Protein AF-A0A3R9X6U1-F1 (afdb_monomer)

Radius of gyration: 34.28 Å; Cα contacts (8 Å, |Δi|>4): 1581; chains: 1; bounding box: 102×102×89 Å

Sequence (767 aa):
MVLPPGLAGRDPDRQLRQRAQFRAGHAPGPEQCQLRVGRRREIGDGRLRLQSRRLELCAGRGDLGHGADPPRPARICRLALFLAAARICAGRRGDQLHVPRARHRPALPQGREVRAVLAFLLLASAAGAPAATVGRAFYGTTLDGQRVDQVTLRNARGMTVRIIDYGAIVTDVVVPDSRGTKANVVLGFGNLADYQKHNPDYQFGAVIGRFAGRIAGGRFSIDGRPVQLARNDGPNSLHGGPGGIETRVWAMRTFAGKGGAGAELTVRSPAGDQAFPGAVDVRVRYTLTDDDQLRIDYRAASDAPTVVNLTNHSYFNLAGAGSGSVLGHRLQLGSPQLIETDEHGIPSGRLLAVAGTPFDFRAAHSLGSRIGVAHPQLVGRHGYNHGWWLGAGGTLRRAGTLTDPISGRAVDVSTSEPSITIYTAGYMAGKDIGAQGTPYRAFDGVALETQHVSDSPNQPRWPSTALRPGKPFETTTVYRFHAGPPAPARLAMTIDDLPLHGPIPANETPLSVGRRTIAALRTAGLTSVMGMINGHWTADQPVTLQVLKEWRAAGLPLGNHTWSHLNLNQLSPEQFAAEVARNEPLLARLEPAGDWHWLRYPFLSEGDDPAKRASARAVLKAHGYKIAAVTTGFDDWAYTAPYARCVAKNDQAGIAELTRLYLQSAEESIRFARTLSWAVEDREIPFVLLQHSGALDSYLLPRLVAIYRRNGVRFVSLPEAERDPFYARDVDPGLPGPANLESRAAARGIPLPYRASVMDRLAAICA

Foldseek 3Di:
DDDDDDDDDDDPDPDPDDDDDDDDDDDDDDDDDDDDDDDDDDDDDDDDDDDDDDDDDDDDDDDDDDDDDDDDDDDDDDDDDDDDDDDDDDDDDDDDDDDDDDDDDDDDDDDDDPDPVVVVVVPPDPPDQDFWDKDKDWFDADPVGHTKIKIWTAHSVGFIWIAILQLSFTQFTWDAFPLGRIFTFWWAAQGDVCCLPPCVVQVARGKFDQDAAKAAQCWFDDPNRIFHFDPPQVSIDHRHHPPPSSGDGWDKDWDGDPFGTWIKTWDWQQACRRRWGFIKIKIWIWGCGNQQKTKIKIKIATPFKTFGKIWTFIWGDQVHLQQFAQQLKKKAFCFQWWFDADPSRAGPRDTDGCPPALNPRNDIAGQQASQLPDDPRNPPPLGFFTKGFPPQFPDWAWGIKIANLQRQKMKTKIKSAGIWTKDQQQPQCQPDAISVRGGDHGRSTITTIRIWHHNQSVPVVTHGRIHGHPDMDIMMMMIRMDGDDHPFAEEAEEAEAPLDADDAAPVDDSQRLLVLLLVLCVVLVNLFHEYAYAQQCCVVPVVRLVSLLVCVVSNYHYEHCFHHLDALQRDALVVRLVRRVVCVVVNCVSCVPDDRLEYEGRVNDCYPDQVSSLSNLVSSLVVQHFYLDALFEQPQSLQQVLVSLCVVVVPPVLLVVSLVSNLVSLVSRVSLSQSLCCSHVVDHAHGYYYHYSGNVCSVCSNVSSVSSVSSSYDYDHSVVRCVPPQNVCRRRSNDRDDDHSVNSCVVSVRDRIDDDDCNVVSVPRSD

Secondary structure (DSSP, 8-state):
-----------S--SS-------------PPP----PPPP-----------PPP-----------------------------------------------------------SSSHHHHTSSS---PPPPPEEEEEEEEE-TTS-EEEEEEEE-TT--EEEEESBTT-EEEEEEE-TTS-EEE-B---SSHHHHHHHGGGT-TTPEE-SB-SEEGGGEEEETTEEEE----BTTBEETTSTT-GGGSB-EEEEEEETTEEEEEEEEEE-TTGGG-SS-EEEEEEEEE-TTSEEEEEEEEEESS-EE-B-EE-PEE-TT-TTS---TT-EEEES-SEEEEE-TTS-EEEEEEE-TTSTT-TTS-EESGGGTTS--TTTTTSSS-EEEEE--S-SS-EEEEEEE-TTT-EEEEEEESSSEEEEE--TT-EEEEE-TTSSEEETTS-EEEEEESPTTGGG-TTSPP-EEBTTB-EEEEEEEEEEE-PPPPEEEEEEEEEET--SPPPTT--HHHHHHHHHHHHHHHT----EEEEPTHHHHH-TTHHHHHHHHHHTT--EEE--SS---GGGS-HHHHHHHHHTTHHHHHHH-TTS---EEPPGGG---SSHHHHHHHHHHHHHTT-EEPP-SB---GGGGHHHHHHHHHTT-HHHHHHHHHHHHHHHHHHHHHHHHHHHHHHSSPPPEEEEEE--HHHHHHHHHHHHHHHHTTEEEE-HHHHTTSGGGHHHH-TTS-----HHHHHHHTTPPPPP----HHHHHHTT-

Organism: NCBI:txid2315330

Structure (mmCIF, N/CA/C/O backbone):
data_AF-A0A3R9X6U1-F1
#
_entry.id   AF-A0A3R9X6U1-F1
#
loop_
_atom_site.group_PDB
_atom_site.id
_atom_site.type_symbol
_atom_site.label_atom_id
_atom_site.label_alt_id
_atom_site.label_comp_id
_atom_site.label_asym_id
_atom_site.label_entity_id
_atom_site.label_seq_id
_atom_site.pdbx_PDB_ins_code
_atom_site.Cartn_x
_atom_site.Cartn_y
_atom_site.Cartn_z
_atom_site.occupancy
_atom_site.B_iso_or_equiv
_atom_site.auth_seq_id
_atom_site.auth_comp_id
_atom_site.auth_asym_id
_atom_site.auth_atom_id
_atom_site.pdbx_PDB_model_num
ATOM 1 N N . MET A 1 1 ? -35.103 15.789 -3.940 1.00 28.16 1 MET A N 1
ATOM 2 C CA . MET A 1 1 ? -35.371 17.158 -4.438 1.00 28.16 1 MET A CA 1
ATOM 3 C C . MET A 1 1 ? -35.194 17.125 -5.951 1.00 28.16 1 MET A C 1
ATOM 5 O O . MET A 1 1 ? -34.254 16.481 -6.393 1.00 28.16 1 MET A O 1
ATOM 9 N N . VAL A 1 2 ? -36.124 17.682 -6.731 1.00 24.67 2 VAL A N 1
ATOM 10 C CA . VAL A 1 2 ? -36.157 17.522 -8.201 1.00 24.67 2 VAL A CA 1
ATOM 11 C C . VAL A 1 2 ? -35.259 18.563 -8.880 1.00 24.67 2 VAL A C 1
ATOM 13 O O . VAL A 1 2 ? -35.284 19.724 -8.483 1.00 24.67 2 VAL A O 1
ATOM 16 N N . LEU A 1 3 ? -34.512 18.163 -9.915 1.00 25.22 3 LEU A N 1
ATOM 17 C CA . LEU A 1 3 ? -33.783 19.060 -10.821 1.00 25.22 3 LEU A CA 1
ATOM 18 C C . LEU A 1 3 ? -34.126 18.725 -12.289 1.00 25.22 3 LEU A C 1
ATOM 20 O O . LEU A 1 3 ? -34.160 17.540 -12.627 1.00 25.22 3 LEU A O 1
ATOM 24 N N . PRO A 1 4 ? -34.386 19.726 -13.154 1.00 26.61 4 PRO A N 1
ATOM 25 C CA . PRO A 1 4 ? -34.644 19.528 -14.582 1.00 26.61 4 PRO A CA 1
ATOM 26 C C . PRO A 1 4 ? -33.343 19.492 -15.423 1.00 26.61 4 PRO A C 1
ATOM 28 O O . PRO A 1 4 ? -32.281 19.869 -14.923 1.00 26.61 4 PRO A O 1
ATOM 31 N N . PRO A 1 5 ? -33.398 19.037 -16.692 1.00 34.34 5 PRO A N 1
ATOM 32 C CA . PRO A 1 5 ? -32.206 18.709 -17.476 1.00 34.34 5 PRO A CA 1
ATOM 33 C C . PRO A 1 5 ? -31.762 19.790 -18.480 1.00 34.34 5 PRO A C 1
ATOM 35 O O . PRO A 1 5 ? -32.578 20.535 -19.017 1.00 34.34 5 PRO A O 1
ATOM 38 N N . GLY A 1 6 ? -30.478 19.728 -18.854 1.00 25.22 6 GLY A N 1
ATOM 39 C CA . GLY A 1 6 ? -29.987 20.140 -20.176 1.00 25.22 6 GLY A CA 1
ATOM 40 C C . GLY A 1 6 ? -29.154 21.424 -20.244 1.00 25.22 6 GLY A C 1
ATOM 41 O O . GLY A 1 6 ? -29.658 22.515 -20.015 1.00 25.22 6 GLY A O 1
ATOM 42 N N . LEU A 1 7 ? -27.896 21.292 -20.683 1.00 26.72 7 LEU A N 1
ATOM 43 C CA . LEU A 1 7 ? -27.406 21.853 -21.956 1.00 26.72 7 LEU A CA 1
ATOM 44 C C . LEU A 1 7 ? -25.977 21.355 -22.248 1.00 26.72 7 LEU A C 1
ATOM 46 O O . LEU A 1 7 ? -25.203 21.082 -21.334 1.00 26.72 7 LEU A O 1
ATOM 50 N N . ALA A 1 8 ? -25.646 21.200 -23.531 1.00 26.39 8 ALA A N 1
ATOM 51 C CA . ALA A 1 8 ? -24.395 20.601 -23.999 1.00 26.39 8 ALA A CA 1
ATOM 52 C C . ALA A 1 8 ? -23.419 21.637 -24.591 1.00 26.39 8 ALA A C 1
ATOM 54 O O . ALA A 1 8 ? -23.842 22.664 -25.116 1.00 26.39 8 ALA A O 1
ATOM 55 N N . GLY A 1 9 ? -22.124 21.294 -24.601 1.00 26.66 9 GLY A N 1
ATOM 56 C CA . GLY A 1 9 ? -21.126 21.847 -25.530 1.00 26.66 9 GLY A CA 1
ATOM 57 C C . GLY A 1 9 ? -20.299 23.053 -25.054 1.00 26.66 9 GLY A C 1
ATOM 58 O O . GLY A 1 9 ? -20.815 24.165 -24.957 1.00 26.66 9 GLY A O 1
ATOM 59 N N . ARG A 1 10 ? -18.992 22.807 -24.841 1.00 28.64 10 ARG A N 1
ATOM 60 C CA . ARG A 1 10 ? -17.792 23.680 -24.984 1.00 28.64 10 ARG A CA 1
ATOM 61 C C . ARG A 1 10 ? -16.592 22.871 -24.456 1.00 28.64 10 ARG A C 1
ATOM 63 O O . ARG A 1 10 ? -16.581 22.496 -23.292 1.00 28.64 10 ARG A O 1
ATOM 70 N N . ASP A 1 11 ? -15.754 22.325 -25.331 1.00 29.14 11 ASP A N 1
ATOM 71 C CA . ASP A 1 11 ? -14.554 22.982 -25.888 1.00 29.14 11 ASP A CA 1
ATOM 72 C C . ASP A 1 11 ? -13.428 23.176 -24.835 1.00 29.14 11 ASP A C 1
ATOM 74 O O . ASP A 1 11 ? -13.491 24.120 -24.041 1.00 29.14 11 ASP A O 1
ATOM 78 N N . PRO A 1 12 ? -12.430 22.265 -24.773 1.00 28.27 12 PRO A N 1
ATOM 79 C CA . PRO A 1 12 ? -11.439 22.203 -23.701 1.00 28.27 12 PRO A CA 1
ATOM 80 C C . PRO A 1 12 ? -10.079 22.846 -24.051 1.00 28.27 12 PRO A C 1
ATOM 82 O O . PRO A 1 12 ? -9.047 22.267 -23.723 1.00 28.27 12 PRO A O 1
ATOM 85 N N . ASP A 1 13 ? -10.038 24.038 -24.662 1.00 33.78 13 ASP A N 1
ATOM 86 C CA . ASP A 1 13 ? -8.763 24.692 -25.038 1.00 33.78 13 ASP A CA 1
ATOM 87 C C . ASP A 1 13 ? -8.580 26.120 -24.470 1.00 33.78 13 ASP A C 1
ATOM 89 O O . ASP A 1 13 ? -8.180 27.073 -25.145 1.00 33.78 13 ASP A O 1
ATOM 93 N N . ARG A 1 14 ? -8.915 26.310 -23.180 1.00 29.28 14 ARG A N 1
ATOM 94 C CA . ARG A 1 14 ? -8.873 27.637 -22.524 1.00 29.28 14 ARG A CA 1
ATOM 95 C C . ARG A 1 14 ? -8.284 27.682 -21.106 1.00 29.28 14 ARG A C 1
ATOM 97 O O . ARG A 1 14 ? -8.791 28.410 -20.255 1.00 29.28 14 ARG A O 1
ATOM 104 N N . GLN A 1 15 ? -7.176 26.974 -20.859 1.00 29.88 15 GLN A N 1
ATOM 105 C CA . GLN A 1 15 ? -6.376 27.130 -19.623 1.00 29.88 15 GLN A CA 1
ATOM 106 C C . GLN A 1 15 ? -4.858 27.353 -19.816 1.00 29.88 15 GLN A C 1
ATOM 108 O O . GLN A 1 15 ? -4.119 27.359 -18.837 1.00 29.88 15 GLN A O 1
ATOM 113 N N . LEU A 1 16 ? -4.376 27.634 -21.036 1.00 28.72 16 LEU A N 1
ATOM 114 C CA . LEU A 1 16 ? -2.934 27.820 -21.312 1.00 28.72 16 LEU A CA 1
ATOM 115 C C . LEU A 1 16 ? -2.502 29.230 -21.768 1.00 28.72 16 LEU A C 1
ATOM 117 O O . LEU A 1 16 ? -1.380 29.415 -22.236 1.00 28.72 16 LEU A O 1
ATOM 121 N N . ARG A 1 17 ? -3.346 30.262 -21.602 1.00 32.38 17 ARG A N 1
ATOM 122 C CA . ARG A 1 17 ? -2.982 31.663 -21.917 1.00 32.38 17 ARG A CA 1
ATOM 123 C C . ARG A 1 17 ? -3.452 32.676 -20.869 1.00 32.38 17 ARG A C 1
ATOM 125 O O . ARG A 1 17 ? -4.337 33.479 -21.143 1.00 32.38 17 ARG A O 1
ATOM 132 N N . GLN A 1 18 ? -2.812 32.682 -19.697 1.00 28.94 18 GLN A N 1
ATOM 133 C CA . GLN A 1 18 ? -2.786 33.851 -18.800 1.00 28.94 18 GLN A CA 1
ATOM 134 C C . GLN A 1 18 ? -1.624 33.767 -17.787 1.00 28.94 18 GLN A C 1
ATOM 136 O O . GLN A 1 18 ? -1.815 33.394 -16.634 1.00 28.94 18 GLN A O 1
ATOM 141 N N . ARG A 1 19 ? -0.403 34.109 -18.230 1.00 28.09 19 ARG A N 1
ATOM 142 C CA . ARG A 1 19 ? 0.729 34.551 -17.379 1.00 28.09 19 ARG A CA 1
ATOM 143 C C . ARG A 1 19 ? 1.890 35.071 -18.236 1.00 28.09 19 ARG A C 1
ATOM 145 O O . ARG A 1 19 ? 2.914 34.421 -18.403 1.00 28.09 19 ARG A O 1
ATOM 152 N N . ALA A 1 20 ? 1.711 36.268 -18.788 1.00 26.08 20 ALA A N 1
ATOM 153 C CA . ALA A 1 20 ? 2.799 37.067 -19.339 1.00 26.08 20 ALA A CA 1
ATOM 154 C C . ALA A 1 20 ? 2.464 38.562 -19.222 1.00 26.08 20 ALA A C 1
ATOM 156 O O . ALA A 1 20 ? 1.326 38.952 -19.461 1.00 26.08 20 ALA A O 1
ATOM 157 N N . GLN A 1 21 ? 3.504 39.356 -18.945 1.00 24.62 21 GLN A N 1
ATOM 158 C CA . GLN A 1 21 ? 3.582 40.826 -18.962 1.00 24.62 21 GLN A CA 1
ATOM 159 C C . GLN A 1 21 ? 3.114 41.634 -17.731 1.00 24.62 21 GLN A C 1
ATOM 161 O O . GLN A 1 21 ? 2.060 41.407 -17.148 1.00 24.62 21 GLN A O 1
ATOM 166 N N . PHE A 1 22 ? 3.945 42.662 -17.483 1.00 24.41 22 PHE A N 1
ATOM 167 C CA . PHE A 1 22 ? 3.984 43.734 -16.471 1.00 24.41 22 PHE A CA 1
ATOM 168 C C . PHE A 1 22 ? 4.685 43.407 -15.136 1.00 24.41 22 PHE A C 1
ATOM 170 O O . PHE A 1 22 ? 4.316 42.457 -14.461 1.00 24.41 22 PHE A O 1
ATOM 177 N N . ARG A 1 23 ? 5.683 44.183 -14.669 1.00 27.09 23 ARG A N 1
ATOM 178 C CA . ARG A 1 23 ? 6.608 45.162 -15.312 1.00 27.09 23 ARG A CA 1
ATOM 179 C C . ARG A 1 23 ? 7.833 45.349 -14.377 1.00 27.09 23 ARG A C 1
ATOM 181 O O . ARG A 1 23 ? 7.811 44.864 -13.253 1.00 27.09 23 ARG A O 1
ATOM 188 N N . ALA A 1 24 ? 8.894 46.027 -14.823 1.00 27.44 24 ALA A N 1
ATOM 189 C CA . ALA A 1 24 ? 10.132 46.209 -14.043 1.00 27.44 24 ALA A CA 1
ATOM 190 C C . ALA A 1 24 ? 10.021 47.230 -12.885 1.00 27.44 24 ALA A C 1
ATOM 192 O O . ALA A 1 24 ? 9.242 48.178 -12.975 1.00 27.44 24 ALA A O 1
ATOM 193 N N . GLY A 1 25 ? 10.878 47.093 -11.859 1.00 24.45 25 GLY A N 1
ATOM 194 C CA . GLY A 1 25 ? 11.053 48.103 -10.806 1.00 24.45 25 GLY A CA 1
ATOM 195 C C . GLY A 1 25 ? 12.109 47.769 -9.737 1.00 24.45 25 GLY A C 1
ATOM 196 O O . GLY A 1 25 ? 11.814 47.012 -8.829 1.00 24.45 25 GLY A O 1
ATOM 197 N N . HIS A 1 26 ? 13.286 48.403 -9.854 1.00 27.64 26 HIS A N 1
ATOM 198 C CA . HIS A 1 26 ? 14.266 48.789 -8.812 1.00 27.64 26 HIS A CA 1
ATOM 199 C C . HIS A 1 26 ? 14.751 47.785 -7.736 1.00 27.64 26 HIS A C 1
ATOM 201 O O . HIS A 1 26 ? 13.988 47.210 -6.969 1.00 27.64 26 HIS A O 1
ATOM 207 N N . ALA A 1 27 ? 16.080 47.697 -7.598 1.00 30.44 27 ALA A N 1
ATOM 208 C CA . ALA A 1 27 ? 16.783 46.974 -6.535 1.00 30.44 27 ALA A CA 1
ATOM 209 C C . ALA A 1 27 ? 17.315 47.922 -5.438 1.00 30.44 27 ALA A C 1
ATOM 211 O O . ALA A 1 27 ? 17.668 49.061 -5.748 1.00 30.44 27 ALA A O 1
ATOM 212 N N . PRO A 1 28 ? 17.485 47.432 -4.197 1.00 31.84 28 PRO A N 1
ATOM 213 C CA . PRO A 1 28 ? 18.451 47.962 -3.237 1.00 31.84 28 PRO A CA 1
ATOM 214 C C . PRO A 1 28 ? 19.562 46.944 -2.894 1.00 31.84 28 PRO A C 1
ATOM 216 O O . PRO A 1 28 ? 19.386 45.733 -3.026 1.00 31.84 28 PRO A O 1
ATOM 219 N N . GLY A 1 29 ? 20.726 47.454 -2.476 1.00 27.16 29 GLY A N 1
ATOM 220 C CA . GLY A 1 29 ? 21.912 46.661 -2.113 1.00 27.16 29 GLY A CA 1
ATOM 221 C C . GLY A 1 29 ? 21.922 46.133 -0.665 1.00 27.16 29 GLY A C 1
ATOM 222 O O . GLY A 1 29 ? 20.955 46.329 0.070 1.00 27.16 29 GLY A O 1
ATOM 223 N N . PRO A 1 30 ? 23.007 45.453 -0.243 1.00 30.89 30 PRO A N 1
ATOM 224 C CA . PRO A 1 30 ? 23.069 44.755 1.041 1.00 30.89 30 PRO A CA 1
ATOM 225 C C . PRO A 1 30 ? 23.531 45.652 2.202 1.00 30.89 30 PRO A C 1
ATOM 227 O O . PRO A 1 30 ? 24.594 46.269 2.131 1.00 30.89 30 PRO A O 1
ATOM 230 N N . GLU A 1 31 ? 22.787 45.645 3.311 1.00 27.28 31 GLU A N 1
ATOM 231 C CA . GLU A 1 31 ? 23.240 46.210 4.589 1.00 27.28 31 GLU A CA 1
ATOM 232 C C . GLU A 1 31 ? 23.920 45.175 5.498 1.00 27.28 31 GLU A C 1
ATOM 234 O O . GLU A 1 31 ? 23.707 43.963 5.416 1.00 27.28 31 GLU A O 1
ATOM 239 N N . GLN A 1 32 ? 24.786 45.691 6.368 1.00 25.03 32 GLN A N 1
ATOM 240 C CA . GLN A 1 32 ? 25.655 44.937 7.268 1.00 25.03 32 GLN A CA 1
ATOM 241 C C . GLN A 1 32 ? 24.921 44.542 8.556 1.00 25.03 32 GLN A C 1
ATOM 243 O O . GLN A 1 32 ? 24.156 45.332 9.101 1.00 25.03 32 GLN A O 1
ATOM 248 N N . CYS A 1 33 ? 25.258 43.385 9.135 1.00 22.75 33 CYS A N 1
ATOM 249 C CA . CYS A 1 33 ? 24.837 43.037 10.494 1.00 22.75 33 CYS A CA 1
ATOM 250 C C . CYS A 1 33 ? 26.066 42.815 11.392 1.00 22.75 33 CYS A C 1
ATOM 252 O O . CYS A 1 33 ? 26.755 41.801 11.284 1.00 22.75 33 CYS A O 1
ATOM 254 N N . GLN A 1 34 ? 26.362 43.781 12.267 1.00 25.1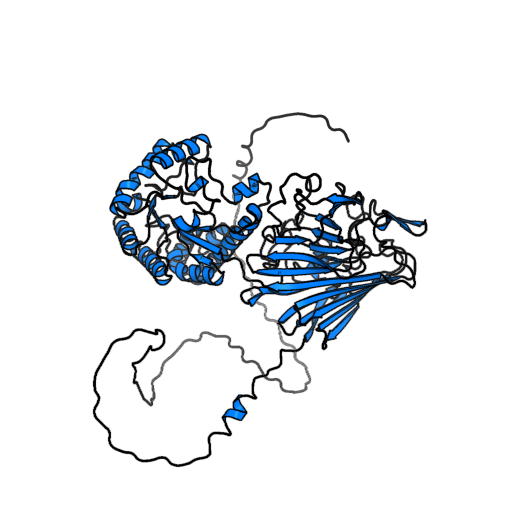9 34 GLN A N 1
ATOM 255 C CA . GLN A 1 34 ? 27.484 43.718 13.213 1.00 25.19 34 GLN A CA 1
ATOM 256 C C . GLN A 1 34 ? 27.099 42.996 14.515 1.00 25.19 34 GLN A C 1
ATOM 258 O O . GLN A 1 34 ? 26.000 43.179 15.039 1.00 25.19 34 GLN A O 1
ATOM 263 N N . LEU A 1 35 ? 28.033 42.228 15.091 1.00 22.08 35 LEU A N 1
ATOM 264 C CA . LEU A 1 35 ? 27.884 41.667 16.438 1.00 22.08 35 LEU A CA 1
ATOM 265 C C . LEU A 1 35 ? 28.046 42.746 17.522 1.00 22.08 35 LEU A C 1
ATOM 267 O O . LEU A 1 35 ? 28.988 43.535 17.489 1.00 22.08 35 LEU A O 1
ATOM 271 N N . ARG A 1 36 ? 27.204 42.692 18.563 1.00 24.05 36 ARG A N 1
ATOM 272 C CA . ARG A 1 36 ? 27.434 43.384 19.844 1.00 24.05 36 ARG A CA 1
ATOM 273 C C . ARG A 1 36 ? 27.851 42.395 20.931 1.00 24.05 36 ARG A C 1
ATOM 275 O O . ARG A 1 36 ? 27.166 41.408 21.180 1.00 24.05 36 ARG A O 1
ATOM 282 N N . VAL A 1 37 ? 28.949 42.708 21.615 1.00 24.61 37 VAL A N 1
ATOM 283 C CA . VAL A 1 37 ? 29.456 41.961 22.778 1.00 24.61 37 VAL A CA 1
ATOM 284 C C . VAL A 1 37 ? 28.761 42.443 24.059 1.00 24.61 37 VAL A C 1
ATOM 286 O O . VAL A 1 37 ? 28.769 43.637 24.357 1.00 24.61 37 VAL A O 1
ATOM 289 N N . GLY A 1 38 ? 28.189 41.514 24.832 1.00 25.36 38 GLY A N 1
ATOM 290 C CA . GLY A 1 38 ? 27.611 41.750 26.164 1.00 25.36 38 GLY A CA 1
ATOM 291 C C . GLY A 1 38 ? 28.555 41.321 27.297 1.00 25.36 38 GLY A C 1
ATOM 292 O O . GLY A 1 38 ? 29.308 40.362 27.150 1.00 25.36 38 GLY A O 1
ATOM 293 N N . ARG A 1 39 ? 28.553 42.053 28.422 1.00 27.45 39 ARG A N 1
ATOM 294 C CA . ARG A 1 39 ? 29.547 41.925 29.512 1.00 27.45 39 ARG A CA 1
ATOM 295 C C . ARG A 1 39 ? 29.230 40.837 30.555 1.00 27.45 39 ARG A C 1
ATOM 297 O O . ARG A 1 39 ? 28.089 40.422 30.722 1.00 27.45 39 ARG A O 1
ATOM 304 N N . ARG A 1 40 ? 30.276 40.463 31.309 1.00 26.83 40 ARG A N 1
ATOM 305 C CA . ARG A 1 40 ? 30.269 39.591 32.503 1.00 26.83 40 ARG A CA 1
ATOM 306 C C . ARG A 1 40 ? 29.304 40.050 33.613 1.00 26.83 40 ARG A C 1
ATOM 308 O O . ARG A 1 40 ? 29.141 41.250 33.830 1.00 26.83 40 ARG A O 1
ATOM 315 N N . ARG A 1 41 ? 28.873 39.090 34.441 1.00 27.27 41 ARG A N 1
ATOM 316 C CA . ARG A 1 41 ? 28.705 39.241 35.901 1.00 27.27 41 ARG A CA 1
ATOM 317 C C . ARG A 1 41 ? 29.265 38.004 36.615 1.00 27.27 41 ARG A C 1
ATOM 319 O O . ARG A 1 41 ? 29.250 36.916 36.049 1.00 27.27 41 ARG A O 1
ATOM 326 N N . GLU A 1 42 ? 29.782 38.209 37.822 1.00 28.62 42 GLU A N 1
ATOM 327 C CA . GLU A 1 42 ? 30.342 37.187 38.724 1.00 28.62 42 GLU A CA 1
ATOM 328 C C . GLU A 1 42 ? 29.411 36.947 39.932 1.00 28.62 42 GLU A C 1
ATOM 330 O O . GLU A 1 42 ? 28.370 37.596 40.042 1.00 28.62 42 GLU A O 1
ATOM 335 N N . ILE A 1 43 ? 29.860 36.079 40.855 1.00 30.52 43 ILE A N 1
ATOM 336 C CA . ILE A 1 43 ? 29.215 35.618 42.104 1.00 30.52 43 ILE A CA 1
ATOM 337 C C . ILE A 1 43 ? 28.146 34.524 41.856 1.00 30.52 43 ILE A C 1
ATOM 339 O O . ILE A 1 43 ? 27.240 34.708 41.054 1.00 30.52 43 ILE A O 1
ATOM 343 N N . GLY A 1 44 ? 28.184 33.363 42.520 1.00 27.27 44 GLY A N 1
ATOM 344 C CA . GLY A 1 44 ? 29.197 32.863 43.454 1.00 27.27 44 GLY A CA 1
ATOM 345 C C . GLY A 1 44 ? 28.788 31.556 44.150 1.00 27.27 44 GLY A C 1
ATOM 346 O O . GLY A 1 44 ? 27.647 31.120 44.044 1.00 27.27 44 GLY A O 1
ATOM 347 N N . ASP A 1 45 ? 29.747 31.013 44.899 1.00 29.23 45 ASP A N 1
ATOM 348 C CA . ASP A 1 45 ? 29.665 29.869 45.821 1.00 29.23 45 ASP A CA 1
ATOM 349 C C . ASP A 1 45 ? 29.536 28.447 45.230 1.00 29.23 45 ASP A C 1
ATOM 351 O O . ASP A 1 45 ? 29.030 28.225 44.130 1.00 29.23 45 ASP A O 1
ATOM 355 N N . GLY A 1 46 ? 30.120 27.468 45.930 1.00 26.62 46 GLY A N 1
ATOM 356 C CA . GLY A 1 46 ? 30.582 26.224 45.305 1.00 26.62 46 GLY A CA 1
ATOM 357 C C . GLY A 1 46 ? 30.178 24.918 45.986 1.00 26.62 46 GLY A C 1
ATOM 358 O O . GLY A 1 46 ? 29.837 24.867 47.163 1.00 26.62 46 GLY A O 1
ATOM 359 N N . ARG A 1 47 ? 30.315 23.819 45.228 1.00 27.47 47 ARG A N 1
ATOM 360 C CA . ARG A 1 47 ? 30.599 22.458 45.726 1.00 27.47 47 ARG A CA 1
ATOM 361 C C . ARG A 1 47 ? 31.112 21.577 44.583 1.00 27.47 47 ARG A C 1
ATOM 363 O O . ARG A 1 47 ? 30.414 21.333 43.605 1.00 27.47 47 ARG A O 1
ATOM 370 N N . LEU A 1 48 ? 32.342 21.086 44.721 1.00 24.80 48 LEU A N 1
ATOM 371 C CA . LEU A 1 48 ? 32.963 20.126 43.804 1.00 24.80 48 LEU A CA 1
ATOM 372 C C . LEU A 1 48 ? 32.313 18.740 43.920 1.00 24.80 48 LEU A C 1
ATOM 374 O O . LEU A 1 48 ? 32.218 18.203 45.023 1.00 24.80 48 LEU A O 1
ATOM 378 N N . ARG A 1 49 ? 32.014 18.099 42.781 1.00 25.19 49 ARG A N 1
ATOM 379 C CA . ARG A 1 49 ? 32.168 16.642 42.606 1.00 25.19 49 ARG A CA 1
ATOM 380 C C . ARG A 1 49 ? 32.315 16.269 41.129 1.00 25.19 49 ARG A C 1
ATOM 382 O O . ARG A 1 49 ? 31.749 16.916 40.256 1.00 25.19 49 ARG A O 1
ATOM 389 N N . LEU A 1 50 ? 33.137 15.251 40.872 1.00 24.59 50 LEU A N 1
ATOM 390 C CA . LEU A 1 50 ? 33.576 14.857 39.533 1.00 24.59 50 LEU A CA 1
ATOM 391 C C . LEU A 1 50 ? 32.444 14.263 38.685 1.00 24.59 50 LEU A C 1
ATOM 393 O O . LEU A 1 50 ? 31.728 13.383 39.158 1.00 24.59 50 LEU A O 1
ATOM 397 N N . GLN A 1 51 ? 32.414 14.615 37.397 1.00 26.30 51 GLN A N 1
ATOM 398 C CA . GLN A 1 51 ? 31.936 13.724 36.336 1.00 26.30 51 GLN A CA 1
ATOM 399 C C . GLN A 1 51 ? 32.853 13.791 35.108 1.00 26.30 51 GLN A C 1
ATOM 401 O O . GLN A 1 51 ? 33.450 14.821 34.793 1.00 26.30 51 GLN A O 1
ATOM 406 N N . SER A 1 52 ? 32.995 12.642 34.453 1.00 26.23 52 SER A N 1
ATOM 407 C CA . SER A 1 52 ? 33.881 12.382 33.323 1.00 26.23 52 SER A CA 1
ATOM 408 C C . SER A 1 52 ? 33.433 13.111 32.053 1.00 26.23 52 SER A C 1
ATOM 410 O O . SER A 1 52 ? 32.279 13.019 31.638 1.00 26.23 52 SER A O 1
ATOM 412 N N . ARG A 1 53 ? 34.365 13.802 31.383 1.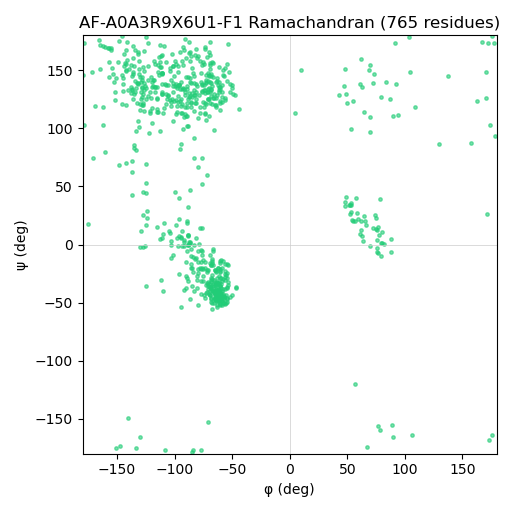00 25.50 53 ARG A N 1
ATOM 413 C CA . ARG A 1 53 ? 34.100 14.387 30.062 1.00 25.50 53 ARG A CA 1
ATOM 414 C C . ARG A 1 53 ? 34.172 13.322 28.968 1.00 25.50 53 ARG A C 1
ATOM 416 O O . ARG A 1 53 ? 35.180 12.634 28.829 1.00 25.50 53 ARG A O 1
ATOM 423 N N . ARG A 1 54 ? 33.120 13.266 28.145 1.00 25.48 54 ARG A N 1
ATOM 424 C CA . ARG A 1 54 ? 33.186 12.745 26.772 1.00 25.48 54 ARG A CA 1
ATOM 425 C C . ARG A 1 54 ? 34.275 13.484 25.990 1.00 25.48 54 ARG A C 1
ATOM 427 O O . ARG A 1 54 ? 34.378 14.705 26.087 1.00 25.48 54 ARG A O 1
ATOM 434 N N . LEU A 1 55 ? 35.005 12.746 25.160 1.00 23.52 55 LEU A N 1
ATOM 435 C CA . LEU A 1 55 ? 35.747 13.297 24.029 1.00 23.52 55 LEU A CA 1
ATOM 436 C C . LEU A 1 55 ? 34.826 13.295 22.806 1.00 23.52 55 LEU A C 1
ATOM 438 O O . LEU A 1 55 ? 34.496 12.234 22.282 1.00 23.52 55 LEU A O 1
ATOM 442 N N . GLU A 1 56 ? 34.425 14.482 22.360 1.00 26.77 56 GLU A N 1
ATOM 443 C CA . GLU A 1 56 ? 33.859 14.701 21.027 1.00 26.77 56 GLU A CA 1
ATOM 444 C C . GLU A 1 56 ? 34.941 15.363 20.162 1.00 26.77 56 GLU A C 1
ATOM 446 O O . GLU A 1 56 ? 35.534 16.374 20.540 1.00 26.77 56 GLU A O 1
ATOM 451 N N . LEU A 1 57 ? 35.253 14.735 19.026 1.00 24.41 57 LEU A N 1
ATOM 452 C CA . LEU A 1 57 ? 36.284 15.172 18.086 1.00 24.41 57 LEU A CA 1
ATOM 453 C C . LEU A 1 57 ? 35.680 16.141 17.063 1.00 24.41 57 LEU A C 1
ATOM 455 O O . LEU A 1 57 ? 35.065 15.713 16.089 1.00 24.41 57 LEU A O 1
ATOM 459 N N . CYS A 1 58 ? 35.916 17.439 17.250 1.00 24.11 58 CYS A N 1
ATOM 460 C CA . CYS A 1 58 ? 35.753 18.434 16.191 1.00 24.11 58 CYS A CA 1
ATOM 461 C C . CYS A 1 58 ? 37.101 18.666 15.500 1.00 24.11 58 CYS A C 1
ATOM 463 O O . CYS A 1 58 ? 38.063 19.101 16.133 1.00 24.11 58 CYS A O 1
ATOM 465 N N . ALA A 1 59 ? 37.175 18.384 14.199 1.00 26.77 59 ALA A N 1
ATOM 466 C CA . ALA A 1 59 ? 38.375 18.614 13.402 1.00 26.77 59 ALA A CA 1
ATOM 467 C C . ALA A 1 59 ? 38.517 20.103 13.039 1.00 26.77 59 ALA A C 1
ATOM 469 O O . ALA A 1 59 ? 37.722 20.639 12.266 1.00 26.77 59 ALA A O 1
ATOM 470 N N . GLY A 1 60 ? 39.546 20.761 13.574 1.00 24.47 60 GLY A N 1
ATOM 471 C CA . GLY A 1 60 ? 39.991 22.085 13.134 1.00 24.47 60 GLY A CA 1
ATOM 472 C C . GLY A 1 60 ? 41.147 21.969 12.140 1.00 24.47 60 GLY A C 1
ATOM 473 O O . GLY A 1 60 ? 42.058 21.170 12.347 1.00 24.47 60 GLY A O 1
ATOM 474 N N . ARG A 1 61 ? 41.126 22.769 11.067 1.00 29.16 61 ARG A N 1
ATOM 475 C CA . ARG A 1 61 ? 42.289 22.935 10.179 1.00 29.16 61 ARG A CA 1
ATOM 476 C C . ARG A 1 61 ? 43.343 23.809 10.865 1.00 29.16 61 ARG A C 1
ATOM 478 O O . ARG A 1 61 ? 43.001 24.854 11.410 1.00 29.16 61 ARG A O 1
ATOM 485 N N . GLY A 1 62 ? 44.606 23.415 10.752 1.00 26.36 62 GLY A N 1
ATOM 486 C CA . GLY A 1 62 ? 45.783 24.214 11.086 1.00 26.36 62 GLY A CA 1
ATOM 487 C C . GLY A 1 62 ? 46.939 23.743 10.210 1.00 26.36 62 GLY A C 1
ATOM 488 O O . GLY A 1 62 ? 47.128 22.538 10.061 1.00 26.36 62 GLY A O 1
ATOM 489 N N . ASP A 1 63 ? 47.629 24.683 9.574 1.00 28.58 63 ASP A N 1
ATOM 490 C CA . ASP A 1 63 ? 48.695 24.443 8.592 1.00 28.58 63 ASP A CA 1
ATOM 491 C C . ASP A 1 63 ? 50.069 24.817 9.190 1.00 28.58 63 ASP A C 1
ATOM 493 O O . ASP A 1 63 ? 50.109 25.472 10.234 1.00 28.58 63 ASP A O 1
ATOM 497 N N . LEU A 1 64 ? 51.166 24.481 8.492 1.00 30.80 64 LEU A N 1
ATOM 498 C CA . LEU A 1 64 ? 52.586 24.693 8.867 1.00 30.80 64 LEU A CA 1
ATOM 499 C C . LEU A 1 64 ? 53.101 23.773 10.012 1.00 30.80 64 LEU A C 1
ATOM 501 O O . LEU A 1 64 ? 52.421 23.570 11.009 1.00 30.80 64 LEU A O 1
ATOM 505 N N . GLY A 1 65 ? 54.319 23.208 9.995 1.00 25.94 65 GLY A N 1
ATOM 506 C CA . GLY A 1 65 ? 55.367 23.150 8.965 1.00 25.94 65 GLY A CA 1
ATOM 507 C C . GLY A 1 65 ? 56.693 22.565 9.517 1.00 25.94 65 GLY A C 1
ATOM 508 O O . GLY A 1 65 ? 57.010 22.787 10.677 1.00 25.94 65 GLY A O 1
ATOM 509 N N . HIS A 1 66 ? 57.469 21.873 8.663 1.00 30.28 66 HIS A N 1
ATOM 510 C CA . HIS A 1 66 ? 58.868 21.391 8.837 1.00 30.28 66 HIS A CA 1
ATOM 511 C C . HIS A 1 66 ? 59.244 20.351 9.935 1.00 30.28 66 HIS A C 1
ATOM 513 O O . HIS A 1 66 ? 58.966 20.536 11.112 1.00 30.28 66 HIS A O 1
ATOM 519 N N . GLY A 1 67 ? 60.068 19.350 9.550 1.00 26.17 67 GLY A N 1
ATOM 520 C CA . GLY A 1 67 ? 61.126 18.791 10.428 1.00 26.17 67 GLY A CA 1
ATOM 521 C C . GLY A 1 67 ? 61.236 17.260 10.634 1.00 26.17 67 GLY A C 1
ATOM 522 O O . GLY A 1 67 ? 60.767 16.779 11.649 1.00 26.17 67 GLY A O 1
ATOM 523 N N . ALA A 1 68 ? 61.953 16.564 9.732 1.00 28.36 68 ALA A N 1
ATOM 524 C CA . ALA A 1 68 ? 62.829 15.369 9.910 1.00 28.36 68 ALA A CA 1
ATOM 525 C C . ALA A 1 68 ? 62.429 14.072 10.703 1.00 28.36 68 ALA A C 1
ATOM 527 O O . ALA A 1 68 ? 61.691 14.079 11.678 1.00 28.36 68 ALA A O 1
ATOM 528 N N . ASP A 1 69 ? 63.027 12.947 10.257 1.00 31.25 69 ASP A N 1
ATOM 529 C CA . ASP A 1 69 ? 63.124 11.572 10.838 1.00 31.25 69 ASP A CA 1
ATOM 530 C C . ASP A 1 69 ? 63.671 11.500 12.299 1.00 31.25 69 ASP A C 1
ATOM 532 O O . ASP A 1 69 ? 64.196 12.524 12.746 1.00 31.25 69 ASP A O 1
ATOM 536 N N . PRO A 1 70 ? 63.684 10.345 13.049 1.00 42.16 70 PRO A N 1
ATOM 537 C CA . PRO A 1 70 ? 63.588 8.903 12.663 1.00 42.16 70 PRO A CA 1
ATOM 538 C C . PRO A 1 70 ? 62.705 8.054 13.661 1.00 42.16 70 PRO A C 1
ATOM 540 O O . PRO A 1 70 ? 61.844 8.655 14.303 1.00 42.16 70 PRO A O 1
ATOM 543 N N . PRO A 1 71 ? 62.889 6.725 13.951 1.00 39.75 71 PRO A N 1
ATOM 544 C CA . PRO A 1 71 ? 63.499 5.573 13.245 1.00 39.75 71 PRO A CA 1
ATOM 545 C C . PRO A 1 71 ? 62.559 4.330 13.070 1.00 39.75 71 PRO A C 1
ATOM 547 O O . PRO A 1 71 ? 61.439 4.278 13.571 1.00 39.75 71 PRO A O 1
ATOM 550 N N . ARG A 1 72 ? 63.049 3.259 12.410 1.00 31.72 72 ARG A N 1
ATOM 551 C CA . ARG A 1 72 ? 62.441 1.893 12.379 1.00 31.72 72 ARG A CA 1
ATOM 552 C C . ARG A 1 72 ? 62.975 1.009 13.532 1.00 31.72 72 ARG A C 1
ATOM 554 O O . ARG A 1 72 ? 64.065 1.298 14.022 1.00 31.72 72 ARG A O 1
ATOM 561 N N . PRO A 1 73 ? 62.289 -0.087 13.932 1.00 35.78 73 PRO A N 1
ATOM 562 C CA . PRO A 1 73 ? 62.438 -1.406 13.269 1.00 35.78 73 PRO A CA 1
ATOM 563 C C . PRO A 1 73 ? 61.103 -2.194 13.146 1.00 35.78 73 PRO A C 1
ATOM 565 O O . PRO A 1 73 ? 60.113 -1.822 13.754 1.00 35.78 73 PRO A O 1
ATOM 568 N N . ALA A 1 74 ? 60.955 -3.354 12.496 1.00 28.83 74 ALA A N 1
ATOM 569 C CA . ALA A 1 74 ? 61.553 -4.010 11.326 1.00 28.83 74 ALA A CA 1
ATOM 570 C C . ALA A 1 74 ? 61.048 -5.479 11.295 1.00 28.83 74 ALA A C 1
ATOM 572 O O . ALA A 1 74 ? 61.338 -6.219 12.227 1.00 28.83 74 ALA A O 1
ATOM 573 N N . ARG A 1 75 ? 60.460 -5.923 10.164 1.00 30.28 75 ARG A N 1
ATOM 574 C CA . ARG A 1 75 ? 60.317 -7.347 9.729 1.00 30.28 75 ARG A CA 1
ATOM 575 C C . ARG A 1 75 ? 59.319 -8.199 10.567 1.00 30.28 75 ARG A C 1
ATOM 577 O O . ARG A 1 75 ? 59.007 -7.861 11.693 1.00 30.28 75 ARG A O 1
ATOM 584 N N . ILE A 1 76 ? 58.701 -9.273 10.058 1.00 26.77 76 ILE A N 1
ATOM 585 C CA . ILE A 1 76 ? 59.065 -10.200 8.964 1.00 26.77 76 ILE A CA 1
ATOM 586 C C . ILE A 1 76 ? 57.943 -10.353 7.912 1.00 26.77 76 ILE A C 1
ATOM 588 O O . ILE A 1 76 ? 56.762 -10.176 8.189 1.00 26.77 76 ILE A O 1
ATOM 592 N N . CYS A 1 77 ? 58.342 -10.668 6.676 1.00 23.69 77 CYS A N 1
ATOM 593 C CA . CYS A 1 77 ? 57.478 -10.864 5.510 1.00 23.69 77 CYS A CA 1
ATOM 594 C C . CYS A 1 77 ? 57.141 -12.343 5.241 1.00 23.69 77 CYS A C 1
ATOM 596 O O . CYS A 1 77 ? 57.982 -13.205 5.456 1.00 23.69 77 CYS A O 1
ATOM 598 N N . ARG A 1 78 ? 55.981 -12.551 4.596 1.00 27.28 78 ARG A N 1
ATOM 599 C CA . ARG A 1 78 ? 55.671 -13.577 3.573 1.00 27.28 78 ARG A CA 1
ATOM 600 C C . ARG A 1 78 ? 56.041 -15.050 3.848 1.00 27.28 78 ARG A C 1
ATOM 602 O O . ARG A 1 78 ? 57.193 -15.439 3.711 1.00 27.28 78 ARG A O 1
ATOM 609 N N . LEU A 1 79 ? 55.014 -15.900 3.810 1.00 24.19 79 LEU A N 1
ATOM 610 C CA . LEU A 1 79 ? 54.897 -16.846 2.692 1.00 24.19 79 LEU A CA 1
ATOM 611 C C . LEU A 1 79 ? 53.421 -17.004 2.298 1.00 24.19 79 LEU A C 1
ATOM 613 O O . LEU A 1 79 ? 52.535 -16.835 3.131 1.00 24.19 79 LEU A O 1
ATOM 617 N N . ALA A 1 80 ? 53.163 -17.262 1.020 1.00 25.55 80 ALA A N 1
ATOM 618 C CA . ALA A 1 80 ? 51.825 -17.439 0.465 1.00 25.55 80 ALA A CA 1
ATOM 619 C C . ALA A 1 80 ? 51.701 -18.806 -0.227 1.00 25.55 80 ALA A C 1
ATOM 621 O O . ALA A 1 80 ? 52.712 -19.455 -0.489 1.00 25.55 80 ALA A O 1
ATOM 622 N N . LEU A 1 81 ? 50.463 -19.102 -0.645 1.00 23.91 81 LEU A N 1
ATOM 623 C CA . LEU A 1 81 ? 50.048 -20.042 -1.698 1.00 23.91 81 LEU A CA 1
ATOM 624 C C . LEU A 1 81 ? 49.715 -21.506 -1.327 1.00 23.91 81 LEU A C 1
ATOM 626 O O . LEU A 1 81 ? 50.444 -22.174 -0.608 1.00 23.91 81 LEU A O 1
ATOM 630 N N . PHE A 1 82 ? 48.622 -21.968 -1.963 1.00 23.30 82 PHE A N 1
ATOM 631 C CA . PHE A 1 82 ? 48.139 -23.351 -2.155 1.00 23.30 82 PHE A CA 1
ATOM 632 C C . PHE A 1 82 ? 47.720 -24.142 -0.891 1.00 23.30 82 PHE A C 1
ATOM 634 O O . PHE A 1 82 ? 48.533 -24.476 -0.046 1.00 23.30 82 PHE A O 1
ATOM 641 N N . LEU A 1 83 ? 46.447 -24.516 -0.694 1.00 23.28 83 LEU A N 1
ATOM 642 C CA . LEU A 1 83 ? 45.524 -25.162 -1.645 1.00 23.28 83 LEU A CA 1
ATOM 643 C C . LEU A 1 83 ? 44.041 -24.887 -1.325 1.00 23.28 83 LEU A C 1
ATOM 645 O O . LEU A 1 83 ? 43.652 -24.763 -0.167 1.00 23.28 83 LEU A O 1
ATOM 649 N N . ALA A 1 84 ? 43.205 -24.898 -2.365 1.00 25.42 84 ALA A N 1
ATOM 650 C CA . ALA A 1 84 ? 41.749 -24.943 -2.258 1.00 25.42 84 ALA A CA 1
ATOM 651 C C . ALA A 1 84 ? 41.200 -26.276 -2.804 1.00 25.42 84 ALA A C 1
ATOM 653 O O . ALA A 1 84 ? 41.856 -26.933 -3.607 1.00 25.42 84 ALA A O 1
ATOM 654 N N . ALA A 1 85 ? 39.958 -26.584 -2.416 1.00 25.44 85 ALA A N 1
ATOM 655 C CA . ALA A 1 85 ? 39.068 -27.619 -2.958 1.00 25.44 85 ALA A CA 1
ATOM 656 C C . ALA A 1 85 ? 39.417 -29.106 -2.718 1.00 25.44 85 ALA A C 1
ATOM 658 O O . ALA A 1 85 ? 40.245 -29.694 -3.402 1.00 25.44 85 ALA A O 1
ATOM 659 N N . ALA A 1 86 ? 38.607 -29.754 -1.868 1.00 25.50 86 ALA A N 1
ATOM 660 C CA . ALA A 1 86 ? 38.064 -31.093 -2.136 1.00 25.50 86 ALA A CA 1
ATOM 661 C C . ALA A 1 86 ? 36.850 -31.399 -1.233 1.00 25.50 86 ALA A C 1
ATOM 663 O O . ALA A 1 86 ? 37.029 -31.744 -0.067 1.00 25.50 86 ALA A O 1
ATOM 664 N N . ARG A 1 87 ? 35.623 -31.305 -1.780 1.00 25.62 87 ARG A N 1
ATOM 665 C CA . ARG A 1 87 ? 34.460 -32.177 -1.471 1.00 25.62 87 ARG A CA 1
ATOM 666 C C . ARG A 1 87 ? 33.209 -31.747 -2.252 1.00 25.62 87 ARG A C 1
ATOM 668 O O . ARG A 1 87 ? 32.445 -30.916 -1.786 1.00 25.62 87 ARG A O 1
ATOM 675 N N . ILE A 1 88 ? 33.013 -32.367 -3.415 1.00 26.38 88 ILE A N 1
ATOM 676 C CA . ILE A 1 88 ? 31.757 -32.944 -3.934 1.00 26.38 88 ILE A CA 1
ATOM 677 C C . ILE A 1 88 ? 32.160 -33.759 -5.170 1.00 26.38 88 ILE A C 1
ATOM 679 O O . ILE A 1 88 ? 32.747 -33.206 -6.092 1.00 26.38 88 ILE A O 1
ATOM 683 N N . CYS A 1 89 ? 31.896 -35.067 -5.127 1.00 25.06 89 CYS A N 1
ATOM 684 C CA . CYS A 1 89 ? 31.472 -35.944 -6.229 1.00 25.06 89 CYS A CA 1
ATOM 685 C C . CYS A 1 89 ? 31.709 -37.400 -5.819 1.00 25.06 89 CYS A C 1
ATOM 687 O O . CYS A 1 89 ? 32.822 -37.788 -5.469 1.00 25.06 89 CYS A O 1
ATOM 689 N N . ALA A 1 90 ? 30.650 -38.205 -5.860 1.00 30.22 90 ALA A N 1
ATOM 690 C CA . ALA A 1 90 ? 30.710 -39.636 -5.606 1.00 30.22 90 ALA A CA 1
ATOM 691 C C . ALA A 1 90 ? 30.510 -40.411 -6.915 1.00 30.22 90 ALA A C 1
ATOM 693 O O . ALA A 1 90 ? 29.600 -40.104 -7.680 1.00 30.22 90 ALA A O 1
ATOM 694 N N . GLY A 1 91 ? 31.307 -41.465 -7.102 1.00 27.20 91 GLY A N 1
ATOM 695 C CA . GLY A 1 91 ? 31.004 -42.579 -8.000 1.00 27.20 91 GLY A CA 1
ATOM 696 C C . GLY A 1 91 ? 31.467 -42.454 -9.456 1.00 27.20 91 GLY A C 1
ATOM 697 O O . GLY A 1 91 ? 30.814 -41.814 -10.272 1.00 27.20 91 GLY A O 1
ATOM 698 N N . ARG A 1 92 ? 32.457 -43.275 -9.831 1.00 29.86 92 ARG A N 1
ATOM 699 C CA . ARG A 1 92 ? 32.216 -44.545 -10.553 1.00 29.86 92 ARG A CA 1
ATOM 700 C C . ARG A 1 92 ? 33.472 -45.439 -10.524 1.00 29.86 92 ARG A C 1
ATOM 702 O O . ARG A 1 92 ? 34.487 -45.060 -9.955 1.00 29.86 92 ARG A O 1
ATOM 709 N N . ARG A 1 93 ? 33.310 -46.680 -10.996 1.00 34.19 93 ARG A N 1
ATOM 710 C CA . ARG A 1 93 ? 34.233 -47.829 -10.855 1.00 34.19 93 ARG A CA 1
ATOM 711 C C . ARG A 1 93 ? 35.389 -47.778 -11.867 1.00 34.19 93 ARG A C 1
ATOM 713 O O . ARG A 1 93 ? 35.206 -47.188 -12.926 1.00 34.19 93 ARG A O 1
ATOM 720 N N . GLY A 1 94 ? 36.479 -48.505 -11.597 1.00 28.80 94 GLY A N 1
ATOM 721 C CA . GLY A 1 94 ? 37.479 -48.864 -12.616 1.00 28.80 94 GLY A CA 1
ATOM 722 C C . GLY A 1 94 ? 38.869 -49.203 -12.065 1.00 28.80 94 GLY A C 1
ATOM 723 O O . GLY A 1 94 ? 39.698 -48.315 -11.964 1.00 28.80 94 GLY A O 1
ATOM 724 N N . ASP A 1 95 ? 39.063 -50.474 -11.703 1.00 30.98 95 ASP A N 1
ATOM 725 C CA . ASP A 1 95 ? 40.283 -51.301 -11.825 1.00 30.98 95 ASP A CA 1
ATOM 726 C C . ASP A 1 95 ? 41.707 -50.785 -11.492 1.00 30.98 95 ASP A C 1
ATOM 728 O O . ASP A 1 95 ? 42.203 -49.847 -12.094 1.00 30.98 95 ASP A O 1
ATOM 732 N N . GLN A 1 96 ? 42.395 -51.587 -10.651 1.00 29.97 96 GLN A N 1
ATOM 733 C CA . GLN A 1 96 ? 43.790 -52.086 -10.794 1.00 29.97 96 GLN A CA 1
ATOM 734 C C . GLN A 1 96 ? 44.959 -51.052 -10.864 1.00 29.97 96 GLN A C 1
ATOM 736 O O . GLN A 1 96 ? 44.893 -50.047 -11.547 1.00 29.97 96 GLN A O 1
ATOM 741 N N . LEU A 1 97 ? 46.130 -51.220 -10.224 1.00 29.00 97 LEU A N 1
ATOM 742 C CA . LEU A 1 97 ? 46.814 -52.408 -9.687 1.00 29.00 97 LEU A CA 1
ATOM 743 C C . LEU A 1 97 ? 47.954 -51.991 -8.705 1.00 29.00 97 LEU A C 1
ATOM 745 O O . LEU A 1 97 ? 48.578 -50.957 -8.895 1.00 29.00 97 LEU A O 1
ATOM 749 N N . HIS A 1 98 ? 48.260 -52.851 -7.721 1.00 28.73 98 HIS A N 1
ATOM 750 C CA . HIS A 1 98 ? 49.550 -53.031 -7.002 1.00 28.73 98 HIS A CA 1
ATOM 751 C C . HIS A 1 98 ? 50.289 -51.867 -6.276 1.00 28.73 98 HIS A C 1
ATOM 753 O O . HIS A 1 98 ? 50.801 -50.929 -6.875 1.00 28.73 98 HIS A O 1
ATOM 759 N N . VAL A 1 99 ? 50.538 -52.068 -4.967 1.00 30.25 99 VAL A N 1
ATOM 760 C CA . VAL A 1 99 ? 51.549 -51.361 -4.142 1.00 30.25 99 VAL A CA 1
ATOM 761 C C . VAL A 1 99 ? 52.318 -52.386 -3.283 1.00 30.25 99 VAL A C 1
ATOM 763 O O . VAL A 1 99 ? 51.668 -53.197 -2.617 1.00 30.25 99 VAL A O 1
ATOM 766 N N . PRO A 1 100 ? 53.668 -52.371 -3.228 1.00 36.34 100 PRO A N 1
ATOM 767 C CA . PRO A 1 100 ? 54.435 -53.284 -2.380 1.00 36.34 100 PRO A CA 1
ATOM 768 C C . PRO A 1 100 ? 54.748 -52.740 -0.965 1.00 36.34 100 PRO A C 1
ATOM 770 O O . PRO A 1 100 ? 55.289 -51.657 -0.774 1.00 36.34 100 PRO A O 1
ATOM 773 N N . ARG A 1 101 ? 54.422 -53.582 0.023 1.00 31.52 101 ARG A N 1
ATOM 774 C CA . ARG A 1 101 ? 54.909 -53.715 1.419 1.00 31.52 101 ARG A CA 1
ATOM 775 C C . ARG A 1 101 ? 55.931 -52.704 2.006 1.00 31.52 101 ARG A C 1
ATOM 777 O O . ARG A 1 101 ? 57.127 -52.804 1.768 1.00 31.52 101 ARG A O 1
ATOM 784 N N . ALA A 1 102 ? 55.438 -51.935 2.983 1.00 33.62 102 ALA A N 1
ATOM 785 C CA . ALA A 1 102 ? 55.783 -51.970 4.423 1.00 33.62 102 ALA A CA 1
ATOM 786 C C . ALA A 1 102 ? 57.251 -52.015 4.930 1.00 33.62 102 ALA A C 1
ATOM 788 O O . ALA A 1 102 ? 58.005 -52.925 4.598 1.00 33.62 102 ALA A O 1
ATOM 789 N N . ARG A 1 103 ? 57.536 -51.201 5.972 1.00 31.50 103 ARG A N 1
ATOM 790 C CA . ARG A 1 103 ? 58.283 -51.607 7.193 1.00 31.50 103 ARG A CA 1
ATOM 791 C C . ARG A 1 103 ? 57.989 -50.700 8.410 1.00 31.50 103 ARG A C 1
ATOM 793 O O . ARG A 1 103 ? 57.482 -49.597 8.278 1.00 31.50 103 ARG A O 1
ATOM 800 N N . HIS A 1 104 ? 58.226 -51.260 9.593 1.00 30.67 104 HIS A N 1
ATOM 801 C CA . HIS A 1 104 ? 57.672 -50.937 10.916 1.00 30.67 104 HIS A CA 1
ATOM 802 C C . HIS A 1 104 ? 58.029 -49.580 11.577 1.00 30.67 104 HIS A C 1
ATOM 804 O O . HIS A 1 104 ? 59.170 -49.142 11.527 1.00 30.67 104 HIS A O 1
ATOM 810 N N . ARG A 1 105 ? 57.023 -49.017 12.287 1.00 38.66 105 ARG A N 1
ATOM 811 C CA . ARG A 1 105 ? 56.969 -48.559 13.714 1.00 38.66 105 ARG A CA 1
ATOM 812 C C . ARG A 1 105 ? 58.289 -48.511 14.525 1.00 38.66 105 ARG A C 1
ATOM 814 O O . ARG A 1 105 ? 59.092 -49.423 14.361 1.00 38.66 105 ARG A O 1
ATOM 821 N N . PRO A 1 106 ? 58.448 -47.597 15.518 1.00 37.56 106 PRO A N 1
ATOM 822 C CA . PRO A 1 106 ? 57.432 -47.195 16.525 1.00 37.56 106 PRO A CA 1
ATOM 823 C C . PRO A 1 106 ? 57.269 -45.649 16.645 1.00 37.56 106 PRO A C 1
ATOM 825 O O . PRO A 1 106 ? 57.666 -44.959 15.718 1.00 37.56 106 PRO A O 1
ATOM 828 N N . ALA A 1 107 ? 56.640 -45.006 17.647 1.00 30.00 107 ALA A N 1
ATOM 829 C CA . ALA A 1 107 ? 56.015 -45.414 18.925 1.00 30.00 107 ALA A CA 1
ATOM 830 C C . ALA A 1 107 ? 54.799 -44.504 19.287 1.00 30.00 107 ALA A C 1
ATOM 832 O O . ALA A 1 107 ? 54.419 -43.650 18.491 1.00 30.00 107 ALA A O 1
ATOM 833 N N . LEU A 1 108 ? 54.209 -44.652 20.489 1.00 35.34 108 LEU A N 1
ATOM 834 C CA . LEU A 1 108 ? 53.237 -43.713 21.094 1.00 35.34 108 LEU A CA 1
ATOM 835 C C . LEU A 1 108 ? 53.420 -43.638 22.626 1.00 35.34 108 LEU A C 1
ATOM 837 O O . LEU A 1 108 ? 53.415 -44.695 23.260 1.00 35.34 108 LEU A O 1
ATOM 841 N N . PRO A 1 109 ? 53.485 -42.442 23.245 1.00 34.53 109 PRO A N 1
ATOM 842 C CA . PRO A 1 109 ? 53.268 -42.275 24.678 1.00 34.53 109 PRO A CA 1
ATOM 843 C C . PRO A 1 109 ? 51.769 -42.191 25.010 1.00 34.53 109 PRO A C 1
ATOM 845 O O . PRO A 1 109 ? 50.994 -41.507 24.342 1.00 34.53 109 PRO A O 1
ATOM 848 N N . GLN A 1 110 ? 51.380 -42.847 26.100 1.00 41.06 110 GLN A N 1
ATOM 849 C CA . GLN A 1 110 ? 50.207 -42.478 26.903 1.00 41.06 110 GLN A CA 1
ATOM 850 C C . GLN A 1 110 ? 50.512 -41.122 27.586 1.00 41.06 110 GLN A C 1
ATOM 852 O O . GLN A 1 110 ? 51.679 -40.804 27.781 1.00 41.06 110 GLN A O 1
ATOM 857 N N . GLY A 1 111 ? 49.579 -40.275 28.016 1.00 37.44 111 GLY A N 1
ATOM 858 C CA . GLY A 1 111 ? 48.117 -40.307 28.078 1.00 37.44 111 GLY A CA 1
ATOM 859 C C . GLY A 1 111 ? 47.661 -39.151 28.997 1.00 37.44 111 GLY A C 1
ATOM 860 O O . GLY A 1 111 ? 48.509 -38.528 29.619 1.00 37.44 111 GLY A O 1
ATOM 861 N N . ARG A 1 112 ? 46.346 -38.892 29.121 1.00 44.03 112 ARG A N 1
ATOM 862 C CA . ARG A 1 112 ? 45.735 -37.880 30.030 1.00 44.03 112 ARG A CA 1
ATOM 863 C C . ARG A 1 112 ? 46.285 -36.438 29.916 1.00 44.03 112 ARG A C 1
ATOM 865 O O . ARG A 1 112 ? 47.262 -36.138 30.569 1.00 44.03 112 ARG A O 1
ATOM 872 N N . GLU A 1 113 ? 45.573 -35.554 29.198 1.00 39.81 113 GLU A N 1
ATOM 873 C CA . GLU A 1 113 ? 45.422 -34.090 29.486 1.00 39.81 113 GLU A CA 1
ATOM 874 C C . GLU A 1 113 ? 44.419 -33.376 28.523 1.00 39.81 113 GLU A C 1
ATOM 876 O O . GLU A 1 113 ? 44.379 -32.157 28.435 1.00 39.81 113 GLU A O 1
ATOM 881 N N . VAL A 1 114 ? 43.534 -34.095 27.802 1.00 42.56 114 VAL A N 1
ATOM 882 C CA . VAL A 1 114 ? 42.587 -33.481 26.826 1.00 42.56 114 VAL A CA 1
ATOM 883 C C . VAL A 1 114 ? 41.124 -33.892 27.067 1.00 42.56 114 VAL A C 1
ATOM 885 O O . VAL A 1 114 ? 40.393 -34.264 26.151 1.00 42.56 114 VAL A O 1
ATOM 888 N N . ARG A 1 115 ? 40.671 -33.858 28.328 1.00 43.81 115 ARG A N 1
ATOM 889 C CA . ARG A 1 115 ? 39.240 -34.024 28.681 1.00 43.81 115 ARG A CA 1
ATOM 890 C C . ARG A 1 115 ? 38.640 -32.921 29.565 1.00 43.81 115 ARG A C 1
ATOM 892 O O . ARG A 1 115 ? 37.437 -32.945 29.785 1.00 43.81 115 ARG A O 1
ATOM 899 N N . ALA A 1 116 ? 39.425 -31.929 29.995 1.00 41.12 116 ALA A N 1
ATOM 900 C CA . ALA A 1 116 ? 38.916 -30.786 30.765 1.00 41.12 116 ALA A CA 1
ATOM 901 C C . ALA A 1 116 ? 38.435 -29.609 29.885 1.00 41.12 116 ALA A C 1
ATOM 903 O O . ALA A 1 116 ? 37.484 -28.919 30.241 1.00 41.12 116 ALA A O 1
ATOM 904 N N . VAL A 1 117 ? 39.042 -29.392 28.710 1.00 41.44 117 VAL A N 1
ATOM 905 C CA . VAL A 1 117 ? 38.807 -28.176 27.899 1.00 41.44 117 VAL A CA 1
ATOM 906 C C . VAL A 1 117 ? 37.520 -28.235 27.055 1.00 41.44 117 VAL A C 1
ATOM 908 O O . VAL A 1 117 ? 36.867 -27.211 26.871 1.00 41.44 117 VAL A O 1
ATOM 911 N N . LEU A 1 118 ? 37.079 -29.417 26.599 1.00 37.22 118 LEU A N 1
ATOM 912 C CA . LEU A 1 118 ? 35.819 -29.540 25.837 1.00 37.22 118 LEU A CA 1
ATOM 913 C C . LEU A 1 118 ? 34.542 -29.481 26.697 1.00 37.22 118 LEU A C 1
ATOM 915 O O . LEU A 1 118 ? 33.465 -29.272 26.146 1.00 37.22 118 LEU A O 1
ATOM 919 N N . ALA A 1 119 ? 34.636 -29.626 28.022 1.00 40.12 119 ALA A N 1
ATOM 920 C CA . ALA A 1 119 ? 33.480 -29.491 28.914 1.00 40.12 119 ALA A CA 1
ATOM 921 C C . ALA A 1 119 ? 33.138 -28.019 29.224 1.00 40.12 119 ALA A C 1
ATOM 923 O O . ALA A 1 119 ? 31.977 -27.691 29.455 1.00 40.12 119 ALA A O 1
ATOM 924 N N . PHE A 1 120 ? 34.127 -27.117 29.179 1.00 38.25 120 PHE A N 1
ATOM 925 C CA . PHE A 1 120 ? 33.934 -25.691 29.476 1.00 38.25 120 PHE A CA 1
ATOM 926 C C . PHE A 1 120 ? 33.463 -24.851 28.275 1.00 38.25 120 PHE A C 1
ATOM 928 O O . PHE A 1 120 ? 32.932 -23.760 28.463 1.00 38.25 120 PHE A O 1
ATOM 935 N N . LEU A 1 121 ? 33.591 -25.365 27.045 1.00 39.03 121 LEU A N 1
ATOM 936 C CA . LEU A 1 121 ? 33.153 -24.684 25.815 1.00 39.03 121 LEU A CA 1
ATOM 937 C C . LEU A 1 121 ? 31.716 -25.029 25.371 1.00 39.03 121 LEU A C 1
ATOM 939 O O . LEU A 1 121 ? 31.252 -24.511 24.360 1.00 39.03 121 LEU A O 1
ATOM 943 N N . LEU A 1 122 ? 30.989 -25.851 26.138 1.00 42.19 122 LEU A N 1
ATOM 944 C CA . LEU A 1 122 ? 29.569 -26.177 25.909 1.00 42.19 122 LEU A CA 1
ATOM 945 C C . LEU A 1 122 ? 28.614 -25.592 26.969 1.00 42.19 122 LEU A C 1
ATOM 947 O O . LEU A 1 122 ? 27.414 -25.845 26.920 1.00 42.19 122 LEU A O 1
ATOM 951 N N . LEU A 1 123 ? 29.123 -24.772 27.897 1.00 46.03 123 LEU A N 1
ATOM 952 C CA . LEU A 1 123 ? 28.337 -24.111 28.953 1.00 46.03 123 LEU A CA 1
ATOM 953 C C . LEU A 1 123 ? 28.245 -22.579 28.804 1.00 46.03 123 LEU A C 1
ATOM 955 O O . LEU A 1 123 ? 27.645 -21.914 29.644 1.00 46.03 123 LEU A O 1
ATOM 959 N N . ALA A 1 124 ? 28.781 -22.011 27.719 1.00 48.22 124 ALA A N 1
ATOM 960 C CA . ALA A 1 124 ? 28.828 -20.566 27.484 1.00 48.22 124 ALA A CA 1
ATOM 961 C C . ALA A 1 124 ? 28.188 -20.160 26.142 1.00 48.22 124 ALA A C 1
ATOM 963 O O . ALA A 1 124 ? 28.885 -19.765 25.212 1.00 48.22 124 ALA A O 1
ATOM 964 N N . SER A 1 125 ? 26.858 -20.284 26.038 1.00 46.56 125 SER A N 1
ATOM 965 C CA . SER A 1 125 ? 25.970 -19.445 25.184 1.00 46.56 125 SER A CA 1
ATOM 966 C C . SER A 1 125 ? 24.514 -19.940 25.104 1.00 46.56 125 SER A C 1
ATOM 968 O O . SER A 1 125 ? 23.773 -19.552 24.203 1.00 46.56 125 SER A O 1
ATOM 970 N N . ALA A 1 126 ? 24.024 -20.665 26.117 1.00 41.97 126 ALA A N 1
ATOM 971 C CA . ALA A 1 126 ? 22.594 -20.656 26.434 1.00 41.97 126 ALA A CA 1
ATOM 972 C C . ALA A 1 126 ? 22.202 -19.297 27.056 1.00 41.97 126 ALA A C 1
ATOM 974 O O . ALA A 1 126 ? 21.741 -19.217 28.193 1.00 41.97 126 ALA A O 1
ATOM 975 N N . ALA A 1 127 ? 22.417 -18.207 26.311 1.00 46.41 127 ALA A N 1
ATOM 976 C CA . ALA A 1 127 ? 21.783 -16.935 26.601 1.00 46.41 127 ALA A CA 1
ATOM 977 C C . ALA A 1 127 ? 20.284 -17.151 26.377 1.00 46.41 127 ALA A C 1
ATOM 979 O O . ALA A 1 127 ? 19.825 -17.198 25.234 1.00 46.41 127 ALA A O 1
ATOM 980 N N . GLY A 1 128 ? 19.547 -17.383 27.468 1.00 48.19 128 GLY A N 1
ATOM 981 C CA . GLY A 1 128 ? 18.106 -17.598 27.414 1.00 48.19 128 GLY A CA 1
ATOM 982 C C . GLY A 1 128 ? 17.444 -16.484 26.608 1.00 48.19 128 GLY A C 1
ATOM 983 O O . GLY A 1 128 ? 17.833 -15.320 26.741 1.00 48.19 128 GLY A O 1
ATOM 984 N N . ALA A 1 129 ? 16.484 -16.847 25.751 1.00 54.12 129 ALA A N 1
ATOM 985 C CA . ALA A 1 129 ? 15.780 -15.880 24.917 1.00 54.12 129 ALA A CA 1
ATOM 986 C C . ALA A 1 129 ? 15.301 -14.709 25.799 1.00 54.12 129 ALA A C 1
ATOM 988 O O . ALA A 1 129 ? 14.736 -14.963 26.868 1.00 54.12 129 ALA A O 1
ATOM 989 N N . PRO A 1 130 ? 15.579 -13.448 25.417 1.00 61.47 130 PRO A N 1
ATOM 990 C CA . PRO A 1 130 ? 15.375 -12.312 26.305 1.00 61.47 130 PRO A CA 1
ATOM 991 C C . PRO A 1 130 ? 13.907 -12.249 26.719 1.00 61.47 130 PRO A C 1
ATOM 993 O O . PRO A 1 130 ? 13.033 -12.190 25.859 1.00 61.47 130 PRO A O 1
ATOM 996 N N . ALA A 1 131 ? 13.643 -12.279 28.027 1.00 72.19 131 ALA A N 1
ATOM 997 C CA . ALA A 1 131 ? 12.283 -12.244 28.553 1.00 72.19 131 ALA A CA 1
ATOM 998 C C . ALA A 1 131 ? 11.521 -11.011 28.042 1.00 72.19 131 ALA A C 1
ATOM 1000 O O . ALA A 1 131 ? 12.127 -9.972 27.770 1.00 72.19 131 ALA A O 1
ATOM 1001 N N . ALA A 1 132 ? 10.194 -11.114 27.936 1.00 84.38 132 ALA A N 1
ATOM 1002 C CA . ALA A 1 132 ? 9.366 -10.002 27.490 1.00 84.38 132 ALA A CA 1
ATOM 1003 C C . ALA A 1 132 ? 9.587 -8.754 28.373 1.00 84.38 132 ALA A C 1
ATOM 1005 O O . ALA A 1 132 ? 9.479 -8.811 29.599 1.00 84.38 132 ALA A O 1
ATOM 1006 N N . THR A 1 133 ? 9.912 -7.622 27.746 1.00 89.69 133 THR A N 1
ATOM 1007 C CA . THR A 1 133 ? 10.301 -6.377 28.426 1.00 89.69 133 THR A CA 1
ATOM 1008 C C . THR A 1 133 ? 9.246 -5.293 28.262 1.00 89.69 133 THR A C 1
ATOM 1010 O O . THR A 1 133 ? 8.655 -5.164 27.186 1.00 89.69 133 THR A O 1
ATOM 1013 N N . VAL A 1 134 ? 9.106 -4.443 29.282 1.00 95.69 134 VAL A N 1
ATOM 1014 C CA . VAL A 1 134 ? 8.321 -3.206 29.214 1.00 95.69 134 VAL A CA 1
ATOM 1015 C C . VAL A 1 134 ? 9.214 -2.002 29.503 1.00 95.69 134 VAL A C 1
ATOM 1017 O O . VAL A 1 134 ? 9.862 -1.950 30.544 1.00 95.69 134 VAL A O 1
ATOM 1020 N N . GLY A 1 135 ? 9.217 -1.023 28.599 1.00 95.50 135 GLY A N 1
ATOM 1021 C CA . GLY A 1 135 ? 9.750 0.320 28.845 1.00 95.50 135 GLY A CA 1
ATOM 1022 C C . GLY A 1 135 ? 8.623 1.352 28.890 1.00 95.50 135 GLY A C 1
ATOM 1023 O O . GLY A 1 135 ? 7.643 1.208 28.164 1.00 95.50 135 GLY A O 1
ATOM 1024 N N . ARG A 1 136 ? 8.761 2.401 29.707 1.00 97.12 136 ARG A N 1
ATOM 1025 C CA . ARG A 1 136 ? 7.855 3.564 29.744 1.00 97.12 136 ARG A CA 1
ATOM 1026 C C . ARG A 1 136 ? 8.677 4.839 29.571 1.00 97.12 136 ARG A C 1
ATOM 1028 O O . ARG A 1 136 ? 9.738 4.960 30.179 1.00 97.12 136 ARG A O 1
ATOM 1035 N N . ALA A 1 137 ? 8.202 5.767 28.750 1.00 98.06 137 ALA A N 1
ATOM 1036 C CA . ALA A 1 137 ? 8.857 7.044 28.482 1.00 98.06 137 ALA A CA 1
ATOM 1037 C C . ALA A 1 137 ? 7.823 8.167 28.351 1.00 98.06 137 ALA A C 1
ATOM 1039 O O . ALA A 1 137 ? 6.681 7.913 27.979 1.00 98.06 137 ALA A O 1
ATOM 1040 N N . PHE A 1 138 ? 8.241 9.406 28.613 1.00 98.38 138 PHE A N 1
ATOM 1041 C CA . PHE A 1 138 ? 7.449 10.590 28.274 1.00 98.38 138 PHE A CA 1
ATOM 1042 C C . PHE A 1 138 ? 7.213 10.650 26.761 1.00 98.38 138 PHE A C 1
ATOM 1044 O O . PHE A 1 138 ? 8.157 10.444 25.996 1.00 98.38 138 PHE A O 1
ATOM 1051 N N . TYR A 1 139 ? 5.983 10.944 26.343 1.00 98.38 139 TYR A N 1
ATOM 1052 C CA . TYR A 1 139 ? 5.625 11.111 24.932 1.00 98.38 139 TYR A CA 1
ATOM 1053 C C . TYR A 1 139 ? 5.307 12.569 24.583 1.00 98.38 139 TYR A C 1
ATOM 1055 O O . TYR A 1 139 ? 5.720 13.064 23.537 1.00 98.38 139 TYR A O 1
ATOM 1063 N N . GLY A 1 140 ? 4.612 13.273 25.476 1.00 98.31 140 GLY A N 1
ATOM 1064 C CA . GLY A 1 140 ? 4.279 14.682 25.306 1.00 98.31 140 GLY A CA 1
ATOM 1065 C C . GLY A 1 140 ? 3.381 15.201 26.424 1.00 98.31 140 GLY A C 1
ATOM 1066 O O . GLY A 1 140 ? 2.995 14.461 27.329 1.00 98.31 140 GLY A O 1
ATOM 1067 N N . THR A 1 141 ? 3.036 16.480 26.343 1.00 98.44 141 THR A N 1
ATOM 1068 C CA . THR A 1 141 ? 2.019 17.108 27.194 1.00 98.44 141 THR A CA 1
ATOM 1069 C C . THR A 1 141 ? 0.865 17.537 26.301 1.00 98.44 141 THR A C 1
ATOM 1071 O O . THR A 1 141 ? 1.111 18.087 25.226 1.00 98.44 141 THR A O 1
ATOM 1074 N N . THR A 1 142 ? -0.372 17.274 26.714 1.00 97.88 142 THR A N 1
ATOM 1075 C CA . THR A 1 142 ? -1.552 17.697 25.961 1.00 97.88 142 THR A CA 1
ATOM 1076 C C . THR A 1 142 ? -1.730 19.216 25.994 1.00 97.88 142 THR A C 1
ATOM 1078 O O . THR A 1 142 ? -1.188 19.904 26.861 1.00 97.88 142 THR A O 1
ATOM 1081 N N . LEU A 1 143 ? -2.544 19.749 25.078 1.00 95.06 143 LEU A N 1
ATOM 1082 C CA . LEU A 1 143 ? -2.929 21.170 25.063 1.00 95.06 143 LEU A CA 1
ATOM 1083 C C . LEU A 1 143 ? -3.537 21.677 26.390 1.00 95.06 143 LEU A C 1
ATOM 1085 O O . LEU A 1 143 ? -3.380 22.850 26.712 1.00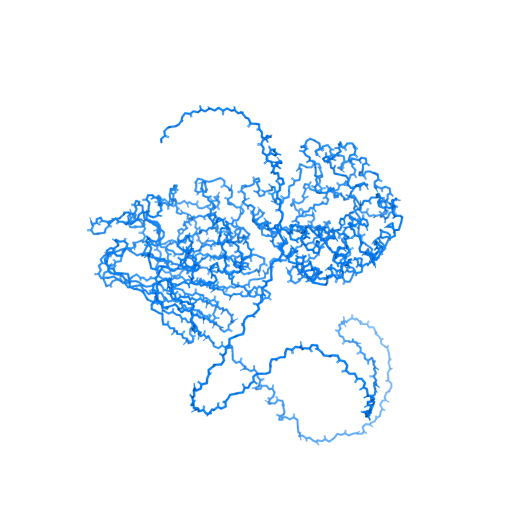 95.06 143 LEU A O 1
ATOM 1089 N N . ASP A 1 144 ? -4.195 20.811 27.167 1.00 94.19 144 ASP A N 1
ATOM 1090 C CA . ASP A 1 144 ? -4.751 21.111 28.496 1.00 94.19 144 ASP A CA 1
ATOM 1091 C C . ASP A 1 144 ? -3.802 20.759 29.665 1.00 94.19 144 ASP A C 1
ATOM 1093 O O . ASP A 1 144 ? -4.199 20.783 30.827 1.00 94.19 144 ASP A O 1
ATOM 1097 N N . GLY A 1 145 ? -2.528 20.468 29.378 1.00 97.56 145 GLY A N 1
ATOM 1098 C CA . GLY A 1 145 ? -1.473 20.305 30.383 1.00 97.56 145 GLY A CA 1
ATOM 1099 C C . GLY A 1 145 ? -1.318 18.896 30.968 1.00 97.56 145 GLY A C 1
ATOM 1100 O O . GLY A 1 145 ? -0.489 18.700 31.860 1.00 97.56 145 GLY A O 1
ATOM 1101 N N . GLN A 1 146 ? -2.064 17.901 30.481 1.00 98.19 146 GLN A N 1
ATOM 1102 C CA . GLN A 1 146 ? -1.960 16.519 30.954 1.00 98.19 146 GLN A CA 1
ATOM 1103 C C . GLN A 1 146 ? -0.702 15.846 30.393 1.00 98.19 146 GLN A C 1
ATOM 1105 O O . GLN A 1 146 ? -0.370 15.968 29.215 1.00 98.19 146 GLN A O 1
ATOM 1110 N N . ARG A 1 147 ? 0.013 15.099 31.236 1.00 98.25 147 ARG A N 1
ATOM 1111 C CA . ARG A 1 147 ? 1.169 14.301 30.812 1.00 98.25 147 ARG A CA 1
ATOM 1112 C C . ARG A 1 147 ? 0.700 13.062 30.045 1.00 98.25 147 ARG A C 1
ATOM 1114 O O . ARG A 1 147 ? -0.130 12.324 30.563 1.00 98.25 147 ARG A O 1
ATOM 1121 N N . VAL A 1 148 ? 1.322 12.792 28.899 1.00 98.81 148 VAL A N 1
ATOM 1122 C CA . VAL A 1 148 ? 1.167 11.552 28.124 1.00 98.81 148 VAL A CA 1
ATOM 1123 C C . VAL A 1 148 ? 2.463 10.746 28.176 1.00 98.81 148 VAL A C 1
ATOM 1125 O O . VAL A 1 148 ? 3.546 11.270 27.884 1.00 98.81 148 VAL A O 1
ATOM 1128 N N . ASP A 1 149 ? 2.360 9.463 28.510 1.00 98.62 149 ASP A N 1
ATOM 1129 C CA . ASP A 1 149 ? 3.459 8.502 28.433 1.00 98.62 149 ASP A CA 1
ATOM 1130 C C . ASP A 1 149 ? 3.225 7.465 27.326 1.00 98.62 149 ASP A C 1
ATOM 1132 O O . ASP A 1 149 ? 2.110 7.018 27.060 1.00 98.62 149 ASP A O 1
ATOM 1136 N N . GLN A 1 150 ? 4.324 7.013 26.725 1.00 98.75 150 GLN A N 1
ATOM 1137 C CA . GLN A 1 150 ? 4.366 5.865 25.829 1.00 98.75 150 GLN A CA 1
ATOM 1138 C C . GLN A 1 150 ? 4.906 4.646 26.576 1.00 98.75 150 GLN A C 1
ATOM 1140 O O . GLN A 1 150 ? 5.984 4.698 27.178 1.00 98.75 150 GLN A O 1
ATOM 1145 N N . VAL A 1 151 ? 4.210 3.518 26.468 1.00 98.56 151 VAL A N 1
ATOM 1146 C CA . VAL A 1 151 ? 4.734 2.196 26.809 1.00 98.56 151 VAL A CA 1
ATOM 1147 C C . VAL A 1 151 ? 5.261 1.498 25.553 1.00 98.56 151 VAL A C 1
ATOM 1149 O O . VAL A 1 151 ? 4.654 1.542 24.486 1.00 98.56 151 VAL A O 1
ATOM 1152 N N . THR A 1 152 ? 6.415 0.847 25.670 1.00 98.56 152 THR A N 1
ATOM 1153 C CA . THR A 1 152 ? 6.991 -0.038 24.651 1.00 98.56 152 THR A CA 1
ATOM 1154 C C . THR A 1 152 ? 7.021 -1.458 25.199 1.00 98.56 152 THR A C 1
ATOM 1156 O O . THR A 1 152 ? 7.754 -1.747 26.146 1.00 98.56 152 THR A O 1
ATOM 1159 N N . LEU A 1 153 ? 6.231 -2.337 24.591 1.00 98.06 153 LEU A N 1
ATOM 1160 C CA . LEU A 1 153 ? 6.193 -3.771 24.852 1.00 98.06 153 LEU A CA 1
ATOM 1161 C C . LEU A 1 153 ? 7.098 -4.469 23.835 1.00 98.06 153 LEU A C 1
ATOM 1163 O O . LEU A 1 153 ? 6.999 -4.188 22.641 1.00 98.06 153 LEU A O 1
ATOM 1167 N N . ARG A 1 154 ? 7.952 -5.396 24.271 1.00 95.69 154 ARG A N 1
ATOM 1168 C CA . ARG A 1 154 ? 8.767 -6.223 23.367 1.00 95.69 154 ARG A CA 1
ATOM 1169 C C . ARG A 1 154 ? 8.789 -7.662 23.859 1.00 95.69 154 ARG A C 1
ATOM 1171 O O . ARG A 1 154 ? 9.083 -7.888 25.029 1.00 95.69 154 ARG A O 1
ATOM 1178 N N . ASN A 1 155 ? 8.512 -8.617 22.978 1.00 93.56 155 ASN A N 1
ATOM 1179 C CA . ASN A 1 155 ? 8.531 -10.043 23.314 1.00 93.56 155 ASN A CA 1
ATOM 1180 C C . ASN A 1 155 ? 9.905 -10.695 23.064 1.00 93.56 155 ASN A C 1
ATOM 1182 O O . ASN A 1 155 ? 10.830 -10.052 22.549 1.00 93.56 155 ASN A O 1
ATOM 1186 N N . ALA A 1 156 ? 10.037 -11.982 23.395 1.00 88.56 156 ALA A N 1
ATOM 1187 C CA . ALA A 1 156 ? 11.280 -12.732 23.220 1.00 88.56 156 ALA A CA 1
ATOM 1188 C C . ALA A 1 156 ? 11.743 -12.833 21.755 1.00 88.56 156 ALA A C 1
ATOM 1190 O O . ALA A 1 156 ? 12.945 -12.795 21.481 1.00 88.56 156 ALA A O 1
ATOM 1191 N N . ARG A 1 157 ? 10.803 -12.874 20.800 1.00 89.19 157 ARG A N 1
ATOM 1192 C CA . ARG A 1 157 ? 11.083 -12.889 19.348 1.00 89.19 157 ARG A CA 1
ATOM 1193 C C . ARG A 1 157 ? 11.411 -11.498 18.784 1.00 89.19 157 ARG A C 1
ATOM 1195 O O . ARG A 1 157 ? 11.854 -11.348 17.644 1.00 89.19 157 ARG A O 1
ATOM 1202 N N . GLY A 1 158 ? 11.286 -10.460 19.610 1.00 90.56 158 GLY A N 1
ATOM 1203 C CA . GLY A 1 158 ? 11.618 -9.083 19.277 1.00 90.56 158 GLY A CA 1
ATOM 1204 C C . GLY A 1 158 ? 10.606 -8.401 18.358 1.00 90.56 158 GLY A C 1
ATOM 1205 O O . GLY A 1 158 ? 10.993 -7.442 17.683 1.00 90.56 158 GLY A O 1
ATOM 1206 N N . MET A 1 159 ? 9.359 -8.874 18.315 1.00 96.50 159 MET A N 1
ATOM 1207 C CA . MET A 1 159 ? 8.223 -8.030 17.945 1.00 96.50 159 MET A CA 1
ATOM 1208 C C . MET A 1 159 ? 8.089 -6.924 18.997 1.00 96.50 159 MET A C 1
ATOM 1210 O O . MET A 1 159 ? 8.286 -7.172 20.191 1.00 96.50 159 MET A O 1
ATOM 1214 N N . THR A 1 160 ? 7.763 -5.711 18.554 1.00 98.12 160 THR A N 1
ATOM 1215 C CA . THR A 1 160 ? 7.571 -4.553 19.437 1.00 98.12 160 THR A CA 1
ATOM 1216 C C . THR A 1 160 ? 6.196 -3.949 19.199 1.00 98.12 160 THR A C 1
ATOM 1218 O O . THR A 1 160 ? 5.821 -3.730 18.052 1.00 98.12 160 THR A O 1
ATOM 1221 N N . VAL A 1 161 ? 5.473 -3.623 20.268 1.00 98.75 161 VAL A N 1
ATOM 1222 C CA . VAL A 1 161 ? 4.235 -2.833 20.217 1.00 98.75 161 VAL A CA 1
ATOM 1223 C C . VAL A 1 161 ? 4.436 -1.574 21.050 1.00 98.75 161 VAL A C 1
ATOM 1225 O O . VAL A 1 161 ? 4.976 -1.652 22.156 1.00 98.75 161 VAL A O 1
ATOM 1228 N N . ARG A 1 162 ? 4.020 -0.416 20.535 1.00 98.81 162 ARG A N 1
ATOM 1229 C CA . ARG A 1 162 ? 4.004 0.840 21.295 1.00 98.81 162 ARG A CA 1
ATOM 1230 C C . ARG A 1 162 ? 2.587 1.356 21.437 1.00 98.81 162 ARG A C 1
ATOM 1232 O O . ARG A 1 162 ? 1.820 1.332 20.478 1.00 98.81 162 ARG A O 1
ATOM 1239 N N . ILE A 1 163 ? 2.261 1.784 22.650 1.00 98.88 163 ILE A N 1
ATOM 1240 C CA . ILE A 1 163 ? 0.957 2.327 23.027 1.00 98.88 163 ILE A CA 1
ATOM 1241 C C . ILE A 1 163 ? 1.204 3.627 23.793 1.00 98.88 163 ILE A C 1
ATOM 1243 O O . ILE A 1 163 ? 2.106 3.669 24.631 1.00 98.88 163 ILE A O 1
ATOM 1247 N N . ILE A 1 164 ? 0.417 4.666 23.534 1.00 98.88 164 ILE A N 1
ATOM 1248 C CA . ILE A 1 164 ? 0.368 5.875 24.367 1.00 98.88 164 ILE A CA 1
ATOM 1249 C C . ILE A 1 164 ? -0.896 5.866 25.224 1.00 98.88 164 ILE A C 1
ATOM 1251 O O . ILE A 1 164 ? -1.920 5.304 24.834 1.00 98.88 164 ILE A O 1
ATOM 1255 N N . ASP A 1 165 ? -0.831 6.471 26.408 1.00 98.75 165 ASP A N 1
ATOM 1256 C CA . ASP A 1 165 ? -1.994 6.556 27.295 1.00 98.75 165 ASP A CA 1
ATOM 1257 C C . ASP A 1 165 ? -3.044 7.588 26.846 1.00 98.75 165 ASP A C 1
ATOM 1259 O O . ASP A 1 165 ? -4.198 7.505 27.267 1.00 98.75 165 ASP A O 1
ATOM 1263 N N . TYR A 1 166 ? -2.716 8.471 25.900 1.00 98.81 166 TYR A N 1
ATOM 1264 C CA . TYR A 1 166 ? -3.703 9.248 25.145 1.00 98.81 166 TYR A CA 1
ATOM 1265 C C . TYR A 1 166 ? -4.511 8.346 24.191 1.00 98.81 166 TYR A C 1
ATOM 1267 O O . TYR A 1 166 ? -3.943 7.648 23.352 1.00 98.81 166 TYR A O 1
ATOM 1275 N N . GLY A 1 167 ? -5.837 8.318 24.341 1.00 98.44 167 GLY A N 1
ATOM 1276 C CA . GLY A 1 167 ? -6.771 7.507 23.546 1.00 98.44 167 GLY A CA 1
ATOM 1277 C C . GLY A 1 167 ? -6.569 5.989 23.635 1.00 98.44 167 GLY A C 1
ATOM 1278 O O . GLY A 1 167 ? -7.147 5.248 22.837 1.00 98.44 167 GLY A O 1
ATOM 1279 N N . ALA A 1 168 ? -5.704 5.534 24.550 1.00 98.69 168 ALA A N 1
ATOM 1280 C CA . ALA A 1 168 ? -5.131 4.191 24.564 1.00 98.69 168 ALA A CA 1
ATOM 1281 C C . ALA A 1 168 ? -4.584 3.748 23.183 1.00 98.69 168 ALA A C 1
ATOM 1283 O O . ALA A 1 168 ? -4.730 2.583 22.799 1.00 98.69 168 ALA A O 1
ATOM 1284 N N . ILE A 1 169 ? -3.993 4.689 22.432 1.00 98.88 169 ILE A N 1
ATOM 1285 C CA . ILE A 1 169 ? -3.614 4.541 21.018 1.00 98.88 169 ILE A CA 1
ATOM 1286 C C . ILE A 1 169 ? -2.424 3.597 20.836 1.00 98.88 169 ILE A C 1
ATOM 1288 O O . ILE A 1 169 ? -1.375 3.794 21.445 1.00 98.88 169 ILE A O 1
ATOM 1292 N N . VAL A 1 170 ? -2.543 2.636 19.916 1.00 98.94 170 VAL A N 1
ATOM 1293 C CA . VAL A 1 170 ? -1.419 1.849 19.381 1.00 98.94 170 VAL A CA 1
ATOM 1294 C C . VAL A 1 170 ? -0.679 2.679 18.323 1.00 98.94 170 VAL A C 1
ATOM 1296 O O . VAL A 1 170 ? -1.199 2.889 17.231 1.00 98.94 170 VAL A O 1
ATOM 1299 N N . THR A 1 171 ? 0.536 3.145 18.626 1.00 98.75 171 THR A N 1
ATOM 1300 C CA . THR A 1 171 ? 1.351 3.974 17.711 1.00 98.75 171 THR A CA 1
ATOM 1301 C C . THR A 1 171 ? 2.253 3.145 16.797 1.00 98.75 171 THR A C 1
ATOM 1303 O O . THR A 1 171 ? 2.590 3.568 15.691 1.00 98.75 171 THR A O 1
ATOM 1306 N N . ASP A 1 172 ? 2.671 1.957 17.246 1.00 98.69 172 ASP A N 1
ATOM 1307 C CA . ASP A 1 172 ? 3.514 1.062 16.459 1.00 98.69 172 ASP A CA 1
ATOM 1308 C C . ASP A 1 172 ? 3.200 -0.411 16.696 1.00 98.69 172 ASP A C 1
ATOM 1310 O O . ASP A 1 172 ? 3.036 -0.859 17.832 1.00 98.69 172 ASP A O 1
ATOM 1314 N N . VAL A 1 173 ? 3.297 -1.186 15.616 1.00 98.75 173 VAL A N 1
ATOM 1315 C CA . VAL A 1 173 ? 3.420 -2.644 15.637 1.00 98.75 173 VAL A CA 1
ATOM 1316 C C . VAL A 1 173 ? 4.583 -3.014 14.722 1.00 98.75 173 VAL A C 1
ATOM 1318 O O . VAL A 1 173 ? 4.459 -2.995 13.501 1.00 98.75 173 VAL A O 1
ATOM 1321 N N . VAL A 1 174 ? 5.748 -3.303 15.301 1.00 98.69 174 VAL A N 1
ATOM 1322 C CA . VAL A 1 174 ? 6.990 -3.563 14.563 1.00 98.69 174 VAL A CA 1
ATOM 1323 C C . VAL A 1 174 ? 7.234 -5.062 14.444 1.00 98.69 174 VAL A C 1
ATOM 1325 O O . VAL A 1 174 ? 7.549 -5.728 15.434 1.00 98.69 174 VAL A O 1
ATOM 1328 N N . VAL A 1 175 ? 7.145 -5.574 13.216 1.00 98.00 175 VAL A N 1
ATOM 1329 C CA . VAL A 1 175 ? 7.233 -7.008 12.893 1.00 98.00 175 VAL A CA 1
ATOM 1330 C C . VAL A 1 175 ? 8.228 -7.280 11.752 1.00 98.00 175 VAL A C 1
ATOM 1332 O O . VAL A 1 175 ? 8.356 -6.460 10.834 1.00 98.00 175 VAL A O 1
ATOM 1335 N N . PRO A 1 176 ? 8.977 -8.400 11.793 1.00 96.38 176 PRO A N 1
ATOM 1336 C CA . PRO A 1 176 ? 9.872 -8.796 10.707 1.00 96.38 176 PRO A CA 1
ATOM 1337 C C . PRO A 1 176 ? 9.083 -9.226 9.465 1.00 96.38 176 PRO A C 1
ATOM 1339 O O . PRO A 1 176 ? 7.962 -9.716 9.570 1.00 96.38 176 PRO A O 1
ATOM 1342 N N . ASP A 1 177 ? 9.667 -9.037 8.285 1.00 94.94 177 ASP A N 1
ATOM 1343 C CA . ASP A 1 177 ? 9.248 -9.735 7.072 1.00 94.94 177 ASP A CA 1
ATOM 1344 C C . ASP A 1 177 ? 9.912 -11.113 6.958 1.00 94.94 177 ASP A C 1
ATOM 1346 O O . ASP A 1 177 ? 10.708 -11.523 7.807 1.00 94.94 177 ASP A O 1
ATOM 1350 N N . SER A 1 178 ? 9.617 -11.810 5.865 1.00 91.50 178 SER A N 1
ATOM 1351 C CA . SER A 1 178 ? 10.195 -13.112 5.515 1.00 91.50 178 SER A CA 1
ATOM 1352 C C . SER A 1 178 ? 11.727 -13.145 5.395 1.00 91.50 178 SER A C 1
ATOM 1354 O O . SER A 1 178 ? 12.324 -14.220 5.379 1.00 91.50 178 SER A O 1
ATOM 1356 N N . ARG A 1 179 ? 12.378 -11.977 5.329 1.00 89.12 179 ARG A N 1
ATOM 1357 C CA . ARG A 1 179 ? 13.834 -11.786 5.245 1.00 89.12 179 ARG A CA 1
ATOM 1358 C C . ARG A 1 179 ? 14.405 -11.198 6.545 1.00 89.12 179 ARG A C 1
ATOM 1360 O O . ARG A 1 179 ? 15.564 -10.792 6.576 1.00 89.12 179 ARG A O 1
ATOM 1367 N N . GLY A 1 180 ? 13.600 -11.111 7.609 1.00 91.50 180 GLY A N 1
ATOM 1368 C CA . GLY A 1 180 ? 13.972 -10.532 8.903 1.00 91.50 180 GLY A CA 1
ATOM 1369 C C . GLY A 1 180 ? 13.948 -8.997 8.961 1.00 91.50 180 GLY A C 1
ATOM 1370 O O . GLY A 1 180 ? 14.236 -8.424 10.013 1.00 91.50 180 GLY A O 1
ATOM 1371 N N . THR A 1 181 ? 13.576 -8.311 7.875 1.00 92.44 181 THR A N 1
ATOM 1372 C CA . THR A 1 181 ? 13.519 -6.843 7.810 1.00 92.44 181 THR A CA 1
ATOM 1373 C C . THR A 1 181 ? 12.300 -6.337 8.575 1.00 92.44 181 THR A C 1
ATOM 1375 O O . THR A 1 181 ? 11.158 -6.643 8.228 1.00 92.44 181 THR A O 1
ATOM 1378 N N . LYS A 1 182 ? 12.515 -5.549 9.630 1.00 95.81 182 LYS A N 1
ATOM 1379 C CA . LYS A 1 182 ? 11.433 -5.038 10.484 1.00 95.81 182 LYS A CA 1
ATOM 1380 C C . LYS A 1 182 ? 10.836 -3.742 9.939 1.00 95.81 182 LYS A C 1
ATOM 1382 O O . LYS A 1 182 ? 11.574 -2.864 9.508 1.00 95.81 182 LYS A O 1
ATOM 1387 N N . ALA A 1 183 ? 9.515 -3.608 10.019 1.00 97.25 183 ALA A N 1
ATOM 1388 C CA . ALA A 1 183 ? 8.795 -2.362 9.752 1.00 97.25 183 ALA A CA 1
ATOM 1389 C C . ALA A 1 183 ? 7.660 -2.182 10.768 1.00 97.25 183 ALA A C 1
ATOM 1391 O O . ALA A 1 183 ? 7.113 -3.179 11.242 1.00 97.25 183 ALA A O 1
ATOM 1392 N N . ASN A 1 184 ? 7.300 -0.932 11.083 1.00 98.38 184 ASN A N 1
ATOM 1393 C CA . ASN A 1 184 ? 6.012 -0.636 11.714 1.00 98.38 184 ASN A CA 1
ATOM 1394 C C . ASN A 1 184 ? 4.906 -0.862 10.668 1.00 98.38 184 ASN A C 1
ATOM 1396 O O . ASN A 1 184 ? 4.988 -0.294 9.577 1.00 98.38 184 ASN A O 1
ATOM 1400 N N . VAL A 1 185 ? 3.917 -1.703 10.981 1.00 98.69 185 VAL A N 1
ATOM 1401 C CA . VAL A 1 185 ? 2.811 -2.072 10.082 1.00 98.69 185 VAL A CA 1
ATOM 1402 C C . VAL A 1 185 ? 1.471 -1.418 10.431 1.00 98.69 185 VAL A C 1
ATOM 1404 O O . VAL A 1 185 ? 0.461 -1.821 9.860 1.00 98.69 185 VAL A O 1
ATOM 1407 N N . VAL A 1 186 ? 1.435 -0.424 11.327 1.00 98.75 186 VAL A N 1
ATOM 1408 C CA . VAL A 1 186 ? 0.237 0.405 11.572 1.00 98.75 186 VAL A CA 1
ATOM 1409 C C . VAL A 1 186 ? 0.486 1.880 11.265 1.00 98.75 186 VAL A C 1
ATOM 1411 O O . VAL A 1 186 ? 1.572 2.399 11.530 1.00 98.75 186 VAL A O 1
ATOM 1414 N N . LEU A 1 187 ? -0.514 2.545 10.680 1.00 98.62 187 LEU A N 1
ATOM 1415 C CA . LEU A 1 187 ? -0.480 3.987 10.417 1.00 98.62 187 LEU A CA 1
ATOM 1416 C C . LEU A 1 187 ? -0.602 4.783 11.724 1.00 98.62 187 LEU A C 1
ATOM 1418 O O . LEU A 1 187 ? -1.302 4.361 12.644 1.00 98.62 187 LEU A O 1
ATOM 1422 N N . GLY A 1 188 ? 0.041 5.949 11.780 1.00 97.94 188 GLY A N 1
ATOM 1423 C CA . GLY A 1 188 ? -0.017 6.846 12.932 1.00 97.94 188 GLY A CA 1
ATOM 1424 C C . GLY A 1 188 ? 0.867 8.084 12.771 1.00 97.94 188 GLY A C 1
ATOM 1425 O O . GLY A 1 188 ? 1.634 8.204 11.814 1.00 97.94 188 GLY A O 1
ATOM 1426 N N . PHE A 1 189 ? 0.772 9.014 13.718 1.00 98.25 189 PHE A N 1
ATOM 1427 C CA . PHE A 1 189 ? 1.538 10.263 13.715 1.00 98.25 189 PHE A CA 1
ATOM 1428 C C . PHE A 1 189 ? 2.847 10.166 14.509 1.00 98.25 189 PHE A C 1
ATOM 1430 O O . PHE A 1 189 ? 3.017 9.306 15.374 1.00 98.25 189 PHE A O 1
ATOM 1437 N N . GLY A 1 190 ? 3.798 11.052 14.194 1.00 96.06 190 GLY A N 1
ATOM 1438 C CA . GLY A 1 190 ? 5.138 11.042 14.794 1.00 96.06 190 GLY A CA 1
ATOM 1439 C C . GLY A 1 190 ? 5.228 11.659 16.196 1.00 96.06 190 GLY A C 1
ATOM 1440 O O . GLY A 1 190 ? 6.236 11.466 16.872 1.00 96.06 190 GLY A O 1
ATOM 1441 N N . ASN A 1 191 ? 4.213 12.409 16.635 1.00 97.44 191 ASN A N 1
ATOM 1442 C CA . ASN A 1 191 ? 4.191 13.111 17.921 1.00 97.44 191 ASN A CA 1
ATOM 1443 C C . ASN A 1 191 ? 2.749 13.356 18.417 1.00 97.44 191 ASN A C 1
ATOM 1445 O O . ASN A 1 191 ? 1.787 13.237 17.658 1.00 97.44 191 ASN A O 1
ATOM 1449 N N . LEU A 1 192 ? 2.608 13.742 19.690 1.00 98.50 192 LEU A N 1
ATOM 1450 C CA . LEU A 1 192 ? 1.312 13.983 20.337 1.00 98.50 192 LEU A CA 1
ATOM 1451 C C . LEU A 1 192 ? 0.508 15.144 19.733 1.00 98.50 192 LEU A C 1
ATOM 1453 O O . LEU A 1 192 ? -0.715 15.050 19.669 1.00 98.50 192 LEU A O 1
ATOM 1457 N N . ALA A 1 193 ? 1.161 16.229 19.309 1.00 97.88 193 ALA A N 1
ATOM 1458 C CA . ALA A 1 193 ? 0.459 17.399 18.781 1.00 97.88 193 ALA A CA 1
ATOM 1459 C C . ALA A 1 193 ? -0.290 17.047 17.488 1.00 97.88 193 ALA A C 1
ATOM 1461 O O . ALA A 1 193 ? -1.451 17.426 17.326 1.00 97.88 193 ALA A O 1
ATOM 1462 N N . ASP A 1 194 ? 0.330 16.239 16.627 1.00 97.25 194 ASP A N 1
ATOM 1463 C CA . ASP A 1 194 ? -0.318 15.719 15.426 1.00 97.25 194 ASP A CA 1
ATOM 1464 C C . ASP A 1 194 ? -1.454 14.741 15.769 1.00 97.25 194 ASP A C 1
ATOM 1466 O O . ASP A 1 194 ? -2.528 14.836 15.176 1.00 97.25 194 ASP A O 1
ATOM 1470 N N . TYR A 1 195 ? -1.293 13.877 16.784 1.00 98.31 195 TYR A N 1
ATOM 1471 C CA . TYR A 1 195 ? -2.406 13.046 17.269 1.00 98.31 195 TYR A CA 1
ATOM 1472 C C . TYR A 1 195 ? -3.596 13.886 17.759 1.00 98.31 195 TYR A C 1
ATOM 1474 O O . TYR A 1 195 ? -4.730 13.589 17.400 1.00 98.31 195 TYR A O 1
ATOM 1482 N N . GLN A 1 196 ? -3.376 14.952 18.532 1.00 97.50 196 GLN A N 1
ATOM 1483 C CA . GLN A 1 196 ? -4.477 15.804 19.002 1.00 97.50 196 GLN A CA 1
ATOM 1484 C C . GLN A 1 196 ? -5.144 16.604 17.877 1.00 97.50 196 GLN A C 1
ATOM 1486 O O . GLN A 1 196 ? -6.354 16.811 17.907 1.00 97.50 196 GLN A O 1
ATOM 1491 N N . LYS A 1 197 ? -4.358 17.081 16.907 1.00 96.50 197 LYS A N 1
ATOM 1492 C CA . LYS A 1 197 ? -4.825 17.973 15.838 1.00 96.50 197 LYS A CA 1
ATOM 1493 C C . LYS A 1 197 ? -5.482 17.230 14.676 1.00 96.50 197 LYS A C 1
ATOM 1495 O O . LYS A 1 197 ? -6.457 17.726 14.123 1.00 96.50 197 LYS A O 1
ATOM 1500 N N . HIS A 1 198 ? -4.927 16.083 14.289 1.00 96.06 198 HIS A N 1
ATOM 1501 C CA . HIS A 1 198 ? -5.295 15.373 13.064 1.00 96.06 198 HIS A CA 1
ATOM 1502 C C . HIS A 1 198 ? -6.010 14.048 13.332 1.00 96.06 198 HIS A C 1
ATOM 1504 O O . HIS A 1 198 ? -6.865 13.653 12.545 1.00 96.06 198 HIS A O 1
ATOM 1510 N N . ASN A 1 199 ? -5.727 13.354 14.442 1.00 96.19 199 ASN A N 1
ATOM 1511 C CA . ASN A 1 199 ? -6.341 12.045 14.679 1.00 96.19 199 ASN A CA 1
ATOM 1512 C C . ASN A 1 199 ? -7.867 12.038 14.881 1.00 96.19 199 ASN A C 1
ATOM 1514 O O . ASN A 1 199 ? -8.440 10.986 14.615 1.00 96.19 199 ASN A O 1
ATOM 1518 N N . PRO A 1 200 ? -8.566 13.127 15.265 1.00 94.12 200 PRO A N 1
ATOM 1519 C CA . PRO A 1 200 ? -10.031 13.142 15.230 1.00 94.12 200 PRO A CA 1
ATOM 1520 C C . PRO A 1 200 ? -10.635 12.831 13.845 1.00 94.12 200 PRO A C 1
ATOM 1522 O O . PRO A 1 200 ? -11.719 12.256 13.789 1.00 94.12 200 PRO A O 1
ATOM 1525 N N . ASP A 1 201 ? -9.920 13.125 12.748 1.00 92.94 201 ASP A N 1
ATOM 1526 C CA . ASP A 1 201 ? -10.358 12.836 11.369 1.00 92.94 201 ASP A CA 1
ATOM 1527 C C . ASP A 1 201 ? -10.137 11.365 10.945 1.00 92.94 201 ASP A C 1
ATOM 1529 O O . ASP A 1 201 ? -10.754 10.902 9.985 1.00 92.94 201 ASP A O 1
ATOM 1533 N N . TYR A 1 202 ? -9.232 10.633 11.613 1.00 95.19 202 TYR A N 1
ATOM 1534 C CA . TYR A 1 202 ? -8.745 9.313 11.161 1.00 95.19 202 TYR A CA 1
ATOM 1535 C C . TYR A 1 202 ? -8.912 8.190 12.180 1.00 95.19 202 TYR A C 1
ATOM 1537 O O . TYR A 1 202 ? -9.144 7.047 11.797 1.00 95.19 202 TYR A O 1
ATOM 1545 N N . GLN A 1 203 ? -8.756 8.515 13.462 1.00 96.94 203 GLN A N 1
ATOM 1546 C CA . GLN A 1 203 ? -8.793 7.624 14.619 1.00 96.94 203 GLN A CA 1
ATOM 1547 C C . GLN A 1 203 ? -7.675 6.562 14.674 1.00 96.94 203 GLN A C 1
ATOM 1549 O O . GLN A 1 203 ? -7.822 5.547 15.352 1.00 96.94 203 GLN A O 1
ATOM 1554 N N . PHE A 1 204 ? -6.525 6.801 14.026 1.00 98.38 204 PHE A N 1
ATOM 1555 C CA . PHE A 1 204 ? -5.381 5.881 13.983 1.00 98.38 204 PHE A CA 1
ATOM 1556 C C . PHE A 1 204 ? -5.061 5.272 15.350 1.00 98.38 204 PHE A C 1
ATOM 1558 O O . PHE A 1 204 ? -4.692 5.978 16.291 1.00 98.38 204 PHE A O 1
ATOM 1565 N N . GLY A 1 205 ? -5.208 3.947 15.431 1.00 98.44 205 GLY A N 1
ATOM 1566 C CA . GLY A 1 205 ? -4.772 3.126 16.558 1.00 98.44 205 GLY A CA 1
ATOM 1567 C C . GLY A 1 205 ? -5.557 3.309 17.857 1.00 98.44 205 GLY A C 1
ATOM 1568 O O . GLY A 1 205 ? -5.234 2.625 18.828 1.00 98.44 205 GLY A O 1
ATOM 1569 N N . ALA A 1 206 ? -6.555 4.195 17.902 1.00 98.75 206 ALA A N 1
ATOM 1570 C CA . ALA A 1 206 ? -7.275 4.556 19.120 1.00 98.75 206 ALA A CA 1
ATOM 1571 C C . ALA A 1 206 ? -8.285 3.489 19.561 1.00 98.75 206 ALA A C 1
ATOM 1573 O O . ALA A 1 206 ? -8.806 2.731 18.740 1.00 98.75 206 ALA A O 1
ATOM 1574 N N . VAL A 1 207 ? -8.594 3.460 20.861 1.00 98.81 207 VAL A N 1
ATOM 1575 C CA . VAL A 1 207 ? -9.766 2.741 21.381 1.00 98.81 207 VAL A CA 1
ATOM 1576 C C . VAL A 1 207 ? -10.994 3.617 21.201 1.00 98.81 207 VAL A C 1
ATOM 1578 O O . VAL A 1 207 ? -11.050 4.718 21.744 1.00 98.81 207 VAL A O 1
ATOM 1581 N N . ILE A 1 208 ? -11.992 3.109 20.484 1.00 98.69 208 ILE A N 1
ATOM 1582 C CA . ILE A 1 208 ? -13.206 3.860 20.161 1.00 98.69 208 ILE A CA 1
ATOM 1583 C C . ILE A 1 208 ? -14.330 3.507 21.125 1.00 98.69 208 ILE A C 1
ATOM 1585 O O . ILE A 1 208 ? -14.565 2.331 21.407 1.00 98.69 208 ILE A O 1
ATOM 1589 N N . GLY A 1 209 ? -15.058 4.522 21.592 1.00 97.50 209 GLY A N 1
ATOM 1590 C CA . GLY A 1 209 ? -16.242 4.347 22.422 1.00 97.50 209 GLY A CA 1
ATOM 1591 C C . GLY A 1 209 ? -16.915 5.676 22.791 1.00 97.50 209 GLY A C 1
ATOM 1592 O O . GLY A 1 209 ? -16.401 6.748 22.523 1.00 97.50 209 GLY A O 1
ATOM 1593 N N . ARG A 1 210 ? -18.081 5.668 23.441 1.00 97.25 210 ARG A N 1
ATOM 1594 C CA . ARG A 1 210 ? -18.771 4.490 24.000 1.00 97.25 210 ARG A CA 1
ATOM 1595 C C . ARG A 1 210 ? -19.360 3.540 22.966 1.00 97.25 210 ARG A C 1
ATOM 1597 O O . ARG A 1 210 ? -19.588 2.384 23.304 1.00 97.25 210 ARG A O 1
ATOM 1604 N N . PHE A 1 211 ? -19.607 4.010 21.746 1.00 98.62 211 PHE A N 1
ATOM 1605 C CA . PHE A 1 211 ? -20.195 3.203 20.684 1.00 98.62 211 PHE A CA 1
ATOM 1606 C C . PHE A 1 211 ? -19.405 3.344 19.379 1.00 98.62 211 PHE A C 1
ATOM 1608 O O . PHE A 1 211 ? -19.483 4.369 18.704 1.00 98.62 211 PHE A O 1
ATOM 1615 N N . ALA A 1 212 ? -18.644 2.309 19.031 1.00 98.38 212 ALA A N 1
ATOM 1616 C CA . ALA A 1 212 ? -17.973 2.184 17.745 1.00 98.38 212 ALA A CA 1
ATOM 1617 C C . ALA A 1 212 ? -18.975 1.947 16.598 1.00 98.38 212 ALA A C 1
ATOM 1619 O O . ALA A 1 212 ? -20.016 1.308 16.783 1.00 98.38 212 ALA A O 1
ATOM 1620 N N . GLY A 1 213 ? -18.670 2.483 15.413 1.00 97.25 213 GLY A N 1
ATOM 1621 C CA . GLY A 1 213 ? -19.602 2.518 14.289 1.00 97.25 213 GLY A CA 1
ATOM 1622 C C . GLY A 1 213 ? -20.661 3.620 14.419 1.00 97.25 213 GLY A C 1
ATOM 1623 O O . GLY A 1 213 ? -20.462 4.612 15.123 1.00 97.25 213 GLY A O 1
ATOM 1624 N N . ARG A 1 214 ? -21.775 3.469 13.695 1.00 98.31 214 ARG A N 1
ATOM 1625 C CA . ARG A 1 214 ? -22.839 4.486 13.578 1.00 98.31 214 ARG A CA 1
ATOM 1626 C C . ARG A 1 214 ? -24.059 4.188 14.449 1.00 98.31 214 ARG A C 1
ATOM 1628 O O . ARG A 1 214 ? -24.360 3.025 14.697 1.00 98.31 214 ARG A O 1
ATOM 1635 N N . ILE A 1 215 ? -24.799 5.230 14.831 1.00 98.69 215 ILE A N 1
ATOM 1636 C CA . ILE A 1 215 ? -26.174 5.164 15.359 1.00 98.69 215 ILE A CA 1
ATOM 1637 C C . ILE A 1 215 ? -27.060 6.081 14.504 1.00 98.69 215 ILE A C 1
ATOM 1639 O O . ILE A 1 215 ? -26.764 7.275 14.348 1.00 98.69 215 ILE A O 1
ATOM 1643 N N . ALA A 1 216 ? -28.146 5.529 13.961 1.00 98.50 216 ALA A N 1
ATOM 1644 C CA . ALA A 1 216 ? -29.050 6.208 13.039 1.00 98.50 216 ALA A CA 1
ATOM 1645 C C . ALA A 1 216 ? -29.708 7.437 13.686 1.00 98.50 216 ALA A C 1
ATOM 1647 O O . ALA A 1 216 ? -30.183 7.389 14.823 1.00 98.50 216 ALA A O 1
ATOM 1648 N N . GLY A 1 217 ? -29.691 8.581 12.994 1.00 98.25 217 GLY A N 1
ATOM 1649 C CA . GLY A 1 217 ? -30.211 9.852 13.524 1.00 98.25 217 GLY A CA 1
ATOM 1650 C C . GLY A 1 217 ? -29.459 10.394 14.753 1.00 98.25 217 GLY A C 1
ATOM 1651 O O . GLY A 1 217 ? -29.890 11.375 15.365 1.00 98.25 217 GLY A O 1
ATOM 1652 N N . GLY A 1 218 ? -28.383 9.720 15.179 1.00 98.25 218 GLY A N 1
ATOM 1653 C CA . GLY A 1 218 ? -27.782 9.893 16.499 1.00 98.25 218 GLY A CA 1
ATOM 1654 C C . GLY A 1 218 ? -28.751 9.611 17.650 1.00 98.25 218 GLY A C 1
ATOM 1655 O O . GLY A 1 218 ? -28.605 10.207 18.711 1.00 98.25 218 GLY A O 1
ATOM 1656 N N . ARG A 1 219 ? -29.769 8.765 17.462 1.00 98.38 219 ARG A N 1
ATOM 1657 C CA . ARG A 1 219 ? -30.849 8.563 18.437 1.00 98.38 219 ARG A CA 1
ATOM 1658 C C . ARG A 1 219 ? -31.058 7.084 18.725 1.00 98.38 219 ARG A C 1
ATOM 1660 O O . ARG A 1 219 ? -31.048 6.274 17.809 1.00 98.38 219 ARG A O 1
ATOM 1667 N N . PHE A 1 220 ? -31.305 6.743 19.986 1.00 98.56 220 PHE A N 1
ATOM 1668 C CA . PHE A 1 220 ? -31.747 5.404 20.388 1.00 98.56 220 PHE A CA 1
ATOM 1669 C C . PHE A 1 220 ? -32.717 5.476 21.573 1.00 98.56 220 PHE A C 1
ATOM 1671 O O . PHE A 1 220 ? -33.040 6.564 22.057 1.00 98.56 220 PHE A O 1
ATOM 1678 N N . SER A 1 221 ? -33.208 4.326 22.036 1.00 97.94 221 SER A N 1
ATOM 1679 C CA . SER A 1 221 ? -33.992 4.222 23.270 1.00 97.94 221 SER A CA 1
ATOM 1680 C C . SER A 1 221 ? -33.426 3.139 24.180 1.00 97.94 221 SER A C 1
ATOM 1682 O O . SER A 1 221 ? -33.005 2.085 23.708 1.00 97.94 221 SER A O 1
ATOM 1684 N N . ILE A 1 222 ? -33.428 3.388 25.488 1.00 96.75 222 ILE A N 1
ATOM 1685 C CA . ILE A 1 222 ? -33.100 2.387 26.505 1.00 96.75 222 ILE A CA 1
ATOM 1686 C C . ILE A 1 222 ? -34.112 2.472 27.645 1.00 96.75 222 ILE A C 1
ATOM 1688 O O . ILE A 1 222 ? -34.420 3.554 28.139 1.00 96.75 222 ILE A O 1
ATOM 1692 N N . ASP A 1 223 ? -34.690 1.327 28.014 1.00 95.31 223 ASP A N 1
ATOM 1693 C CA . ASP A 1 223 ? -35.787 1.221 28.990 1.00 95.31 223 ASP A CA 1
ATOM 1694 C C . ASP A 1 223 ? -36.943 2.207 28.708 1.00 95.31 223 ASP A C 1
ATOM 1696 O O . ASP A 1 223 ? -37.486 2.854 29.602 1.00 95.31 223 ASP A O 1
ATOM 1700 N N . GLY A 1 224 ? -37.285 2.358 27.422 1.00 94.56 224 GLY A N 1
ATOM 1701 C CA . GLY A 1 224 ? -38.329 3.263 26.926 1.00 94.56 224 GLY A CA 1
ATOM 1702 C C . GLY A 1 224 ? -37.943 4.747 26.883 1.00 94.56 224 GLY A C 1
ATOM 1703 O O . GLY A 1 224 ? -38.699 5.550 26.338 1.00 94.56 224 GLY A O 1
ATOM 1704 N N . ARG A 1 225 ? -36.776 5.133 27.415 1.00 96.62 225 ARG A N 1
ATOM 1705 C CA . ARG A 1 225 ? -36.308 6.524 27.448 1.00 96.62 225 ARG A CA 1
ATOM 1706 C C . ARG A 1 225 ? -35.526 6.859 26.173 1.00 96.62 225 ARG A C 1
ATOM 1708 O O . ARG A 1 225 ? -34.545 6.170 25.887 1.00 96.62 225 ARG A O 1
ATOM 1715 N N . PRO A 1 226 ? -35.901 7.912 25.423 1.00 97.94 226 PRO A N 1
ATOM 1716 C CA . PRO A 1 226 ? -35.143 8.341 24.255 1.00 97.94 226 PRO A CA 1
ATOM 1717 C C . PRO A 1 226 ? -33.826 9.010 24.670 1.00 97.94 226 PRO A C 1
ATOM 1719 O O . PRO A 1 226 ? -33.796 9.815 25.600 1.00 97.94 226 PRO A O 1
ATOM 1722 N N . VAL A 1 227 ? -32.756 8.724 23.931 1.00 98.56 227 VAL A N 1
ATOM 1723 C CA . VAL A 1 227 ? -31.444 9.372 24.053 1.00 98.56 227 VAL A CA 1
ATOM 1724 C C . VAL A 1 227 ? -31.094 10.000 22.707 1.00 98.56 227 VAL A C 1
ATOM 1726 O O . VAL A 1 227 ? -31.204 9.338 21.674 1.00 98.56 227 VAL A O 1
ATOM 1729 N N . GLN A 1 228 ? -30.677 11.268 22.718 1.00 98.44 228 GLN A N 1
ATOM 1730 C CA . GLN A 1 228 ? -30.198 11.993 21.541 1.00 98.44 228 GLN A CA 1
ATOM 1731 C C . GLN A 1 228 ? -28.721 12.341 21.728 1.00 98.44 228 GLN A C 1
ATOM 1733 O O . GLN A 1 228 ? -28.362 13.098 22.625 1.00 98.44 228 GLN A O 1
ATOM 1738 N N . LEU A 1 229 ? -27.889 11.791 20.855 1.00 98.50 229 LEU A N 1
ATOM 1739 C CA . LEU A 1 229 ? -26.453 12.015 20.760 1.00 98.50 229 LEU A CA 1
ATOM 1740 C C . LEU A 1 229 ? -26.148 13.161 19.787 1.00 98.50 229 LEU A C 1
ATOM 1742 O O . LEU A 1 229 ? -26.998 13.578 18.987 1.00 98.50 229 LEU A O 1
ATOM 1746 N N . ALA A 1 230 ? -24.898 13.624 19.810 1.00 97.25 230 ALA A N 1
ATOM 1747 C CA . ALA A 1 230 ? -24.360 14.510 18.786 1.00 97.25 230 ALA A CA 1
ATOM 1748 C C . ALA A 1 230 ? -24.380 13.829 17.405 1.00 97.25 230 ALA A C 1
ATOM 1750 O O . ALA A 1 230 ? -23.980 12.671 17.262 1.00 97.25 230 ALA A O 1
ATOM 1751 N N . ARG A 1 231 ? -24.819 14.570 16.381 1.00 97.75 231 ARG A N 1
ATOM 1752 C CA . ARG A 1 231 ? -24.788 14.137 14.978 1.00 97.75 231 ARG A CA 1
ATOM 1753 C C . ARG A 1 231 ? -23.512 14.657 14.320 1.00 97.75 231 ARG A C 1
ATOM 1755 O O . ARG A 1 231 ? -23.491 15.770 13.805 1.00 97.75 231 ARG A O 1
ATOM 1762 N N . ASN A 1 232 ? -22.435 13.887 14.448 1.00 96.25 232 ASN A N 1
ATOM 1763 C CA . ASN A 1 232 ? -21.097 14.215 13.947 1.00 96.25 232 ASN A CA 1
ATOM 1764 C C . ASN A 1 232 ? -20.771 13.577 12.585 1.00 96.25 232 ASN A C 1
ATOM 1766 O O . ASN A 1 232 ? -19.698 13.837 12.053 1.00 96.25 232 ASN A O 1
ATOM 1770 N N . ASP A 1 233 ? -21.681 12.785 12.011 1.00 95.56 233 ASP A N 1
ATOM 1771 C CA . ASP A 1 233 ? -21.536 12.180 10.683 1.00 95.56 233 ASP A CA 1
ATOM 1772 C C . ASP A 1 233 ? -22.839 12.334 9.884 1.00 95.56 233 ASP A C 1
ATOM 1774 O O . ASP A 1 233 ? -23.723 11.473 9.886 1.00 95.56 233 ASP A O 1
ATOM 1778 N N . GLY A 1 234 ? -23.002 13.505 9.262 1.00 94.25 234 GLY A N 1
ATOM 1779 C CA . GLY A 1 234 ? -24.231 13.881 8.563 1.00 94.25 234 GLY A CA 1
ATOM 1780 C C . GLY A 1 234 ? -25.457 13.822 9.491 1.00 94.25 234 GLY A C 1
ATOM 1781 O O . GLY A 1 234 ? -25.490 14.531 10.499 1.00 94.25 234 GLY A O 1
ATOM 1782 N N . PRO A 1 235 ? -26.486 13.004 9.191 1.00 96.25 235 PRO A N 1
ATOM 1783 C CA . PRO A 1 235 ? -27.642 12.842 10.071 1.00 96.25 235 PRO A CA 1
ATOM 1784 C C . PRO A 1 235 ? -27.367 11.953 11.299 1.00 96.25 235 PRO A C 1
ATOM 1786 O O . PRO A 1 235 ? -28.222 11.879 12.180 1.00 96.25 235 PRO A O 1
ATOM 1789 N N . ASN A 1 236 ? -26.217 11.277 11.374 1.00 98.50 236 ASN A N 1
ATOM 1790 C CA . ASN A 1 236 ? -25.949 10.185 12.310 1.00 98.50 236 ASN A CA 1
ATOM 1791 C C . ASN A 1 236 ? -24.918 10.557 13.384 1.00 98.50 236 ASN A C 1
ATOM 1793 O O . ASN A 1 236 ? -24.155 11.514 13.242 1.00 98.50 236 ASN A O 1
ATOM 1797 N N . SER A 1 237 ? -24.882 9.764 14.458 1.00 98.44 237 SER A N 1
ATOM 1798 C CA . SER A 1 237 ? -23.760 9.765 15.404 1.00 98.44 237 SER A CA 1
ATOM 1799 C C . SER A 1 237 ? -22.767 8.674 15.012 1.00 98.44 237 SER A C 1
ATOM 1801 O O . SER A 1 237 ? -23.187 7.583 14.623 1.00 98.44 237 SER A O 1
ATOM 1803 N N . LEU A 1 238 ? -21.472 8.965 15.106 1.00 98.00 238 LEU A N 1
ATOM 1804 C CA . LEU A 1 238 ? -20.378 8.093 14.686 1.00 98.00 238 LEU A CA 1
ATOM 1805 C C . LEU A 1 238 ? -19.300 8.026 15.776 1.00 98.00 238 LEU A C 1
ATOM 1807 O O . LEU A 1 238 ? -18.893 9.061 16.309 1.00 98.00 238 LEU A O 1
ATOM 1811 N N . HIS A 1 239 ? -18.820 6.812 16.066 1.00 97.31 239 HIS A N 1
ATOM 1812 C CA . HIS A 1 239 ? -17.659 6.538 16.924 1.00 97.31 239 HIS A CA 1
ATOM 1813 C C . HIS A 1 239 ? -17.723 7.199 18.321 1.00 97.31 239 HIS A C 1
ATOM 1815 O O . HIS A 1 239 ? -16.709 7.609 18.868 1.00 97.31 239 HIS A O 1
ATOM 1821 N N . GLY A 1 240 ? -18.919 7.290 18.913 1.00 95.50 240 GLY A N 1
ATOM 1822 C CA . GLY A 1 240 ? -19.133 7.837 20.260 1.00 95.50 240 GLY A CA 1
ATOM 1823 C C . GLY A 1 240 ? -19.359 9.351 20.346 1.00 95.50 240 GLY A C 1
ATOM 1824 O O . GLY A 1 240 ? -19.731 9.820 21.418 1.00 95.50 240 GLY A O 1
ATOM 1825 N N . GLY A 1 241 ? -19.226 10.097 19.245 1.00 95.56 241 GLY A N 1
ATOM 1826 C CA . GLY A 1 241 ? -19.388 11.556 19.221 1.00 95.56 241 GLY A CA 1
ATOM 1827 C C . GLY A 1 241 ? -18.080 12.337 19.449 1.00 95.56 241 GLY A C 1
ATOM 1828 O O . GLY A 1 241 ? -17.034 11.747 19.702 1.00 95.56 241 GLY A O 1
ATOM 1829 N N . PRO A 1 242 ? -18.102 13.676 19.319 1.00 94.06 242 PRO A N 1
ATOM 1830 C CA . PRO A 1 242 ? -16.903 14.513 19.390 1.00 94.06 242 PRO A CA 1
ATOM 1831 C C . PRO A 1 242 ? -16.315 14.593 20.808 1.00 94.06 242 PRO A C 1
ATOM 1833 O O . PRO A 1 242 ? -16.985 15.037 21.737 1.00 94.06 242 PRO A O 1
ATOM 1836 N N . GLY A 1 243 ? -15.032 14.260 20.968 1.00 91.31 243 GLY A N 1
ATOM 1837 C CA . GLY A 1 243 ? -14.354 14.313 22.270 1.00 91.31 243 GLY A CA 1
ATOM 1838 C C . GLY A 1 243 ? -14.685 13.114 23.164 1.00 91.31 243 GLY A C 1
ATOM 1839 O O . GLY A 1 243 ? -14.905 13.274 24.373 1.00 91.31 243 GLY A O 1
ATOM 1840 N N . GLY A 1 244 ? -14.779 11.926 22.564 1.00 93.31 244 GLY A N 1
ATOM 1841 C CA . GLY A 1 244 ? -15.044 10.668 23.242 1.00 93.31 244 GLY A CA 1
ATOM 1842 C C . GLY A 1 244 ? -13.857 10.186 24.080 1.00 93.31 244 GLY A C 1
ATOM 1843 O O . GLY A 1 244 ? -13.059 10.966 24.611 1.00 93.31 244 GLY A O 1
ATOM 1844 N N . ILE A 1 245 ? -13.760 8.872 24.273 1.00 97.19 245 ILE A N 1
ATOM 1845 C CA . ILE A 1 245 ? -12.695 8.269 25.095 1.00 97.19 245 ILE A CA 1
ATOM 1846 C C . ILE A 1 245 ? -11.350 8.189 24.351 1.00 97.19 245 ILE A C 1
ATOM 1848 O O . ILE A 1 245 ? -10.293 8.134 24.982 1.00 97.19 245 ILE A O 1
ATOM 1852 N N . GLU A 1 246 ? -11.392 8.251 23.022 1.00 97.12 246 GLU A N 1
ATOM 1853 C CA . GLU A 1 246 ? -10.261 8.272 22.095 1.00 97.12 246 GLU A CA 1
ATOM 1854 C C . GLU A 1 246 ? -9.423 9.562 22.170 1.00 97.12 246 GLU A C 1
ATOM 1856 O O . GLU A 1 246 ? -8.267 9.556 21.755 1.00 97.12 246 GLU A O 1
ATOM 1861 N N . THR A 1 247 ? -9.955 10.649 22.748 1.00 96.31 247 THR A N 1
ATOM 1862 C CA . THR A 1 247 ? -9.253 11.944 22.869 1.00 96.31 247 THR A CA 1
ATOM 1863 C C . THR A 1 247 ? -8.819 12.300 24.299 1.00 96.31 247 THR A C 1
ATOM 1865 O O . THR A 1 247 ? -8.595 13.476 24.593 1.00 96.31 247 THR A O 1
ATOM 1868 N N . ARG A 1 248 ? -8.740 11.327 25.218 1.00 97.38 248 ARG A N 1
ATOM 1869 C CA . ARG A 1 248 ? -8.439 11.540 26.655 1.00 97.38 248 ARG A CA 1
ATOM 1870 C C . ARG A 1 248 ? -7.153 10.848 27.074 1.00 97.38 248 ARG A C 1
ATOM 1872 O O . ARG A 1 248 ? -6.773 9.866 26.451 1.00 97.38 248 ARG A O 1
ATOM 1879 N N . VAL A 1 249 ? -6.519 11.291 28.160 1.00 98.56 249 VAL A N 1
ATOM 1880 C CA . VAL A 1 249 ? -5.447 10.517 28.810 1.00 98.56 249 VAL A CA 1
ATOM 1881 C C . VAL A 1 249 ? -6.064 9.464 29.734 1.00 98.56 249 VAL A C 1
ATOM 1883 O O . VAL A 1 249 ? -6.929 9.763 30.558 1.00 98.56 249 VAL A O 1
ATOM 1886 N N . TRP A 1 250 ? -5.632 8.215 29.583 1.00 98.75 250 TRP A N 1
ATOM 1887 C CA . TRP A 1 250 ? -6.078 7.066 30.368 1.00 98.75 250 TRP A CA 1
ATOM 1888 C C . TRP A 1 250 ? -5.087 6.788 31.506 1.00 98.75 250 TRP A C 1
ATOM 1890 O O . TRP A 1 250 ? -3.879 6.958 31.365 1.00 98.75 250 TRP A O 1
ATOM 1900 N N . ALA A 1 251 ? -5.561 6.276 32.640 1.00 98.69 251 ALA A N 1
ATOM 1901 C CA . ALA A 1 251 ? -4.660 5.807 33.688 1.00 98.69 251 ALA A CA 1
ATOM 1902 C C . ALA A 1 251 ? -4.016 4.474 33.261 1.00 98.69 251 ALA A C 1
ATOM 1904 O O . ALA A 1 251 ? -4.711 3.465 33.148 1.00 98.69 251 ALA A O 1
ATOM 1905 N N . MET A 1 252 ? -2.698 4.466 33.030 1.00 98.50 252 MET A N 1
ATOM 1906 C CA . MET A 1 252 ? -1.953 3.304 32.520 1.00 98.50 252 MET A CA 1
ATOM 1907 C C . MET A 1 252 ? -1.092 2.612 33.588 1.00 98.50 252 MET A C 1
ATOM 1909 O O . MET A 1 252 ? -0.217 3.232 34.202 1.00 98.50 252 MET A O 1
ATOM 1913 N N . ARG A 1 253 ? -1.269 1.292 33.727 1.00 97.81 253 ARG A N 1
ATOM 1914 C CA . ARG A 1 253 ? -0.443 0.368 34.525 1.00 97.81 253 ARG A CA 1
ATOM 1915 C C . ARG A 1 253 ? 0.200 -0.682 33.618 1.00 97.81 253 ARG A C 1
ATOM 1917 O O . ARG A 1 253 ? -0.435 -1.177 32.697 1.00 97.81 253 ARG A O 1
ATOM 1924 N N . THR A 1 254 ? 1.445 -1.059 33.885 1.00 97.00 254 THR A N 1
ATOM 1925 C CA . THR A 1 254 ? 2.205 -2.018 33.062 1.00 97.00 254 THR A CA 1
ATOM 1926 C C . THR A 1 254 ? 2.465 -3.330 33.793 1.00 97.00 254 THR A C 1
ATOM 1928 O O . THR A 1 254 ? 2.589 -3.336 35.016 1.00 97.00 254 THR A O 1
ATOM 1931 N N . PHE A 1 255 ? 2.613 -4.430 33.053 1.00 93.62 255 PHE A N 1
ATOM 1932 C CA . PHE A 1 255 ? 2.950 -5.747 33.601 1.00 93.62 255 PHE A CA 1
ATOM 1933 C C . PHE A 1 255 ? 3.872 -6.543 32.665 1.00 93.62 255 PHE A C 1
ATOM 1935 O O . PHE A 1 255 ? 3.850 -6.367 31.449 1.00 93.62 255 PHE A O 1
ATOM 1942 N N . ALA A 1 256 ? 4.665 -7.450 33.235 1.00 89.25 256 ALA A N 1
ATOM 1943 C CA . ALA A 1 256 ? 5.494 -8.407 32.503 1.00 89.25 256 ALA A CA 1
ATOM 1944 C C . ALA A 1 256 ? 5.566 -9.732 33.277 1.00 89.25 256 ALA A C 1
ATOM 1946 O O . ALA A 1 256 ? 5.557 -9.732 34.508 1.00 89.25 256 ALA A O 1
ATOM 1947 N N . GLY A 1 257 ? 5.636 -10.862 32.573 1.00 79.06 257 GLY A N 1
ATOM 1948 C CA . GLY A 1 257 ? 5.765 -12.181 33.192 1.00 79.06 257 GLY A CA 1
ATOM 1949 C C . GLY A 1 257 ? 5.728 -13.322 32.177 1.00 79.06 257 GLY A C 1
ATOM 1950 O O . GLY A 1 257 ? 5.857 -13.104 30.977 1.00 79.06 257 GLY A O 1
ATOM 1951 N N . LYS A 1 258 ? 5.501 -14.556 32.651 1.00 72.75 258 LYS A N 1
ATOM 1952 C CA . LYS A 1 258 ? 5.496 -15.776 31.810 1.00 72.75 258 LYS A CA 1
ATOM 1953 C C . LYS A 1 258 ? 4.436 -15.796 30.691 1.00 72.75 258 LYS A C 1
ATOM 1955 O O . LYS A 1 258 ? 4.510 -16.651 29.820 1.00 72.75 258 LYS A O 1
ATOM 1960 N N . GLY A 1 259 ? 3.445 -14.902 30.733 1.00 71.44 259 GLY A N 1
ATOM 1961 C CA . GLY A 1 259 ? 2.422 -14.737 29.690 1.00 71.44 259 GLY A CA 1
ATOM 1962 C C . GLY A 1 259 ? 2.718 -13.623 28.676 1.00 71.44 259 GLY A C 1
ATOM 1963 O O . GLY A 1 259 ? 1.840 -13.295 27.881 1.00 71.44 259 GLY A O 1
ATOM 1964 N N . GLY A 1 260 ? 3.907 -13.013 28.727 1.00 86.56 260 GLY A N 1
ATOM 1965 C CA . GLY A 1 260 ? 4.302 -11.874 27.899 1.00 86.56 260 GLY A CA 1
ATOM 1966 C C . GLY A 1 260 ? 4.351 -10.542 28.658 1.00 86.56 260 GLY A C 1
ATOM 1967 O O . GLY A 1 260 ? 4.376 -10.493 29.892 1.00 86.56 260 GLY A O 1
ATOM 1968 N N . ALA A 1 261 ? 4.372 -9.451 27.895 1.00 94.06 261 ALA A N 1
ATOM 1969 C CA . ALA A 1 261 ? 4.433 -8.072 28.378 1.00 94.06 261 ALA A CA 1
ATOM 1970 C C . ALA A 1 261 ? 3.145 -7.321 28.015 1.00 94.06 261 ALA A C 1
ATOM 1972 O O . ALA A 1 261 ? 2.546 -7.587 26.975 1.00 94.06 261 ALA A O 1
ATOM 1973 N N . GLY A 1 262 ? 2.709 -6.366 28.833 1.00 96.81 262 GLY A N 1
ATOM 1974 C CA . GLY A 1 262 ? 1.467 -5.655 28.554 1.00 96.81 262 GLY A CA 1
ATOM 1975 C C . GLY A 1 262 ? 1.228 -4.379 29.346 1.00 96.81 262 GLY A C 1
ATOM 1976 O O . GLY A 1 262 ? 2.000 -3.987 30.226 1.00 96.81 262 GLY A O 1
ATOM 1977 N N . ALA A 1 263 ? 0.119 -3.735 28.996 1.00 98.19 263 ALA A N 1
ATOM 1978 C CA . ALA A 1 263 ? -0.386 -2.533 29.633 1.00 98.19 263 ALA A CA 1
ATOM 1979 C C . ALA A 1 263 ? -1.903 -2.633 29.813 1.00 98.19 263 ALA A C 1
ATOM 1981 O O . ALA A 1 263 ? -2.628 -3.048 28.911 1.00 98.19 263 ALA A O 1
ATOM 1982 N N . GLU A 1 264 ? -2.371 -2.251 30.992 1.00 98.69 264 GLU A N 1
ATOM 1983 C CA . GLU A 1 264 ? -3.774 -2.049 31.318 1.00 98.69 264 GLU A CA 1
ATOM 1984 C C . GLU A 1 264 ? -4.027 -0.547 31.429 1.00 98.69 264 GLU A C 1
ATOM 1986 O O . GLU A 1 264 ? -3.348 0.150 32.185 1.00 98.69 264 GLU A O 1
ATOM 1991 N N . LEU A 1 265 ? -4.995 -0.058 30.662 1.00 98.81 265 LEU A N 1
ATOM 1992 C CA . LEU A 1 265 ? -5.396 1.336 30.612 1.00 98.81 265 LEU A CA 1
ATOM 1993 C C . LEU A 1 265 ? -6.853 1.447 31.051 1.00 98.81 265 LEU A C 1
ATOM 1995 O O . LEU A 1 265 ? -7.694 0.648 30.637 1.00 98.81 265 LEU A O 1
ATOM 1999 N N . THR A 1 266 ? -7.161 2.442 31.880 1.00 98.88 266 THR A N 1
ATOM 2000 C CA . THR A 1 266 ? -8.529 2.697 32.352 1.00 98.88 266 THR A CA 1
ATOM 2001 C C . THR A 1 266 ? -8.927 4.160 32.215 1.00 98.88 266 THR A C 1
ATOM 2003 O O . THR A 1 266 ? -8.146 5.041 32.578 1.00 98.88 266 THR A O 1
ATOM 2006 N N . VAL A 1 267 ? -10.163 4.413 31.785 1.00 98.75 267 VAL A N 1
ATOM 2007 C CA . VAL A 1 267 ? -10.781 5.746 31.765 1.00 98.75 267 VAL A CA 1
ATOM 2008 C C . VAL A 1 267 ? -12.212 5.667 32.290 1.00 98.75 267 VAL A C 1
ATOM 2010 O O . VAL A 1 267 ? -12.911 4.676 32.072 1.00 98.75 267 VAL A O 1
ATOM 2013 N N . ARG A 1 268 ? -12.659 6.727 32.968 1.00 98.38 268 ARG A N 1
ATOM 2014 C CA . ARG A 1 268 ? -14.063 6.915 33.335 1.00 98.38 268 ARG A CA 1
ATOM 2015 C C . ARG A 1 268 ? -14.705 7.893 32.361 1.00 98.38 268 ARG A C 1
ATOM 2017 O O . ARG A 1 268 ? -14.260 9.030 32.227 1.00 98.38 268 ARG A O 1
ATOM 2024 N N . SER A 1 269 ? -15.772 7.456 31.709 1.00 98.44 269 SER A N 1
ATOM 2025 C CA . SER A 1 269 ? -16.691 8.318 30.973 1.00 98.44 269 SER A CA 1
ATOM 2026 C C . SER A 1 269 ? -17.844 8.676 31.926 1.00 98.44 269 SER A C 1
ATOM 2028 O O . SER A 1 269 ? -18.556 7.765 32.345 1.00 98.44 269 SER A O 1
ATOM 2030 N N . PRO A 1 270 ? -18.018 9.938 32.364 1.00 98.19 270 PRO A N 1
ATOM 2031 C CA . PRO A 1 270 ? -19.034 10.304 33.360 1.00 98.19 270 PRO A CA 1
ATOM 2032 C C . PRO A 1 270 ? -20.470 10.210 32.815 1.00 98.19 270 PRO A C 1
ATOM 2034 O O . PRO A 1 270 ? -20.687 10.108 31.612 1.00 98.19 270 PRO A O 1
ATOM 2037 N N . ALA A 1 271 ? -21.478 10.239 33.689 1.00 98.25 271 ALA A N 1
ATOM 2038 C CA . ALA A 1 271 ? -22.876 10.249 33.252 1.00 98.25 271 ALA A CA 1
ATOM 2039 C C . ALA A 1 271 ? -23.193 11.491 32.399 1.00 98.25 271 ALA A C 1
ATOM 2041 O O . ALA A 1 271 ? -22.830 12.603 32.775 1.00 98.25 271 ALA A O 1
ATOM 2042 N N . GLY A 1 272 ? -23.863 11.299 31.257 1.00 97.25 272 GLY A N 1
ATOM 2043 C CA . GLY A 1 272 ? -24.170 12.373 30.307 1.00 97.25 272 GLY A CA 1
ATOM 2044 C C . GLY A 1 272 ? -23.029 12.727 29.346 1.00 97.25 272 GLY A C 1
ATOM 2045 O O . GLY A 1 272 ? -23.204 13.599 28.499 1.00 97.25 272 GLY A O 1
ATOM 2046 N N . ASP A 1 273 ? -21.883 12.049 29.429 1.00 97.56 273 ASP A N 1
ATOM 2047 C CA . ASP A 1 273 ? -20.780 12.189 28.475 1.00 97.56 273 ASP A CA 1
ATOM 2048 C C . ASP A 1 273 ? -21.238 11.809 27.057 1.00 97.56 273 ASP A C 1
ATOM 2050 O O . ASP A 1 273 ? -21.776 10.720 26.847 1.00 97.56 273 ASP A O 1
ATOM 2054 N N . GLN A 1 274 ? -21.106 12.742 26.109 1.00 97.00 274 GLN A N 1
ATOM 2055 C CA . GLN A 1 274 ? -21.733 12.686 24.776 1.00 97.00 274 GLN A CA 1
ATOM 2056 C C . GLN A 1 274 ? -23.236 12.336 24.802 1.00 97.00 274 GLN A C 1
ATOM 2058 O O . GLN A 1 274 ? -23.753 11.693 23.895 1.00 97.00 274 GLN A O 1
ATOM 2063 N N . ALA A 1 275 ? -23.943 12.770 25.852 1.00 97.75 275 ALA A N 1
ATOM 2064 C CA . ALA A 1 275 ? -25.341 12.462 26.166 1.00 97.75 275 ALA A CA 1
ATOM 2065 C C . ALA A 1 275 ? -25.666 10.977 26.446 1.00 97.75 275 ALA A C 1
ATOM 2067 O O . ALA A 1 275 ? -26.833 10.640 26.661 1.00 97.75 275 ALA A O 1
ATOM 2068 N N . PHE A 1 276 ? -24.674 10.082 26.533 1.00 98.31 276 PHE A N 1
ATOM 2069 C CA . PHE A 1 276 ? -24.929 8.699 26.940 1.00 98.31 276 PHE A CA 1
ATOM 2070 C C . PHE A 1 276 ? -25.293 8.620 28.441 1.00 98.31 276 PHE A C 1
ATOM 2072 O O . PHE A 1 276 ? -24.598 9.198 29.286 1.00 98.31 276 PHE A O 1
ATOM 2079 N N . PRO A 1 277 ? -26.351 7.876 28.819 1.00 98.19 277 PRO A N 1
ATOM 2080 C CA . PRO A 1 277 ? -26.741 7.704 30.218 1.00 98.19 277 PRO A CA 1
ATOM 2081 C C . PRO A 1 277 ? -25.716 6.865 30.995 1.00 98.19 277 PRO A C 1
ATOM 2083 O O . PRO A 1 277 ? -24.987 6.069 30.402 1.00 98.19 277 PRO A O 1
ATOM 2086 N N . GLY A 1 278 ? -25.675 7.039 32.320 1.00 98.00 278 GLY A N 1
ATOM 2087 C CA . GLY A 1 278 ? -24.757 6.337 33.231 1.00 98.00 278 GLY A CA 1
ATOM 2088 C C . GLY A 1 278 ? -23.291 6.742 33.075 1.00 98.00 278 GLY A C 1
ATOM 2089 O O . GLY A 1 278 ? -22.845 7.117 31.988 1.00 98.00 278 GLY A O 1
ATOM 2090 N N . ALA A 1 279 ? -22.512 6.668 34.149 1.00 98.56 279 ALA A N 1
ATOM 2091 C CA . ALA A 1 279 ? -21.063 6.647 34.020 1.00 98.56 279 ALA A CA 1
ATOM 2092 C C . ALA A 1 279 ? -20.616 5.250 33.569 1.00 98.56 279 ALA A C 1
ATOM 2094 O O . ALA A 1 279 ? -21.241 4.246 33.913 1.00 98.56 279 ALA A O 1
ATOM 2095 N N . VAL A 1 280 ? -19.537 5.179 32.796 1.00 98.75 280 VAL A N 1
ATOM 2096 C CA . VAL A 1 280 ? -18.933 3.930 32.329 1.00 98.75 280 VAL A CA 1
ATOM 2097 C C . VAL A 1 280 ? -17.452 3.939 32.678 1.00 98.75 280 VAL A C 1
ATOM 2099 O O . VAL A 1 280 ? -16.707 4.805 32.218 1.00 98.75 280 VAL A O 1
ATOM 2102 N N . ASP A 1 281 ? -17.024 2.958 33.466 1.00 98.69 281 ASP A N 1
ATOM 2103 C CA . ASP A 1 281 ? -15.611 2.672 33.693 1.00 98.69 281 ASP A CA 1
ATOM 2104 C C . ASP A 1 281 ? -15.144 1.686 32.619 1.00 98.69 281 ASP A C 1
ATOM 2106 O O . ASP A 1 281 ? -15.562 0.523 32.604 1.00 98.69 281 ASP A O 1
ATOM 2110 N N . VAL A 1 282 ? -14.293 2.159 31.707 1.00 98.81 282 VAL A N 1
ATOM 2111 C CA . VAL A 1 282 ? -13.713 1.359 30.623 1.00 98.81 282 VAL A CA 1
ATOM 2112 C C . VAL A 1 282 ? -12.302 0.933 31.009 1.00 98.81 282 VAL A C 1
ATOM 2114 O O . VAL A 1 282 ? -11.506 1.723 31.518 1.00 98.81 282 VAL A O 1
ATOM 2117 N N . ARG A 1 283 ? -11.983 -0.331 30.740 1.00 98.81 283 ARG A N 1
ATOM 2118 C CA . ARG A 1 283 ? -10.670 -0.951 30.896 1.00 98.81 283 ARG A CA 1
ATOM 2119 C C . ARG A 1 283 ? -10.287 -1.617 29.582 1.00 98.81 283 ARG A C 1
ATOM 2121 O O . ARG A 1 283 ? -11.049 -2.426 29.061 1.00 98.81 283 ARG A O 1
ATOM 2128 N N . VAL A 1 284 ? -9.089 -1.323 29.093 1.00 98.81 284 VAL A N 1
ATOM 2129 C CA . VAL A 1 284 ? -8.480 -2.011 27.952 1.00 98.81 284 VAL A CA 1
ATOM 2130 C C . VAL A 1 284 ? -7.145 -2.582 28.386 1.00 98.81 284 VAL A C 1
ATOM 2132 O O . VAL A 1 284 ? -6.307 -1.875 28.944 1.00 98.81 284 VAL A O 1
ATOM 2135 N N . ARG A 1 285 ? -6.941 -3.873 28.142 1.00 98.69 285 ARG A N 1
ATOM 2136 C CA . ARG A 1 285 ? -5.685 -4.561 28.425 1.00 98.69 285 ARG A CA 1
ATOM 2137 C C . ARG A 1 285 ? -5.053 -5.037 27.126 1.00 98.69 285 ARG A C 1
ATOM 2139 O O . ARG A 1 285 ? -5.545 -5.961 26.485 1.00 98.69 285 ARG A O 1
ATOM 2146 N N . TYR A 1 286 ? -3.908 -4.452 26.802 1.00 98.75 286 TYR A N 1
ATOM 2147 C CA . TYR A 1 286 ? -3.015 -4.922 25.754 1.00 98.75 286 TYR A CA 1
ATOM 2148 C C . TYR A 1 286 ? -2.041 -5.951 26.331 1.00 98.75 286 TYR A C 1
ATOM 2150 O O . TYR A 1 286 ? -1.346 -5.675 27.309 1.00 98.75 286 TYR A O 1
ATOM 2158 N N . THR A 1 287 ? -1.965 -7.130 25.718 1.00 98.38 287 THR A N 1
ATOM 2159 C CA . THR A 1 287 ? -0.982 -8.172 26.046 1.00 98.38 287 THR A CA 1
ATOM 2160 C C . THR A 1 287 ? -0.241 -8.574 24.774 1.00 98.38 287 THR A C 1
ATOM 2162 O O . THR A 1 287 ? -0.844 -9.125 23.856 1.00 98.38 287 THR A O 1
ATOM 2165 N N . LEU A 1 288 ? 1.065 -8.310 24.727 1.00 98.31 288 LEU A N 1
ATOM 2166 C CA . LEU A 1 288 ? 1.979 -8.822 23.712 1.00 98.31 288 LEU A CA 1
ATOM 2167 C C . LEU A 1 288 ? 2.580 -10.140 24.214 1.00 98.31 288 LEU A C 1
ATOM 2169 O O . LEU A 1 288 ? 3.386 -10.150 25.149 1.00 98.31 288 LEU A O 1
ATOM 2173 N N . THR A 1 289 ? 2.184 -11.250 23.598 1.00 96.31 289 THR A N 1
ATOM 2174 C CA . THR A 1 289 ? 2.685 -12.585 23.952 1.00 96.31 289 THR A CA 1
ATOM 2175 C C . THR A 1 289 ? 4.030 -12.876 23.283 1.00 96.31 289 THR A C 1
ATOM 2177 O O . THR A 1 289 ? 4.390 -12.267 22.271 1.00 96.31 289 THR A O 1
ATOM 2180 N N . ASP A 1 290 ? 4.751 -13.882 23.783 1.00 92.12 290 ASP A N 1
ATOM 2181 C CA . ASP A 1 290 ? 5.923 -14.439 23.089 1.00 92.12 290 ASP A CA 1
ATOM 2182 C C . ASP A 1 290 ? 5.575 -15.155 21.773 1.00 92.12 290 ASP A C 1
ATOM 2184 O O . ASP A 1 290 ? 6.477 -15.508 21.017 1.00 92.12 290 ASP A O 1
ATOM 2188 N N . ASP A 1 291 ? 4.281 -15.295 21.461 1.00 93.56 291 ASP A N 1
ATOM 2189 C CA . ASP A 1 291 ? 3.756 -15.893 20.234 1.00 93.56 291 ASP A CA 1
ATOM 2190 C C . ASP A 1 291 ? 3.393 -14.897 19.119 1.00 93.56 291 ASP A C 1
ATOM 2192 O O . ASP A 1 291 ? 2.641 -15.239 18.205 1.00 93.56 291 ASP A O 1
ATOM 2196 N N . ASP A 1 292 ? 3.974 -13.693 19.161 1.00 96.44 292 ASP A N 1
ATOM 2197 C CA . ASP A 1 292 ? 3.713 -12.574 18.235 1.00 96.44 292 ASP A CA 1
ATOM 2198 C C . ASP A 1 292 ? 2.217 -12.229 18.124 1.00 96.44 292 ASP A C 1
ATOM 2200 O O . ASP A 1 292 ? 1.707 -11.840 17.071 1.00 96.44 292 ASP A O 1
ATOM 2204 N N . GLN A 1 293 ? 1.494 -12.388 19.237 1.00 98.12 293 GLN A N 1
ATOM 2205 C CA . GLN A 1 293 ? 0.091 -12.009 19.349 1.00 98.12 293 GLN A CA 1
ATOM 2206 C C . GLN A 1 293 ? -0.019 -10.699 20.122 1.00 98.12 293 GLN A C 1
ATOM 2208 O O . GLN A 1 293 ? 0.393 -10.628 21.281 1.00 98.12 293 GLN A O 1
ATOM 2213 N N . LEU A 1 294 ? -0.627 -9.689 19.502 1.00 98.69 294 LEU A N 1
ATOM 2214 C CA . LEU A 1 294 ? -1.193 -8.547 20.208 1.00 98.69 294 LEU A CA 1
ATOM 2215 C C . LEU A 1 294 ? -2.646 -8.886 20.555 1.00 98.69 294 LEU A C 1
ATOM 2217 O O . LEU A 1 294 ? -3.529 -8.849 19.697 1.00 98.69 294 LEU A O 1
ATOM 2221 N N . ARG A 1 295 ? -2.881 -9.244 21.817 1.00 98.62 295 ARG A N 1
ATOM 2222 C CA . ARG A 1 295 ? -4.217 -9.437 22.385 1.00 98.62 295 ARG A CA 1
ATOM 2223 C C . ARG A 1 295 ? -4.706 -8.132 23.004 1.00 98.62 295 ARG A C 1
ATOM 2225 O O . ARG A 1 295 ? -3.966 -7.496 23.753 1.00 98.62 295 ARG A O 1
ATOM 2232 N N . ILE A 1 296 ? -5.952 -7.779 22.717 1.00 98.81 296 ILE A N 1
ATOM 2233 C CA . ILE A 1 296 ? -6.683 -6.650 23.285 1.00 98.81 296 ILE A CA 1
ATOM 2234 C C . ILE A 1 296 ? -7.914 -7.216 23.991 1.00 98.81 296 ILE A C 1
ATOM 2236 O O . ILE A 1 296 ? -8.760 -7.842 23.352 1.00 98.81 296 ILE A O 1
ATOM 2240 N N . ASP A 1 297 ? -7.995 -7.019 25.302 1.00 98.81 297 ASP A N 1
ATOM 2241 C CA . ASP A 1 297 ? -9.160 -7.361 26.116 1.00 98.81 297 ASP A CA 1
ATOM 2242 C C . ASP A 1 297 ? -9.876 -6.075 26.536 1.00 98.81 297 ASP A C 1
ATOM 2244 O O . ASP A 1 297 ? -9.279 -5.217 27.193 1.00 98.81 297 ASP A O 1
ATOM 2248 N N . TYR A 1 298 ? -11.147 -5.950 26.166 1.00 98.81 298 TYR A N 1
ATOM 2249 C CA . TYR A 1 298 ? -12.016 -4.832 26.514 1.00 98.81 298 TYR A CA 1
ATOM 2250 C C . TYR A 1 298 ? -12.936 -5.238 27.658 1.00 98.81 298 TYR A C 1
ATOM 2252 O O . TYR A 1 298 ? -13.536 -6.313 27.634 1.00 98.81 298 TYR A O 1
ATOM 2260 N N . ARG A 1 299 ? -13.096 -4.354 28.641 1.00 98.69 299 ARG A N 1
ATOM 2261 C CA . ARG A 1 299 ? -14.084 -4.505 29.706 1.00 98.69 299 ARG A CA 1
ATOM 2262 C C . ARG A 1 299 ? -14.720 -3.166 30.043 1.00 98.69 299 ARG A C 1
ATOM 2264 O O . ARG A 1 299 ? -14.006 -2.192 30.258 1.00 98.69 299 ARG A O 1
ATOM 2271 N N . ALA A 1 300 ? -16.043 -3.122 30.156 1.00 98.62 300 ALA A N 1
ATOM 2272 C CA . ALA A 1 300 ? -16.762 -1.930 30.598 1.00 98.62 300 ALA A CA 1
ATOM 2273 C C . ALA A 1 300 ? -17.840 -2.272 31.632 1.00 98.62 300 ALA A C 1
ATOM 2275 O O . ALA A 1 300 ? -18.528 -3.286 31.521 1.00 98.62 300 ALA A O 1
ATOM 2276 N N . ALA A 1 301 ? -17.996 -1.416 32.640 1.00 98.56 301 ALA A N 1
ATOM 2277 C CA . ALA A 1 301 ? -19.055 -1.505 33.643 1.00 98.56 301 ALA A CA 1
ATOM 2278 C C . ALA A 1 301 ? -19.738 -0.140 33.793 1.00 98.56 301 ALA A C 1
ATOM 2280 O O . ALA A 1 301 ? -19.076 0.886 33.651 1.00 98.56 301 ALA A O 1
ATOM 2281 N N . SER A 1 302 ? -21.044 -0.126 34.073 1.00 98.38 302 SER A N 1
ATOM 2282 C CA . SER A 1 302 ? -21.818 1.111 34.234 1.00 98.38 302 SER A CA 1
ATOM 2283 C C . SER A 1 302 ? -22.661 1.112 35.505 1.00 98.38 302 SER A C 1
ATOM 2285 O O . SER A 1 302 ? -23.084 0.054 35.975 1.00 98.38 302 SER A O 1
ATOM 2287 N N . ASP A 1 303 ? -22.906 2.307 36.042 1.00 98.06 303 ASP A N 1
ATOM 2288 C CA . ASP A 1 303 ? -23.788 2.553 37.189 1.00 98.06 303 ASP A CA 1
ATOM 2289 C C . ASP A 1 303 ? -25.273 2.721 36.805 1.00 98.06 303 ASP A C 1
ATOM 2291 O O . ASP A 1 303 ? -26.139 2.655 37.677 1.00 98.06 303 ASP A O 1
ATOM 2295 N N . ALA A 1 304 ? -25.593 2.830 35.509 1.00 98.12 304 ALA A N 1
ATOM 2296 C CA . ALA A 1 304 ? -26.963 2.869 34.995 1.00 98.12 304 ALA A CA 1
ATOM 2297 C C . ALA A 1 304 ? -27.098 2.100 33.660 1.00 98.12 304 ALA A C 1
ATOM 2299 O O . ALA A 1 304 ? -26.092 1.739 33.048 1.00 98.12 304 ALA A O 1
ATOM 2300 N N . PRO A 1 305 ? -28.325 1.818 33.180 1.00 98.44 305 PRO A N 1
ATOM 2301 C CA . PRO A 1 305 ? -28.535 1.288 31.835 1.00 98.44 305 PRO A CA 1
ATOM 2302 C C . PRO A 1 305 ? -27.972 2.233 30.764 1.00 98.44 305 PRO A C 1
ATOM 2304 O O . PRO A 1 305 ? -28.313 3.416 30.728 1.00 98.44 305 PRO A O 1
ATOM 2307 N N . THR A 1 306 ? -27.125 1.707 29.881 1.00 98.69 306 THR A N 1
ATOM 2308 C CA . THR A 1 306 ? -26.505 2.453 28.774 1.00 98.69 306 THR A CA 1
ATOM 2309 C C . THR A 1 306 ? -26.213 1.535 27.584 1.00 98.69 306 THR A C 1
ATOM 2311 O O . THR A 1 306 ? -26.580 0.361 27.611 1.00 98.69 306 THR A O 1
ATOM 2314 N N . VAL A 1 307 ? -25.565 2.036 26.529 1.00 98.56 307 VAL A N 1
ATOM 2315 C CA . VAL A 1 307 ? -25.085 1.206 25.408 1.00 98.56 307 VAL A CA 1
ATOM 2316 C C . VAL A 1 307 ? -23.571 1.312 25.259 1.00 98.56 307 VAL A C 1
ATOM 2318 O O . VAL A 1 307 ? -23.008 2.396 25.409 1.00 98.56 307 VAL A O 1
ATOM 2321 N N . VAL A 1 308 ? -22.916 0.183 24.978 1.00 98.62 308 VAL A N 1
ATOM 2322 C CA . VAL A 1 308 ? -21.468 0.091 24.762 1.00 98.62 308 VAL A CA 1
ATOM 2323 C C . VAL A 1 308 ? -21.159 -0.812 23.566 1.00 98.62 308 VAL A C 1
ATOM 2325 O O . VAL A 1 308 ? -21.706 -1.905 23.442 1.00 98.62 308 VAL A O 1
ATOM 2328 N N . ASN A 1 309 ? -20.261 -0.341 22.704 1.00 98.62 309 ASN A N 1
ATOM 2329 C CA . ASN A 1 309 ? -19.599 -1.092 21.641 1.00 98.62 309 ASN A CA 1
ATOM 2330 C C . ASN A 1 309 ? -18.175 -0.531 21.512 1.00 98.62 309 ASN A C 1
ATOM 2332 O O . ASN A 1 309 ? -18.031 0.670 21.279 1.00 98.62 309 ASN A O 1
ATOM 2336 N N . LEU A 1 310 ? -17.143 -1.355 21.699 1.00 98.81 310 LEU A N 1
ATOM 2337 C CA . LEU A 1 310 ? -15.742 -0.917 21.726 1.00 98.81 310 LEU A CA 1
ATOM 2338 C C . LEU A 1 310 ? -14.939 -1.616 20.627 1.00 98.81 310 LEU A C 1
ATOM 2340 O O . LEU A 1 310 ? -15.159 -2.787 20.345 1.00 98.81 310 LEU A O 1
ATOM 2344 N N . THR A 1 311 ? -13.980 -0.905 20.038 1.00 98.81 311 THR A N 1
ATOM 2345 C CA . THR A 1 311 ? -13.018 -1.468 19.077 1.00 98.81 311 THR A CA 1
ATOM 2346 C C . THR A 1 311 ? -11.676 -0.742 19.176 1.00 98.81 311 THR A C 1
ATOM 2348 O O . THR A 1 311 ? -11.552 0.253 19.895 1.00 98.81 311 THR A O 1
ATOM 2351 N N . ASN A 1 312 ? -10.675 -1.218 18.436 1.00 98.81 312 ASN A N 1
ATOM 2352 C CA . ASN A 1 312 ? -9.428 -0.504 18.193 1.00 98.81 312 ASN A CA 1
ATOM 2353 C C . ASN A 1 312 ? -9.312 -0.184 16.698 1.00 98.81 312 ASN A C 1
ATOM 2355 O O . ASN A 1 312 ? -9.375 -1.089 15.866 1.00 98.81 312 ASN A O 1
ATOM 2359 N N . HIS A 1 313 ? -9.096 1.087 16.370 1.00 98.62 313 HIS A N 1
ATOM 2360 C CA . HIS A 1 313 ? -9.122 1.597 15.000 1.00 98.62 313 HIS A CA 1
ATOM 2361 C C . HIS A 1 313 ? -7.709 1.680 14.370 1.00 98.62 313 HIS A C 1
ATOM 2363 O O . HIS A 1 313 ? -7.351 2.623 13.661 1.00 98.62 313 HIS A O 1
ATOM 2369 N N . SER A 1 314 ? -6.858 0.677 14.623 1.00 98.69 314 SER A N 1
ATOM 2370 C CA . SER A 1 314 ? -5.570 0.520 13.924 1.00 98.69 314 SER A CA 1
ATOM 2371 C C . SER A 1 314 ? -5.771 0.281 12.425 1.00 98.69 314 SER A C 1
ATOM 2373 O O . SER A 1 314 ? -6.486 -0.638 12.025 1.00 98.69 314 SER A O 1
ATOM 2375 N N . TYR A 1 315 ? -5.077 1.061 11.594 1.00 98.75 315 TYR A N 1
ATOM 2376 C CA . TYR A 1 315 ? -5.009 0.847 10.147 1.00 98.75 315 TYR A CA 1
ATOM 2377 C C . TYR A 1 315 ? -3.724 0.105 9.819 1.00 98.75 315 TYR A C 1
ATOM 2379 O O . TYR A 1 315 ? -2.632 0.616 10.065 1.00 98.75 315 TYR A O 1
ATOM 2387 N N . PHE A 1 316 ? -3.846 -1.080 9.238 1.00 98.88 316 PHE A N 1
ATOM 2388 C CA . PHE A 1 316 ? -2.718 -1.928 8.897 1.00 98.88 316 PHE A CA 1
ATOM 2389 C C . PHE A 1 316 ? -2.182 -1.625 7.499 1.00 98.88 316 PHE A C 1
ATOM 2391 O O . PHE A 1 316 ? -2.933 -1.541 6.529 1.00 98.88 316 PHE A O 1
ATOM 2398 N N . ASN A 1 317 ? -0.859 -1.567 7.388 1.00 98.69 317 ASN A N 1
ATOM 2399 C CA . ASN A 1 317 ? -0.134 -1.707 6.137 1.00 98.69 317 ASN A CA 1
ATOM 2400 C C . ASN A 1 317 ? 1.039 -2.669 6.353 1.00 98.69 317 ASN A C 1
ATOM 2402 O O . ASN A 1 317 ? 2.106 -2.291 6.832 1.00 98.69 317 ASN A O 1
ATOM 2406 N N . LEU A 1 318 ? 0.830 -3.934 5.985 1.00 98.62 318 LEU A N 1
ATOM 2407 C CA . LEU A 1 318 ? 1.785 -5.021 6.206 1.00 98.62 318 LEU A CA 1
ATOM 2408 C C . LEU A 1 318 ? 3.096 -4.899 5.412 1.00 98.62 318 LEU A C 1
ATOM 2410 O O . LEU A 1 318 ? 4.084 -5.500 5.827 1.00 98.62 318 LEU A O 1
ATOM 2414 N N . ALA A 1 319 ? 3.167 -4.089 4.350 1.00 95.94 319 ALA A N 1
ATOM 2415 C CA . ALA A 1 319 ? 4.444 -3.742 3.717 1.00 95.94 319 ALA A CA 1
ATOM 2416 C C . ALA A 1 319 ? 5.272 -2.791 4.613 1.00 95.94 319 ALA A C 1
ATOM 2418 O O . ALA A 1 319 ? 6.502 -2.890 4.684 1.00 95.94 319 ALA A O 1
ATOM 2419 N N . GLY A 1 320 ? 4.574 -1.937 5.366 1.00 96.75 320 GLY A N 1
ATOM 2420 C CA . GLY A 1 320 ? 5.072 -0.957 6.330 1.00 96.75 320 GLY A CA 1
ATOM 2421 C C . GLY A 1 320 ? 4.301 0.357 6.177 1.00 96.75 320 GLY A C 1
ATOM 2422 O O . GLY A 1 320 ? 3.973 0.730 5.057 1.00 96.75 320 GLY A O 1
ATOM 2423 N N . ALA A 1 321 ? 4.046 1.083 7.262 1.00 93.69 321 ALA A N 1
ATOM 2424 C CA . ALA A 1 321 ? 3.110 2.215 7.305 1.00 93.69 321 ALA A CA 1
ATOM 2425 C C . ALA A 1 321 ? 3.353 3.362 6.294 1.00 93.69 321 ALA A C 1
ATOM 2427 O O . ALA A 1 321 ? 2.408 4.032 5.902 1.00 93.69 321 ALA A O 1
ATOM 2428 N N . GLY A 1 322 ? 4.588 3.568 5.824 1.00 89.44 322 GLY A N 1
ATOM 2429 C CA . GLY A 1 322 ? 4.920 4.543 4.770 1.00 89.44 322 GLY A CA 1
ATOM 2430 C C . GLY A 1 322 ? 5.074 3.948 3.361 1.00 89.44 322 GLY A C 1
ATOM 2431 O O . GLY A 1 322 ? 5.719 4.559 2.516 1.00 89.44 322 GLY A O 1
ATOM 2432 N N . SER A 1 323 ? 4.580 2.731 3.103 1.00 92.06 323 SER A N 1
ATOM 2433 C CA . SER A 1 323 ? 4.874 1.972 1.867 1.00 92.06 323 SER A CA 1
ATOM 2434 C C . SER A 1 323 ? 3.957 2.273 0.677 1.00 92.06 323 SER A C 1
ATOM 2436 O O . SER A 1 323 ? 4.116 1.635 -0.365 1.00 92.06 323 SER A O 1
ATOM 2438 N N . GLY A 1 324 ? 3.004 3.194 0.828 1.00 92.69 324 GLY A N 1
ATOM 2439 C CA . GLY A 1 324 ? 1.937 3.423 -0.144 1.00 92.69 324 GLY A CA 1
ATOM 2440 C C . GLY A 1 324 ? 0.840 2.354 -0.079 1.00 92.69 324 GLY A C 1
ATOM 2441 O O . GLY A 1 324 ? 0.656 1.691 0.941 1.00 92.69 324 GLY A O 1
ATOM 2442 N N . SER A 1 325 ? 0.121 2.179 -1.185 1.00 95.25 325 SER A N 1
ATOM 2443 C CA . SER A 1 325 ? -1.178 1.501 -1.202 1.00 95.25 325 SER A CA 1
ATOM 2444 C C . SER A 1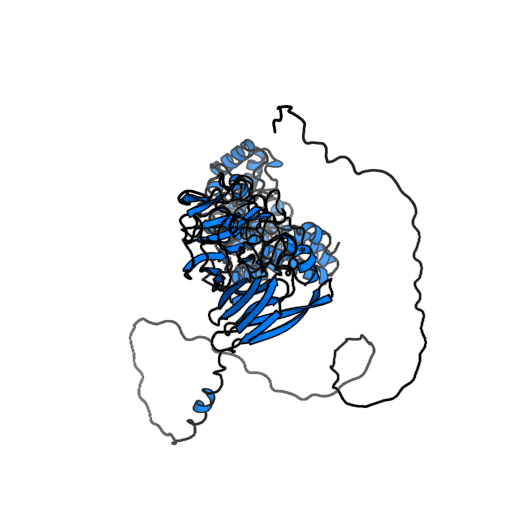 325 ? -1.194 0.027 -0.752 1.00 95.25 325 SER A C 1
ATOM 2446 O O . SER A 1 325 ? -0.356 -0.778 -1.162 1.00 95.25 325 SER A O 1
ATOM 2448 N N . VAL A 1 326 ? -2.239 -0.347 -0.002 1.00 97.56 326 VAL A N 1
ATOM 2449 C CA . VAL A 1 326 ? -2.593 -1.723 0.393 1.00 97.56 326 VAL A CA 1
ATOM 2450 C C . VAL A 1 326 ? -3.497 -2.449 -0.610 1.00 97.56 326 VAL A C 1
ATOM 2452 O O . VAL A 1 326 ? -3.944 -3.555 -0.324 1.00 97.56 326 VAL A O 1
ATOM 2455 N N . LEU A 1 327 ? -3.780 -1.890 -1.796 1.00 97.12 327 LEU A N 1
ATOM 2456 C CA . LEU A 1 327 ? -4.632 -2.562 -2.797 1.00 97.12 327 LEU A CA 1
ATOM 2457 C C . LEU A 1 327 ? -4.062 -3.919 -3.267 1.00 97.12 327 LEU A C 1
ATOM 2459 O O . LEU A 1 327 ? -4.822 -4.781 -3.706 1.00 97.12 327 LEU A O 1
ATOM 2463 N N . GLY A 1 328 ? -2.748 -4.133 -3.135 1.00 96.69 328 GLY A N 1
ATOM 2464 C CA . GLY A 1 328 ? -2.095 -5.424 -3.379 1.00 96.69 328 GLY A CA 1
ATOM 2465 C C . GLY A 1 328 ? -2.181 -6.427 -2.216 1.00 96.69 328 GLY A C 1
ATOM 2466 O O . GLY A 1 328 ? -1.876 -7.604 -2.413 1.00 96.69 328 GLY A O 1
ATOM 2467 N N . HIS A 1 329 ? -2.603 -6.007 -1.017 1.00 98.38 329 HIS A N 1
ATOM 2468 C CA . HIS A 1 329 ? -2.747 -6.903 0.136 1.00 98.38 329 HIS A CA 1
ATOM 2469 C C . HIS A 1 329 ? -3.938 -7.829 -0.076 1.00 98.38 329 HIS A C 1
ATOM 2471 O O . HIS A 1 329 ? -4.991 -7.418 -0.565 1.00 98.38 329 HIS A O 1
ATOM 2477 N N . ARG A 1 330 ? -3.774 -9.088 0.324 1.00 98.31 330 ARG A N 1
ATOM 2478 C CA . ARG A 1 330 ? -4.780 -10.139 0.191 1.00 98.31 330 ARG A CA 1
ATOM 2479 C C . ARG A 1 330 ? -5.554 -10.290 1.487 1.00 98.31 330 ARG A C 1
ATOM 2481 O O . ARG A 1 330 ? -4.952 -10.464 2.544 1.00 98.31 330 ARG A O 1
ATOM 2488 N N . LEU A 1 331 ? -6.875 -10.252 1.388 1.00 98.81 331 LEU A N 1
ATOM 2489 C CA . LEU A 1 331 ? -7.802 -10.453 2.492 1.00 98.81 331 LEU A CA 1
ATOM 2490 C C . LEU A 1 331 ? -8.475 -11.822 2.355 1.00 98.81 331 LEU A C 1
ATOM 2492 O O . LEU A 1 331 ? -8.905 -12.200 1.266 1.00 98.81 331 LEU A O 1
ATOM 2496 N N . GLN A 1 332 ? -8.597 -12.541 3.467 1.00 98.75 332 GLN A N 1
ATOM 2497 C CA . GLN A 1 332 ? -9.480 -13.693 3.611 1.00 98.75 332 GLN A CA 1
ATOM 2498 C C . GLN A 1 332 ? -10.345 -13.515 4.862 1.00 98.75 332 GLN A C 1
ATOM 2500 O O . GLN A 1 332 ? -9.826 -13.176 5.922 1.00 98.75 332 GLN A O 1
ATOM 2505 N N . LEU A 1 333 ? -11.646 -13.781 4.765 1.00 98.56 333 LEU A N 1
ATOM 2506 C CA . LEU A 1 333 ? -12.615 -13.703 5.857 1.00 98.56 333 LEU A CA 1
ATOM 2507 C C . LEU A 1 333 ? -13.389 -15.018 5.982 1.00 98.56 333 LEU A C 1
ATOM 2509 O O . LEU A 1 333 ? -13.831 -15.595 4.993 1.00 98.56 333 LEU A O 1
ATOM 2513 N N . GLY A 1 334 ? -13.619 -15.463 7.216 1.00 93.88 334 GLY A N 1
ATOM 2514 C CA . GLY A 1 334 ? -14.393 -16.670 7.528 1.00 93.88 334 GLY A CA 1
ATOM 2515 C C . GLY A 1 334 ? -15.914 -16.509 7.403 1.00 93.88 334 GLY A C 1
ATOM 2516 O O . GLY A 1 334 ? -16.648 -17.344 7.923 1.00 93.88 334 GLY A O 1
ATOM 2517 N N . SER A 1 335 ? -16.399 -15.436 6.769 1.00 96.00 335 SER A N 1
ATOM 2518 C CA . SER A 1 335 ? -17.822 -15.090 6.709 1.00 96.00 335 SER A CA 1
ATOM 2519 C C . SER A 1 335 ? -18.412 -15.254 5.303 1.00 96.00 335 SER A C 1
ATOM 2521 O O . SER A 1 335 ? -17.862 -14.711 4.342 1.00 96.00 335 SER A O 1
ATOM 2523 N N . PRO A 1 336 ? -19.570 -15.927 5.165 1.00 97.75 336 PRO A N 1
ATOM 2524 C CA . PRO A 1 336 ? -20.349 -15.944 3.933 1.00 97.75 336 PRO A CA 1
ATOM 2525 C C . PRO A 1 336 ? -21.354 -14.779 3.818 1.00 97.75 336 PRO A C 1
ATOM 2527 O O . PRO A 1 336 ? -22.119 -14.755 2.852 1.00 97.75 336 PRO A O 1
ATOM 2530 N N . GLN A 1 337 ? -21.403 -13.852 4.786 1.00 98.31 337 GLN A N 1
ATOM 2531 C CA . GLN A 1 337 ? -22.475 -12.859 4.914 1.00 98.31 337 GLN A CA 1
ATOM 2532 C C . GLN A 1 337 ? -21.964 -11.429 5.152 1.00 98.31 337 GLN A C 1
ATOM 2534 O O . GLN A 1 337 ? -21.309 -11.139 6.153 1.00 98.31 337 GLN A O 1
ATOM 2539 N N . LEU A 1 338 ? -22.344 -10.520 4.253 1.00 98.50 338 LEU A N 1
ATOM 2540 C CA . LEU A 1 338 ? -22.160 -9.075 4.390 1.00 98.50 338 LEU A CA 1
ATOM 2541 C C . LEU A 1 338 ? -23.355 -8.462 5.130 1.00 98.50 338 LEU A C 1
ATOM 2543 O O . LEU A 1 338 ? -24.496 -8.869 4.910 1.00 98.50 338 LEU A O 1
ATOM 2547 N N . ILE A 1 339 ? -23.109 -7.453 5.960 1.00 98.38 339 ILE A N 1
ATOM 2548 C CA . ILE A 1 339 ? -24.152 -6.616 6.557 1.00 98.38 339 ILE A CA 1
ATOM 2549 C C . ILE A 1 339 ? -24.522 -5.533 5.537 1.00 98.38 339 ILE A C 1
ATOM 2551 O O . ILE A 1 339 ? -23.687 -4.697 5.198 1.00 98.38 339 ILE A O 1
ATOM 2555 N N . GLU A 1 340 ? -25.759 -5.555 5.033 1.00 97.94 340 GLU A N 1
ATOM 2556 C CA . GLU A 1 340 ? -26.248 -4.530 4.103 1.00 97.94 340 GLU A CA 1
ATOM 2557 C C . GLU A 1 340 ? -26.389 -3.180 4.811 1.00 97.94 340 GLU A C 1
ATOM 2559 O O . GLU A 1 340 ? -26.983 -3.098 5.889 1.00 97.94 340 GLU A O 1
ATOM 2564 N N . THR A 1 341 ? -25.892 -2.126 4.167 1.00 96.81 341 THR A N 1
ATOM 2565 C CA . THR A 1 341 ? -25.975 -0.731 4.619 1.00 96.81 341 THR A CA 1
ATOM 2566 C C . THR A 1 341 ? -26.647 0.172 3.585 1.00 96.81 341 THR A C 1
ATOM 2568 O O . THR A 1 341 ? -26.614 -0.119 2.389 1.00 96.81 341 THR A O 1
ATOM 2571 N N . ASP A 1 342 ? -27.249 1.267 4.040 1.00 94.12 342 ASP A N 1
ATOM 2572 C CA . ASP A 1 342 ? -27.743 2.356 3.190 1.00 94.12 342 ASP A CA 1
ATOM 2573 C C . ASP A 1 342 ? -26.600 3.269 2.688 1.00 94.12 342 ASP A C 1
ATOM 2575 O O . ASP A 1 342 ? -25.420 3.030 2.963 1.00 94.12 342 ASP A O 1
ATOM 2579 N N . GLU A 1 343 ? -26.927 4.338 1.959 1.00 91.12 343 GLU A N 1
ATOM 2580 C CA . GLU A 1 343 ? -25.971 5.351 1.490 1.00 91.12 343 GLU A CA 1
ATOM 2581 C C . GLU A 1 343 ? -25.232 6.089 2.623 1.00 91.12 343 GLU A C 1
ATOM 2583 O O . GLU A 1 343 ? -24.138 6.613 2.413 1.00 91.12 343 GLU A O 1
ATOM 2588 N N . HIS A 1 344 ? -25.784 6.091 3.839 1.00 91.88 344 HIS A N 1
ATOM 2589 C CA . HIS A 1 344 ? -25.193 6.700 5.029 1.00 91.88 344 HIS A CA 1
ATOM 2590 C C . HIS A 1 344 ? -24.371 5.710 5.873 1.00 91.88 344 HIS A C 1
ATOM 2592 O O . HIS A 1 344 ? -23.785 6.100 6.883 1.00 91.88 344 HIS A O 1
ATOM 2598 N N . GLY A 1 345 ? -24.288 4.435 5.473 1.00 93.12 345 GLY A N 1
ATOM 2599 C CA . GLY A 1 345 ? -23.574 3.404 6.231 1.00 93.12 345 GLY A CA 1
ATOM 2600 C C . GLY A 1 345 ? -24.329 2.889 7.461 1.00 93.12 345 GLY A C 1
ATOM 2601 O O . GLY A 1 345 ? -23.713 2.245 8.311 1.00 93.12 345 GLY A O 1
ATOM 2602 N N . ILE A 1 346 ? -25.633 3.155 7.576 1.00 97.38 346 ILE A N 1
ATOM 2603 C CA . ILE A 1 346 ? -26.502 2.528 8.575 1.00 97.38 346 ILE A CA 1
ATOM 2604 C C . ILE A 1 346 ? -26.911 1.146 8.063 1.00 97.38 346 ILE A C 1
ATOM 2606 O O . ILE A 1 346 ? -27.355 1.028 6.920 1.00 97.38 346 ILE A O 1
ATOM 2610 N N . PRO A 1 347 ? -26.797 0.077 8.870 1.00 97.25 347 PRO A N 1
ATOM 2611 C CA . PRO A 1 347 ? -27.286 -1.227 8.458 1.00 97.25 347 PRO A CA 1
ATOM 2612 C C . PRO A 1 347 ? -28.797 -1.225 8.189 1.00 97.25 347 PRO A C 1
ATOM 2614 O O . PRO A 1 347 ? -29.582 -0.997 9.104 1.00 97.25 347 PRO A O 1
ATOM 2617 N N . SER A 1 348 ? -29.230 -1.622 6.986 1.00 96.62 348 SER A N 1
ATOM 2618 C CA . SER A 1 348 ? -30.616 -2.100 6.777 1.00 96.62 348 SER A CA 1
ATOM 2619 C C . SER A 1 348 ? -30.881 -3.372 7.601 1.00 96.62 348 SER A C 1
ATOM 2621 O O . SER A 1 348 ? -32.022 -3.777 7.849 1.00 96.62 348 SER A O 1
ATOM 2623 N N . GLY A 1 349 ? -29.770 -4.023 7.968 1.00 95.06 349 GLY A N 1
ATOM 2624 C CA . GLY A 1 349 ? -29.588 -5.250 8.718 1.00 95.06 349 GLY A CA 1
ATOM 2625 C C . GLY A 1 349 ? -30.174 -6.500 8.075 1.00 95.06 349 GLY A C 1
ATOM 2626 O O . GLY A 1 349 ? -30.382 -7.516 8.741 1.00 95.06 349 GLY A O 1
ATOM 2627 N N . ARG A 1 350 ? -30.410 -6.445 6.765 1.00 97.25 350 ARG A N 1
ATOM 2628 C CA . ARG A 1 350 ? -30.399 -7.648 5.936 1.00 97.25 350 ARG A CA 1
ATOM 2629 C C . ARG A 1 350 ? -28.957 -8.163 5.859 1.00 97.25 350 ARG A C 1
ATOM 2631 O O . ARG A 1 350 ? -28.005 -7.383 5.841 1.00 97.25 350 ARG A O 1
ATOM 2638 N N . LEU A 1 351 ? -28.805 -9.483 5.822 1.00 98.19 351 LEU A N 1
ATOM 2639 C CA . LEU A 1 351 ? -27.530 -10.134 5.528 1.00 98.19 351 LEU A CA 1
ATOM 2640 C C . LEU A 1 351 ? -27.529 -10.555 4.060 1.00 98.19 351 LEU A C 1
ATOM 2642 O O . LEU A 1 351 ? -28.426 -11.281 3.630 1.00 98.19 351 LEU A O 1
ATOM 2646 N N . LEU A 1 352 ? -26.533 -10.107 3.300 1.00 98.44 352 LEU A N 1
ATOM 2647 C CA . LEU A 1 352 ? -26.354 -10.477 1.896 1.00 98.44 352 LEU A CA 1
ATOM 2648 C C . LEU A 1 352 ? -25.360 -11.628 1.796 1.00 98.44 352 LEU A C 1
ATOM 2650 O O . LEU A 1 352 ? -24.320 -11.612 2.454 1.00 98.44 352 LEU A O 1
ATOM 2654 N N . ALA A 1 353 ? -25.652 -12.616 0.953 1.00 98.44 353 ALA A N 1
ATOM 2655 C CA . ALA A 1 353 ? -24.674 -13.642 0.616 1.00 98.44 353 ALA A CA 1
ATOM 2656 C C . ALA A 1 353 ? -23.512 -13.001 -0.156 1.00 98.44 353 ALA A C 1
ATOM 2658 O O . ALA A 1 353 ? -23.734 -12.296 -1.137 1.00 98.44 353 ALA A O 1
ATOM 2659 N N . VAL A 1 354 ? -22.271 -13.264 0.262 1.00 98.44 354 VAL A N 1
ATOM 2660 C CA . VAL A 1 354 ? -21.093 -12.716 -0.435 1.00 98.44 354 VAL A CA 1
ATOM 2661 C C . VAL A 1 354 ? -20.791 -13.442 -1.748 1.00 98.44 354 VAL A C 1
ATOM 2663 O O . VAL A 1 354 ? -20.109 -12.883 -2.600 1.00 98.44 354 VAL A O 1
ATOM 2666 N N . ALA A 1 355 ? -21.281 -14.672 -1.922 1.00 98.12 355 ALA A N 1
ATOM 2667 C CA . ALA A 1 355 ? -20.947 -15.543 -3.047 1.00 98.12 355 ALA A CA 1
ATOM 2668 C C . ALA A 1 355 ? -21.244 -14.891 -4.410 1.00 98.12 355 ALA A C 1
ATOM 2670 O O . ALA A 1 355 ? -22.372 -14.487 -4.674 1.00 98.12 355 ALA A O 1
ATOM 2671 N N . GLY A 1 356 ? -20.229 -14.806 -5.276 1.00 96.00 356 GLY A N 1
ATOM 2672 C CA . GLY A 1 356 ? -20.351 -14.178 -6.601 1.00 96.00 356 GLY A CA 1
ATOM 2673 C C . GLY A 1 356 ? -20.384 -12.641 -6.594 1.00 96.00 356 GLY A C 1
ATOM 2674 O O . GLY A 1 356 ? -20.534 -12.035 -7.650 1.00 96.00 356 GLY A O 1
ATOM 2675 N N . THR A 1 357 ? -20.217 -12.002 -5.433 1.00 97.69 357 THR A N 1
ATOM 2676 C CA . THR A 1 357 ? -20.142 -10.538 -5.280 1.00 97.69 357 THR A CA 1
ATOM 2677 C C . THR A 1 357 ? -18.682 -10.092 -5.082 1.00 97.69 357 THR A C 1
ATOM 2679 O O . THR A 1 357 ? -17.839 -10.914 -4.701 1.00 97.69 357 THR A O 1
ATOM 2682 N N . PRO A 1 358 ? -18.343 -8.795 -5.239 1.00 97.00 358 PRO A N 1
ATOM 2683 C CA . PRO A 1 358 ? -17.005 -8.302 -4.897 1.00 97.00 358 PRO A CA 1
ATOM 2684 C C . PRO A 1 358 ? -16.611 -8.496 -3.419 1.00 97.00 358 PRO A C 1
ATOM 2686 O O . PRO A 1 358 ? -15.431 -8.408 -3.095 1.00 97.00 358 PRO A O 1
ATOM 2689 N N . PHE A 1 359 ? -17.559 -8.824 -2.534 1.00 98.25 359 PHE A N 1
ATOM 2690 C CA . PHE A 1 359 ? -17.339 -9.048 -1.101 1.00 98.25 359 PHE A CA 1
ATOM 2691 C C . PHE A 1 359 ? -16.933 -10.490 -0.741 1.00 98.25 359 PHE A C 1
ATOM 2693 O O . PHE A 1 359 ? -16.778 -10.803 0.445 1.00 98.25 359 PHE A O 1
ATOM 2700 N N . ASP A 1 360 ? -16.775 -11.384 -1.728 1.00 98.12 360 ASP A N 1
ATOM 2701 C CA . ASP A 1 360 ? -16.436 -12.796 -1.502 1.00 98.12 360 ASP A CA 1
ATOM 2702 C C . ASP A 1 360 ? -14.960 -13.028 -1.136 1.00 98.12 360 ASP A C 1
ATOM 2704 O O . ASP A 1 360 ? -14.168 -13.534 -1.934 1.00 98.12 360 ASP A O 1
ATOM 2708 N N . PHE A 1 361 ? -14.593 -12.687 0.097 1.00 98.50 361 PHE A N 1
ATOM 2709 C CA . PHE A 1 361 ? -13.273 -12.971 0.666 1.00 98.50 361 PHE A CA 1
ATOM 2710 C C . PHE A 1 361 ? -13.194 -14.337 1.372 1.00 98.50 361 PHE A C 1
ATOM 2712 O O . PHE A 1 361 ? -12.295 -14.558 2.178 1.00 98.50 361 PHE A O 1
ATOM 2719 N N . ARG A 1 362 ? -14.100 -15.290 1.094 1.00 98.06 362 ARG A N 1
ATOM 2720 C CA . ARG A 1 362 ? -14.001 -16.653 1.667 1.00 98.06 362 ARG A CA 1
ATOM 2721 C C . ARG A 1 362 ? -12.717 -17.361 1.216 1.00 98.06 362 ARG A C 1
ATOM 2723 O O . ARG A 1 362 ? -12.101 -18.100 1.986 1.00 98.06 362 ARG A O 1
ATOM 2730 N N . ALA A 1 363 ? -12.290 -17.085 -0.015 1.00 97.81 363 ALA A N 1
ATOM 2731 C CA . ALA A 1 363 ? -10.938 -17.329 -0.506 1.00 97.81 363 ALA A CA 1
ATOM 2732 C C . ALA A 1 363 ? -10.112 -16.029 -0.461 1.00 97.81 363 ALA A C 1
ATOM 2734 O O . ALA A 1 363 ? -10.664 -14.930 -0.494 1.00 97.81 363 ALA A O 1
ATOM 2735 N N . ALA A 1 364 ? -8.786 -16.156 -0.376 1.00 97.50 364 ALA A N 1
ATOM 2736 C CA . ALA A 1 364 ? -7.889 -15.009 -0.262 1.00 97.50 364 ALA A CA 1
ATOM 2737 C C . ALA A 1 364 ? -7.752 -14.250 -1.596 1.00 97.50 364 ALA A C 1
ATOM 2739 O O . ALA A 1 364 ? -7.121 -14.761 -2.525 1.00 97.50 364 ALA A O 1
ATOM 2740 N N . HIS A 1 365 ? -8.256 -13.018 -1.657 1.00 98.00 365 HIS A N 1
ATOM 2741 C CA . HIS A 1 365 ? -8.203 -12.141 -2.836 1.00 98.00 365 HIS A CA 1
ATOM 2742 C C . HIS A 1 365 ? -7.594 -10.783 -2.483 1.00 98.00 365 HIS A C 1
ATOM 2744 O O . HIS A 1 365 ? -7.733 -10.322 -1.347 1.00 98.00 365 HIS A O 1
ATOM 2750 N N . SER A 1 366 ? -6.911 -10.137 -3.428 1.00 97.75 366 SER A N 1
ATOM 2751 C CA . SER A 1 366 ? -6.396 -8.781 -3.239 1.00 97.75 366 SER A CA 1
ATOM 2752 C C . SER A 1 366 ? -7.534 -7.780 -3.044 1.00 97.75 366 SER A C 1
ATOM 2754 O O . SER A 1 366 ? -8.586 -7.884 -3.684 1.00 97.75 366 SER A O 1
ATOM 2756 N N . LEU A 1 367 ? -7.319 -6.787 -2.179 1.00 97.50 367 LEU A N 1
ATOM 2757 C CA . LEU A 1 367 ? -8.291 -5.721 -1.935 1.00 97.50 367 LEU A CA 1
ATOM 2758 C C . LEU A 1 367 ? -8.630 -4.968 -3.237 1.00 97.50 367 LEU A C 1
ATOM 2760 O O . LEU A 1 367 ? -9.794 -4.654 -3.475 1.00 97.50 367 LEU A O 1
ATOM 2764 N N . GLY A 1 368 ? -7.642 -4.734 -4.106 1.00 95.81 368 GLY A N 1
ATOM 2765 C CA . GLY A 1 368 ? -7.813 -4.023 -5.373 1.00 95.81 368 GLY A CA 1
ATOM 2766 C C . GLY A 1 368 ? -8.615 -4.772 -6.437 1.00 95.81 368 GLY A C 1
ATOM 2767 O O . GLY A 1 368 ? -9.420 -4.137 -7.117 1.00 95.81 368 GLY A O 1
ATOM 2768 N N . SER A 1 369 ? -8.477 -6.101 -6.545 1.00 94.88 369 SER A N 1
ATOM 2769 C CA . SER A 1 369 ? -8.978 -6.883 -7.701 1.00 94.88 369 SER A CA 1
ATOM 2770 C C . SER A 1 369 ? -10.481 -6.774 -7.960 1.00 94.88 369 SER A C 1
ATOM 2772 O O . SER A 1 369 ? -10.953 -7.066 -9.059 1.00 94.88 369 SER A O 1
ATOM 2774 N N . ARG A 1 370 ? -11.241 -6.363 -6.941 1.00 93.25 370 ARG A N 1
ATOM 2775 C CA . ARG A 1 370 ? -12.706 -6.291 -6.946 1.00 93.25 370 ARG A CA 1
ATOM 2776 C C . ARG A 1 370 ? -13.260 -4.920 -6.563 1.00 93.25 370 ARG A C 1
ATOM 2778 O O . ARG A 1 370 ? -14.472 -4.734 -6.590 1.00 93.25 370 ARG A O 1
ATOM 2785 N N . ILE A 1 371 ? -12.398 -3.955 -6.236 1.00 91.94 371 ILE A N 1
ATOM 2786 C CA . ILE A 1 371 ? -12.812 -2.678 -5.633 1.00 91.94 371 ILE A CA 1
ATOM 2787 C C . ILE A 1 371 ? -13.602 -1.778 -6.596 1.00 91.94 371 ILE A C 1
ATOM 2789 O O . ILE A 1 371 ? -14.453 -1.014 -6.153 1.00 91.94 371 ILE A O 1
ATOM 2793 N N . GLY A 1 372 ? -13.341 -1.895 -7.903 1.00 90.38 372 GLY A N 1
ATOM 2794 C CA . GLY A 1 372 ? -14.048 -1.177 -8.969 1.00 90.38 372 GLY A CA 1
ATOM 2795 C C . GLY A 1 372 ? -15.213 -1.953 -9.600 1.00 90.38 372 GLY A C 1
ATOM 2796 O O . GLY A 1 372 ? -15.802 -1.487 -10.574 1.00 90.38 372 GLY A O 1
ATOM 2797 N N . VAL A 1 373 ? -15.565 -3.137 -9.080 1.00 92.19 373 VAL A N 1
ATOM 2798 C CA . VAL A 1 373 ? -16.706 -3.916 -9.588 1.00 92.19 373 VAL A CA 1
ATOM 2799 C C . VAL A 1 373 ? -18.011 -3.217 -9.209 1.00 92.19 373 VAL A C 1
ATOM 2801 O O . VAL A 1 373 ? -18.279 -2.967 -8.035 1.00 92.19 373 VAL A O 1
ATOM 2804 N N . ALA A 1 374 ? -18.857 -2.944 -10.204 1.00 91.38 374 ALA A N 1
ATOM 2805 C CA . ALA A 1 374 ? -20.154 -2.318 -9.987 1.00 91.38 374 ALA A CA 1
ATOM 2806 C C . ALA A 1 374 ? -21.046 -3.179 -9.072 1.00 91.38 374 ALA A C 1
ATOM 2808 O O . ALA A 1 374 ? -21.443 -4.290 -9.422 1.00 91.38 374 ALA A O 1
ATOM 2809 N N . HIS A 1 375 ? -21.379 -2.649 -7.895 1.00 94.94 375 HIS A N 1
ATOM 2810 C CA . HIS A 1 375 ? -22.291 -3.269 -6.937 1.00 94.94 375 HIS A CA 1
ATOM 2811 C C . HIS A 1 375 ? -22.965 -2.176 -6.090 1.00 94.94 375 HIS A C 1
ATOM 2813 O O . HIS A 1 375 ? -22.258 -1.259 -5.671 1.00 94.94 375 HIS A O 1
ATOM 2819 N N . PRO A 1 376 ? -24.272 -2.254 -5.760 1.00 94.25 376 PRO A N 1
ATOM 2820 C CA . PRO A 1 376 ? -24.975 -1.191 -5.026 1.00 94.25 376 PRO A CA 1
ATOM 2821 C C . PRO A 1 376 ? -24.311 -0.774 -3.706 1.00 94.25 376 PRO A C 1
ATOM 2823 O O . PRO A 1 376 ? -24.311 0.398 -3.363 1.00 94.25 376 PRO A O 1
ATOM 2826 N N . GLN A 1 377 ? -23.692 -1.720 -2.993 1.00 95.31 377 GLN A N 1
ATOM 2827 C CA . GLN A 1 377 ? -22.937 -1.436 -1.762 1.00 95.31 377 GLN A CA 1
ATOM 2828 C C . GLN A 1 377 ? -21.572 -0.748 -1.996 1.00 95.31 377 GLN A C 1
ATOM 2830 O O . GLN A 1 377 ? -21.053 -0.143 -1.072 1.00 95.31 377 GLN A O 1
ATOM 2835 N N . LEU A 1 378 ? -20.972 -0.812 -3.194 1.00 91.81 378 LEU A N 1
ATOM 2836 C CA . LEU A 1 378 ? -19.704 -0.120 -3.506 1.00 91.81 378 LEU A CA 1
ATOM 2837 C C . LEU A 1 378 ? -19.903 1.241 -4.191 1.00 91.81 378 LEU A C 1
ATOM 2839 O O . LEU A 1 378 ? -19.031 2.103 -4.093 1.00 91.81 378 LEU A O 1
ATOM 2843 N N . VAL A 1 379 ? -21.027 1.458 -4.882 1.00 77.88 379 VAL A N 1
ATOM 2844 C CA . VAL A 1 379 ? -21.307 2.726 -5.579 1.00 77.88 379 VAL A CA 1
ATOM 2845 C C . VAL A 1 379 ? -21.288 3.898 -4.590 1.00 77.88 379 VAL A C 1
ATOM 2847 O O . VAL A 1 379 ? -21.893 3.841 -3.525 1.00 77.88 379 VAL A O 1
ATOM 2850 N N . GLY A 1 380 ? -20.568 4.968 -4.940 1.00 66.31 380 GLY A N 1
ATOM 2851 C CA . GLY A 1 380 ? -20.416 6.159 -4.094 1.00 66.31 380 GLY A CA 1
ATOM 2852 C C . GLY A 1 380 ? -19.460 6.000 -2.903 1.00 66.31 380 GLY A C 1
ATOM 2853 O O . GLY A 1 380 ? -19.197 6.983 -2.213 1.00 66.31 380 GLY A O 1
ATOM 2854 N N . ARG A 1 381 ? -18.894 4.807 -2.670 1.00 64.38 381 ARG A N 1
ATOM 2855 C CA . ARG A 1 381 ? -17.887 4.567 -1.627 1.00 64.38 381 ARG A CA 1
ATOM 2856 C C . ARG A 1 381 ? -16.489 4.501 -2.231 1.00 64.38 381 ARG A C 1
ATOM 2858 O O . ARG A 1 381 ? -16.271 3.870 -3.262 1.00 64.38 381 ARG A O 1
ATOM 2865 N N . HIS A 1 382 ? -15.505 5.092 -1.557 1.00 84.69 382 HIS A N 1
ATOM 2866 C CA . HIS A 1 382 ? -14.095 4.948 -1.933 1.00 84.69 382 HIS A CA 1
ATOM 2867 C C . HIS A 1 382 ? -13.542 3.597 -1.434 1.00 84.69 382 HIS A C 1
ATOM 2869 O O . HIS A 1 382 ? -12.705 3.530 -0.535 1.00 84.69 382 HIS A O 1
ATOM 2875 N N . GLY A 1 383 ? -14.050 2.498 -1.997 1.00 93.00 383 GLY A N 1
ATOM 2876 C CA . GLY A 1 383 ? -13.687 1.128 -1.628 1.00 93.00 383 GLY A CA 1
ATOM 2877 C C . GLY A 1 383 ? -14.524 0.526 -0.499 1.00 93.00 383 GLY A C 1
ATOM 2878 O O . GLY A 1 383 ? -15.677 0.904 -0.281 1.00 93.00 383 GLY A O 1
ATOM 2879 N N . TYR A 1 384 ? -13.961 -0.454 0.214 1.00 97.12 384 TYR A N 1
ATOM 2880 C CA . TYR A 1 384 ? -14.687 -1.136 1.285 1.00 97.12 384 TYR A CA 1
ATOM 2881 C C . TYR A 1 384 ? -14.758 -0.253 2.532 1.00 97.12 384 TYR A C 1
ATOM 2883 O O . TYR A 1 384 ? -13.746 0.284 2.976 1.00 97.12 384 TYR A O 1
ATOM 2891 N N . ASN A 1 385 ? -15.961 -0.143 3.094 1.00 96.00 385 ASN A N 1
ATOM 2892 C CA . ASN A 1 385 ? -16.257 0.375 4.426 1.00 96.00 385 ASN A CA 1
ATOM 2893 C C . ASN A 1 385 ? -17.495 -0.382 4.947 1.00 96.00 385 ASN A C 1
ATOM 2895 O O . ASN A 1 385 ? -18.601 0.156 4.954 1.00 96.00 385 ASN A O 1
ATOM 2899 N N . HIS A 1 386 ? -17.333 -1.683 5.219 1.00 97.50 386 HIS A N 1
ATOM 2900 C CA . HIS A 1 386 ? -18.451 -2.618 5.420 1.00 97.50 386 HIS A CA 1
ATOM 2901 C C . HIS A 1 386 ? -18.167 -3.647 6.510 1.00 97.50 386 HIS A C 1
ATOM 2903 O O . HIS A 1 386 ? -17.021 -4.052 6.696 1.00 97.50 386 HIS A O 1
ATOM 2909 N N . GLY A 1 387 ? -19.224 -4.104 7.186 1.00 97.75 387 GLY A N 1
ATOM 2910 C CA . GLY A 1 387 ? -19.169 -5.186 8.167 1.00 97.75 387 GLY A CA 1
ATOM 2911 C C . GLY A 1 387 ? -19.482 -6.555 7.561 1.00 97.75 387 GLY A C 1
ATOM 2912 O O . GLY A 1 387 ? -20.485 -6.718 6.867 1.00 97.75 387 GLY A O 1
ATOM 2913 N N . TRP A 1 388 ? -18.669 -7.560 7.882 1.00 98.62 388 TRP A N 1
ATOM 2914 C CA . TRP A 1 388 ? -18.987 -8.973 7.672 1.00 98.62 388 TRP A CA 1
ATOM 2915 C C . TRP A 1 388 ? -19.517 -9.576 8.970 1.00 98.62 388 TRP A C 1
ATOM 2917 O O . TRP A 1 388 ? -18.956 -9.370 10.050 1.00 98.62 388 TRP A O 1
ATOM 2927 N N . TRP A 1 389 ? -20.596 -10.344 8.862 1.00 98.25 389 TRP A N 1
ATOM 2928 C CA . TRP A 1 389 ? -21.232 -11.007 9.993 1.00 98.25 389 TRP A CA 1
ATOM 2929 C C . TRP A 1 389 ? -20.491 -12.297 10.349 1.00 98.25 389 TRP A C 1
ATOM 2931 O O . TRP A 1 389 ? -20.301 -13.166 9.499 1.00 98.25 389 TRP A O 1
ATOM 2941 N N . LEU A 1 390 ? -20.077 -12.440 11.607 1.00 97.25 390 LEU A N 1
ATOM 2942 C CA . LEU A 1 390 ? -19.332 -13.604 12.097 1.00 97.25 390 LEU A CA 1
ATOM 2943 C C . LEU A 1 390 ? -20.223 -14.587 12.882 1.00 97.25 390 LEU A C 1
ATOM 2945 O O . LEU A 1 390 ? -19.772 -15.676 13.229 1.00 97.25 390 LEU A O 1
ATOM 2949 N N . GLY A 1 391 ? -21.475 -14.229 13.189 1.00 93.19 391 GLY A N 1
ATOM 2950 C CA . GLY A 1 391 ? -22.378 -14.972 14.083 1.00 93.19 391 GLY A CA 1
ATOM 2951 C C . GLY A 1 391 ? -22.492 -14.318 15.465 1.00 93.19 391 GLY A C 1
ATOM 2952 O O . GLY A 1 391 ? -21.786 -13.357 15.739 1.00 93.19 391 GLY A O 1
ATOM 2953 N N . ALA A 1 392 ? -23.306 -14.874 16.367 1.00 85.06 392 ALA A N 1
ATOM 2954 C CA . ALA A 1 392 ? -23.779 -14.214 17.600 1.00 85.06 392 ALA A CA 1
ATOM 2955 C C . ALA A 1 392 ? -22.726 -13.620 18.573 1.00 85.06 392 ALA A C 1
ATOM 2957 O O . ALA A 1 392 ? -23.090 -12.778 19.389 1.00 85.06 392 ALA A O 1
ATOM 2958 N N . GLY A 1 393 ? -21.449 -14.007 18.489 1.00 87.75 393 GLY A N 1
ATOM 2959 C CA . GLY A 1 393 ? -20.371 -13.481 19.338 1.00 87.75 393 GLY A CA 1
ATOM 2960 C C . GLY A 1 393 ? -20.189 -14.273 20.636 1.00 87.75 393 GLY A C 1
ATOM 2961 O O . GLY A 1 393 ? -20.657 -15.403 20.757 1.00 87.75 393 GLY A O 1
ATOM 2962 N N . GLY A 1 394 ? -19.450 -13.707 21.591 1.00 88.12 394 GLY A N 1
ATOM 2963 C CA . GLY A 1 394 ? -19.234 -14.266 22.934 1.00 88.12 394 GLY A CA 1
ATOM 2964 C C . GLY A 1 394 ? -18.193 -15.391 23.038 1.00 88.12 394 GLY A C 1
ATOM 2965 O O . GLY A 1 394 ? -17.802 -15.754 24.141 1.00 88.12 394 GLY A O 1
ATOM 2966 N N . THR A 1 395 ? -17.694 -15.938 21.925 1.00 92.12 395 THR A N 1
ATOM 2967 C CA . THR A 1 395 ? -16.606 -16.938 21.910 1.00 92.12 395 THR A CA 1
ATOM 2968 C C . THR A 1 395 ? -15.511 -16.519 20.937 1.00 92.12 395 THR A C 1
ATOM 2970 O O . THR A 1 395 ? -15.799 -16.169 19.794 1.00 92.12 395 THR A O 1
ATOM 2973 N N . LEU A 1 396 ? -14.253 -16.564 21.389 1.00 97.12 396 LEU A N 1
ATOM 2974 C CA . LEU A 1 396 ? -13.083 -16.208 20.585 1.00 97.12 396 LEU A CA 1
ATOM 2975 C C . LEU A 1 396 ? -12.917 -17.179 19.403 1.00 97.12 396 LEU A C 1
ATOM 2977 O O . LEU A 1 396 ? -12.723 -18.377 19.595 1.00 97.12 396 LEU A O 1
ATOM 2981 N N . ARG A 1 397 ? -12.960 -16.648 18.179 1.00 97.25 397 ARG A N 1
ATOM 2982 C CA . ARG A 1 397 ? -12.886 -17.399 16.912 1.00 97.25 397 ARG A CA 1
ATOM 2983 C C . ARG A 1 397 ? -12.084 -16.627 15.866 1.00 97.25 397 ARG A C 1
ATOM 2985 O O . ARG A 1 397 ? -12.022 -15.402 15.928 1.00 97.25 397 ARG A O 1
ATOM 2992 N N . ARG A 1 398 ? -11.511 -17.317 14.876 1.00 97.56 398 ARG A N 1
ATOM 2993 C CA . ARG A 1 398 ? -10.840 -16.669 13.735 1.00 97.56 398 ARG A CA 1
ATOM 2994 C C . ARG A 1 398 ? -11.869 -15.918 12.883 1.00 97.56 398 ARG A C 1
ATOM 2996 O O . ARG A 1 398 ? -12.844 -16.516 12.440 1.00 97.56 398 ARG A O 1
ATOM 3003 N N . ALA A 1 399 ? -11.632 -14.632 12.647 1.00 98.19 399 ALA A N 1
ATOM 3004 C CA . ALA A 1 399 ? -12.429 -13.793 11.754 1.00 98.19 399 ALA A CA 1
ATOM 3005 C C . ALA A 1 399 ? -11.861 -13.792 10.327 1.00 98.19 399 ALA A C 1
ATOM 3007 O O . ALA A 1 399 ? -12.618 -13.843 9.359 1.00 98.19 399 ALA A O 1
ATOM 3008 N N . GLY A 1 400 ? -10.531 -13.777 10.192 1.00 98.31 400 GLY A N 1
ATOM 3009 C CA . GLY A 1 400 ? -9.868 -13.711 8.894 1.00 98.31 400 GLY A CA 1
ATOM 3010 C C . GLY A 1 400 ? -8.354 -13.544 8.981 1.00 98.31 400 GLY A C 1
ATOM 3011 O O . GLY A 1 400 ? -7.765 -13.688 10.054 1.00 98.31 400 GLY A O 1
ATOM 3012 N N . THR A 1 401 ? -7.750 -13.228 7.839 1.00 98.81 401 THR A N 1
ATOM 3013 C CA . THR A 1 401 ? -6.317 -12.972 7.665 1.00 98.81 401 THR A CA 1
ATOM 3014 C C . THR A 1 401 ? -6.113 -11.881 6.621 1.00 98.81 401 THR A C 1
ATOM 3016 O O . THR A 1 401 ? -6.755 -11.903 5.570 1.00 98.81 401 THR A O 1
ATOM 3019 N N . LEU A 1 402 ? -5.191 -10.959 6.888 1.00 98.88 402 LEU A N 1
ATOM 3020 C CA . LEU A 1 402 ? -4.652 -10.021 5.902 1.00 98.88 402 LEU A CA 1
ATOM 3021 C C . LEU A 1 402 ? -3.185 -10.386 5.634 1.00 98.88 402 LEU A C 1
ATOM 3023 O O . LEU A 1 402 ? -2.449 -10.654 6.584 1.00 98.88 402 LEU A O 1
ATOM 3027 N N . THR A 1 403 ? -2.753 -10.357 4.373 1.00 98.44 403 THR A N 1
ATOM 3028 C CA . THR A 1 403 ? -1.387 -10.719 3.955 1.00 98.44 403 THR A CA 1
ATOM 3029 C C . THR A 1 403 ? -0.843 -9.735 2.922 1.00 98.44 403 THR A C 1
ATOM 3031 O O . THR A 1 403 ? -1.505 -9.468 1.923 1.00 98.44 403 THR A O 1
ATOM 3034 N N . ASP A 1 404 ? 0.388 -9.257 3.104 1.00 97.69 404 ASP A N 1
ATOM 3035 C CA . ASP A 1 404 ? 1.172 -8.638 2.029 1.00 97.69 404 ASP A CA 1
ATOM 3036 C C . ASP A 1 404 ? 2.024 -9.721 1.329 1.00 97.69 404 ASP A C 1
ATOM 3038 O O . ASP A 1 404 ? 2.954 -10.255 1.945 1.00 97.69 404 ASP A O 1
ATOM 3042 N N . PRO A 1 405 ? 1.751 -10.059 0.053 1.00 95.00 405 PRO A N 1
ATOM 3043 C CA . PRO A 1 405 ? 2.502 -11.084 -0.674 1.00 95.00 405 PRO A CA 1
ATOM 3044 C C . PRO A 1 405 ? 3.955 -10.685 -0.997 1.00 95.00 405 PRO A C 1
ATOM 3046 O O . PRO A 1 405 ? 4.767 -11.566 -1.293 1.00 95.00 405 PRO A O 1
ATOM 3049 N N . ILE A 1 406 ? 4.300 -9.391 -0.936 1.00 93.44 406 ILE A N 1
ATOM 3050 C CA . ILE A 1 406 ? 5.629 -8.865 -1.284 1.00 93.44 406 ILE A CA 1
ATOM 3051 C C . ILE A 1 406 ? 6.612 -9.076 -0.128 1.00 93.44 406 ILE A C 1
ATOM 3053 O O . ILE A 1 406 ? 7.689 -9.638 -0.328 1.00 93.44 406 ILE A O 1
ATOM 3057 N N . SER A 1 407 ? 6.257 -8.649 1.089 1.00 94.81 407 SER A N 1
ATOM 3058 C CA . SER A 1 407 ? 7.069 -8.904 2.289 1.00 94.81 407 SER A CA 1
ATOM 3059 C C . SER A 1 407 ? 6.876 -10.322 2.846 1.00 94.81 407 SER A C 1
ATOM 3061 O O . SER A 1 407 ? 7.763 -10.856 3.520 1.00 94.81 407 SER A O 1
ATOM 3063 N N . GLY A 1 408 ? 5.727 -10.943 2.567 1.00 95.25 408 GLY A N 1
ATOM 3064 C CA . GLY A 1 408 ? 5.290 -12.199 3.174 1.00 95.25 408 GLY A CA 1
ATOM 3065 C C . GLY A 1 408 ? 4.680 -12.025 4.570 1.00 95.25 408 GLY A C 1
ATOM 3066 O O . GLY A 1 408 ? 4.314 -13.026 5.185 1.00 95.25 408 GLY A O 1
ATOM 3067 N N . ARG A 1 409 ? 4.569 -10.792 5.093 1.00 98.12 409 ARG A N 1
ATOM 3068 C CA . ARG A 1 409 ? 3.930 -10.524 6.392 1.00 98.12 409 ARG A CA 1
ATOM 3069 C C . ARG A 1 409 ? 2.428 -10.777 6.322 1.00 98.12 409 ARG A C 1
ATOM 3071 O O . ARG A 1 409 ? 1.764 -10.358 5.375 1.00 98.12 409 ARG A O 1
ATOM 3078 N N . ALA A 1 410 ? 1.893 -11.379 7.373 1.00 98.56 410 ALA A N 1
ATOM 3079 C CA . ALA A 1 410 ? 0.472 -11.618 7.556 1.00 98.56 410 ALA A CA 1
ATOM 3080 C C . ALA A 1 410 ? 0.041 -11.324 8.998 1.00 98.56 410 ALA A C 1
ATOM 3082 O O . ALA A 1 410 ? 0.841 -11.410 9.936 1.00 98.56 410 ALA A O 1
ATOM 3083 N N . VAL A 1 411 ? -1.239 -10.995 9.165 1.00 98.81 411 VAL A N 1
ATOM 3084 C CA . VAL A 1 411 ? -1.912 -10.904 10.462 1.00 98.81 411 VAL A CA 1
ATOM 3085 C C . VAL A 1 411 ? -3.193 -11.731 10.429 1.00 98.81 411 VAL A C 1
ATOM 3087 O O . VAL A 1 411 ? -4.087 -11.478 9.622 1.00 98.81 411 VAL A O 1
ATOM 3090 N N . ASP A 1 412 ? -3.283 -12.724 11.312 1.00 98.81 412 ASP A N 1
ATOM 3091 C CA . ASP A 1 412 ? -4.531 -13.433 11.590 1.00 98.81 412 ASP A CA 1
ATOM 3092 C C . ASP A 1 412 ? -5.321 -12.656 12.641 1.00 98.81 412 ASP A C 1
ATOM 3094 O O . ASP A 1 412 ? -4.789 -12.318 13.702 1.00 98.81 412 ASP A O 1
ATOM 3098 N N . VAL A 1 413 ? -6.603 -12.420 12.369 1.00 98.81 413 VAL A N 1
ATOM 3099 C CA . VAL A 1 413 ? -7.529 -11.773 13.302 1.00 98.81 413 VAL A CA 1
ATOM 3100 C C . VAL A 1 413 ? -8.414 -12.839 13.932 1.00 98.81 413 VAL A C 1
ATOM 3102 O O . VAL A 1 413 ? -9.091 -13.594 13.230 1.00 98.81 413 VAL A O 1
ATOM 3105 N N . SER A 1 414 ? -8.445 -12.889 15.261 1.00 98.81 414 SER A N 1
ATOM 3106 C CA . SER A 1 414 ? -9.445 -13.642 16.025 1.00 98.81 414 SER A CA 1
ATOM 3107 C C . SER A 1 414 ? -10.186 -12.715 16.978 1.00 98.81 414 SER A C 1
ATOM 3109 O O . SER A 1 414 ? -9.573 -11.826 17.556 1.00 98.81 414 SER A O 1
ATOM 3111 N N . THR A 1 415 ? -11.490 -12.908 17.162 1.00 98.75 415 THR A N 1
ATOM 3112 C CA . THR A 1 415 ? -12.309 -12.057 18.037 1.00 98.75 415 THR A CA 1
ATOM 3113 C C . THR A 1 415 ? -13.473 -12.810 18.674 1.00 98.75 415 THR A C 1
ATOM 3115 O O . THR A 1 415 ? -13.899 -13.841 18.154 1.00 98.75 415 THR A O 1
ATOM 3118 N N . SER A 1 416 ? -13.977 -12.310 19.803 1.00 98.56 416 SER A N 1
ATOM 3119 C CA . SER A 1 416 ? -15.276 -12.696 20.369 1.00 98.56 416 SER A CA 1
ATOM 3120 C C . SER A 1 416 ? -16.439 -11.838 19.851 1.00 98.56 416 SER A C 1
ATOM 3122 O O . SER A 1 416 ? -17.590 -12.116 20.181 1.00 98.56 416 SER A O 1
ATOM 3124 N N . GLU A 1 417 ? -16.159 -10.795 19.069 1.00 98.50 417 GLU A N 1
ATOM 3125 C CA . GLU A 1 417 ? -17.160 -9.880 18.513 1.00 98.50 417 GLU A CA 1
ATOM 3126 C C . GLU A 1 417 ? -18.044 -10.556 17.443 1.00 98.50 417 GLU A C 1
ATOM 3128 O O . GLU A 1 417 ? -17.634 -11.538 16.798 1.00 98.50 417 GLU A O 1
ATOM 3133 N N . PRO A 1 418 ? -19.279 -10.065 17.228 1.00 98.12 418 PRO A N 1
ATOM 3134 C CA . PRO A 1 418 ? -20.204 -10.652 16.270 1.00 98.12 418 PRO A CA 1
ATOM 3135 C C . PRO A 1 418 ? -19.970 -10.199 14.821 1.00 98.12 418 PRO A C 1
ATOM 3137 O O . PRO A 1 418 ? -20.499 -10.822 13.899 1.00 98.12 418 PRO A O 1
ATOM 3140 N N . SER A 1 419 ? -19.159 -9.161 14.589 1.00 98.50 419 SER A N 1
ATOM 3141 C CA . SER A 1 419 ? -18.805 -8.693 13.245 1.00 98.50 419 SER A CA 1
ATOM 3142 C C . SER A 1 419 ? -17.361 -8.190 13.141 1.00 98.50 419 SER A C 1
ATOM 3144 O O . SER A 1 419 ? -16.703 -7.926 14.150 1.00 98.50 419 SER A O 1
ATOM 3146 N N . ILE A 1 420 ? -16.872 -8.071 11.906 1.00 98.62 420 ILE A N 1
ATOM 3147 C CA . ILE A 1 420 ? -15.630 -7.364 11.572 1.00 98.62 420 ILE A CA 1
ATOM 3148 C C . ILE A 1 420 ? -15.895 -6.370 10.440 1.00 98.62 420 ILE A C 1
ATOM 3150 O O . ILE A 1 420 ? -16.395 -6.752 9.381 1.00 98.62 420 ILE A O 1
ATOM 3154 N N . THR A 1 421 ? -15.565 -5.102 10.663 1.00 98.38 421 THR A N 1
ATOM 3155 C CA . THR A 1 421 ? -15.600 -4.047 9.652 1.00 98.38 421 THR A CA 1
ATOM 3156 C C . THR A 1 421 ? -14.249 -3.948 8.957 1.00 98.38 421 THR A C 1
ATOM 3158 O O . THR A 1 421 ? -13.205 -3.902 9.605 1.00 98.38 421 THR A O 1
ATOM 3161 N N . ILE A 1 422 ? -14.277 -3.921 7.625 1.00 98.50 422 ILE A N 1
ATOM 3162 C CA . ILE A 1 422 ? -13.104 -3.670 6.789 1.00 98.50 422 ILE A CA 1
ATOM 3163 C C . ILE A 1 422 ? -13.262 -2.289 6.167 1.00 98.50 422 ILE A C 1
ATOM 3165 O O . ILE A 1 422 ? -14.193 -2.068 5.381 1.00 98.50 422 ILE A O 1
ATOM 3169 N N . TYR A 1 423 ? -12.340 -1.383 6.495 1.00 98.06 423 TYR A N 1
ATOM 3170 C CA . TYR A 1 423 ? -12.278 -0.048 5.906 1.00 98.06 423 TYR A CA 1
ATOM 3171 C C . TYR A 1 423 ? -10.929 0.193 5.223 1.00 98.06 423 TYR A C 1
ATOM 3173 O O . TYR A 1 423 ? -9.896 0.281 5.881 1.00 98.06 423 TYR A O 1
ATOM 3181 N N . THR A 1 424 ? -10.922 0.328 3.893 1.00 97.06 424 THR A N 1
ATOM 3182 C CA . THR A 1 424 ? -9.698 0.495 3.082 1.00 97.06 424 THR A CA 1
ATOM 3183 C C . THR A 1 424 ? -9.248 1.950 2.914 1.00 97.06 424 THR A C 1
ATOM 3185 O O . THR A 1 424 ? -8.717 2.307 1.867 1.00 97.06 424 THR A O 1
ATOM 3188 N N . ALA A 1 425 ? -9.479 2.809 3.912 1.00 95.50 425 ALA A N 1
ATOM 3189 C CA . ALA A 1 425 ? -8.910 4.162 3.990 1.00 95.50 425 ALA A CA 1
ATOM 3190 C C . ALA A 1 425 ? -9.157 5.101 2.782 1.00 95.50 425 ALA A C 1
ATOM 3192 O O . ALA A 1 425 ? -8.426 6.073 2.596 1.00 95.50 425 ALA A O 1
ATOM 3193 N N . GLY A 1 426 ? -10.159 4.847 1.934 1.00 93.00 426 GLY A N 1
ATOM 3194 C CA . GLY A 1 426 ? -10.297 5.547 0.648 1.00 93.00 426 GLY A CA 1
ATOM 3195 C C . GLY A 1 426 ? -10.629 7.042 0.724 1.00 93.00 426 GLY A C 1
ATOM 3196 O O . GLY A 1 426 ? -10.492 7.734 -0.278 1.00 93.00 426 GLY A O 1
ATOM 3197 N N . TYR A 1 427 ? -11.023 7.557 1.894 1.00 91.00 427 TYR A N 1
ATOM 3198 C CA . TYR A 1 427 ? -11.286 8.987 2.118 1.00 91.00 427 TYR A CA 1
ATOM 3199 C C . TYR A 1 427 ? -10.028 9.775 2.549 1.00 91.00 427 TYR A C 1
ATOM 3201 O O . TYR A 1 427 ? -10.100 10.985 2.762 1.00 91.00 427 TYR A O 1
ATOM 3209 N N . MET A 1 428 ? -8.859 9.131 2.686 1.00 92.69 428 MET A N 1
ATOM 3210 C CA . MET A 1 428 ? -7.618 9.817 3.070 1.00 92.69 428 MET A CA 1
ATOM 3211 C C . MET A 1 428 ? -7.098 10.722 1.940 1.00 92.69 428 MET A C 1
ATOM 3213 O O . MET A 1 428 ? -6.600 10.262 0.917 1.00 92.69 428 MET A O 1
ATOM 3217 N N . ALA A 1 429 ? -7.173 12.038 2.141 1.00 90.00 429 ALA A N 1
ATOM 3218 C CA . ALA A 1 429 ? -6.875 13.025 1.101 1.00 90.00 429 ALA A CA 1
ATOM 3219 C C . ALA A 1 429 ? -5.376 13.262 0.801 1.00 90.00 429 ALA A C 1
ATOM 3221 O O . ALA A 1 429 ? -5.062 14.044 -0.092 1.00 90.00 429 ALA A O 1
ATOM 3222 N N . GLY A 1 430 ? -4.433 12.662 1.541 1.00 92.12 430 GLY A N 1
ATOM 3223 C CA . GLY A 1 430 ? -3.002 12.970 1.383 1.00 92.12 430 GLY A CA 1
ATOM 3224 C C . GLY A 1 430 ? -2.553 14.300 1.999 1.00 92.12 430 GLY A C 1
ATOM 3225 O O . GLY A 1 430 ? -1.450 14.746 1.696 1.00 92.12 430 GLY A O 1
ATOM 3226 N N . LYS A 1 431 ? -3.394 14.938 2.829 1.00 93.31 431 LYS A N 1
ATOM 3227 C CA . LYS A 1 431 ? -3.122 16.254 3.440 1.00 93.31 431 LYS A CA 1
ATOM 3228 C C . LYS A 1 431 ? -2.135 16.204 4.618 1.00 93.31 431 LYS A C 1
ATOM 3230 O O . LYS A 1 431 ? -1.384 17.155 4.808 1.00 93.31 431 LYS A O 1
ATOM 3235 N N . ASP A 1 432 ? -2.117 15.097 5.364 1.00 94.44 432 ASP A N 1
ATOM 3236 C CA . ASP A 1 432 ? -1.387 14.970 6.631 1.00 94.44 432 ASP A CA 1
ATOM 3237 C C . ASP A 1 432 ? -0.234 13.963 6.534 1.00 94.44 432 ASP A C 1
ATOM 3239 O O . ASP A 1 432 ? -0.315 12.959 5.818 1.00 94.44 432 ASP A O 1
ATOM 3243 N N . ILE A 1 433 ? 0.853 14.249 7.256 1.00 95.56 433 ILE A N 1
ATOM 3244 C CA . ILE A 1 433 ? 2.112 13.497 7.213 1.00 95.56 433 ILE A CA 1
ATOM 3245 C C . ILE A 1 433 ? 2.149 12.454 8.333 1.00 95.56 433 ILE A C 1
ATOM 3247 O O . ILE A 1 433 ? 2.048 12.786 9.511 1.00 95.56 433 ILE A O 1
ATOM 3251 N N . GLY A 1 434 ? 2.338 11.188 7.963 1.00 95.25 434 GLY A N 1
ATOM 3252 C CA . GLY A 1 434 ? 2.513 10.091 8.910 1.00 95.25 434 GLY A CA 1
ATOM 3253 C C . GLY A 1 434 ? 3.879 10.079 9.597 1.00 95.25 434 GLY A C 1
ATOM 3254 O O . GLY A 1 434 ? 4.826 10.739 9.164 1.00 95.25 434 GLY A O 1
ATOM 3255 N N . ALA A 1 435 ? 4.028 9.237 10.622 1.00 95.12 435 ALA A N 1
ATOM 3256 C CA . ALA A 1 435 ? 5.268 9.077 11.394 1.00 95.12 435 ALA A CA 1
ATOM 3257 C C . ALA A 1 435 ? 6.511 8.705 10.551 1.00 95.12 435 ALA A C 1
ATOM 3259 O O . ALA A 1 435 ? 7.640 8.843 11.014 1.00 95.12 435 ALA A O 1
ATOM 3260 N N . GLN A 1 436 ? 6.318 8.230 9.317 1.00 92.00 436 GLN A N 1
ATOM 3261 C CA . GLN A 1 436 ? 7.376 7.859 8.372 1.00 92.00 436 GLN A CA 1
ATOM 3262 C C . GLN A 1 436 ? 7.800 9.015 7.440 1.00 92.00 436 GLN A C 1
ATOM 3264 O O . GLN A 1 436 ? 8.611 8.801 6.543 1.00 92.00 436 GLN A O 1
ATOM 3269 N N . GLY A 1 437 ? 7.259 10.227 7.621 1.00 91.94 437 GLY A N 1
ATOM 3270 C CA . GLY A 1 437 ? 7.542 11.390 6.768 1.00 91.94 437 GLY A CA 1
ATOM 3271 C C . GLY A 1 437 ? 6.809 11.379 5.420 1.00 91.94 437 GLY A C 1
ATOM 3272 O O . GLY A 1 437 ? 7.073 12.218 4.562 1.00 91.94 437 GLY A O 1
ATOM 3273 N N . THR A 1 438 ? 5.883 10.440 5.221 1.00 89.19 438 THR A N 1
ATOM 3274 C CA . THR A 1 438 ? 5.081 10.279 4.001 1.00 89.19 438 THR A CA 1
ATOM 3275 C C . THR A 1 438 ? 3.641 10.750 4.231 1.00 89.19 438 THR A C 1
ATOM 3277 O O . THR A 1 438 ? 3.067 10.384 5.258 1.00 89.19 438 THR A O 1
ATOM 3280 N N . PRO A 1 439 ? 3.010 11.486 3.295 1.00 92.62 439 PRO A N 1
ATOM 3281 C CA . PRO A 1 439 ? 1.581 11.782 3.387 1.00 92.62 439 PRO A CA 1
ATOM 3282 C C . PRO A 1 439 ? 0.737 10.505 3.302 1.00 92.62 439 PRO A C 1
ATOM 3284 O O . PRO A 1 439 ? 1.048 9.658 2.462 1.00 92.62 439 PRO A O 1
ATOM 3287 N N . TYR A 1 440 ? -0.326 10.385 4.102 1.00 92.50 440 TYR A N 1
ATOM 3288 C CA . TYR A 1 440 ? -1.262 9.251 4.032 1.00 92.50 440 TYR A CA 1
ATOM 3289 C C . TYR A 1 440 ? -2.431 9.537 3.081 1.00 92.50 440 TYR A C 1
ATOM 3291 O O . TYR A 1 440 ? -3.214 10.471 3.280 1.00 92.50 440 TYR A O 1
ATOM 3299 N N . ARG A 1 441 ? -2.536 8.727 2.027 1.00 93.62 441 ARG A N 1
ATOM 3300 C CA . ARG A 1 441 ? -3.490 8.852 0.917 1.00 93.62 441 ARG A CA 1
ATOM 3301 C C . ARG A 1 441 ? -4.505 7.715 0.918 1.00 93.62 441 ARG A C 1
ATOM 3303 O O . ARG A 1 441 ? -4.386 6.741 1.662 1.00 93.62 441 ARG A O 1
ATOM 3310 N N . ALA A 1 442 ? -5.502 7.846 0.048 1.00 94.06 442 ALA A N 1
ATOM 3311 C CA . ALA A 1 442 ? -6.508 6.8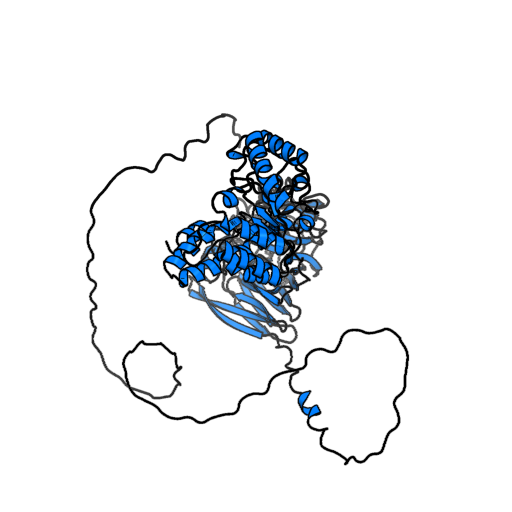32 -0.198 1.00 94.06 442 ALA A CA 1
ATOM 3312 C C . ALA A 1 442 ? -5.846 5.463 -0.401 1.00 94.06 442 ALA A C 1
ATOM 3314 O O . ALA A 1 442 ? -4.936 5.314 -1.218 1.00 94.06 442 ALA A O 1
ATOM 3315 N N . PHE A 1 443 ? -6.325 4.470 0.347 1.00 95.81 443 PHE A N 1
ATOM 3316 C CA . PHE A 1 443 ? -5.819 3.097 0.329 1.00 95.81 443 PHE A CA 1
ATOM 3317 C C . PHE A 1 443 ? -4.386 2.892 0.854 1.00 95.81 443 PHE A C 1
ATOM 3319 O O . PHE A 1 443 ? -3.847 1.820 0.613 1.00 95.81 443 PHE A O 1
ATOM 3326 N N . ASP A 1 444 ? -3.763 3.819 1.595 1.00 96.38 444 ASP A N 1
ATOM 3327 C CA . ASP A 1 444 ? -2.442 3.580 2.229 1.00 96.38 444 ASP A CA 1
ATOM 3328 C C . ASP A 1 444 ? -2.509 2.686 3.493 1.00 96.38 444 ASP A C 1
ATOM 3330 O O . ASP A 1 444 ? -1.476 2.279 4.031 1.00 96.38 444 ASP A O 1
ATOM 3334 N N . GLY A 1 445 ? -3.711 2.319 3.952 1.00 97.62 445 GLY A N 1
ATOM 3335 C CA . GLY A 1 445 ? -3.932 1.379 5.055 1.00 97.62 445 GLY A CA 1
ATOM 3336 C C . GLY A 1 445 ? -5.316 0.726 5.015 1.00 97.62 445 GLY A C 1
ATOM 3337 O O . GLY A 1 445 ? -6.193 1.141 4.257 1.00 97.62 445 GLY A O 1
ATOM 3338 N N . VAL A 1 446 ? -5.525 -0.298 5.845 1.00 98.62 446 VAL A N 1
ATOM 3339 C CA . VAL A 1 446 ? -6.832 -0.951 6.031 1.00 98.62 446 VAL A CA 1
ATOM 3340 C C . VAL A 1 446 ? -7.116 -1.214 7.510 1.00 98.62 446 VAL A C 1
ATOM 3342 O O . VAL A 1 446 ? -6.313 -1.845 8.194 1.00 98.62 446 VAL A O 1
ATOM 3345 N N . ALA A 1 447 ? -8.251 -0.730 8.013 1.00 98.69 447 ALA A N 1
ATOM 3346 C CA . ALA A 1 447 ? -8.723 -1.041 9.360 1.00 98.69 447 ALA A CA 1
ATOM 3347 C C . ALA A 1 447 ? -9.468 -2.389 9.379 1.00 98.69 447 ALA A C 1
ATOM 3349 O O . ALA A 1 447 ? -10.136 -2.751 8.406 1.00 98.69 447 ALA A O 1
ATOM 3350 N N . LEU A 1 448 ? -9.313 -3.130 10.480 1.00 98.62 448 LEU A N 1
ATOM 3351 C CA . LEU A 1 448 ? -9.849 -4.482 10.701 1.00 98.62 448 LEU A CA 1
ATOM 3352 C C . LEU A 1 448 ? -10.685 -4.508 11.996 1.00 98.62 448 LEU A C 1
ATOM 3354 O O . LEU A 1 448 ? -10.416 -5.279 12.916 1.00 98.62 448 LEU A O 1
ATOM 3358 N N . GLU A 1 449 ? -11.653 -3.599 12.101 1.00 98.69 449 GLU A N 1
ATOM 3359 C CA . GLU A 1 449 ? -12.377 -3.298 13.339 1.00 98.69 449 GLU A CA 1
ATOM 3360 C C . GLU A 1 449 ? -13.346 -4.422 13.722 1.00 98.69 449 GLU A C 1
ATOM 3362 O O . GLU A 1 449 ? -14.415 -4.597 13.142 1.00 98.69 449 GLU A O 1
ATOM 3367 N N . THR A 1 450 ? -12.998 -5.183 14.747 1.00 98.75 450 THR A N 1
ATOM 3368 C CA . THR A 1 450 ? -13.869 -6.198 15.348 1.00 98.75 450 THR A CA 1
ATOM 3369 C C . THR A 1 450 ? -14.832 -5.537 16.328 1.00 98.75 450 THR A C 1
ATOM 3371 O O . THR A 1 450 ? -14.364 -4.900 17.269 1.00 98.75 450 THR A O 1
ATOM 3374 N N . GLN A 1 451 ? -16.144 -5.674 16.129 1.00 98.50 451 GLN A N 1
ATOM 3375 C CA . GLN A 1 451 ? -17.145 -4.936 16.912 1.00 98.50 451 GLN A CA 1
ATOM 3376 C C . GLN A 1 451 ? -18.551 -5.550 16.830 1.00 98.50 451 GLN A C 1
ATOM 3378 O O . GLN A 1 451 ? -18.831 -6.410 15.982 1.00 98.50 451 GLN A O 1
ATOM 3383 N N . HIS A 1 452 ? -19.473 -5.051 17.659 1.00 98.25 452 HIS A N 1
ATOM 3384 C CA . HIS A 1 452 ? -20.905 -5.216 17.419 1.00 98.25 452 HIS A CA 1
ATOM 3385 C C . HIS A 1 452 ? -21.345 -4.448 16.167 1.00 98.25 452 HIS A C 1
ATOM 3387 O O . HIS A 1 452 ? -20.707 -3.483 15.741 1.00 98.25 452 HIS A O 1
ATOM 3393 N N . VAL A 1 453 ? -22.455 -4.884 15.568 1.00 97.94 453 VAL A N 1
ATOM 3394 C CA . VAL A 1 453 ? -23.001 -4.261 14.358 1.00 97.94 453 VAL A CA 1
ATOM 3395 C C . VAL A 1 453 ? -23.399 -2.811 14.660 1.00 97.94 453 VAL A C 1
ATOM 3397 O O . VAL A 1 453 ? -24.000 -2.531 15.701 1.00 97.94 453 VAL A O 1
ATOM 3400 N N . SER A 1 454 ? -23.086 -1.885 13.748 1.00 97.88 454 SER A N 1
ATOM 3401 C CA . SER A 1 454 ? -23.556 -0.495 13.851 1.00 97.88 454 SER A CA 1
ATOM 3402 C C . SER A 1 454 ? -25.077 -0.447 14.023 1.00 97.88 454 SER A C 1
ATOM 3404 O O . SER A 1 454 ? -25.796 -1.306 13.522 1.00 97.88 454 SER A O 1
ATOM 3406 N N . ASP A 1 455 ? -25.565 0.554 14.746 1.00 98.44 455 ASP A N 1
ATOM 3407 C CA . ASP A 1 455 ? -26.988 0.789 14.995 1.00 98.44 455 ASP A CA 1
ATOM 3408 C C . ASP A 1 455 ? -27.729 -0.342 15.754 1.00 98.44 455 ASP A C 1
ATOM 3410 O O . ASP A 1 455 ? -28.949 -0.303 15.901 1.00 98.44 455 ASP A O 1
ATOM 3414 N N . SER A 1 456 ? -27.008 -1.308 16.350 1.00 97.94 456 SER A N 1
ATOM 3415 C CA . SER A 1 456 ? -27.586 -2.347 17.231 1.00 97.94 456 SER A CA 1
ATOM 3416 C C . SER A 1 456 ? -28.575 -1.834 18.303 1.00 97.94 456 SER A C 1
ATOM 3418 O O . SER A 1 456 ? -29.582 -2.513 18.510 1.00 97.94 456 SER A O 1
ATOM 3420 N N . PRO A 1 457 ? -28.404 -0.649 18.940 1.00 98.19 457 PRO A N 1
ATOM 3421 C CA . PRO A 1 457 ? -29.397 -0.082 19.865 1.00 98.19 457 PRO A CA 1
ATOM 3422 C C . PRO A 1 457 ? -30.804 0.115 19.280 1.00 98.19 457 PRO A C 1
ATOM 3424 O O . PRO A 1 457 ? -31.775 0.116 20.032 1.00 98.19 457 PRO A O 1
ATOM 3427 N N . ASN A 1 458 ? -30.922 0.269 17.959 1.00 98.19 458 ASN A N 1
ATOM 3428 C CA . ASN A 1 458 ? -32.188 0.433 17.240 1.00 98.19 458 ASN A CA 1
ATOM 3429 C C . ASN A 1 458 ? -32.637 -0.853 16.518 1.00 98.19 458 ASN A C 1
ATOM 3431 O O . ASN A 1 458 ? -33.686 -0.870 15.875 1.00 98.19 458 ASN A O 1
ATOM 3435 N N . GLN A 1 459 ? -31.856 -1.936 16.601 1.00 96.75 459 GLN A N 1
ATOM 3436 C CA . GLN A 1 459 ? -32.011 -3.123 15.757 1.00 96.75 459 GLN A CA 1
ATOM 3437 C C . GLN A 1 459 ? -31.961 -4.424 16.582 1.00 96.75 459 GLN A C 1
ATOM 3439 O O . GLN A 1 459 ? -30.943 -5.117 16.590 1.00 96.75 459 GLN A O 1
ATOM 3444 N N . PRO A 1 460 ? -33.076 -4.825 17.228 1.00 93.94 460 PRO A N 1
ATOM 3445 C CA . PRO A 1 460 ? -33.107 -5.898 18.235 1.00 93.94 460 PRO A CA 1
ATOM 3446 C C . PRO A 1 460 ? -32.810 -7.319 17.714 1.00 93.94 460 PRO A C 1
ATOM 3448 O O . PRO A 1 460 ? -32.739 -8.254 18.504 1.00 93.94 460 PRO A O 1
ATOM 3451 N N . ARG A 1 461 ? -32.633 -7.500 16.398 1.00 93.50 461 ARG A N 1
ATOM 3452 C CA . ARG A 1 461 ? -32.129 -8.748 15.788 1.00 93.50 461 ARG A CA 1
ATOM 3453 C C . ARG A 1 461 ? -30.637 -8.986 16.041 1.00 93.50 461 ARG A C 1
ATOM 3455 O O . ARG A 1 461 ? -30.171 -10.112 15.886 1.00 93.50 461 ARG A O 1
ATOM 3462 N N . TRP A 1 462 ? -29.880 -7.929 16.337 1.00 96.12 462 TRP A N 1
ATOM 3463 C CA . TRP A 1 462 ? -28.446 -8.016 16.580 1.00 96.12 462 TRP A CA 1
ATOM 3464 C C . TRP A 1 462 ? -28.154 -8.336 18.050 1.00 96.12 462 TRP A C 1
ATOM 3466 O O . TRP A 1 462 ? -28.989 -8.065 18.916 1.00 96.12 462 TRP A O 1
ATOM 3476 N N . PRO A 1 463 ? -26.969 -8.894 18.361 1.00 96.38 463 PRO A N 1
ATOM 3477 C CA . PRO A 1 463 ? -26.507 -9.027 19.736 1.00 96.38 463 PRO A CA 1
ATOM 3478 C C . PRO A 1 463 ? -26.594 -7.684 20.470 1.00 96.38 463 PRO A C 1
ATOM 3480 O O . PRO A 1 463 ? -26.181 -6.645 19.956 1.00 96.38 463 PRO A O 1
ATOM 3483 N N . SER A 1 464 ? -27.182 -7.708 21.664 1.00 96.06 464 SER A N 1
ATOM 3484 C CA . SER A 1 464 ? -27.494 -6.499 22.423 1.00 96.06 464 SER A CA 1
ATOM 3485 C C . SER A 1 464 ? -26.230 -5.784 22.901 1.00 96.06 464 SER A C 1
ATOM 3487 O O . SER A 1 464 ? -25.508 -6.302 23.749 1.00 96.06 464 SER A O 1
ATOM 3489 N N . THR A 1 465 ? -26.063 -4.529 22.489 1.00 97.62 465 THR A N 1
ATOM 3490 C CA . THR A 1 465 ? -25.045 -3.601 23.012 1.00 97.62 465 THR A CA 1
ATOM 3491 C C . THR A 1 465 ? -25.451 -2.920 24.327 1.00 97.62 465 THR A C 1
ATOM 3493 O O . THR A 1 465 ? -24.763 -2.011 24.786 1.00 97.62 465 THR A O 1
ATOM 3496 N N . ALA A 1 466 ? -26.590 -3.282 24.931 1.00 97.75 466 ALA A N 1
ATOM 3497 C CA . ALA A 1 466 ? -27.043 -2.693 26.191 1.00 97.75 466 ALA A CA 1
ATOM 3498 C C . ALA A 1 466 ? -26.198 -3.177 27.385 1.00 97.75 466 ALA A C 1
ATOM 3500 O O . ALA A 1 466 ? -26.162 -4.368 27.697 1.00 97.75 466 ALA A O 1
ATOM 3501 N N . LEU A 1 467 ? -25.577 -2.231 28.089 1.00 98.31 467 LEU A N 1
ATOM 3502 C CA . LEU A 1 467 ? -24.814 -2.439 29.317 1.00 98.31 467 LEU A CA 1
ATOM 3503 C C . LEU A 1 467 ? -25.686 -2.081 30.531 1.00 98.31 467 LEU A C 1
ATOM 3505 O O . LEU A 1 467 ? -26.410 -1.085 30.509 1.00 98.31 467 LEU A O 1
ATOM 3509 N N . ARG A 1 468 ? -25.635 -2.891 31.596 1.00 97.75 468 ARG A N 1
ATOM 3510 C CA . ARG A 1 468 ? -26.442 -2.700 32.815 1.00 97.75 468 ARG A CA 1
ATOM 3511 C C . ARG A 1 468 ? -25.604 -2.891 34.086 1.00 97.75 468 ARG A C 1
ATOM 3513 O O . ARG A 1 468 ? -24.643 -3.664 34.056 1.00 97.75 468 ARG A O 1
ATOM 3520 N N . PRO A 1 469 ? -25.987 -2.268 35.216 1.00 97.88 469 PRO A N 1
ATOM 3521 C CA . PRO A 1 469 ? -25.324 -2.478 36.501 1.00 97.88 469 PRO A CA 1
ATOM 3522 C C . PRO A 1 469 ? -25.200 -3.962 36.865 1.00 97.88 469 PRO A C 1
ATOM 3524 O O . PRO A 1 469 ? -26.120 -4.752 36.647 1.00 97.88 469 PRO A O 1
ATOM 3527 N N . GLY A 1 470 ? -24.036 -4.347 37.390 1.00 96.31 470 GLY A N 1
ATOM 3528 C CA . GLY A 1 470 ? -23.725 -5.729 37.778 1.00 96.31 470 GLY A CA 1
ATOM 3529 C C . GLY A 1 470 ? -23.425 -6.704 36.628 1.00 96.31 470 GLY A C 1
ATOM 3530 O O . GLY A 1 470 ? -23.005 -7.824 36.905 1.00 96.31 470 GLY A O 1
ATOM 3531 N N . LYS A 1 471 ? -23.585 -6.310 35.355 1.00 95.38 471 LYS A N 1
ATOM 3532 C CA . LYS A 1 471 ? -23.285 -7.150 34.181 1.00 95.38 471 LYS A CA 1
ATOM 3533 C C . LYS A 1 471 ? -22.255 -6.452 33.284 1.00 95.38 471 LYS A C 1
ATOM 3535 O O . LYS A 1 471 ? -22.658 -5.595 32.504 1.00 95.38 471 LYS A O 1
ATOM 3540 N N . PRO A 1 472 ? -20.947 -6.746 33.402 1.00 95.25 472 PRO A N 1
ATOM 3541 C CA . PRO A 1 472 ? -19.931 -6.087 32.586 1.00 95.25 472 PRO A CA 1
ATOM 3542 C C . PRO A 1 472 ? -20.038 -6.491 31.107 1.00 95.25 472 PRO A C 1
ATOM 3544 O O . PRO A 1 472 ? -20.363 -7.632 30.787 1.00 95.25 472 PRO A O 1
ATOM 3547 N N . PHE A 1 473 ? -19.714 -5.556 30.215 1.00 97.31 473 PHE A N 1
ATOM 3548 C CA . PHE A 1 473 ? -19.351 -5.849 28.828 1.00 97.31 473 PHE A CA 1
ATOM 3549 C C . PHE A 1 473 ? -17.919 -6.387 28.821 1.00 97.31 473 PHE A C 1
ATOM 3551 O O . PHE A 1 473 ? -17.051 -5.765 29.435 1.00 97.31 473 PHE A O 1
ATOM 3558 N N . GLU A 1 474 ? -17.672 -7.506 28.140 1.00 97.88 474 GLU A N 1
ATOM 3559 C CA . GLU A 1 474 ? -16.351 -8.134 28.019 1.00 97.88 474 GLU A CA 1
ATOM 3560 C C . GLU A 1 474 ? -16.173 -8.716 26.610 1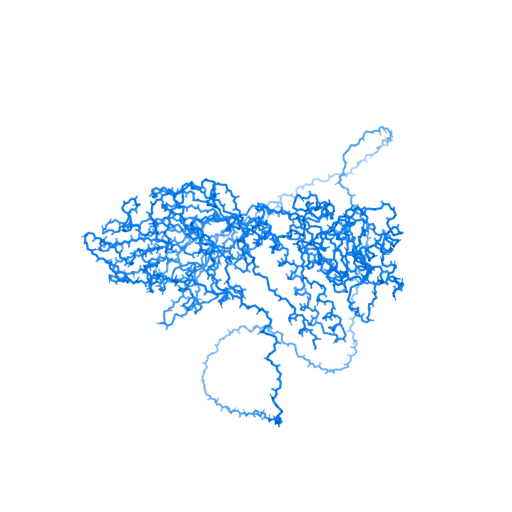.00 97.88 474 GLU A C 1
ATOM 3562 O O . GLU A 1 474 ? -16.941 -9.589 26.200 1.00 97.88 474 GLU A O 1
ATOM 3567 N N . THR A 1 475 ? -15.167 -8.244 25.866 1.00 98.38 475 THR A N 1
ATOM 3568 C CA . THR A 1 475 ? -14.813 -8.778 24.538 1.00 98.38 475 THR A CA 1
ATOM 3569 C C . THR A 1 475 ? -13.299 -8.816 24.325 1.00 98.38 475 THR A C 1
ATOM 3571 O O . THR A 1 475 ? -12.528 -8.135 25.002 1.00 98.38 475 THR A O 1
ATOM 3574 N N . THR A 1 476 ? -12.849 -9.653 23.392 1.00 98.81 476 THR A N 1
ATOM 3575 C CA . THR A 1 476 ? -11.432 -9.888 23.093 1.00 98.81 476 THR A CA 1
ATOM 3576 C C . THR A 1 476 ? -11.198 -9.838 21.593 1.00 98.81 476 THR A C 1
ATOM 3578 O O . THR A 1 476 ? -11.920 -10.496 20.843 1.00 98.81 476 THR A O 1
ATOM 3581 N N . THR A 1 477 ? -10.096 -9.210 21.180 1.00 98.88 477 THR A N 1
ATOM 3582 C CA . THR A 1 477 ? -9.518 -9.365 19.837 1.00 98.88 477 THR A CA 1
ATOM 3583 C C . THR A 1 477 ? -8.035 -9.708 19.910 1.00 98.88 477 THR A C 1
ATOM 3585 O O . THR A 1 477 ? -7.313 -9.261 20.797 1.00 98.88 477 THR A O 1
ATOM 3588 N N . VAL A 1 478 ? -7.571 -10.552 18.992 1.00 98.94 478 VAL A N 1
ATOM 3589 C CA . VAL A 1 478 ? -6.191 -11.031 18.899 1.00 98.94 478 VAL A CA 1
ATOM 3590 C C . VAL A 1 478 ? -5.701 -10.856 17.470 1.00 98.94 478 VAL A C 1
ATOM 3592 O O . VAL A 1 478 ? -6.259 -11.448 16.546 1.00 98.94 478 VAL A O 1
ATOM 3595 N N . TYR A 1 479 ? -4.625 -10.090 17.318 1.00 98.94 479 TYR A N 1
ATOM 3596 C CA . TYR A 1 479 ? -3.857 -9.952 16.087 1.00 98.94 479 TYR A CA 1
ATOM 3597 C C . TYR A 1 479 ? -2.592 -10.806 16.197 1.00 98.94 479 TYR A C 1
ATOM 3599 O O . TYR A 1 479 ? -1.674 -10.452 16.940 1.00 98.94 479 TYR A O 1
ATOM 3607 N N . ARG A 1 480 ? -2.539 -11.945 15.497 1.00 98.75 480 ARG A N 1
ATOM 3608 C CA . ARG A 1 480 ? -1.360 -12.826 15.458 1.00 98.75 480 ARG A CA 1
ATOM 3609 C C . ARG A 1 480 ? -0.550 -12.553 14.198 1.00 98.75 480 ARG A C 1
ATOM 3611 O O . ARG A 1 480 ? -1.001 -12.856 13.095 1.00 98.75 480 ARG A O 1
ATOM 3618 N N . PHE A 1 481 ? 0.658 -12.036 14.370 1.00 98.69 481 PHE A N 1
ATOM 3619 C CA . PHE A 1 481 ? 1.555 -11.727 13.264 1.00 98.69 481 PHE A CA 1
ATOM 3620 C C . PHE A 1 481 ? 2.445 -12.918 12.924 1.00 98.69 481 PHE A C 1
ATOM 3622 O O . PHE A 1 481 ? 2.873 -13.675 13.795 1.00 98.69 481 PHE A O 1
ATOM 3629 N N . HIS A 1 482 ? 2.728 -13.079 11.638 1.00 97.50 482 HIS A N 1
ATOM 3630 C CA . HIS A 1 482 ? 3.693 -14.048 11.135 1.00 97.50 482 HIS A CA 1
ATOM 3631 C C . HIS A 1 482 ? 4.240 -13.596 9.775 1.00 97.50 482 HIS A C 1
ATOM 3633 O O . HIS A 1 482 ? 3.726 -12.657 9.166 1.00 97.50 482 HIS A O 1
ATOM 3639 N N . ALA A 1 483 ? 5.289 -14.262 9.295 1.00 95.06 483 ALA A N 1
ATOM 3640 C CA . ALA A 1 483 ? 5.793 -14.085 7.940 1.00 95.06 483 ALA A CA 1
ATOM 3641 C C . ALA A 1 483 ? 5.897 -15.447 7.243 1.00 95.06 483 ALA A C 1
ATOM 3643 O O . ALA A 1 483 ? 6.570 -16.351 7.738 1.00 95.06 483 ALA A O 1
ATOM 3644 N N . GLY A 1 484 ? 5.210 -15.594 6.110 1.00 87.19 484 GLY A N 1
ATOM 3645 C CA . GLY A 1 484 ? 5.384 -16.716 5.186 1.00 87.19 484 GLY A CA 1
ATOM 3646 C C . GLY A 1 484 ? 6.501 -16.441 4.171 1.00 87.19 484 GLY A C 1
ATOM 3647 O O . GLY A 1 484 ? 7.033 -15.331 4.137 1.00 87.19 484 GLY A O 1
ATOM 3648 N N . PRO A 1 485 ? 6.870 -17.413 3.317 1.00 80.62 485 PRO A N 1
ATOM 3649 C CA . PRO A 1 485 ? 7.765 -17.146 2.192 1.00 80.62 485 PRO A CA 1
ATOM 3650 C C . PRO A 1 485 ? 7.155 -16.067 1.272 1.00 80.62 485 PRO A C 1
ATOM 3652 O O . PRO A 1 485 ? 5.953 -16.123 0.996 1.00 80.62 485 PRO A O 1
ATOM 3655 N N . PRO A 1 486 ? 7.942 -15.088 0.790 1.00 78.00 486 PRO A N 1
ATOM 3656 C CA . PRO A 1 486 ? 7.431 -14.033 -0.075 1.00 78.00 486 PRO A CA 1
ATOM 3657 C C . PRO A 1 486 ? 7.210 -14.584 -1.487 1.00 78.00 486 PRO A C 1
ATOM 3659 O O . PRO A 1 486 ? 7.868 -15.546 -1.897 1.00 78.00 486 PRO A O 1
ATOM 3662 N N . ALA A 1 487 ? 6.344 -13.944 -2.273 1.00 73.56 487 ALA A N 1
ATOM 3663 C CA . ALA A 1 487 ? 6.283 -14.235 -3.702 1.00 73.56 487 ALA A CA 1
ATOM 3664 C C . ALA A 1 487 ? 7.627 -13.842 -4.365 1.00 73.56 487 ALA A C 1
ATOM 3666 O O . ALA A 1 487 ? 8.070 -12.699 -4.195 1.00 73.56 487 ALA A O 1
ATOM 3667 N N . PRO A 1 488 ? 8.312 -14.743 -5.097 1.00 80.25 488 PRO A N 1
ATOM 3668 C CA . PRO A 1 488 ? 9.528 -14.391 -5.822 1.00 80.25 488 PRO A CA 1
ATOM 3669 C C . PRO A 1 488 ? 9.171 -13.653 -7.117 1.00 80.25 488 PRO A C 1
ATOM 3671 O O . PRO A 1 488 ? 8.537 -14.219 -8.010 1.00 80.25 488 PRO A O 1
ATOM 3674 N N . ALA A 1 489 ? 9.621 -12.406 -7.242 1.00 91.25 489 ALA A N 1
ATOM 3675 C CA . ALA A 1 489 ? 9.390 -11.607 -8.440 1.00 91.25 489 ALA A CA 1
ATOM 3676 C C . ALA A 1 489 ? 10.238 -12.130 -9.606 1.00 91.25 489 ALA A C 1
ATOM 3678 O O . ALA A 1 489 ? 11.449 -12.312 -9.460 1.00 91.25 489 ALA A O 1
ATOM 3679 N N . ARG A 1 490 ? 9.626 -12.338 -10.776 1.00 96.81 490 ARG A N 1
ATOM 3680 C CA . ARG A 1 490 ? 10.347 -12.611 -12.031 1.00 96.81 490 ARG A CA 1
ATOM 3681 C C . ARG A 1 490 ? 10.547 -11.294 -12.776 1.00 96.81 490 ARG A C 1
ATOM 3683 O O . ARG A 1 490 ? 9.567 -10.600 -13.016 1.00 96.81 490 ARG A O 1
ATOM 3690 N N . LEU A 1 491 ? 11.785 -10.953 -13.129 1.00 97.56 491 LEU A N 1
ATOM 3691 C CA . LEU A 1 491 ? 12.123 -9.685 -13.789 1.00 97.56 491 LEU A CA 1
ATOM 3692 C C . LEU A 1 491 ? 12.987 -9.917 -15.034 1.00 97.56 491 LEU A C 1
ATOM 3694 O O . LEU A 1 491 ? 14.128 -10.362 -14.916 1.00 97.56 491 LEU A O 1
ATOM 3698 N N . ALA A 1 492 ? 12.468 -9.589 -16.212 1.00 98.19 492 ALA A N 1
ATOM 3699 C CA . ALA A 1 492 ? 13.295 -9.353 -17.387 1.00 98.19 492 ALA A CA 1
ATOM 3700 C C . ALA A 1 492 ? 13.844 -7.924 -17.329 1.00 98.19 492 ALA A C 1
ATOM 3702 O O . ALA A 1 492 ? 13.126 -6.998 -16.963 1.00 98.19 492 ALA A O 1
ATOM 3703 N N . MET A 1 493 ? 15.114 -7.746 -17.680 1.00 98.12 493 MET A N 1
ATOM 3704 C CA . MET A 1 493 ? 15.741 -6.434 -17.843 1.00 98.12 493 MET A CA 1
ATOM 3705 C C . MET A 1 493 ? 16.028 -6.236 -19.333 1.00 98.12 493 MET A C 1
ATOM 3707 O O . MET A 1 493 ? 16.626 -7.116 -19.957 1.00 98.12 493 MET A O 1
ATOM 3711 N N . THR A 1 494 ? 15.609 -5.101 -19.888 1.00 98.25 494 THR A N 1
ATOM 3712 C CA . THR A 1 494 ? 16.048 -4.607 -21.202 1.00 98.25 494 THR A CA 1
ATOM 3713 C C . THR A 1 494 ? 16.879 -3.348 -21.010 1.00 98.25 494 THR A C 1
ATOM 3715 O O . THR A 1 494 ? 16.768 -2.680 -19.982 1.00 98.25 494 THR A O 1
ATOM 3718 N N . ILE A 1 495 ? 17.725 -3.039 -21.988 1.00 97.88 495 ILE A N 1
ATOM 3719 C CA . ILE A 1 495 ? 18.425 -1.761 -22.076 1.00 97.88 495 ILE A CA 1
ATOM 3720 C C . ILE A 1 495 ? 18.042 -1.114 -23.398 1.00 97.88 495 ILE A C 1
ATOM 3722 O O . ILE A 1 495 ? 18.361 -1.632 -24.465 1.00 97.88 495 ILE A O 1
ATOM 3726 N N . ASP A 1 496 ? 17.352 0.005 -23.304 1.00 97.12 496 ASP A N 1
ATOM 3727 C CA . ASP A 1 496 ? 16.892 0.813 -24.415 1.00 97.12 496 ASP A CA 1
ATOM 3728 C C . ASP A 1 496 ? 17.943 1.905 -24.728 1.00 97.12 496 ASP A C 1
ATOM 3730 O O . ASP A 1 496 ? 18.935 2.070 -24.003 1.00 97.12 496 ASP A O 1
ATOM 3734 N N . ASP A 1 497 ? 17.773 2.604 -25.852 1.00 94.56 497 ASP A N 1
ATOM 3735 C CA . ASP A 1 497 ? 18.736 3.568 -26.412 1.00 94.56 497 ASP A CA 1
ATOM 3736 C C . ASP A 1 497 ? 20.175 3.031 -26.584 1.00 94.56 497 ASP A C 1
ATOM 3738 O O . ASP A 1 497 ? 21.170 3.747 -26.438 1.00 94.56 497 ASP A O 1
ATOM 3742 N N . LEU A 1 498 ? 20.333 1.744 -26.905 1.00 94.75 498 LEU A N 1
ATOM 3743 C CA . LEU A 1 498 ? 21.645 1.180 -27.226 1.00 94.75 498 LEU A CA 1
ATOM 3744 C C . LEU A 1 498 ? 22.044 1.619 -28.657 1.00 94.75 498 LEU A C 1
ATOM 3746 O O . LEU A 1 498 ? 21.210 1.573 -29.562 1.00 94.75 498 LEU A O 1
ATOM 3750 N N . PRO A 1 499 ? 23.298 2.020 -28.951 1.00 92.62 499 PRO A N 1
ATOM 3751 C CA . PRO A 1 499 ? 24.514 1.985 -28.128 1.00 92.62 499 PRO A CA 1
ATOM 3752 C C . PRO A 1 499 ? 24.790 3.201 -27.227 1.00 92.62 499 PRO A C 1
ATOM 3754 O O . PRO A 1 499 ? 25.831 3.199 -26.565 1.00 92.62 499 PRO A O 1
ATOM 3757 N N . LEU A 1 500 ? 23.951 4.241 -27.222 1.00 86.38 500 LEU A N 1
ATOM 3758 C CA . LEU A 1 500 ? 24.229 5.490 -26.511 1.00 86.38 500 LEU A CA 1
ATOM 3759 C C . LEU A 1 500 ? 22.953 6.218 -26.062 1.00 86.38 500 LEU A C 1
ATOM 3761 O O . LEU A 1 500 ? 22.156 6.644 -26.893 1.00 86.38 500 LEU A O 1
ATOM 3765 N N . HIS A 1 501 ? 22.860 6.488 -24.757 1.00 90.00 501 HIS A N 1
ATOM 3766 C CA . HIS A 1 501 ? 21.845 7.357 -24.172 1.00 90.00 501 HIS A CA 1
ATOM 3767 C C . HIS A 1 501 ? 22.460 8.595 -23.495 1.00 90.00 501 HIS A C 1
ATOM 3769 O O . HIS A 1 501 ? 23.343 8.474 -22.641 1.00 90.00 501 HIS A O 1
ATOM 3775 N N . GLY A 1 502 ? 21.922 9.776 -23.816 1.00 87.94 502 GLY A N 1
ATOM 3776 C CA . GLY A 1 502 ? 22.165 11.026 -23.090 1.00 87.94 502 GLY A CA 1
ATOM 3777 C C . GLY A 1 502 ? 23.597 11.597 -23.164 1.00 87.94 502 GLY A C 1
ATOM 3778 O O . GLY A 1 502 ? 24.449 11.113 -23.912 1.00 87.94 502 GLY A O 1
ATOM 3779 N N . PRO A 1 503 ? 23.877 12.682 -22.413 1.00 90.62 503 PRO A N 1
ATOM 3780 C CA . PRO A 1 503 ? 25.197 13.309 -22.381 1.00 90.62 503 PRO A CA 1
ATOM 3781 C C . PRO A 1 503 ? 26.215 12.468 -21.597 1.00 90.62 503 PRO A C 1
ATOM 3783 O O . PRO A 1 503 ? 25.975 12.063 -20.460 1.00 90.62 503 PRO A O 1
ATOM 3786 N N . ILE A 1 504 ? 27.397 12.275 -22.180 1.00 89.44 504 ILE A N 1
ATOM 3787 C CA . ILE A 1 504 ? 28.515 11.568 -21.544 1.00 89.44 504 ILE A CA 1
ATOM 3788 C C . ILE A 1 504 ? 29.417 12.584 -20.816 1.00 89.44 504 ILE A C 1
ATOM 3790 O O . ILE A 1 504 ? 29.747 13.618 -21.403 1.00 89.44 504 ILE A O 1
ATOM 3794 N N . PRO A 1 505 ? 29.854 12.321 -19.568 1.00 91.44 505 PRO A N 1
ATOM 3795 C CA . PRO A 1 505 ? 30.877 13.129 -18.903 1.00 91.44 505 PRO A CA 1
ATOM 3796 C C . PRO A 1 505 ? 32.183 13.203 -19.711 1.00 91.44 505 PRO A C 1
ATOM 3798 O O . PRO A 1 505 ? 32.592 12.220 -20.320 1.00 91.44 505 PRO A O 1
ATOM 3801 N N . ALA A 1 506 ? 32.884 14.340 -19.677 1.00 86.19 506 ALA A N 1
ATOM 3802 C CA . ALA A 1 506 ? 34.062 14.593 -20.525 1.00 86.19 506 ALA A CA 1
ATOM 3803 C C . ALA A 1 506 ? 35.248 13.617 -20.324 1.00 86.19 506 ALA A C 1
ATOM 3805 O O . ALA A 1 506 ? 36.147 13.554 -21.158 1.00 86.19 506 ALA A O 1
ATOM 3806 N N . ASN A 1 507 ? 35.261 12.862 -19.223 1.00 85.94 507 ASN A N 1
ATOM 3807 C CA . ASN A 1 507 ? 36.243 11.822 -18.906 1.00 85.94 507 ASN A CA 1
ATOM 3808 C C . ASN A 1 507 ? 35.803 10.401 -19.325 1.00 85.94 507 ASN A C 1
ATOM 3810 O O . ASN A 1 507 ? 36.474 9.429 -18.976 1.00 85.94 507 ASN A O 1
ATOM 3814 N N . GLU A 1 508 ? 34.679 10.262 -20.031 1.00 91.75 508 GLU A N 1
ATOM 3815 C CA . GLU A 1 508 ? 34.112 8.992 -20.486 1.00 91.75 508 GLU A CA 1
ATOM 3816 C C . GLU A 1 508 ? 33.841 8.984 -22.003 1.00 91.75 508 GLU A C 1
ATOM 3818 O O . GLU A 1 508 ? 33.861 10.006 -22.680 1.00 91.75 508 GLU A O 1
ATOM 3823 N N . THR A 1 509 ? 33.594 7.796 -22.558 1.00 92.69 509 THR A N 1
ATOM 3824 C CA . THR A 1 509 ? 33.287 7.564 -23.981 1.00 92.69 509 THR A CA 1
ATOM 3825 C C . THR A 1 509 ? 32.116 6.582 -24.115 1.00 92.69 509 THR A C 1
ATOM 3827 O O . THR A 1 509 ? 31.900 5.788 -23.193 1.00 92.69 509 THR A O 1
ATOM 3830 N N . PRO A 1 510 ? 31.407 6.521 -25.264 1.00 92.12 510 PRO A N 1
ATOM 3831 C CA . PRO A 1 510 ? 30.367 5.507 -25.478 1.00 92.12 510 PRO A CA 1
ATOM 3832 C C . PRO A 1 510 ? 30.901 4.083 -25.263 1.00 92.12 510 PRO A C 1
ATOM 3834 O O . PRO A 1 510 ? 30.245 3.232 -24.665 1.00 92.12 510 PRO A O 1
ATOM 3837 N N . LEU A 1 511 ? 32.151 3.840 -25.678 1.00 94.12 511 LEU A N 1
ATOM 3838 C CA . LEU A 1 511 ? 32.813 2.547 -25.540 1.00 94.12 511 LEU A CA 1
ATOM 3839 C C . LEU A 1 511 ? 33.149 2.194 -24.082 1.00 94.12 511 LEU A C 1
ATOM 3841 O O . LEU A 1 511 ? 33.023 1.031 -23.705 1.00 94.12 511 LEU A O 1
ATOM 3845 N N . SER A 1 512 ? 33.542 3.160 -23.241 1.00 94.88 512 SER A N 1
ATOM 3846 C CA . SER A 1 512 ? 33.779 2.894 -21.813 1.00 94.88 512 SER A CA 1
ATOM 3847 C C . SER A 1 512 ? 32.479 2.634 -21.052 1.00 94.88 512 SER A C 1
ATOM 3849 O O . SER A 1 512 ? 32.454 1.735 -20.212 1.00 94.88 512 SER A O 1
ATOM 3851 N N . VAL A 1 513 ? 31.401 3.357 -21.379 1.00 94.94 513 VAL A N 1
ATOM 3852 C CA . VAL A 1 513 ? 30.058 3.128 -20.815 1.00 94.94 513 VAL A CA 1
ATOM 3853 C C . VAL A 1 513 ? 29.552 1.737 -21.208 1.00 94.94 513 VAL A C 1
ATOM 3855 O O . VAL A 1 513 ? 29.281 0.917 -20.331 1.00 94.94 513 VAL A O 1
ATOM 3858 N N . GLY A 1 514 ? 29.540 1.412 -22.506 1.00 95.44 514 GLY A N 1
ATOM 3859 C CA . GLY A 1 514 ? 29.108 0.104 -23.007 1.00 95.44 514 GLY A CA 1
ATOM 3860 C C . GLY A 1 514 ? 29.899 -1.065 -22.406 1.00 95.44 514 GLY A C 1
ATOM 3861 O O . GLY A 1 514 ? 29.309 -2.031 -21.920 1.00 95.44 514 GLY A O 1
ATOM 3862 N N . ARG A 1 515 ? 31.235 -0.955 -22.335 1.00 96.44 515 ARG A N 1
ATOM 3863 C CA . ARG A 1 515 ? 32.091 -1.961 -21.676 1.00 96.44 515 ARG A CA 1
ATOM 3864 C C . ARG A 1 515 ? 31.778 -2.127 -20.193 1.00 96.44 515 ARG A C 1
ATOM 3866 O O . ARG A 1 515 ? 31.782 -3.258 -19.707 1.00 96.44 515 ARG A O 1
ATOM 3873 N N . ARG A 1 516 ? 31.494 -1.035 -19.473 1.00 96.50 516 ARG A N 1
ATOM 3874 C CA . ARG A 1 516 ? 31.106 -1.076 -18.055 1.00 96.50 516 ARG A CA 1
ATOM 3875 C C . ARG A 1 516 ? 29.768 -1.799 -17.876 1.00 96.50 516 ARG A C 1
ATOM 3877 O O . ARG A 1 516 ? 29.695 -2.707 -17.048 1.00 96.50 516 ARG A O 1
ATOM 3884 N N . THR A 1 517 ? 28.767 -1.487 -18.701 1.00 96.69 517 THR A N 1
ATOM 3885 C CA . THR A 1 517 ? 27.459 -2.167 -18.720 1.00 96.69 517 THR A CA 1
ATOM 3886 C C . THR A 1 517 ? 27.608 -3.667 -18.993 1.00 96.69 517 THR A C 1
ATOM 3888 O O . THR A 1 517 ? 27.158 -4.485 -18.191 1.00 96.69 517 THR A O 1
ATOM 3891 N N . ILE A 1 518 ? 28.316 -4.052 -20.060 1.00 97.62 518 ILE A N 1
ATOM 3892 C CA . ILE A 1 518 ? 28.561 -5.461 -20.419 1.00 97.62 518 ILE A CA 1
ATOM 3893 C C . ILE A 1 518 ? 29.298 -6.200 -19.290 1.00 97.62 518 ILE A C 1
ATOM 3895 O O . ILE A 1 518 ? 28.924 -7.316 -18.918 1.00 97.62 518 ILE A O 1
ATOM 3899 N N . ALA A 1 519 ? 30.325 -5.582 -18.697 1.00 97.62 519 ALA A N 1
ATOM 3900 C CA . ALA A 1 519 ? 31.069 -6.170 -17.586 1.00 97.62 519 ALA A CA 1
ATOM 3901 C C . ALA A 1 519 ? 30.196 -6.352 -16.332 1.00 97.62 519 ALA A C 1
ATOM 3903 O O . ALA A 1 519 ? 30.292 -7.394 -15.679 1.00 97.62 519 ALA A O 1
ATOM 3904 N N . ALA A 1 520 ? 29.327 -5.388 -16.016 1.00 97.06 520 ALA A N 1
ATOM 3905 C CA . ALA A 1 520 ? 28.376 -5.473 -14.912 1.00 97.06 520 ALA A CA 1
ATOM 3906 C C . ALA A 1 520 ? 27.351 -6.600 -15.127 1.00 97.06 520 ALA A C 1
ATOM 3908 O O . ALA A 1 520 ? 27.191 -7.446 -14.244 1.00 97.06 520 ALA A O 1
ATOM 3909 N N . LEU A 1 521 ? 26.731 -6.677 -16.311 1.00 97.69 521 LEU A N 1
ATOM 3910 C CA . LEU A 1 521 ? 25.791 -7.743 -16.684 1.00 97.69 521 LEU A CA 1
ATOM 3911 C C . LEU A 1 521 ? 26.441 -9.130 -16.605 1.00 97.69 521 LEU A C 1
ATOM 3913 O O . LEU A 1 521 ? 25.907 -10.033 -15.957 1.00 97.69 521 LEU A O 1
ATOM 3917 N N . ARG A 1 522 ? 27.641 -9.291 -17.177 1.00 96.62 522 ARG A N 1
ATOM 3918 C CA . ARG A 1 522 ? 28.395 -10.553 -17.133 1.00 96.62 522 ARG A CA 1
ATOM 3919 C C . ARG A 1 522 ? 28.772 -10.951 -15.706 1.00 96.62 522 ARG A C 1
ATOM 3921 O O . ARG A 1 522 ? 28.600 -12.107 -15.338 1.00 96.62 522 ARG A O 1
ATOM 3928 N N . THR A 1 523 ? 29.240 -10.005 -14.888 1.00 96.50 523 THR A N 1
ATOM 3929 C CA . THR A 1 523 ? 29.582 -10.246 -13.469 1.00 96.50 523 THR A CA 1
ATOM 3930 C C . THR A 1 523 ? 28.347 -10.623 -12.653 1.00 96.50 523 THR A C 1
ATOM 3932 O O . THR A 1 523 ? 28.416 -11.455 -11.752 1.00 96.50 523 THR A O 1
ATOM 3935 N N . ALA A 1 524 ? 27.192 -10.055 -12.996 1.00 96.12 524 ALA A N 1
ATOM 3936 C CA . ALA A 1 524 ? 25.918 -10.435 -12.419 1.00 96.12 524 ALA A CA 1
ATOM 3937 C C . ALA A 1 524 ? 25.390 -11.795 -12.919 1.00 96.12 524 ALA A C 1
ATOM 3939 O O . ALA A 1 524 ? 24.479 -12.330 -12.285 1.00 96.12 524 ALA A O 1
ATOM 3940 N N . GLY A 1 525 ? 25.915 -12.360 -14.011 1.00 96.44 525 GLY A N 1
ATOM 3941 C CA . GLY A 1 525 ? 25.366 -13.559 -14.657 1.00 96.44 525 GLY A CA 1
ATOM 3942 C C . GLY A 1 525 ? 24.072 -13.298 -15.441 1.00 96.44 525 GLY A C 1
ATOM 3943 O O . GLY A 1 525 ? 23.251 -14.198 -15.586 1.00 96.44 525 GLY A O 1
ATOM 3944 N N . LEU A 1 526 ? 23.858 -12.064 -15.906 1.00 96.75 526 LEU A N 1
ATOM 3945 C CA . LEU A 1 526 ? 22.693 -11.651 -16.692 1.00 96.75 526 LEU A CA 1
ATOM 3946 C C . LEU A 1 526 ? 23.028 -11.707 -18.189 1.00 96.75 526 LEU A C 1
ATOM 3948 O O . LEU A 1 526 ? 23.389 -10.705 -18.792 1.00 96.75 526 LEU A O 1
ATOM 3952 N N . THR A 1 527 ? 22.938 -12.899 -18.780 1.00 91.50 527 THR A N 1
ATOM 3953 C CA . THR A 1 527 ? 23.342 -13.170 -20.177 1.00 91.50 527 THR A CA 1
ATOM 3954 C C . THR A 1 527 ? 22.222 -13.018 -21.211 1.00 91.50 527 THR A C 1
ATOM 3956 O O . THR A 1 527 ? 22.464 -13.201 -22.396 1.00 91.50 527 THR A O 1
ATOM 3959 N N . SER A 1 528 ? 20.996 -12.694 -20.790 1.00 93.38 528 SER A N 1
ATOM 3960 C CA . SER A 1 528 ? 19.808 -12.599 -21.659 1.00 93.38 528 SER A CA 1
ATOM 3961 C C . SER A 1 528 ? 19.108 -11.234 -21.599 1.00 93.38 528 SER A C 1
ATOM 3963 O O . SER A 1 528 ? 17.921 -11.126 -21.903 1.00 93.38 528 SER A O 1
ATOM 3965 N N . VAL A 1 529 ? 19.846 -10.192 -21.203 1.00 97.75 529 VAL A N 1
ATOM 3966 C CA . VAL A 1 529 ? 19.374 -8.800 -21.236 1.00 97.75 529 VAL A CA 1
ATOM 3967 C C . VAL A 1 529 ? 19.362 -8.319 -22.680 1.00 97.75 529 VAL A C 1
ATOM 3969 O O . VAL A 1 529 ? 20.391 -8.364 -23.352 1.00 97.75 529 VAL A O 1
ATOM 3972 N N . MET A 1 530 ? 18.194 -7.891 -23.152 1.00 97.62 530 MET A N 1
ATOM 3973 C CA . MET A 1 530 ? 18.003 -7.442 -24.530 1.00 97.62 530 MET A CA 1
ATOM 3974 C C . MET A 1 530 ? 18.345 -5.960 -24.667 1.00 97.62 530 MET A C 1
ATOM 3976 O O . MET A 1 530 ? 17.845 -5.143 -23.898 1.00 97.62 530 MET A O 1
ATOM 3980 N N . GLY A 1 531 ? 19.202 -5.636 -25.634 1.00 97.75 531 GLY A N 1
ATOM 3981 C CA . GLY A 1 531 ? 19.549 -4.269 -26.006 1.00 97.75 531 GLY A CA 1
ATOM 3982 C C . GLY A 1 531 ? 18.688 -3.780 -27.169 1.00 97.75 531 GLY A C 1
ATOM 3983 O O . GLY A 1 531 ? 18.830 -4.301 -28.273 1.00 97.75 531 GLY A O 1
ATOM 3984 N N . MET A 1 532 ? 17.815 -2.800 -26.951 1.00 97.81 532 MET A N 1
ATOM 3985 C CA . MET A 1 532 ? 16.971 -2.218 -27.999 1.00 97.81 532 MET A CA 1
ATOM 3986 C C . MET A 1 532 ? 17.765 -1.114 -28.706 1.00 97.81 532 MET A C 1
ATOM 3988 O O . MET A 1 532 ? 18.191 -0.162 -28.051 1.00 97.81 532 MET A O 1
ATOM 3992 N N . ILE A 1 533 ? 18.022 -1.259 -30.015 1.00 96.88 533 ILE A N 1
ATOM 3993 C CA . ILE A 1 533 ? 18.994 -0.405 -30.721 1.00 96.88 533 ILE A CA 1
ATOM 3994 C C . ILE A 1 533 ? 18.365 0.690 -31.577 1.00 96.88 533 ILE A C 1
ATOM 3996 O O . ILE A 1 533 ? 17.419 0.418 -32.321 1.00 96.88 533 ILE A O 1
ATOM 4000 N N . ASN A 1 534 ? 18.987 1.873 -31.591 1.00 95.50 534 ASN A N 1
ATOM 4001 C CA . ASN A 1 534 ? 18.759 2.889 -32.622 1.00 95.50 534 ASN A CA 1
ATOM 4002 C C . ASN A 1 534 ? 19.930 2.906 -33.611 1.00 95.50 534 ASN A C 1
ATOM 4004 O O . ASN A 1 534 ? 21.083 3.153 -33.245 1.00 95.50 534 ASN A O 1
ATOM 4008 N N . GLY A 1 535 ? 19.640 2.627 -34.882 1.00 94.12 535 GLY A N 1
ATOM 4009 C CA . GLY A 1 535 ? 20.668 2.453 -35.908 1.00 94.12 535 GLY A CA 1
ATOM 4010 C C . GLY A 1 535 ? 21.435 3.730 -36.262 1.00 94.12 535 GLY A C 1
ATOM 4011 O O . GLY A 1 535 ? 22.626 3.638 -36.587 1.00 94.12 535 GLY A O 1
ATOM 4012 N N . HIS A 1 536 ? 20.803 4.908 -36.141 1.00 94.12 536 HIS A N 1
ATOM 4013 C CA . HIS A 1 536 ? 21.399 6.191 -36.538 1.00 94.12 536 HIS A CA 1
ATOM 4014 C C . HIS A 1 536 ? 22.736 6.471 -35.835 1.00 94.12 536 HIS A C 1
ATOM 4016 O O . HIS A 1 536 ? 23.692 6.881 -36.492 1.00 94.12 536 HIS A O 1
ATOM 4022 N N . TRP A 1 537 ? 22.871 6.115 -34.549 1.00 91.88 537 TRP A N 1
ATOM 4023 C CA . TRP A 1 537 ? 24.114 6.280 -33.788 1.00 91.88 537 TRP A CA 1
ATOM 4024 C C . TRP A 1 537 ? 25.331 5.638 -34.457 1.00 91.88 537 TRP A C 1
ATOM 4026 O O . TRP A 1 537 ? 26.441 6.155 -34.337 1.00 91.88 537 TRP A O 1
ATOM 4036 N N . THR A 1 538 ? 25.145 4.529 -35.179 1.00 90.38 538 THR A N 1
ATOM 4037 C CA . THR A 1 538 ? 26.249 3.838 -35.863 1.00 90.38 538 THR A CA 1
ATOM 4038 C C . THR A 1 538 ? 26.702 4.534 -37.147 1.00 90.38 538 THR A C 1
ATOM 4040 O O . THR A 1 538 ? 27.834 4.313 -37.578 1.00 90.38 538 THR A O 1
ATOM 4043 N N . ALA A 1 539 ? 25.850 5.381 -37.733 1.00 89.12 539 ALA A N 1
ATOM 4044 C CA . ALA A 1 539 ? 26.188 6.258 -38.849 1.00 89.12 539 ALA A CA 1
ATOM 4045 C C . ALA A 1 539 ? 26.787 7.583 -38.347 1.00 89.12 539 ALA A C 1
ATOM 4047 O O . ALA A 1 539 ? 27.844 7.993 -38.823 1.00 89.12 539 ALA A O 1
ATOM 4048 N N . ASP A 1 540 ? 26.158 8.201 -37.343 1.00 88.31 540 ASP A N 1
ATOM 4049 C CA . ASP A 1 540 ? 26.549 9.511 -36.805 1.00 88.31 540 ASP A CA 1
ATOM 4050 C C . ASP A 1 540 ? 27.844 9.444 -35.978 1.00 88.31 540 ASP A C 1
ATOM 4052 O O . ASP A 1 540 ? 28.655 10.370 -35.975 1.00 88.31 540 ASP A O 1
ATOM 4056 N N . GLN A 1 541 ? 28.054 8.334 -35.264 1.00 86.69 541 GLN A N 1
ATOM 4057 C CA . GLN A 1 541 ? 29.223 8.083 -34.425 1.00 86.69 541 GLN A CA 1
ATOM 4058 C C . GLN A 1 541 ? 29.748 6.654 -34.655 1.00 86.69 541 GLN A C 1
ATOM 4060 O O . GLN A 1 541 ? 29.440 5.751 -33.872 1.00 86.69 541 GLN A O 1
ATOM 4065 N N . PRO A 1 542 ? 30.600 6.411 -35.671 1.00 87.00 542 PRO A N 1
ATOM 4066 C CA . PRO A 1 542 ? 31.060 5.063 -36.037 1.00 87.00 542 PRO A CA 1
ATOM 4067 C C . PRO A 1 542 ? 31.708 4.245 -34.905 1.00 87.00 542 PRO A C 1
ATOM 4069 O O . PRO A 1 542 ? 31.675 3.014 -34.930 1.00 87.00 542 PRO A O 1
ATOM 4072 N N . VAL A 1 543 ? 32.255 4.903 -33.873 1.00 87.31 543 VAL A N 1
ATOM 4073 C CA . VAL A 1 543 ? 32.777 4.249 -32.656 1.00 87.31 543 VAL A CA 1
ATOM 4074 C C . VAL A 1 543 ? 31.704 3.455 -31.897 1.00 87.31 543 VAL A C 1
ATOM 4076 O O . VAL A 1 543 ? 32.010 2.442 -31.269 1.00 87.31 543 VAL A O 1
ATOM 4079 N N . THR A 1 544 ? 30.435 3.858 -31.979 1.00 91.19 544 THR A N 1
ATOM 4080 C CA . THR A 1 544 ? 29.329 3.214 -31.259 1.00 91.19 544 THR A CA 1
ATOM 4081 C C . THR A 1 544 ? 28.966 1.840 -31.833 1.00 91.19 544 THR A C 1
ATOM 4083 O O . THR A 1 544 ? 28.517 0.964 -31.094 1.00 91.19 544 THR A O 1
ATOM 4086 N N . LEU A 1 545 ? 29.279 1.572 -33.108 1.00 95.38 545 LEU A N 1
ATOM 4087 C CA . LEU A 1 545 ? 29.158 0.232 -33.696 1.00 95.38 545 LEU A CA 1
ATOM 4088 C C . LEU A 1 545 ? 30.025 -0.801 -32.951 1.00 95.38 545 LEU A C 1
ATOM 4090 O O . LEU A 1 545 ? 29.670 -1.979 -32.894 1.00 95.38 545 LEU A O 1
ATOM 4094 N N . GLN A 1 546 ? 31.143 -0.377 -32.350 1.00 96.12 546 GLN A N 1
ATOM 4095 C CA . GLN A 1 546 ? 31.982 -1.260 -31.538 1.00 96.12 546 GLN A CA 1
ATOM 4096 C C . GLN A 1 546 ? 31.285 -1.684 -30.234 1.00 96.12 546 GLN A C 1
ATOM 4098 O O . GLN A 1 546 ? 31.466 -2.822 -29.808 1.00 96.12 546 GLN A O 1
ATOM 4103 N N . VAL A 1 547 ? 30.434 -0.832 -29.647 1.00 96.12 547 VAL A N 1
ATOM 4104 C CA . VAL A 1 547 ? 29.615 -1.191 -28.474 1.00 96.12 547 VAL A CA 1
ATOM 4105 C C . VAL A 1 547 ? 28.658 -2.329 -28.826 1.00 96.12 547 VAL A C 1
ATOM 4107 O O . VAL A 1 547 ? 28.615 -3.326 -28.112 1.00 96.12 547 VAL A O 1
ATOM 4110 N N . LEU A 1 548 ? 27.960 -2.235 -29.964 1.00 96.94 548 LEU A N 1
ATOM 4111 C CA . LEU A 1 548 ? 27.042 -3.287 -30.419 1.00 96.94 548 LEU A CA 1
ATOM 4112 C C . LEU A 1 548 ? 27.768 -4.605 -30.738 1.00 96.94 548 LEU A C 1
ATOM 4114 O O . LEU A 1 548 ? 27.276 -5.682 -30.405 1.00 96.94 548 LEU A O 1
ATOM 4118 N N . LYS A 1 549 ? 28.966 -4.536 -31.335 1.00 96.75 549 LYS A N 1
ATOM 4119 C CA . LYS A 1 549 ? 29.814 -5.719 -31.565 1.00 96.75 549 LYS A CA 1
ATOM 4120 C C . LYS A 1 549 ? 30.244 -6.384 -30.255 1.00 96.75 549 LYS A C 1
ATOM 4122 O O . LYS A 1 549 ? 30.178 -7.605 -30.151 1.00 96.75 549 LYS A O 1
ATOM 4127 N N . GLU A 1 550 ? 30.661 -5.608 -29.255 1.00 97.06 550 GLU A N 1
ATOM 4128 C CA . GLU A 1 550 ? 31.069 -6.143 -27.948 1.00 97.06 550 GLU A CA 1
ATOM 4129 C C . GLU A 1 550 ? 29.878 -6.679 -27.137 1.00 97.06 550 GLU A C 1
ATOM 4131 O O . GLU A 1 550 ? 30.011 -7.707 -26.474 1.00 97.06 550 GLU A O 1
ATOM 4136 N N . TRP A 1 551 ? 28.699 -6.060 -27.257 1.00 96.88 551 TRP A N 1
ATOM 4137 C CA . TRP A 1 551 ? 27.438 -6.552 -26.689 1.00 96.88 551 TRP A CA 1
ATOM 4138 C C . TRP A 1 551 ? 27.088 -7.947 -27.228 1.00 96.88 551 TRP A C 1
ATOM 4140 O O . TRP A 1 551 ? 26.864 -8.886 -26.461 1.00 96.88 551 TRP A O 1
ATOM 4150 N N . ARG A 1 552 ? 27.154 -8.119 -28.555 1.00 96.12 552 ARG A N 1
ATOM 4151 C CA . ARG A 1 552 ? 26.956 -9.415 -29.220 1.00 96.12 552 ARG A CA 1
ATOM 4152 C C . ARG A 1 552 ? 28.039 -10.437 -28.891 1.00 96.12 552 ARG A C 1
ATOM 4154 O O . ARG A 1 552 ? 27.714 -11.595 -28.648 1.00 96.12 552 ARG A O 1
ATOM 4161 N N . ALA A 1 553 ? 29.303 -10.024 -28.807 1.00 95.94 553 ALA A N 1
ATOM 4162 C CA . ALA A 1 553 ? 30.401 -10.898 -28.384 1.00 95.94 553 ALA A CA 1
ATOM 4163 C C . ALA A 1 553 ? 30.258 -11.383 -26.925 1.00 95.94 553 ALA A C 1
ATOM 4165 O O . ALA A 1 553 ? 30.789 -12.434 -26.573 1.00 95.94 553 ALA A O 1
ATOM 4166 N N . ALA A 1 554 ? 29.514 -10.655 -26.084 1.00 95.81 554 ALA A N 1
ATOM 4167 C CA . ALA A 1 554 ? 29.135 -11.083 -24.737 1.00 95.81 554 ALA A CA 1
ATOM 4168 C C . ALA A 1 554 ? 27.893 -12.002 -24.692 1.00 95.81 554 ALA A C 1
ATOM 4170 O O . ALA A 1 554 ? 27.502 -12.432 -23.606 1.00 95.81 554 ALA A O 1
ATOM 4171 N N . GLY A 1 555 ? 27.286 -12.316 -25.844 1.00 94.62 555 GLY A N 1
ATOM 4172 C CA . GLY A 1 555 ? 26.111 -13.185 -25.968 1.00 94.62 555 GLY A CA 1
ATOM 4173 C C . GLY A 1 555 ? 24.768 -12.512 -25.660 1.00 94.62 555 GLY A C 1
ATOM 4174 O O . GLY A 1 555 ? 23.769 -13.212 -25.526 1.00 94.62 555 GLY A O 1
ATOM 4175 N N . LEU A 1 556 ? 24.732 -11.181 -25.533 1.00 96.44 556 LEU A N 1
ATOM 4176 C CA . LEU A 1 556 ? 23.531 -10.437 -25.150 1.00 96.44 556 LEU A CA 1
ATOM 4177 C C . LEU A 1 556 ? 22.619 -10.172 -26.374 1.00 96.44 556 LEU A C 1
ATOM 4179 O O . LEU A 1 556 ? 23.115 -9.664 -27.388 1.00 96.44 556 LEU A O 1
ATOM 4183 N N . PRO A 1 557 ? 21.308 -10.495 -26.321 1.00 96.81 557 PRO A N 1
ATOM 4184 C CA . PRO A 1 557 ? 20.371 -10.282 -27.432 1.00 96.81 557 PRO A CA 1
ATOM 4185 C C . PRO A 1 557 ? 20.213 -8.807 -27.822 1.00 96.81 557 PRO A C 1
ATOM 4187 O O . PRO A 1 557 ? 20.377 -7.912 -26.987 1.00 96.81 557 PRO A O 1
ATOM 4190 N N . LEU A 1 558 ? 19.870 -8.560 -29.088 1.00 97.50 558 LEU A N 1
ATOM 4191 C CA . LEU A 1 558 ? 19.452 -7.254 -29.599 1.00 97.50 558 LEU A CA 1
ATOM 4192 C C . LEU A 1 558 ? 17.977 -7.261 -30.020 1.00 97.50 558 LEU A C 1
ATOM 4194 O O . LEU A 1 558 ? 17.435 -8.287 -30.425 1.00 97.50 558 LEU A O 1
ATOM 4198 N N . GLY A 1 559 ? 17.352 -6.089 -29.951 1.00 97.44 559 GLY A N 1
ATOM 4199 C CA . GLY A 1 559 ? 16.024 -5.804 -30.489 1.00 97.44 559 GLY A CA 1
ATOM 4200 C C . GLY A 1 559 ? 16.001 -4.461 -31.222 1.00 97.44 559 GLY A C 1
ATOM 4201 O O . GLY A 1 559 ? 16.958 -3.686 -31.176 1.00 97.44 559 GLY A O 1
ATOM 4202 N N . ASN A 1 560 ? 14.905 -4.176 -31.916 1.00 97.69 560 ASN A N 1
ATOM 4203 C CA . ASN A 1 560 ? 14.714 -2.962 -32.702 1.00 97.69 560 ASN A CA 1
ATOM 4204 C C . ASN A 1 560 ? 14.109 -1.832 -31.840 1.00 97.69 560 ASN A C 1
ATOM 4206 O O . ASN A 1 560 ? 13.125 -2.054 -31.131 1.00 97.69 560 ASN A O 1
ATOM 4210 N N . HIS A 1 561 ? 14.660 -0.618 -31.925 1.00 97.19 561 HIS A N 1
ATOM 4211 C CA . HIS A 1 561 ? 14.102 0.598 -31.313 1.00 97.19 561 HIS A CA 1
ATOM 4212 C C . HIS A 1 561 ? 13.856 1.728 -32.336 1.00 97.19 561 HIS A C 1
ATOM 4214 O O . HIS A 1 561 ? 13.911 2.908 -32.002 1.00 97.19 561 HIS A O 1
ATOM 4220 N N . THR A 1 562 ? 13.585 1.349 -33.592 1.00 96.44 562 THR A N 1
ATOM 4221 C CA . THR A 1 562 ? 13.562 2.204 -34.797 1.00 96.44 562 THR A CA 1
ATOM 4222 C C . THR A 1 562 ? 14.914 2.848 -35.127 1.00 96.44 562 THR A C 1
ATOM 4224 O O . THR A 1 562 ? 15.819 2.922 -34.296 1.00 96.44 562 THR A O 1
ATOM 4227 N N . TRP A 1 563 ? 15.106 3.271 -36.380 1.00 96.88 563 TRP A N 1
ATOM 4228 C CA . TRP A 1 563 ? 16.387 3.818 -36.830 1.00 96.88 563 TRP A CA 1
ATOM 4229 C C . TRP A 1 563 ? 16.749 5.143 -36.141 1.00 96.88 563 TRP A C 1
ATOM 4231 O O . TRP A 1 563 ? 17.859 5.243 -35.619 1.00 96.88 563 TRP A O 1
ATOM 4241 N N . SER A 1 564 ? 15.837 6.125 -36.123 1.00 95.38 564 SER A N 1
ATOM 4242 C CA . SER A 1 564 ? 16.064 7.506 -35.642 1.00 95.38 564 SER A CA 1
ATOM 4243 C C . SER A 1 564 ? 15.460 7.809 -34.261 1.00 95.38 564 SER A C 1
ATOM 4245 O O . SER A 1 564 ? 15.371 8.977 -33.890 1.00 95.38 564 SER A O 1
ATOM 4247 N N . HIS A 1 565 ? 14.971 6.798 -33.532 1.00 95.06 565 HIS A N 1
ATOM 4248 C CA . HIS A 1 565 ? 14.243 6.958 -32.260 1.00 95.06 565 HIS A CA 1
ATOM 4249 C C . HIS A 1 565 ? 12.944 7.808 -32.360 1.00 95.06 565 HIS A C 1
ATOM 4251 O O . HIS A 1 565 ? 12.434 8.330 -31.370 1.00 95.06 565 HIS A O 1
ATOM 4257 N N . LEU A 1 566 ? 12.357 7.940 -33.556 1.00 95.25 566 LEU A N 1
ATOM 4258 C CA . LEU A 1 566 ? 11.069 8.623 -33.747 1.00 95.25 566 LEU A CA 1
ATOM 4259 C C . LEU A 1 566 ? 9.897 7.703 -33.381 1.00 95.25 566 LEU A C 1
ATOM 4261 O O . LEU A 1 566 ? 9.880 6.528 -33.758 1.00 95.25 566 LEU A O 1
ATOM 4265 N N . ASN A 1 567 ? 8.903 8.240 -32.666 1.00 94.44 567 ASN A N 1
ATOM 4266 C CA . ASN A 1 567 ? 7.721 7.483 -32.243 1.00 94.44 567 ASN A CA 1
ATOM 4267 C C . ASN A 1 567 ? 6.527 7.630 -33.197 1.00 94.44 567 ASN A C 1
ATOM 4269 O O . ASN A 1 567 ? 6.475 8.539 -34.026 1.00 94.44 567 ASN A O 1
ATOM 4273 N N . LEU A 1 568 ? 5.531 6.749 -33.051 1.00 94.00 568 LEU A N 1
ATOM 4274 C CA . LEU A 1 568 ? 4.389 6.701 -33.964 1.00 94.00 568 LEU A CA 1
ATOM 4275 C C . LEU A 1 568 ? 3.525 7.974 -33.927 1.00 94.00 568 LEU A C 1
ATOM 4277 O O . LEU A 1 568 ? 2.911 8.294 -34.935 1.00 94.00 568 LEU A O 1
ATOM 4281 N N . ASN A 1 569 ? 3.507 8.772 -32.854 1.00 94.75 569 ASN A N 1
ATOM 4282 C CA . ASN A 1 569 ? 2.747 10.036 -32.861 1.00 94.75 569 ASN A CA 1
ATOM 4283 C C . ASN A 1 569 ? 3.338 11.029 -33.875 1.00 94.75 569 ASN A C 1
ATOM 4285 O O . ASN A 1 569 ? 2.599 11.796 -34.483 1.00 94.75 569 ASN A O 1
ATOM 4289 N N . GLN A 1 570 ? 4.653 10.969 -34.102 1.00 94.88 570 GLN A N 1
ATOM 4290 C CA . GLN A 1 570 ? 5.395 11.864 -34.996 1.00 94.88 570 GLN A CA 1
ATOM 4291 C C . GLN A 1 570 ? 5.357 11.435 -36.474 1.00 94.88 570 GLN A C 1
ATOM 4293 O O . GLN A 1 570 ? 5.801 12.201 -37.327 1.00 94.88 570 GLN A O 1
ATOM 4298 N N . LEU A 1 571 ? 4.875 10.225 -36.778 1.00 95.00 571 LEU A N 1
ATOM 4299 C CA . LEU A 1 571 ? 4.999 9.570 -38.084 1.00 95.00 571 LEU A CA 1
ATOM 4300 C C . LEU A 1 571 ? 3.653 9.023 -38.587 1.00 95.00 571 LEU A C 1
ATOM 4302 O O . LEU A 1 571 ? 2.749 8.735 -37.803 1.00 95.00 571 LEU A O 1
ATOM 4306 N N . SER A 1 572 ? 3.523 8.814 -39.898 1.00 93.56 572 SER A N 1
ATOM 4307 C CA . SER A 1 572 ? 2.490 7.920 -40.441 1.00 93.56 572 SER A CA 1
ATOM 4308 C C . SER A 1 572 ? 2.829 6.444 -40.143 1.00 93.56 572 SER A C 1
ATOM 4310 O O . SER A 1 572 ? 3.995 6.131 -39.875 1.00 93.56 572 SER A O 1
ATOM 4312 N N . PRO A 1 573 ? 1.863 5.505 -40.208 1.00 91.81 573 PRO A N 1
ATOM 4313 C CA . PRO A 1 573 ? 2.146 4.072 -40.069 1.00 91.81 573 PRO A CA 1
ATOM 4314 C C . PRO A 1 573 ? 3.207 3.562 -41.057 1.00 91.81 573 PRO A C 1
ATOM 4316 O O . PRO A 1 573 ? 4.049 2.748 -40.689 1.00 91.81 573 PRO A O 1
ATOM 4319 N N . GLU A 1 574 ? 3.212 4.078 -42.287 1.00 93.38 574 GLU A N 1
ATOM 4320 C CA . GLU A 1 574 ? 4.156 3.717 -43.352 1.00 93.38 574 GLU A CA 1
ATOM 4321 C C . GLU A 1 574 ? 5.559 4.272 -43.070 1.00 93.38 574 GLU A C 1
ATOM 4323 O O . GLU A 1 574 ? 6.556 3.574 -43.247 1.00 93.38 574 GLU A O 1
ATOM 4328 N N . GLN A 1 575 ? 5.648 5.512 -42.580 1.00 96.19 575 GLN A N 1
ATOM 4329 C CA . GLN A 1 575 ? 6.916 6.114 -42.157 1.00 96.19 575 GLN A CA 1
ATOM 4330 C C . GLN A 1 575 ? 7.503 5.391 -40.937 1.00 96.19 575 GLN A C 1
ATOM 4332 O O . GLN A 1 575 ? 8.706 5.145 -40.885 1.00 96.19 575 GLN A O 1
ATOM 4337 N N . PHE A 1 576 ? 6.659 5.007 -39.975 1.00 95.94 576 PHE A N 1
ATOM 4338 C CA . PHE A 1 576 ? 7.074 4.211 -38.822 1.00 95.94 576 PHE A CA 1
ATOM 4339 C C . PHE A 1 576 ? 7.561 2.818 -39.243 1.00 95.94 576 PHE A C 1
ATOM 4341 O O . PHE A 1 576 ? 8.622 2.382 -38.801 1.00 95.94 576 PHE A O 1
ATOM 4348 N N . ALA A 1 577 ? 6.846 2.150 -40.154 1.00 94.38 577 ALA A N 1
ATOM 4349 C CA . ALA A 1 577 ? 7.283 0.887 -40.744 1.00 94.38 577 ALA A CA 1
ATOM 4350 C C . ALA A 1 577 ? 8.642 1.012 -41.453 1.00 94.38 577 ALA A C 1
ATOM 4352 O O . ALA A 1 577 ? 9.510 0.161 -41.266 1.00 94.38 577 ALA A O 1
ATOM 4353 N N . ALA A 1 578 ? 8.866 2.093 -42.207 1.00 96.44 578 ALA A N 1
ATOM 4354 C CA . ALA A 1 578 ? 10.154 2.364 -42.842 1.00 96.44 578 ALA A CA 1
ATOM 4355 C C . ALA A 1 578 ? 11.282 2.576 -41.814 1.00 96.44 578 ALA A C 1
ATOM 4357 O O . ALA A 1 578 ? 12.380 2.054 -41.997 1.00 96.44 578 ALA A O 1
ATOM 4358 N N . GLU A 1 579 ? 11.021 3.280 -40.709 1.00 96.50 579 GLU A N 1
ATOM 4359 C CA . GLU A 1 579 ? 11.989 3.478 -39.620 1.00 96.50 579 GLU A CA 1
ATOM 4360 C C . GLU A 1 579 ? 12.304 2.191 -38.837 1.00 96.50 579 GLU A C 1
ATOM 4362 O O . GLU A 1 579 ? 13.434 2.023 -38.373 1.00 96.50 579 GLU A O 1
ATOM 4367 N N . VAL A 1 580 ? 11.350 1.260 -38.722 1.00 96.44 580 VAL A N 1
ATOM 4368 C CA . VAL A 1 580 ? 11.588 -0.103 -38.211 1.00 96.44 580 VAL A CA 1
ATOM 4369 C C . VAL A 1 580 ? 12.462 -0.885 -39.196 1.00 96.44 580 VAL A C 1
ATOM 4371 O O . VAL A 1 580 ? 13.551 -1.328 -38.818 1.00 96.44 580 VAL A O 1
ATOM 4374 N N . ALA A 1 581 ? 12.039 -0.979 -40.462 1.00 96.31 581 ALA A N 1
ATOM 4375 C CA . ALA A 1 581 ? 12.705 -1.755 -41.510 1.00 96.31 581 ALA A CA 1
ATOM 4376 C C . ALA A 1 581 ? 14.144 -1.287 -41.788 1.00 96.31 581 ALA A C 1
ATOM 4378 O O . ALA A 1 581 ? 15.048 -2.090 -42.012 1.00 96.31 581 ALA A O 1
ATOM 4379 N N . ARG A 1 582 ? 14.404 0.022 -41.702 1.00 96.88 582 ARG A N 1
ATOM 4380 C CA . ARG A 1 582 ? 15.736 0.617 -41.901 1.00 96.88 582 ARG A CA 1
ATOM 4381 C C . ARG A 1 582 ? 16.787 0.120 -40.899 1.00 96.88 582 ARG A C 1
ATOM 4383 O O . ARG A 1 582 ? 17.979 0.157 -41.199 1.00 96.88 582 ARG A O 1
ATOM 4390 N N . ASN A 1 583 ? 16.365 -0.363 -39.730 1.00 95.31 583 ASN A N 1
ATOM 4391 C CA . ASN A 1 583 ? 17.248 -0.914 -38.700 1.00 95.31 583 ASN A CA 1
ATOM 4392 C C . ASN A 1 583 ? 17.569 -2.411 -38.923 1.00 95.31 583 ASN A C 1
ATOM 4394 O O . ASN A 1 583 ? 18.577 -2.917 -38.424 1.00 95.31 583 ASN A O 1
ATOM 4398 N N . GLU A 1 584 ? 16.749 -3.126 -39.702 1.00 95.44 584 GLU A N 1
ATOM 4399 C CA . GLU A 1 584 ? 16.855 -4.578 -39.917 1.00 95.44 584 GLU A CA 1
ATOM 4400 C C . GLU A 1 584 ? 18.201 -5.021 -40.528 1.00 95.44 584 GLU A C 1
ATOM 4402 O O . GLU A 1 584 ? 18.780 -5.976 -40.009 1.00 95.44 584 GLU A O 1
ATOM 4407 N N . PRO A 1 585 ? 18.802 -4.337 -41.530 1.00 96.06 585 PRO A N 1
ATOM 4408 C CA . PRO A 1 585 ? 20.109 -4.736 -42.068 1.00 96.06 585 PRO A CA 1
ATOM 4409 C C . PRO A 1 585 ? 21.250 -4.654 -41.042 1.00 96.06 585 PRO A C 1
ATOM 4411 O O . PRO A 1 585 ? 22.224 -5.406 -41.126 1.00 96.06 585 PRO A O 1
ATOM 4414 N N . LEU A 1 586 ? 21.149 -3.746 -40.063 1.00 95.75 586 LEU A N 1
ATOM 4415 C CA . LEU A 1 586 ? 22.115 -3.643 -38.969 1.00 95.75 586 LEU A CA 1
ATOM 4416 C C . LEU A 1 586 ? 21.931 -4.796 -37.974 1.00 95.75 586 LEU A C 1
ATOM 4418 O O . LEU A 1 586 ? 22.921 -5.439 -37.615 1.00 95.75 586 LEU A O 1
ATOM 4422 N N . LEU A 1 587 ? 20.685 -5.083 -37.584 1.00 96.31 587 LEU A N 1
ATOM 4423 C CA . LEU A 1 587 ? 20.327 -6.198 -36.702 1.00 96.31 587 LEU A CA 1
ATOM 4424 C C . LEU A 1 587 ? 20.721 -7.547 -37.313 1.00 96.31 587 LEU A C 1
ATOM 4426 O O . LEU A 1 587 ? 21.486 -8.287 -36.699 1.00 96.31 587 LEU A O 1
ATOM 4430 N N . ALA A 1 588 ? 20.321 -7.823 -38.555 1.00 95.62 588 ALA A N 1
ATOM 4431 C CA . ALA A 1 588 ? 20.647 -9.057 -39.270 1.00 95.62 588 ALA A CA 1
ATOM 4432 C C . ALA A 1 588 ? 22.163 -9.284 -39.423 1.00 95.62 588 ALA A C 1
ATOM 4434 O O . ALA A 1 588 ? 22.622 -10.423 -39.398 1.00 95.62 588 ALA A O 1
ATOM 4435 N N . ARG A 1 589 ? 22.968 -8.217 -39.529 1.00 95.44 589 ARG A N 1
ATOM 4436 C CA . ARG A 1 589 ? 24.439 -8.309 -39.571 1.00 95.44 589 ARG A CA 1
ATOM 4437 C C . ARG A 1 589 ? 25.070 -8.592 -38.200 1.00 95.44 589 ARG A C 1
ATOM 4439 O O . ARG A 1 589 ? 26.137 -9.199 -38.141 1.00 95.44 589 ARG A O 1
ATOM 4446 N N . LEU A 1 590 ? 24.460 -8.118 -37.113 1.00 94.81 590 LEU A N 1
ATOM 4447 C CA . LEU A 1 590 ? 24.957 -8.269 -35.736 1.00 94.81 590 LEU A CA 1
ATOM 4448 C C . LEU A 1 590 ? 24.437 -9.545 -35.046 1.00 94.81 590 LEU A C 1
ATOM 4450 O O . LEU A 1 590 ? 25.096 -10.094 -34.159 1.00 94.81 590 LEU A O 1
ATOM 4454 N N . GLU A 1 591 ? 23.273 -10.036 -35.462 1.00 90.62 591 GLU A N 1
ATOM 4455 C CA . GLU A 1 591 ? 22.598 -11.215 -34.920 1.00 90.62 591 GLU A CA 1
ATOM 4456 C C . GLU A 1 591 ? 22.009 -12.106 -36.047 1.00 90.62 591 GLU A C 1
ATOM 4458 O O . GLU A 1 591 ? 20.801 -12.326 -36.089 1.00 90.62 591 GLU A O 1
ATOM 4463 N N . PRO A 1 592 ? 22.833 -12.681 -36.959 1.00 87.94 592 PRO A N 1
ATOM 4464 C CA . PRO A 1 592 ? 22.329 -13.381 -38.155 1.00 87.94 592 PRO A CA 1
ATOM 4465 C C . PRO A 1 592 ? 21.468 -14.625 -37.888 1.00 87.94 592 PRO A C 1
ATOM 4467 O O . PRO A 1 592 ? 20.740 -15.068 -38.769 1.00 87.94 592 PRO A O 1
ATOM 4470 N N . ALA A 1 593 ? 21.583 -15.211 -36.694 1.00 82.62 593 ALA A N 1
ATOM 4471 C CA . ALA A 1 593 ? 20.908 -16.447 -36.293 1.00 82.62 593 ALA A CA 1
ATOM 4472 C C . ALA A 1 593 ? 20.069 -16.287 -35.008 1.00 82.62 593 ALA A C 1
ATOM 4474 O O . ALA A 1 593 ? 19.761 -17.281 -34.352 1.00 82.62 593 ALA A O 1
ATOM 4475 N N . GLY A 1 594 ? 19.755 -15.050 -34.602 1.00 79.94 594 GLY A N 1
ATOM 4476 C CA . GLY A 1 594 ? 18.981 -14.772 -33.389 1.00 79.94 594 GLY A CA 1
ATOM 4477 C C . GLY A 1 594 ? 17.596 -14.190 -33.662 1.00 79.94 594 GLY A C 1
ATOM 4478 O O . GLY A 1 594 ? 17.304 -13.673 -34.737 1.00 79.94 594 GLY A O 1
ATOM 4479 N N . ASP A 1 595 ? 16.739 -14.271 -32.647 1.00 89.19 595 ASP A N 1
ATOM 4480 C CA . ASP A 1 595 ? 15.378 -13.732 -32.646 1.00 89.19 595 ASP A CA 1
ATOM 4481 C C . ASP A 1 595 ? 15.410 -12.236 -32.293 1.00 89.19 595 ASP A C 1
ATOM 4483 O O . ASP A 1 595 ? 15.094 -11.862 -31.169 1.00 89.19 595 ASP A O 1
ATOM 4487 N N . TRP A 1 596 ? 15.843 -11.385 -33.231 1.00 94.44 596 TRP A N 1
ATOM 4488 C CA . TRP A 1 596 ? 15.920 -9.923 -33.049 1.00 94.44 596 TRP A CA 1
ATOM 4489 C C . TRP A 1 596 ? 14.624 -9.174 -33.409 1.00 94.44 596 TRP A C 1
ATOM 4491 O O . TRP A 1 596 ? 14.556 -7.950 -33.272 1.00 94.44 596 TRP A O 1
ATOM 4501 N N . HIS A 1 597 ? 13.576 -9.892 -33.832 1.00 96.44 597 HIS A N 1
ATOM 4502 C CA . HIS A 1 597 ? 12.247 -9.352 -34.159 1.00 96.44 597 HIS A CA 1
ATOM 4503 C C . HIS A 1 597 ? 11.441 -9.013 -32.888 1.00 96.44 597 HIS A C 1
ATOM 4505 O O . HIS A 1 597 ? 10.298 -9.426 -32.698 1.00 96.44 597 HIS A O 1
ATOM 4511 N N . TRP A 1 598 ? 12.057 -8.241 -31.998 1.00 97.88 598 TRP A N 1
ATOM 4512 C CA . TRP A 1 598 ? 11.438 -7.618 -30.835 1.00 97.88 598 TRP A CA 1
ATOM 4513 C C . TRP A 1 598 ? 11.501 -6.112 -31.037 1.00 97.88 598 TRP A C 1
ATOM 4515 O O . TRP A 1 598 ? 12.581 -5.575 -31.275 1.00 97.88 598 TRP A O 1
ATOM 4525 N N . LEU A 1 599 ? 10.362 -5.432 -30.966 1.00 97.69 599 LEU A N 1
ATOM 4526 C CA . LEU A 1 599 ? 10.283 -3.983 -31.093 1.00 97.69 599 LEU A CA 1
ATOM 4527 C C . LEU A 1 599 ? 9.990 -3.350 -29.738 1.00 97.69 599 LEU A C 1
ATOM 4529 O O . LEU A 1 599 ? 8.999 -3.683 -29.092 1.00 97.69 599 LEU A O 1
ATOM 4533 N N . ARG A 1 600 ? 10.789 -2.354 -29.364 1.00 97.12 600 ARG A N 1
ATOM 4534 C CA . ARG A 1 600 ? 10.404 -1.356 -28.369 1.00 97.12 600 ARG A CA 1
ATOM 4535 C C . ARG A 1 600 ? 9.903 -0.121 -29.110 1.00 97.12 600 ARG A C 1
ATOM 4537 O O . ARG A 1 600 ? 10.658 0.468 -29.881 1.00 97.12 600 ARG A O 1
ATOM 4544 N N . TYR A 1 601 ? 8.669 0.306 -28.850 1.00 95.94 601 TYR A N 1
ATOM 4545 C CA . TYR A 1 601 ? 8.186 1.604 -29.327 1.00 95.94 601 TYR A CA 1
ATOM 4546 C C . TYR A 1 601 ? 8.972 2.747 -28.655 1.00 95.94 601 TYR A C 1
ATOM 4548 O O . TYR A 1 601 ? 9.005 2.793 -27.421 1.00 95.94 601 TYR A O 1
ATOM 4556 N N . PRO A 1 602 ? 9.577 3.678 -29.419 1.00 95.94 602 PRO A N 1
ATOM 4557 C CA . PRO A 1 602 ? 10.183 4.895 -28.881 1.00 95.94 602 PRO A CA 1
ATOM 4558 C C . PRO A 1 602 ? 9.235 5.653 -27.951 1.00 95.94 602 PRO A C 1
ATOM 4560 O O . PRO A 1 602 ? 8.045 5.802 -28.246 1.00 95.94 602 PRO A O 1
ATOM 4563 N N . PHE A 1 603 ? 9.757 6.093 -26.804 1.00 93.81 603 PHE A N 1
ATOM 4564 C CA . PHE A 1 603 ? 8.990 6.733 -25.722 1.00 93.81 603 PHE A CA 1
ATOM 4565 C C . PHE A 1 603 ? 7.775 5.921 -25.214 1.00 93.81 603 PHE A C 1
ATOM 4567 O O . PHE A 1 603 ? 6.848 6.491 -24.642 1.00 93.81 603 PHE A O 1
ATOM 4574 N N . LEU A 1 604 ? 7.747 4.599 -25.446 1.00 93.50 604 LEU A N 1
ATOM 4575 C CA . LEU A 1 604 ? 6.601 3.705 -25.192 1.00 93.50 604 LEU A CA 1
ATOM 4576 C C . LEU A 1 604 ? 5.306 4.119 -25.914 1.00 93.50 604 LEU A C 1
ATOM 4578 O O . LEU A 1 604 ? 4.209 3.715 -25.527 1.00 93.50 604 LEU A O 1
ATOM 4582 N N . SER A 1 605 ? 5.424 4.923 -26.972 1.00 92.69 605 SER A N 1
ATOM 4583 C CA . SER A 1 605 ? 4.279 5.506 -27.661 1.00 92.69 605 SER A CA 1
ATOM 4584 C C . SER A 1 605 ? 3.825 4.632 -28.833 1.00 92.69 605 SER A C 1
ATOM 4586 O O . SER A 1 605 ? 4.382 4.683 -29.932 1.00 92.69 605 SER A O 1
ATOM 4588 N N . GLU A 1 606 ? 2.775 3.842 -28.593 1.00 91.25 606 GLU A N 1
ATOM 4589 C CA . GLU A 1 606 ? 2.097 3.016 -29.607 1.00 91.25 606 GLU A CA 1
ATOM 4590 C C . GLU A 1 606 ? 1.140 3.797 -30.528 1.00 91.25 606 GLU A C 1
ATOM 4592 O O . GLU A 1 606 ? 0.333 3.184 -31.224 1.00 91.25 606 GLU A O 1
ATOM 4597 N N . GLY A 1 607 ? 1.191 5.129 -30.552 1.00 90.00 607 GLY A N 1
ATOM 4598 C CA . GLY A 1 607 ? 0.281 5.953 -31.347 1.00 90.00 607 GLY A CA 1
ATOM 4599 C C . GLY A 1 607 ? -0.806 6.648 -30.525 1.00 90.00 607 GLY A C 1
ATOM 4600 O O . GLY A 1 607 ? -1.308 6.138 -29.522 1.00 90.00 607 GLY A O 1
ATOM 4601 N N . ASP A 1 608 ? -1.174 7.824 -31.016 1.00 89.81 608 ASP A N 1
ATOM 4602 C CA . ASP A 1 608 ? -2.189 8.754 -30.526 1.00 89.81 608 ASP A CA 1
ATOM 4603 C C . ASP A 1 608 ? -3.608 8.410 -31.007 1.00 89.81 608 ASP A C 1
ATOM 4605 O O . ASP A 1 608 ? -4.587 8.736 -30.336 1.00 89.81 608 ASP A O 1
ATOM 4609 N N . ASP A 1 609 ? -3.718 7.695 -32.129 1.00 88.31 609 ASP A N 1
ATOM 4610 C CA . ASP A 1 609 ? -4.978 7.239 -32.718 1.00 88.31 609 ASP A CA 1
ATOM 4611 C C . ASP A 1 609 ? -5.086 5.691 -32.751 1.00 88.31 609 ASP A C 1
ATOM 4613 O O . ASP A 1 609 ? -4.130 5.008 -33.143 1.00 88.31 609 ASP A O 1
ATOM 4617 N N . PRO A 1 610 ? -6.243 5.094 -32.382 1.00 90.19 610 PRO A N 1
ATOM 4618 C CA . PRO A 1 610 ? -6.435 3.645 -32.412 1.00 90.19 610 PRO A CA 1
ATOM 4619 C C . PRO A 1 610 ? -6.273 2.980 -33.786 1.00 90.19 610 PRO A C 1
ATOM 4621 O O . PRO A 1 610 ? -5.799 1.842 -33.827 1.00 90.19 610 PRO A O 1
ATOM 4624 N N . ALA A 1 611 ? -6.653 3.636 -34.889 1.00 91.44 611 ALA A N 1
ATOM 4625 C CA . ALA A 1 611 ? -6.540 3.065 -36.233 1.00 91.44 611 ALA A CA 1
ATOM 4626 C C . ALA A 1 611 ? -5.089 3.120 -36.734 1.00 91.44 611 ALA A C 1
ATOM 4628 O O . ALA A 1 611 ? -4.567 2.119 -37.216 1.00 91.44 611 ALA A O 1
ATOM 4629 N N . LYS A 1 612 ? -4.394 4.237 -36.510 1.00 92.06 612 LYS A N 1
ATOM 4630 C CA . LYS A 1 612 ? -2.954 4.421 -36.743 1.00 92.06 612 LYS A CA 1
ATOM 4631 C C . LYS A 1 612 ? -2.121 3.363 -36.013 1.00 92.06 612 LYS A C 1
ATOM 4633 O O . LYS A 1 612 ? -1.265 2.717 -36.621 1.00 92.06 612 LYS A O 1
ATOM 4638 N N . ARG A 1 613 ? -2.433 3.120 -34.734 1.00 92.56 613 ARG A N 1
ATOM 4639 C CA . ARG A 1 613 ? -1.851 2.036 -33.927 1.00 92.56 613 ARG A CA 1
ATOM 4640 C C . ARG A 1 613 ? -2.135 0.656 -34.516 1.00 92.56 613 ARG A C 1
ATOM 4642 O O . ARG A 1 613 ? -1.218 -0.155 -34.623 1.00 92.56 613 ARG A O 1
ATOM 4649 N N . ALA A 1 614 ? -3.382 0.378 -34.904 1.00 92.94 614 ALA A N 1
ATOM 4650 C CA . ALA A 1 614 ? -3.754 -0.897 -35.516 1.00 92.94 614 ALA A CA 1
ATOM 4651 C C . ALA A 1 614 ? -2.998 -1.144 -36.835 1.00 92.94 614 ALA A C 1
ATOM 4653 O O . ALA A 1 614 ? -2.471 -2.238 -37.030 1.00 92.94 614 ALA A O 1
ATOM 4654 N N . SER A 1 615 ? -2.864 -0.123 -37.687 1.00 93.25 615 SER A N 1
ATOM 4655 C CA . SER A 1 615 ? -2.095 -0.186 -38.936 1.00 93.25 615 SER A CA 1
ATOM 4656 C C . SER A 1 615 ? -0.616 -0.484 -38.687 1.00 93.25 615 SER A C 1
ATOM 4658 O O . SER A 1 615 ? -0.074 -1.413 -39.281 1.00 93.25 615 SER A O 1
ATOM 4660 N N . ALA A 1 616 ? 0.031 0.232 -37.759 1.00 93.88 616 ALA A N 1
ATOM 4661 C CA . ALA A 1 616 ? 1.425 -0.036 -37.405 1.00 93.88 616 ALA A CA 1
ATOM 4662 C C . ALA A 1 616 ? 1.606 -1.470 -36.876 1.00 93.88 616 ALA A C 1
ATOM 4664 O O . ALA A 1 616 ? 2.475 -2.203 -37.344 1.00 93.88 616 ALA A O 1
ATOM 4665 N N . ARG A 1 617 ? 0.742 -1.914 -35.954 1.00 94.62 617 ARG A N 1
ATOM 4666 C CA . ARG A 1 617 ? 0.791 -3.268 -35.379 1.00 94.62 617 ARG A CA 1
ATOM 4667 C C . ARG A 1 617 ? 0.522 -4.373 -36.411 1.00 94.62 617 ARG A C 1
ATOM 4669 O O . ARG A 1 617 ? 1.121 -5.443 -36.313 1.00 94.62 617 ARG A O 1
ATOM 4676 N N . ALA A 1 618 ? -0.305 -4.119 -37.426 1.00 93.88 618 ALA A N 1
ATOM 4677 C CA . ALA A 1 618 ? -0.506 -5.041 -38.543 1.00 93.88 618 ALA A CA 1
ATOM 4678 C C . ALA A 1 618 ? 0.777 -5.233 -39.374 1.00 93.88 618 ALA A C 1
ATOM 4680 O O . ALA A 1 618 ? 1.114 -6.369 -39.710 1.00 93.88 618 ALA A O 1
ATOM 4681 N N . VAL A 1 619 ? 1.532 -4.157 -39.638 1.00 92.38 619 VAL A N 1
ATOM 4682 C CA . VAL A 1 619 ? 2.841 -4.252 -40.311 1.00 92.38 619 VAL A CA 1
ATOM 4683 C C . VAL A 1 619 ? 3.850 -5.012 -39.449 1.00 92.38 619 VAL A C 1
ATOM 4685 O O . VAL A 1 619 ? 4.514 -5.918 -39.947 1.00 92.38 619 VAL A O 1
ATOM 4688 N N . LEU A 1 620 ? 3.913 -4.726 -38.144 1.00 94.88 620 LEU A N 1
ATOM 4689 C CA . LEU A 1 620 ? 4.781 -5.461 -37.216 1.00 94.88 620 LEU A CA 1
ATOM 4690 C C . LEU A 1 620 ? 4.488 -6.965 -37.224 1.00 94.88 620 LEU A C 1
ATOM 4692 O O . LEU A 1 620 ? 5.416 -7.764 -37.339 1.00 94.88 620 LEU A O 1
ATOM 4696 N N . LYS A 1 621 ? 3.208 -7.357 -37.196 1.00 95.25 621 LYS A N 1
ATOM 4697 C CA . LYS A 1 621 ? 2.801 -8.763 -37.328 1.00 95.25 621 LYS A CA 1
ATOM 4698 C C . LYS A 1 621 ? 3.240 -9.375 -38.661 1.00 95.25 621 LYS A C 1
ATOM 4700 O O . LYS A 1 621 ? 3.740 -10.497 -38.665 1.00 95.25 621 LYS A O 1
ATOM 4705 N N . ALA A 1 622 ? 3.078 -8.657 -39.774 1.00 94.38 622 ALA A N 1
ATOM 4706 C CA . ALA A 1 622 ? 3.500 -9.130 -41.095 1.00 94.38 622 ALA A CA 1
ATOM 4707 C C . ALA A 1 622 ? 5.026 -9.332 -41.196 1.00 94.38 622 ALA A C 1
ATOM 4709 O O . ALA A 1 622 ? 5.474 -10.252 -41.874 1.00 94.38 622 ALA A O 1
ATOM 4710 N N . HIS A 1 623 ? 5.806 -8.526 -40.472 1.00 92.62 623 HIS A N 1
ATOM 4711 C CA . HIS A 1 623 ? 7.265 -8.636 -40.351 1.00 92.62 623 HIS A CA 1
ATOM 4712 C C . HIS A 1 623 ? 7.717 -9.570 -39.203 1.00 92.62 623 HIS A C 1
ATOM 4714 O O . HIS A 1 623 ? 8.900 -9.632 -38.884 1.00 92.62 623 HIS A O 1
ATOM 4720 N N . GLY A 1 624 ? 6.803 -10.305 -38.556 1.00 94.19 624 GLY A N 1
ATOM 4721 C CA . GLY A 1 624 ? 7.139 -11.274 -37.503 1.00 94.19 624 GLY A CA 1
ATOM 4722 C C . GLY A 1 624 ? 7.589 -10.670 -36.164 1.00 94.19 624 GLY A C 1
ATOM 4723 O O . GLY A 1 624 ? 8.120 -11.397 -35.322 1.00 94.19 624 GLY A O 1
ATOM 4724 N N . TYR A 1 625 ? 7.378 -9.369 -35.948 1.00 96.94 625 TYR A N 1
ATOM 4725 C CA . TYR A 1 625 ? 7.731 -8.699 -34.699 1.00 96.94 625 TYR A CA 1
ATOM 4726 C C . TYR A 1 625 ? 6.834 -9.106 -33.529 1.00 96.94 625 TYR A C 1
ATOM 4728 O O . TYR A 1 625 ? 5.622 -9.268 -33.666 1.00 96.94 625 TYR A O 1
ATOM 4736 N N . LYS A 1 626 ? 7.448 -9.160 -32.348 1.00 96.75 626 LYS A N 1
ATOM 4737 C CA . LYS A 1 626 ? 6.798 -9.083 -31.033 1.00 96.75 626 LYS A CA 1
ATOM 4738 C C . LYS A 1 626 ? 7.053 -7.692 -30.464 1.00 96.75 626 LYS A C 1
ATOM 4740 O O . LYS A 1 626 ? 8.082 -7.082 -30.765 1.00 96.75 626 LYS A O 1
ATOM 4745 N N . ILE A 1 627 ? 6.162 -7.190 -29.625 1.00 96.56 627 ILE A N 1
ATOM 4746 C CA . ILE A 1 627 ? 6.385 -5.947 -28.889 1.00 96.56 627 ILE A CA 1
ATOM 4747 C C . ILE A 1 627 ? 7.071 -6.315 -27.583 1.00 96.56 627 ILE A C 1
ATOM 4749 O O . ILE A 1 627 ? 6.486 -7.009 -26.766 1.00 96.56 627 ILE A O 1
ATOM 4753 N N . ALA A 1 628 ? 8.290 -5.823 -27.373 1.00 96.81 628 ALA A N 1
ATOM 4754 C CA . ALA A 1 628 ? 8.852 -5.789 -26.035 1.00 96.81 628 ALA A CA 1
ATOM 4755 C C . ALA A 1 628 ? 7.972 -4.848 -25.200 1.00 96.81 628 ALA A C 1
ATOM 4757 O O . ALA A 1 628 ? 7.866 -3.653 -25.504 1.00 96.81 628 ALA A O 1
ATOM 4758 N N . ALA A 1 629 ? 7.354 -5.367 -24.145 1.00 95.19 629 ALA A N 1
ATOM 4759 C CA . ALA A 1 629 ? 6.485 -4.620 -23.244 1.00 95.19 629 ALA A CA 1
ATOM 4760 C C . ALA A 1 629 ? 7.280 -3.952 -22.106 1.00 95.19 629 ALA A C 1
ATOM 4762 O O . ALA A 1 629 ? 8.441 -4.284 -21.852 1.00 95.19 629 ALA A O 1
ATOM 4763 N N . VAL A 1 630 ? 6.670 -3.000 -21.396 1.00 95.62 630 VAL A N 1
ATOM 4764 C CA . VAL A 1 630 ? 7.199 -2.458 -20.130 1.00 95.62 630 VAL A CA 1
ATOM 4765 C C . VAL A 1 630 ? 6.124 -2.570 -19.067 1.00 95.62 630 VAL A C 1
ATOM 4767 O O . VAL A 1 630 ? 4.977 -2.191 -19.294 1.00 95.62 630 VAL A O 1
ATOM 4770 N N . THR A 1 631 ? 6.504 -3.065 -17.893 1.00 95.38 631 THR A N 1
ATOM 4771 C CA . THR A 1 631 ? 5.633 -3.080 -16.705 1.00 95.38 631 THR A CA 1
ATOM 4772 C C . THR A 1 631 ? 6.310 -2.520 -15.458 1.00 95.38 631 THR A C 1
ATOM 4774 O O . THR A 1 631 ? 5.673 -2.421 -14.413 1.00 95.38 631 THR A O 1
ATOM 4777 N N . THR A 1 632 ? 7.583 -2.123 -15.543 1.00 94.88 632 THR A N 1
ATOM 4778 C CA . THR A 1 632 ? 8.265 -1.356 -14.498 1.00 94.88 632 THR A CA 1
ATOM 4779 C C . THR A 1 632 ? 9.394 -0.511 -15.099 1.00 94.88 632 THR A C 1
ATOM 4781 O O . THR A 1 632 ? 10.040 -0.899 -16.068 1.00 94.88 632 THR A O 1
ATOM 4784 N N . GLY A 1 633 ? 9.641 0.657 -14.513 1.00 93.94 633 GLY A N 1
ATOM 4785 C CA . GLY A 1 633 ? 10.630 1.631 -14.980 1.00 93.94 633 GLY A CA 1
ATOM 4786 C C . GLY A 1 633 ? 10.644 2.845 -14.053 1.00 93.94 633 GLY A C 1
ATOM 4787 O O . GLY A 1 633 ? 9.602 3.200 -13.486 1.00 93.94 633 GLY A O 1
ATOM 4788 N N . PHE A 1 634 ? 11.818 3.445 -13.849 1.00 94.69 634 PHE A N 1
ATOM 4789 C CA . PHE A 1 634 ? 12.045 4.466 -12.814 1.00 94.69 634 PHE A CA 1
ATOM 4790 C C . PHE A 1 634 ? 12.676 5.771 -13.315 1.00 94.69 634 PHE A C 1
ATOM 4792 O O . PHE A 1 634 ? 13.276 6.498 -12.526 1.00 94.69 634 PHE A O 1
ATOM 4799 N N . ASP A 1 635 ? 12.474 6.072 -14.601 1.00 93.88 635 ASP A N 1
ATOM 4800 C CA . ASP A 1 635 ? 12.904 7.322 -15.239 1.00 93.88 635 ASP A CA 1
ATOM 4801 C C . ASP A 1 635 ? 14.421 7.544 -15.111 1.00 93.88 635 ASP A C 1
ATOM 4803 O O . ASP A 1 635 ? 14.905 8.644 -14.858 1.00 93.88 635 ASP A O 1
ATOM 4807 N N . ASP A 1 636 ? 15.181 6.459 -15.262 1.00 95.12 636 ASP A N 1
ATOM 4808 C CA . ASP A 1 636 ? 16.637 6.399 -15.122 1.00 95.12 636 ASP A CA 1
ATOM 4809 C C . ASP A 1 636 ? 17.366 7.306 -16.131 1.00 95.12 636 ASP A C 1
ATOM 4811 O O . ASP A 1 636 ? 18.300 8.017 -15.754 1.00 95.12 636 ASP A O 1
ATOM 4815 N N . TRP A 1 637 ? 16.829 7.426 -17.351 1.00 94.31 637 TRP A N 1
ATOM 4816 C CA . TRP A 1 637 ? 17.223 8.428 -18.355 1.00 94.31 637 TRP A CA 1
ATOM 4817 C C . TRP A 1 637 ? 17.343 9.857 -17.793 1.00 94.31 637 TRP A C 1
ATOM 4819 O O . TRP A 1 637 ? 18.251 10.617 -18.145 1.00 94.31 637 TRP A O 1
ATOM 4829 N N . ALA A 1 638 ? 16.459 10.243 -16.864 1.00 95.12 638 ALA A N 1
ATOM 4830 C CA . ALA A 1 638 ? 16.425 11.592 -16.308 1.00 95.12 638 ALA A CA 1
ATOM 4831 C C . ALA A 1 638 ? 17.641 11.908 -15.420 1.00 95.12 638 ALA A C 1
ATOM 4833 O O . ALA A 1 638 ? 17.915 13.077 -15.138 1.00 95.12 638 ALA A O 1
ATOM 4834 N N . TYR A 1 639 ? 18.395 10.890 -14.992 1.00 95.75 639 TYR A N 1
ATOM 4835 C CA . TYR A 1 639 ? 19.588 11.042 -14.162 1.00 95.75 639 TYR A CA 1
ATOM 4836 C C . TYR A 1 639 ? 20.855 11.333 -14.976 1.00 95.75 639 TYR A C 1
ATOM 4838 O O . TYR A 1 639 ? 21.812 11.882 -14.420 1.00 95.75 639 TYR A O 1
ATOM 4846 N N . THR A 1 640 ? 20.885 11.020 -16.278 1.00 93.50 640 THR A N 1
ATOM 4847 C CA . THR A 1 640 ? 22.105 11.140 -17.094 1.00 93.50 640 THR A CA 1
ATOM 4848 C C . THR A 1 640 ? 22.585 12.594 -17.205 1.00 93.50 640 THR A C 1
ATOM 4850 O O . THR A 1 640 ? 23.760 12.881 -16.963 1.00 93.50 640 THR A O 1
ATOM 4853 N N . ALA A 1 641 ? 21.684 13.542 -17.492 1.00 93.81 641 ALA A N 1
ATOM 4854 C CA . ALA A 1 641 ? 22.045 14.958 -17.611 1.00 93.81 641 ALA A CA 1
ATOM 4855 C C . ALA A 1 641 ? 22.465 15.612 -16.272 1.00 93.81 641 ALA A C 1
ATOM 4857 O O . ALA A 1 641 ? 23.514 16.262 -16.250 1.00 93.81 641 ALA A O 1
ATOM 4858 N N . PRO A 1 642 ? 21.743 15.434 -15.143 1.00 95.56 642 PRO A N 1
ATOM 4859 C CA . PRO A 1 642 ? 22.220 15.853 -13.823 1.00 95.56 642 PRO A CA 1
ATOM 4860 C C . PRO A 1 642 ? 23.586 15.270 -13.459 1.00 95.56 642 PRO A C 1
ATOM 4862 O O . PRO A 1 642 ? 24.451 16.010 -12.995 1.00 95.56 642 PRO A O 1
ATOM 4865 N N . TYR A 1 643 ? 23.823 13.981 -13.727 1.00 95.69 643 TYR A N 1
ATOM 4866 C CA . TYR A 1 643 ? 25.111 13.348 -13.444 1.00 95.69 643 TYR A CA 1
ATOM 4867 C C . TYR A 1 643 ? 26.259 13.999 -14.225 1.00 95.69 643 TYR A C 1
ATOM 4869 O O . TYR A 1 643 ? 27.268 14.370 -13.624 1.00 95.69 643 TYR A O 1
ATOM 4877 N N . ALA A 1 644 ? 26.084 14.227 -15.531 1.00 94.31 644 ALA A N 1
ATOM 4878 C CA . ALA A 1 644 ? 27.076 14.922 -16.349 1.00 94.31 644 ALA A CA 1
ATOM 4879 C C . ALA A 1 644 ? 27.380 16.342 -15.823 1.00 94.31 644 ALA A C 1
ATOM 4881 O O . ALA A 1 644 ? 28.551 16.724 -15.751 1.00 94.31 644 ALA A O 1
ATOM 4882 N N . ARG A 1 645 ? 26.361 17.097 -15.369 1.00 95.00 645 ARG A N 1
ATOM 4883 C CA . ARG A 1 645 ? 26.561 18.407 -14.712 1.00 95.00 645 ARG A CA 1
ATOM 4884 C C . ARG A 1 645 ? 27.359 18.289 -13.413 1.00 95.00 645 ARG A C 1
ATOM 4886 O O . ARG A 1 645 ? 28.289 19.067 -13.210 1.00 95.00 645 ARG A O 1
ATOM 4893 N N . CYS A 1 646 ? 27.024 17.334 -12.544 1.00 95.88 646 CYS A N 1
ATOM 4894 C CA . CYS A 1 646 ? 27.732 17.154 -11.276 1.00 95.88 646 CYS A CA 1
ATOM 4895 C C . CYS A 1 646 ? 29.198 16.758 -11.484 1.00 95.88 646 CYS A C 1
ATOM 4897 O O . CYS A 1 646 ? 30.069 17.306 -10.815 1.00 95.88 646 CYS A O 1
ATOM 4899 N N . VAL A 1 647 ? 29.491 15.860 -12.434 1.00 94.88 647 VAL A N 1
ATOM 4900 C CA . VAL A 1 647 ? 30.875 15.480 -12.768 1.00 94.88 647 VAL A CA 1
ATOM 4901 C C . VAL A 1 647 ? 31.652 16.685 -13.305 1.00 94.88 647 VAL A C 1
ATOM 4903 O O . VAL A 1 647 ? 32.759 16.939 -12.837 1.00 94.88 647 VAL A O 1
ATOM 4906 N N . ALA A 1 648 ? 31.062 17.484 -14.202 1.00 94.75 648 ALA A N 1
ATOM 4907 C CA . ALA A 1 648 ? 31.693 18.703 -14.720 1.00 94.75 648 ALA A CA 1
ATOM 4908 C C . ALA A 1 648 ? 31.967 19.763 -13.630 1.00 94.75 648 ALA A C 1
ATOM 4910 O O . ALA A 1 648 ? 32.969 20.470 -13.702 1.00 94.75 648 ALA A O 1
ATOM 4911 N N . LYS A 1 649 ? 31.109 19.852 -12.603 1.00 95.56 649 LYS A N 1
ATOM 4912 C CA . LYS A 1 649 ? 31.287 20.726 -11.427 1.00 95.56 649 LYS A CA 1
ATOM 4913 C C . LYS A 1 649 ? 32.138 20.102 -10.304 1.00 95.56 649 LYS A C 1
ATOM 4915 O O . LYS A 1 649 ? 32.396 20.774 -9.310 1.00 95.56 649 LYS A O 1
ATOM 4920 N N . ASN A 1 650 ? 32.564 18.841 -10.439 1.00 95.31 650 ASN A N 1
ATOM 4921 C CA . ASN A 1 650 ? 33.171 18.024 -9.376 1.00 95.31 650 ASN A CA 1
ATOM 4922 C C . ASN A 1 650 ? 32.334 17.972 -8.070 1.00 95.31 650 ASN A C 1
ATOM 4924 O O . ASN A 1 650 ? 32.872 17.901 -6.962 1.00 95.31 650 ASN A O 1
ATOM 4928 N N . ASP A 1 651 ? 31.004 18.008 -8.188 1.00 96.62 651 ASP A N 1
ATOM 4929 C CA . ASP A 1 651 ? 30.085 17.996 -7.048 1.00 96.62 651 ASP A CA 1
ATOM 4930 C C . ASP A 1 651 ? 29.824 16.564 -6.553 1.00 96.62 651 ASP A C 1
ATOM 4932 O O . ASP A 1 651 ? 28.908 15.861 -6.992 1.00 96.62 651 ASP A O 1
ATOM 4936 N N . GLN A 1 652 ? 30.645 16.136 -5.595 1.00 96.44 652 GLN A N 1
ATOM 4937 C CA . GLN A 1 652 ? 30.531 14.824 -4.957 1.00 96.44 652 GLN A CA 1
ATOM 4938 C C . GLN A 1 652 ? 29.259 14.675 -4.102 1.00 96.44 652 GLN A C 1
ATOM 4940 O O . GLN A 1 652 ? 28.766 13.557 -3.940 1.00 96.44 652 GLN A O 1
ATOM 4945 N N . ALA A 1 653 ? 28.699 15.772 -3.576 1.00 97.00 653 ALA A N 1
ATOM 4946 C CA . ALA A 1 653 ? 27.461 15.730 -2.797 1.00 97.00 653 ALA A CA 1
ATOM 4947 C C . ALA A 1 653 ? 26.250 15.513 -3.717 1.00 97.00 653 ALA A C 1
ATOM 4949 O O . ALA A 1 653 ? 25.417 14.646 -3.446 1.00 97.00 653 ALA A O 1
ATOM 4950 N N . GLY A 1 654 ? 26.208 16.214 -4.852 1.00 97.38 654 GLY A N 1
ATOM 4951 C CA . GLY A 1 654 ? 25.225 15.994 -5.911 1.00 97.38 654 GLY A CA 1
ATOM 4952 C C . GLY A 1 654 ? 25.272 14.573 -6.483 1.00 97.38 654 GLY A C 1
ATOM 4953 O O . GLY A 1 654 ? 24.232 13.927 -6.601 1.00 97.38 654 GLY A O 1
ATOM 4954 N N . ILE A 1 655 ? 26.466 14.023 -6.750 1.00 96.50 655 ILE A N 1
ATOM 4955 C CA . ILE A 1 655 ? 26.624 12.623 -7.203 1.00 96.50 655 ILE A CA 1
ATOM 4956 C C . ILE A 1 655 ? 26.104 11.626 -6.152 1.00 96.50 655 ILE A C 1
ATOM 4958 O O . ILE A 1 655 ? 25.451 10.635 -6.507 1.00 96.50 655 I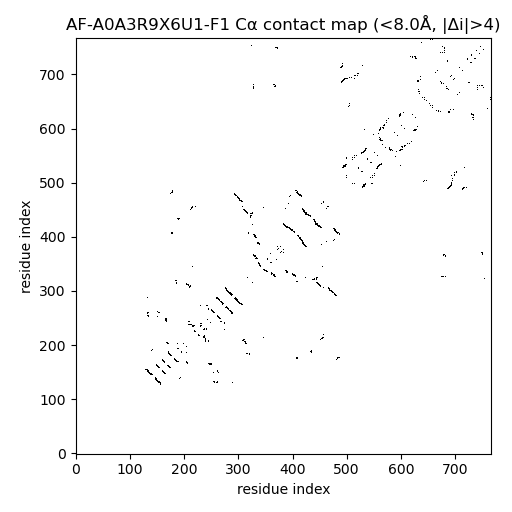LE A O 1
ATOM 4962 N N . ALA A 1 656 ? 26.359 11.874 -4.863 1.00 96.56 656 ALA A N 1
ATOM 4963 C CA . ALA A 1 656 ? 25.857 11.033 -3.779 1.00 96.56 656 ALA A CA 1
ATOM 4964 C C . ALA A 1 656 ? 24.320 11.073 -3.675 1.00 96.56 656 ALA A C 1
ATOM 4966 O O . ALA A 1 656 ? 23.697 10.020 -3.517 1.00 96.56 656 ALA A O 1
ATOM 4967 N N . GLU A 1 657 ? 23.703 12.248 -3.827 1.00 96.56 657 GLU A N 1
ATOM 4968 C CA . GLU A 1 657 ? 22.244 12.402 -3.804 1.00 96.56 657 GLU A CA 1
ATOM 4969 C C . GLU A 1 657 ? 21.571 11.776 -5.035 1.00 96.56 657 GLU A C 1
ATOM 4971 O O . GLU A 1 657 ? 20.606 11.027 -4.878 1.00 96.56 657 GLU A O 1
ATOM 4976 N N . LEU A 1 658 ? 22.119 11.964 -6.245 1.00 97.06 658 LEU A N 1
ATOM 4977 C CA . LEU A 1 658 ? 21.650 11.264 -7.452 1.00 97.06 658 LEU A CA 1
ATOM 4978 C C . LEU A 1 658 ? 21.706 9.745 -7.266 1.00 97.06 658 LEU A C 1
ATOM 4980 O O . LEU A 1 658 ? 20.739 9.046 -7.554 1.00 97.06 658 LEU A O 1
ATOM 4984 N N . THR A 1 659 ? 22.809 9.235 -6.714 1.00 96.75 659 THR A N 1
ATOM 4985 C CA . THR A 1 659 ? 22.978 7.806 -6.411 1.00 96.75 659 THR A CA 1
ATOM 4986 C C . THR A 1 659 ? 21.941 7.296 -5.406 1.00 96.75 659 THR A C 1
ATOM 4988 O O . THR A 1 659 ? 21.462 6.166 -5.526 1.00 96.75 659 THR A O 1
ATOM 4991 N N . ARG A 1 660 ? 21.598 8.107 -4.398 1.00 95.62 660 ARG A N 1
ATOM 4992 C CA . ARG A 1 660 ? 20.588 7.775 -3.386 1.00 95.62 660 ARG A CA 1
ATOM 4993 C C . ARG A 1 660 ? 19.189 7.732 -4.005 1.00 95.62 660 ARG A C 1
ATOM 4995 O O . ARG A 1 660 ? 18.482 6.745 -3.811 1.00 95.62 660 ARG A O 1
ATOM 5002 N N . LEU A 1 661 ? 18.823 8.765 -4.766 1.00 95.56 661 LEU A N 1
ATOM 5003 C CA . LEU A 1 661 ? 17.533 8.878 -5.452 1.00 95.56 661 LEU A CA 1
ATOM 5004 C C . LEU A 1 661 ? 17.335 7.766 -6.489 1.00 95.56 661 LEU A C 1
ATOM 5006 O O . LEU A 1 661 ? 16.292 7.125 -6.474 1.00 95.56 661 LEU A O 1
ATOM 5010 N N . TYR A 1 662 ? 18.352 7.455 -7.296 1.00 96.69 662 TYR A N 1
ATOM 5011 C CA . TYR A 1 662 ? 18.297 6.412 -8.327 1.00 96.69 662 TYR A CA 1
ATOM 5012 C C . TYR A 1 662 ? 17.910 5.049 -7.739 1.00 96.69 662 TYR A C 1
ATOM 5014 O O . TYR A 1 662 ? 16.969 4.393 -8.184 1.00 96.69 662 TYR A O 1
ATOM 5022 N N . LEU A 1 663 ? 18.615 4.631 -6.683 1.00 95.81 663 LEU A N 1
ATOM 5023 C CA . LEU A 1 663 ? 18.378 3.339 -6.039 1.00 95.81 663 LEU A CA 1
ATOM 5024 C C . LEU A 1 663 ? 17.057 3.317 -5.252 1.00 95.81 663 LEU A C 1
ATOM 5026 O O . LEU A 1 663 ? 16.394 2.281 -5.224 1.00 95.81 663 LEU A O 1
ATOM 5030 N N . GLN A 1 664 ? 16.648 4.451 -4.670 1.00 92.81 664 GLN A N 1
ATOM 5031 C CA . GLN A 1 664 ? 15.332 4.605 -4.046 1.00 92.81 664 GLN A CA 1
ATOM 5032 C C . GLN A 1 664 ? 14.206 4.449 -5.082 1.00 92.81 664 GLN A C 1
ATOM 5034 O O . GLN A 1 664 ? 13.317 3.621 -4.892 1.00 92.81 664 GLN A O 1
ATOM 5039 N N . SER A 1 665 ? 14.261 5.183 -6.198 1.00 94.31 665 SER A N 1
ATOM 5040 C CA . SER A 1 665 ? 13.251 5.124 -7.261 1.00 94.31 665 SER A CA 1
ATOM 5041 C C . SER A 1 665 ? 13.148 3.733 -7.888 1.00 94.31 665 SER A C 1
ATOM 5043 O O . SER A 1 665 ? 12.046 3.286 -8.202 1.00 94.31 665 SER A O 1
ATOM 5045 N N . ALA A 1 666 ? 14.262 3.005 -7.994 1.00 94.56 666 ALA A N 1
ATOM 5046 C CA . ALA A 1 666 ? 14.269 1.616 -8.437 1.00 94.56 666 ALA A CA 1
ATOM 5047 C C . ALA A 1 666 ? 13.552 0.647 -7.470 1.00 94.56 666 ALA A C 1
ATOM 5049 O O . ALA A 1 666 ? 12.818 -0.234 -7.932 1.00 94.56 666 ALA A O 1
ATOM 5050 N N . GLU A 1 667 ? 13.738 0.792 -6.147 1.00 91.62 667 GLU A N 1
ATOM 5051 C CA . GLU A 1 667 ? 13.028 -0.005 -5.124 1.00 91.62 667 GLU A CA 1
ATOM 5052 C C . GLU A 1 667 ? 11.541 0.381 -5.014 1.00 91.62 667 GLU A C 1
ATOM 5054 O O . GLU A 1 667 ? 10.690 -0.489 -4.807 1.00 91.62 667 GLU A O 1
ATOM 5059 N N . GLU A 1 668 ? 11.208 1.663 -5.177 1.00 90.62 668 GLU A N 1
ATOM 5060 C CA . GLU A 1 668 ? 9.827 2.161 -5.187 1.00 90.62 668 GLU A CA 1
ATOM 5061 C C . GLU A 1 668 ? 9.064 1.711 -6.442 1.00 90.62 668 GLU A C 1
ATOM 5063 O O . GLU A 1 668 ? 7.934 1.235 -6.331 1.00 90.62 668 GLU A O 1
ATOM 5068 N N . SER A 1 669 ? 9.689 1.778 -7.623 1.00 92.25 669 SER A N 1
ATOM 5069 C CA . SER A 1 669 ? 9.078 1.386 -8.900 1.00 92.25 669 SER A CA 1
ATOM 5070 C C . SER A 1 669 ? 8.706 -0.099 -8.949 1.00 92.25 669 SER A C 1
ATOM 5072 O O . SER A 1 669 ? 7.555 -0.419 -9.250 1.00 92.25 669 SER A O 1
ATOM 5074 N N . ILE A 1 670 ? 9.616 -1.010 -8.571 1.00 91.81 670 ILE A N 1
ATOM 5075 C CA . ILE A 1 670 ? 9.286 -2.446 -8.565 1.00 91.81 670 ILE A CA 1
ATOM 5076 C C . ILE A 1 670 ? 8.217 -2.776 -7.515 1.00 91.81 670 ILE A C 1
ATOM 5078 O O . ILE A 1 670 ? 7.375 -3.641 -7.745 1.00 91.81 670 ILE A O 1
ATOM 5082 N N . ARG A 1 671 ? 8.203 -2.076 -6.369 1.00 90.94 671 ARG A N 1
ATOM 5083 C CA . ARG A 1 671 ? 7.153 -2.245 -5.354 1.00 90.94 671 ARG A CA 1
ATOM 5084 C C . ARG A 1 671 ? 5.799 -1.802 -5.900 1.00 90.94 671 ARG A C 1
ATOM 5086 O O . ARG A 1 671 ? 4.839 -2.552 -5.776 1.00 90.94 671 ARG A O 1
ATOM 5093 N N . PHE A 1 672 ? 5.742 -0.633 -6.538 1.00 92.44 672 PHE A N 1
ATOM 5094 C CA . PHE A 1 672 ? 4.545 -0.118 -7.199 1.00 92.44 672 PHE A CA 1
ATOM 5095 C C . PHE A 1 672 ? 4.006 -1.112 -8.238 1.00 92.44 672 PHE A C 1
ATOM 5097 O O . PHE A 1 672 ? 2.839 -1.493 -8.156 1.00 92.44 672 PHE A O 1
ATOM 5104 N N . ALA A 1 673 ? 4.860 -1.605 -9.142 1.00 94.00 673 ALA A N 1
ATOM 5105 C CA . ALA A 1 673 ? 4.471 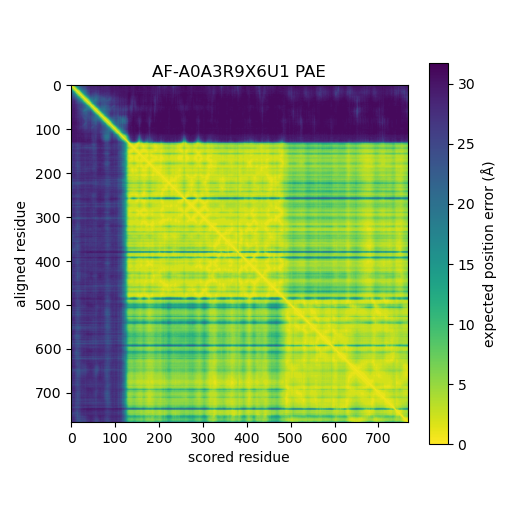-2.570 -10.170 1.00 94.00 673 ALA A CA 1
ATOM 5106 C C . ALA A 1 673 ? 3.933 -3.881 -9.565 1.00 94.00 673 ALA A C 1
ATOM 5108 O O . ALA A 1 673 ? 2.908 -4.399 -10.009 1.00 94.00 673 ALA A O 1
ATOM 5109 N N . ARG A 1 674 ? 4.563 -4.388 -8.495 1.00 94.25 674 ARG A N 1
ATOM 5110 C CA . ARG A 1 674 ? 4.096 -5.579 -7.765 1.00 94.25 674 ARG A CA 1
ATOM 5111 C C . ARG A 1 674 ? 2.759 -5.354 -7.060 1.00 94.25 674 ARG A C 1
ATOM 5113 O O . ARG A 1 674 ? 1.861 -6.181 -7.212 1.00 94.25 674 ARG A O 1
ATOM 5120 N N . THR A 1 675 ? 2.591 -4.240 -6.346 1.00 94.31 675 THR A N 1
ATOM 5121 C CA . THR A 1 675 ? 1.313 -3.873 -5.712 1.00 94.31 675 THR A CA 1
ATOM 5122 C C . THR A 1 675 ? 0.204 -3.757 -6.755 1.00 94.31 675 THR A C 1
ATOM 5124 O O . THR A 1 675 ? -0.878 -4.302 -6.548 1.00 94.31 675 THR A O 1
ATOM 5127 N N . LEU A 1 676 ? 0.475 -3.106 -7.891 1.00 95.19 676 LEU A N 1
ATOM 5128 C CA . LEU A 1 676 ? -0.496 -2.934 -8.969 1.00 95.19 676 LEU A CA 1
ATOM 5129 C C . LEU A 1 676 ? -0.818 -4.262 -9.675 1.00 95.19 676 LEU A C 1
ATOM 5131 O O . LEU A 1 676 ? -1.979 -4.513 -9.974 1.00 95.19 676 LEU A O 1
ATOM 5135 N N . SER A 1 677 ? 0.159 -5.158 -9.859 1.00 95.94 677 SER A N 1
ATOM 5136 C CA . SER A 1 677 ? -0.078 -6.520 -10.364 1.00 95.94 677 SER A CA 1
ATOM 5137 C C . SER A 1 677 ? -1.070 -7.287 -9.491 1.00 95.94 677 SER A C 1
ATOM 5139 O O . SER A 1 677 ? -2.049 -7.820 -10.009 1.00 95.94 677 SER A O 1
ATOM 5141 N N . TRP A 1 678 ? -0.865 -7.307 -8.170 1.00 95.88 678 TRP A N 1
ATOM 5142 C CA . TRP A 1 678 ? -1.808 -7.946 -7.249 1.00 95.88 678 TRP A CA 1
ATOM 5143 C C . TRP A 1 678 ? -3.161 -7.231 -7.230 1.00 95.88 678 TRP A C 1
ATOM 5145 O O . TRP A 1 678 ? -4.195 -7.894 -7.251 1.00 95.88 678 TRP A O 1
ATOM 5155 N N . ALA A 1 679 ? -3.175 -5.897 -7.244 1.00 95.44 679 ALA A N 1
ATOM 5156 C CA . ALA A 1 679 ? -4.405 -5.114 -7.281 1.00 95.44 679 ALA A CA 1
ATOM 5157 C C . ALA A 1 679 ? -5.219 -5.338 -8.566 1.00 95.44 679 ALA A C 1
ATOM 5159 O O . ALA A 1 679 ? -6.437 -5.291 -8.499 1.00 95.44 679 ALA A O 1
ATOM 5160 N N . VAL A 1 680 ? -4.587 -5.589 -9.717 1.00 95.19 680 VAL A N 1
ATOM 5161 C CA . VAL A 1 680 ? -5.277 -5.750 -11.008 1.00 95.19 680 VAL A CA 1
ATOM 5162 C C . VAL A 1 680 ? -5.574 -7.213 -11.321 1.00 95.19 680 VAL A C 1
ATOM 5164 O O . VAL A 1 680 ? -6.723 -7.536 -11.603 1.00 95.19 680 VAL A O 1
ATOM 5167 N N . GLU A 1 681 ? -4.571 -8.092 -11.290 1.00 94.94 681 GLU A N 1
ATOM 5168 C CA . GLU A 1 681 ? -4.666 -9.478 -11.782 1.00 94.94 681 GLU A CA 1
ATOM 5169 C C . GLU A 1 681 ? -4.802 -10.531 -10.663 1.00 94.94 681 GLU A C 1
ATOM 5171 O O . GLU A 1 681 ? -4.805 -11.726 -10.955 1.00 94.94 681 GLU A O 1
ATOM 5176 N N . ASP A 1 682 ? -4.889 -10.111 -9.391 1.00 95.50 682 ASP A N 1
ATOM 5177 C CA . ASP A 1 682 ? -4.940 -10.976 -8.189 1.00 95.50 682 ASP A CA 1
ATOM 5178 C C . ASP A 1 682 ? -3.800 -12.016 -8.111 1.00 95.50 682 ASP A C 1
ATOM 5180 O O . ASP A 1 682 ? -3.905 -13.083 -7.502 1.00 95.50 682 ASP A O 1
ATOM 5184 N N . ARG A 1 683 ? -2.677 -11.691 -8.759 1.00 94.94 683 ARG A N 1
ATOM 5185 C CA . ARG A 1 683 ? -1.437 -12.467 -8.792 1.00 94.94 683 ARG A CA 1
ATOM 5186 C C . ARG A 1 683 ? -0.260 -11.569 -9.138 1.00 94.94 683 ARG A C 1
ATOM 5188 O O . ARG A 1 683 ? -0.430 -10.452 -9.625 1.00 94.94 683 ARG A O 1
ATOM 5195 N N . GLU A 1 684 ? 0.942 -12.101 -8.977 1.00 93.38 684 GLU A N 1
ATOM 5196 C CA . GLU A 1 684 ? 2.153 -11.474 -9.497 1.00 93.38 684 GLU A CA 1
ATOM 5197 C C . GLU A 1 684 ? 2.446 -11.950 -10.931 1.00 93.38 684 GLU A C 1
ATOM 5199 O O . GLU A 1 684 ? 2.593 -13.153 -11.175 1.00 93.38 684 GLU A O 1
ATOM 5204 N N . ILE A 1 685 ? 2.513 -11.016 -11.882 1.00 96.06 685 ILE A N 1
ATOM 5205 C CA . ILE A 1 685 ? 3.042 -11.259 -13.233 1.00 96.06 685 ILE A CA 1
ATOM 5206 C C . ILE A 1 685 ? 4.584 -11.238 -13.215 1.00 96.06 685 ILE A C 1
ATOM 5208 O O . ILE A 1 685 ? 5.183 -10.716 -12.273 1.00 96.06 685 ILE A O 1
ATOM 5212 N N . PRO A 1 686 ? 5.277 -11.778 -14.233 1.00 97.12 686 PRO A N 1
ATOM 5213 C CA . PRO A 1 686 ? 6.622 -11.319 -14.561 1.00 97.12 686 PRO A CA 1
ATOM 5214 C C . PRO A 1 686 ? 6.604 -9.829 -14.865 1.00 97.12 686 PRO A C 1
ATOM 5216 O O . PRO A 1 686 ? 5.626 -9.327 -15.409 1.00 97.12 686 PRO A O 1
ATOM 5219 N N . PHE A 1 687 ? 7.704 -9.147 -14.582 1.00 97.56 687 PHE A N 1
ATOM 5220 C CA . PHE A 1 687 ? 7.884 -7.752 -14.947 1.00 97.56 687 PHE A CA 1
ATOM 5221 C C . PHE A 1 687 ? 8.950 -7.610 -16.027 1.00 97.56 687 PHE A C 1
ATOM 5223 O O . PHE A 1 687 ? 9.929 -8.358 -16.038 1.00 97.56 687 PHE A O 1
ATOM 5230 N N . VAL A 1 688 ? 8.787 -6.612 -16.893 1.00 97.81 688 VAL A N 1
ATOM 5231 C CA . VAL A 1 688 ? 9.837 -6.149 -17.803 1.00 97.81 688 VAL A CA 1
ATOM 5232 C C . VAL A 1 688 ? 10.277 -4.767 -17.334 1.00 97.81 688 VAL A C 1
ATOM 5234 O O . VAL A 1 688 ? 9.485 -3.820 -17.359 1.00 97.81 688 VAL A O 1
ATOM 5237 N N . LEU A 1 689 ? 11.523 -4.692 -16.862 1.00 97.81 689 LEU A N 1
ATOM 5238 C CA . LEU A 1 689 ? 12.222 -3.465 -16.503 1.00 97.81 689 LEU A CA 1
ATOM 5239 C C . LEU A 1 689 ? 12.875 -2.864 -17.740 1.00 97.81 689 LEU A C 1
ATOM 5241 O O . LEU A 1 689 ? 13.757 -3.489 -18.331 1.00 97.81 689 LEU A O 1
ATOM 5245 N N . LEU A 1 690 ? 12.490 -1.631 -18.042 1.00 97.00 690 LEU A N 1
ATOM 5246 C CA . LEU A 1 690 ? 13.219 -0.754 -18.946 1.00 97.00 690 LEU A CA 1
ATOM 5247 C C . LEU A 1 690 ? 14.362 -0.063 -18.187 1.00 97.00 690 LEU A C 1
ATOM 5249 O O . LEU A 1 690 ? 14.150 0.460 -17.089 1.00 97.00 690 LEU A O 1
ATOM 5253 N N . GLN A 1 691 ? 15.554 -0.071 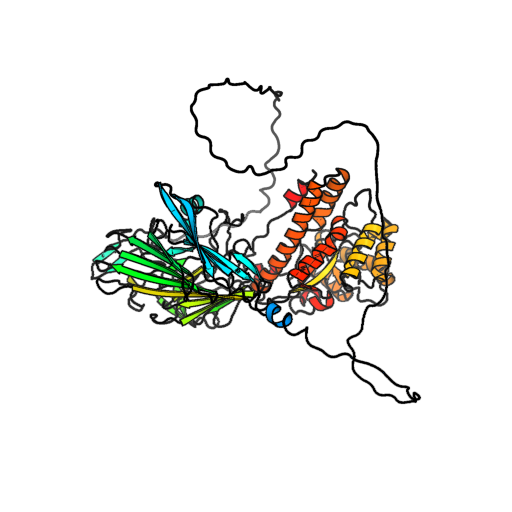-18.782 1.00 96.50 691 GLN A N 1
ATOM 5254 C CA . GLN A 1 691 ? 16.727 0.714 -18.387 1.00 96.50 691 GLN A CA 1
ATOM 5255 C C . GLN A 1 691 ? 17.342 1.408 -19.613 1.00 96.50 691 GLN A C 1
ATOM 5257 O O . GLN A 1 691 ? 17.074 0.987 -20.731 1.00 96.50 691 GLN A O 1
ATOM 5262 N N . HIS A 1 692 ? 18.221 2.390 -19.417 1.00 95.81 692 HIS A N 1
ATOM 5263 C CA . HIS A 1 692 ? 18.986 3.059 -20.477 1.00 95.81 692 HIS A CA 1
ATOM 5264 C C . HIS A 1 692 ? 20.501 2.844 -20.317 1.00 95.81 692 HIS A C 1
ATOM 5266 O O . HIS A 1 692 ? 21.011 2.611 -19.219 1.00 95.81 692 HIS A O 1
ATOM 5272 N N . SER A 1 693 ? 21.263 2.943 -21.413 1.00 88.00 693 SER A N 1
ATOM 5273 C CA . SER A 1 693 ? 22.730 2.775 -21.395 1.00 88.00 693 SER A CA 1
ATOM 5274 C C . SER A 1 693 ? 23.501 4.073 -21.078 1.00 88.00 693 SER A C 1
ATOM 5276 O O . SER A 1 693 ? 24.468 4.409 -21.768 1.00 88.00 693 SER A O 1
ATOM 5278 N N . GLY A 1 694 ? 23.090 4.814 -20.046 1.00 91.88 694 GLY A N 1
ATOM 5279 C CA . GLY A 1 694 ? 23.761 6.045 -19.618 1.00 91.88 694 GLY A CA 1
ATOM 5280 C C . GLY A 1 694 ? 25.001 5.822 -18.733 1.00 91.88 694 GLY A C 1
ATOM 5281 O O . GLY A 1 694 ? 25.299 4.727 -18.236 1.00 91.88 694 GLY A O 1
ATOM 5282 N N . ALA A 1 695 ? 25.775 6.895 -18.530 1.00 92.94 695 ALA A N 1
ATOM 5283 C CA . ALA A 1 695 ? 27.027 6.836 -17.769 1.00 92.94 695 ALA A CA 1
ATOM 5284 C C . ALA A 1 695 ? 26.808 6.493 -16.281 1.00 92.94 695 ALA A C 1
ATOM 5286 O O . ALA A 1 695 ? 27.529 5.649 -15.743 1.00 92.94 695 ALA A O 1
ATOM 5287 N N . LEU A 1 696 ? 25.790 7.079 -15.634 1.00 94.25 696 LEU A N 1
ATOM 5288 C CA . LEU A 1 696 ? 25.437 6.748 -14.247 1.00 94.25 696 LEU A CA 1
ATOM 5289 C C . LEU A 1 696 ? 24.862 5.330 -14.139 1.00 94.25 696 LEU A C 1
ATOM 5291 O O . LEU A 1 696 ? 25.206 4.593 -13.218 1.00 94.25 696 LEU A O 1
ATOM 5295 N N . ASP A 1 697 ? 24.034 4.936 -15.101 1.00 94.94 697 ASP A N 1
ATOM 5296 C CA . ASP A 1 697 ? 23.337 3.651 -15.150 1.00 94.94 697 ASP A CA 1
ATOM 5297 C C . ASP A 1 697 ? 24.346 2.504 -15.186 1.00 94.94 697 ASP A C 1
ATOM 5299 O O . ASP A 1 697 ? 24.349 1.636 -14.313 1.00 94.94 697 ASP A O 1
ATOM 5303 N N . SER A 1 698 ? 25.317 2.581 -16.103 1.00 94.31 698 SER A N 1
ATOM 5304 C CA . SER A 1 698 ? 26.429 1.626 -16.197 1.00 94.31 698 SER A CA 1
ATOM 5305 C C . SER A 1 698 ? 27.268 1.531 -14.909 1.00 94.31 698 SER A C 1
ATOM 5307 O O . SER A 1 698 ? 27.823 0.472 -14.607 1.00 94.31 698 SER A O 1
ATOM 5309 N N . TYR A 1 699 ? 27.367 2.617 -14.132 1.00 93.62 699 TYR A N 1
ATOM 5310 C CA . TYR A 1 699 ? 28.084 2.664 -12.853 1.00 93.62 699 TYR A CA 1
ATOM 5311 C C . TYR A 1 699 ? 27.260 2.083 -11.690 1.00 93.62 699 TYR A C 1
ATOM 5313 O O . TYR A 1 699 ? 27.807 1.394 -10.824 1.00 93.62 699 TYR A O 1
ATOM 5321 N N . LEU A 1 700 ? 25.943 2.311 -11.669 1.00 97.19 700 LEU A N 1
ATOM 5322 C CA . LEU A 1 700 ? 25.045 1.845 -10.607 1.00 97.19 700 LEU A CA 1
ATOM 5323 C C . LEU A 1 700 ? 24.445 0.455 -10.858 1.00 97.19 700 LEU A C 1
ATOM 5325 O O . LEU A 1 700 ? 23.987 -0.171 -9.900 1.00 97.19 700 LEU A O 1
ATOM 5329 N N . LEU A 1 701 ? 24.503 -0.075 -12.081 1.00 97.06 701 LEU A N 1
ATOM 5330 C CA . LEU A 1 701 ? 23.937 -1.375 -12.462 1.00 97.06 701 LEU A CA 1
ATOM 5331 C C . LEU A 1 701 ? 24.329 -2.546 -11.526 1.00 97.06 701 LEU A C 1
ATOM 5333 O O . LEU A 1 701 ? 23.430 -3.288 -11.116 1.00 97.06 701 LEU A O 1
ATOM 5337 N N . PRO A 1 702 ? 25.591 -2.709 -11.064 1.00 97.50 702 PRO A N 1
ATOM 5338 C CA . PRO A 1 702 ? 25.926 -3.744 -10.078 1.00 97.50 702 PRO A CA 1
ATOM 5339 C C . PRO A 1 702 ? 25.164 -3.594 -8.750 1.00 97.50 702 PRO A C 1
ATOM 5341 O O . PRO A 1 702 ? 24.754 -4.587 -8.145 1.00 97.50 702 PRO A O 1
ATOM 5344 N N . ARG A 1 703 ? 24.946 -2.350 -8.298 1.00 97.38 703 ARG A N 1
ATOM 5345 C CA . ARG A 1 703 ? 24.209 -2.035 -7.062 1.00 97.38 703 ARG A CA 1
ATOM 5346 C C . ARG A 1 703 ? 22.713 -2.269 -7.248 1.00 97.38 703 ARG A C 1
ATOM 5348 O O . ARG A 1 703 ? 22.092 -2.855 -6.364 1.00 97.38 703 ARG A O 1
ATOM 5355 N N . LEU A 1 704 ? 22.161 -1.876 -8.395 1.00 97.12 704 LEU A N 1
ATOM 5356 C CA . LEU A 1 704 ? 20.767 -2.114 -8.764 1.00 97.12 704 LEU A CA 1
ATOM 5357 C C . LEU A 1 704 ? 20.432 -3.614 -8.766 1.00 97.12 704 LEU A C 1
ATOM 5359 O O . LEU A 1 704 ? 19.495 -4.046 -8.096 1.00 97.12 704 LEU A O 1
ATOM 5363 N N . VAL A 1 705 ? 21.247 -4.431 -9.441 1.00 97.19 705 VAL A N 1
ATOM 5364 C CA . VAL A 1 705 ? 21.061 -5.891 -9.482 1.00 97.19 705 VAL A CA 1
ATOM 5365 C C . VAL A 1 705 ? 21.165 -6.516 -8.087 1.00 97.19 705 VAL A C 1
ATOM 5367 O O . VAL A 1 705 ? 20.361 -7.385 -7.739 1.00 97.19 705 VAL A O 1
ATOM 5370 N N . ALA A 1 706 ? 22.120 -6.073 -7.261 1.00 95.31 706 ALA A N 1
ATOM 5371 C CA . ALA A 1 706 ? 22.253 -6.545 -5.882 1.00 95.31 706 ALA A CA 1
ATOM 5372 C C . ALA A 1 706 ? 21.024 -6.189 -5.023 1.00 95.31 706 ALA A C 1
ATOM 5374 O O . ALA A 1 706 ? 20.553 -7.016 -4.238 1.00 95.31 706 ALA A O 1
ATOM 5375 N N . ILE A 1 707 ? 20.472 -4.987 -5.205 1.00 93.25 707 ILE A N 1
ATOM 5376 C CA . ILE A 1 707 ? 19.251 -4.523 -4.542 1.00 93.25 707 ILE A CA 1
ATOM 5377 C C . ILE A 1 707 ? 18.041 -5.365 -4.955 1.00 93.25 707 ILE A C 1
ATOM 5379 O O . ILE A 1 707 ? 17.322 -5.857 -4.085 1.00 93.25 707 ILE A O 1
ATOM 5383 N N . TYR A 1 708 ? 17.838 -5.607 -6.250 1.00 94.25 708 TYR A N 1
ATOM 5384 C CA . TYR A 1 708 ? 16.737 -6.451 -6.714 1.00 94.25 708 TYR A CA 1
ATOM 5385 C C . TYR A 1 708 ? 16.856 -7.892 -6.195 1.00 94.25 708 TYR A C 1
ATOM 5387 O O . TYR A 1 708 ? 15.879 -8.428 -5.670 1.00 94.25 708 TYR A O 1
ATOM 5395 N N . ARG A 1 709 ? 18.055 -8.493 -6.198 1.00 92.44 709 ARG A N 1
ATOM 5396 C CA . ARG A 1 709 ? 18.282 -9.831 -5.609 1.00 92.44 709 ARG A CA 1
ATOM 5397 C C . ARG A 1 709 ? 17.958 -9.884 -4.116 1.00 92.44 709 ARG A C 1
ATOM 5399 O O . ARG A 1 709 ? 17.265 -10.797 -3.674 1.00 92.44 709 ARG A O 1
ATOM 5406 N N . ARG A 1 710 ? 18.382 -8.879 -3.340 1.00 87.00 710 ARG A N 1
ATOM 5407 C CA . ARG A 1 710 ? 18.017 -8.727 -1.916 1.00 87.00 710 ARG A CA 1
ATOM 5408 C C . ARG A 1 710 ? 16.502 -8.553 -1.713 1.00 87.00 710 ARG A C 1
ATOM 5410 O O . ARG A 1 710 ? 15.965 -8.934 -0.672 1.00 87.00 710 ARG A O 1
ATOM 5417 N N . ASN A 1 711 ? 15.805 -8.018 -2.713 1.00 84.12 711 ASN A N 1
ATOM 5418 C CA . ASN A 1 711 ? 14.347 -7.893 -2.762 1.00 84.12 711 ASN A CA 1
ATOM 5419 C C . ASN A 1 711 ? 13.616 -9.102 -3.376 1.00 84.12 711 ASN A C 1
ATOM 5421 O O . ASN A 1 711 ? 12.442 -9.000 -3.725 1.00 84.12 711 ASN A O 1
ATOM 5425 N N . GLY A 1 712 ? 14.276 -10.264 -3.446 1.00 87.19 712 GLY A N 1
ATOM 5426 C CA . GLY A 1 712 ? 13.655 -11.523 -3.869 1.00 87.19 712 GLY A CA 1
ATOM 5427 C C . GLY A 1 712 ? 13.407 -11.622 -5.374 1.00 87.19 712 GLY A C 1
ATOM 5428 O O . GLY A 1 712 ? 12.674 -12.508 -5.811 1.00 87.19 712 GLY A O 1
ATOM 5429 N N . VAL A 1 713 ? 14.004 -10.729 -6.170 1.00 93.25 713 VAL A N 1
ATOM 5430 C CA . VAL A 1 713 ? 13.906 -10.769 -7.629 1.00 93.25 713 VAL A CA 1
ATOM 5431 C C . VAL A 1 713 ? 14.792 -11.877 -8.190 1.00 93.25 713 VAL A C 1
ATOM 5433 O O . VAL A 1 713 ? 16.018 -11.875 -8.027 1.00 93.25 713 VAL A O 1
ATOM 5436 N N . ARG A 1 714 ? 14.165 -12.783 -8.938 1.00 94.94 714 ARG A N 1
ATOM 5437 C CA . ARG A 1 714 ? 14.815 -13.679 -9.888 1.00 94.94 714 ARG A CA 1
ATOM 5438 C C . ARG A 1 714 ? 14.786 -13.026 -11.267 1.00 94.94 714 ARG A C 1
ATOM 5440 O O . ARG A 1 714 ? 13.718 -12.774 -11.821 1.00 94.94 714 ARG A O 1
ATOM 5447 N N . PHE A 1 715 ? 15.962 -12.807 -11.841 1.00 97.31 715 PHE A N 1
ATOM 5448 C CA . PHE A 1 715 ? 16.058 -12.359 -13.225 1.00 97.31 715 PHE A CA 1
ATOM 5449 C C . PHE A 1 715 ? 15.700 -13.494 -14.192 1.00 97.31 715 PHE A C 1
ATOM 5451 O O . PHE A 1 715 ? 16.044 -14.653 -13.945 1.00 97.31 715 PHE A O 1
ATOM 5458 N N . VAL A 1 716 ? 15.002 -13.142 -15.268 1.00 97.56 716 VAL A N 1
ATOM 5459 C CA . VAL A 1 716 ? 14.563 -14.026 -16.360 1.00 97.56 716 VAL A CA 1
ATOM 5460 C C . VAL A 1 716 ? 14.854 -13.351 -17.706 1.00 97.56 716 VAL A C 1
ATOM 5462 O O . VAL A 1 716 ? 15.167 -12.161 -17.740 1.00 97.56 716 VAL A O 1
ATOM 5465 N N . SER A 1 717 ? 14.770 -14.084 -18.815 1.00 97.31 717 SER A N 1
ATOM 5466 C CA . SER A 1 717 ? 14.878 -13.471 -20.148 1.00 97.31 717 SER A CA 1
ATOM 5467 C C . SER A 1 717 ? 13.568 -12.780 -20.551 1.00 97.31 717 SER A C 1
ATOM 5469 O O . SER A 1 717 ? 12.497 -13.143 -20.057 1.00 97.31 717 SER A O 1
ATOM 5471 N N . LEU A 1 718 ? 13.621 -11.817 -21.481 1.00 97.69 718 LEU A N 1
ATOM 5472 C CA . LEU A 1 718 ? 12.409 -11.185 -22.028 1.00 97.69 718 LEU A CA 1
ATOM 5473 C C . LEU A 1 718 ? 11.418 -12.225 -22.607 1.00 97.69 718 LEU A C 1
ATOM 5475 O O . LEU A 1 718 ? 10.261 -12.217 -22.182 1.00 97.69 718 LEU A O 1
ATOM 5479 N N . PRO A 1 719 ? 11.844 -13.215 -23.427 1.00 97.06 719 PRO A N 1
ATOM 5480 C CA . PRO A 1 719 ? 10.949 -14.275 -23.898 1.00 97.06 719 PRO A CA 1
ATOM 5481 C C . PRO A 1 719 ? 10.458 -15.242 -22.806 1.00 97.06 719 PRO A C 1
ATOM 5483 O O . PRO A 1 719 ? 9.549 -16.023 -23.070 1.00 97.06 719 PRO A O 1
ATOM 5486 N N . GLU A 1 720 ? 11.055 -15.275 -21.608 1.00 97.12 720 GLU A N 1
ATOM 5487 C CA . GLU A 1 720 ? 10.541 -16.044 -20.460 1.00 97.12 720 GLU A CA 1
ATOM 5488 C C . GLU A 1 720 ? 9.487 -15.247 -19.676 1.00 97.12 720 GLU A C 1
ATOM 5490 O O . GLU A 1 720 ? 8.511 -15.835 -19.203 1.00 97.12 720 GLU A O 1
ATOM 5495 N N . ALA A 1 721 ? 9.654 -13.925 -19.562 1.00 97.25 721 ALA A N 1
ATOM 5496 C CA . ALA A 1 721 ? 8.671 -13.039 -18.945 1.00 97.25 721 ALA A CA 1
ATOM 5497 C C . ALA A 1 721 ? 7.382 -12.959 -19.780 1.00 97.25 721 ALA A C 1
ATOM 5499 O O . ALA A 1 721 ? 6.294 -13.211 -19.261 1.00 97.25 721 ALA A O 1
ATOM 5500 N N . GLU A 1 722 ? 7.503 -12.707 -21.083 1.00 97.00 722 GLU A N 1
ATOM 5501 C CA . GLU A 1 722 ? 6.345 -12.468 -21.956 1.00 97.00 722 GLU A CA 1
ATOM 5502 C C . GLU A 1 722 ? 5.593 -13.737 -22.396 1.00 97.00 722 GLU A C 1
ATOM 5504 O O . GLU A 1 722 ? 4.554 -13.664 -23.043 1.00 97.00 722 GLU A O 1
ATOM 5509 N N . ARG A 1 723 ? 6.030 -14.925 -21.953 1.00 96.75 723 ARG A N 1
ATOM 5510 C CA . ARG A 1 723 ? 5.198 -16.146 -22.002 1.00 96.75 723 ARG A CA 1
ATOM 5511 C C . ARG A 1 723 ? 3.993 -16.096 -21.065 1.00 96.75 723 ARG A C 1
ATOM 5513 O O . ARG A 1 723 ? 3.115 -16.950 -21.169 1.00 96.75 723 ARG A O 1
ATOM 5520 N N . ASP A 1 724 ? 3.970 -15.179 -20.100 1.00 96.75 724 ASP A N 1
ATOM 5521 C CA . ASP A 1 724 ? 2.819 -15.028 -19.217 1.00 96.75 724 ASP A CA 1
ATOM 5522 C C . ASP A 1 724 ? 1.606 -14.483 -20.002 1.00 96.75 724 ASP A C 1
ATOM 5524 O O . ASP A 1 724 ? 1.758 -13.490 -20.715 1.00 96.75 724 ASP A O 1
ATOM 5528 N N . PRO A 1 725 ? 0.393 -15.062 -19.856 1.00 95.06 725 PRO A N 1
ATOM 5529 C CA . PRO A 1 725 ? -0.803 -14.627 -20.585 1.00 95.06 725 PRO A CA 1
ATOM 5530 C C . PRO A 1 725 ? -1.162 -13.141 -20.446 1.00 95.06 725 PRO A C 1
ATOM 5532 O O . PRO A 1 725 ? -1.939 -12.629 -21.251 1.00 95.06 725 PRO A O 1
ATOM 5535 N N . PHE A 1 726 ? -0.609 -12.434 -19.453 1.00 94.75 726 PHE A N 1
ATOM 5536 C CA . PHE A 1 726 ? -0.679 -10.977 -19.380 1.00 94.75 726 PHE A CA 1
ATOM 5537 C C . PHE A 1 726 ? -0.207 -10.306 -20.684 1.00 94.75 726 PHE A C 1
ATOM 5539 O O . PHE A 1 726 ? -0.915 -9.436 -21.194 1.00 94.75 726 PHE A O 1
ATOM 5546 N N . TYR A 1 727 ? 0.914 -10.768 -21.244 1.00 95.50 727 TYR A N 1
ATOM 5547 C CA . TYR A 1 727 ? 1.613 -10.200 -22.404 1.00 95.50 727 TYR A CA 1
ATOM 5548 C C . TYR A 1 727 ? 1.126 -10.736 -23.759 1.00 95.50 727 TYR A C 1
ATOM 5550 O O . TYR A 1 727 ? 1.711 -10.435 -24.795 1.00 95.50 727 TYR A O 1
ATOM 5558 N N . ALA A 1 728 ? 0.042 -11.520 -23.801 1.00 94.19 728 ALA A N 1
ATOM 5559 C CA . ALA A 1 728 ? -0.427 -12.146 -25.044 1.00 94.19 728 ALA A CA 1
ATOM 5560 C C . ALA A 1 728 ? -0.691 -11.134 -26.182 1.00 94.19 728 ALA A C 1
ATOM 5562 O O . ALA A 1 728 ? -0.510 -11.460 -27.351 1.00 94.19 728 ALA A O 1
ATOM 5563 N N . ARG A 1 729 ? -1.088 -9.900 -25.835 1.00 92.06 729 ARG A N 1
ATOM 5564 C CA . ARG A 1 729 ? -1.307 -8.791 -26.782 1.00 92.06 729 ARG A CA 1
ATOM 5565 C C . ARG A 1 729 ? -0.017 -8.132 -27.262 1.00 92.06 729 ARG A C 1
ATOM 5567 O O . ARG A 1 729 ? -0.046 -7.460 -28.282 1.00 92.06 729 ARG A O 1
ATOM 5574 N N . ASP A 1 730 ? 1.078 -8.279 -26.538 1.00 93.00 730 ASP A N 1
ATOM 5575 C CA . ASP A 1 730 ? 2.368 -7.693 -26.896 1.00 93.00 730 ASP A CA 1
ATOM 5576 C C . ASP A 1 730 ? 3.149 -8.697 -27.770 1.00 93.00 730 ASP A C 1
ATOM 5578 O O . ASP A 1 730 ? 3.706 -8.338 -28.807 1.00 93.00 730 ASP A O 1
ATOM 5582 N N . VAL A 1 731 ? 3.034 -9.993 -27.450 1.00 93.94 731 VAL A N 1
ATOM 5583 C CA . VAL A 1 731 ? 3.590 -11.112 -28.233 1.00 93.94 731 VAL A CA 1
ATOM 5584 C C . VAL A 1 731 ? 2.885 -11.331 -29.583 1.00 93.94 731 VAL A C 1
ATOM 5586 O O . VAL A 1 731 ? 3.556 -11.699 -30.544 1.00 93.94 731 VAL A O 1
ATOM 5589 N N . ASP A 1 732 ? 1.568 -11.099 -29.694 1.00 93.88 732 ASP A N 1
ATOM 5590 C CA . ASP A 1 732 ? 0.864 -11.017 -30.988 1.00 93.88 732 ASP A CA 1
ATOM 5591 C C . ASP A 1 732 ? 0.360 -9.583 -31.244 1.00 93.88 732 ASP A C 1
ATOM 5593 O O . ASP A 1 732 ? -0.740 -9.228 -30.796 1.00 93.88 732 ASP A O 1
ATOM 5597 N N . PRO A 1 733 ? 1.097 -8.764 -32.025 1.00 91.69 733 PRO A N 1
ATOM 5598 C CA . PRO A 1 733 ? 0.670 -7.412 -32.381 1.00 91.69 733 PRO A CA 1
ATOM 5599 C C . PRO A 1 733 ? -0.700 -7.339 -33.069 1.00 91.69 733 PRO A C 1
ATOM 5601 O O . PRO A 1 733 ? -1.364 -6.306 -32.989 1.00 91.69 733 PRO A O 1
ATOM 5604 N N . GLY A 1 734 ? -1.164 -8.428 -33.695 1.00 89.81 734 GLY A N 1
ATOM 5605 C CA . GLY A 1 734 ? -2.484 -8.509 -34.326 1.00 89.81 734 GLY A CA 1
ATOM 5606 C C . GLY A 1 734 ? -3.659 -8.516 -33.345 1.00 89.81 734 GLY A C 1
ATOM 5607 O O . GLY A 1 734 ? -4.803 -8.397 -33.779 1.00 89.81 734 GLY A O 1
ATOM 5608 N N . LEU A 1 735 ? -3.406 -8.637 -32.039 1.00 88.94 735 LEU A N 1
ATOM 5609 C CA . LEU A 1 735 ? -4.409 -8.391 -31.006 1.00 88.94 735 LEU A CA 1
ATOM 5610 C C . LEU A 1 735 ? -4.478 -6.890 -30.650 1.00 88.94 735 LEU A C 1
ATOM 5612 O O . LEU A 1 735 ? -3.463 -6.194 -30.726 1.00 88.94 735 LEU A O 1
ATOM 5616 N N . PRO A 1 736 ? -5.634 -6.364 -30.196 1.00 84.44 736 PRO A N 1
ATOM 5617 C CA . PRO A 1 736 ? -5.743 -4.967 -29.770 1.00 84.44 736 PRO A CA 1
ATOM 5618 C C . PRO A 1 736 ? -4.890 -4.666 -28.526 1.00 84.44 736 PRO A C 1
ATOM 5620 O O . PRO A 1 736 ? -5.133 -5.222 -27.448 1.00 84.44 736 PRO A O 1
ATOM 5623 N N . GLY A 1 737 ? -3.937 -3.741 -28.651 1.00 70.50 737 GLY A N 1
ATOM 5624 C CA . GLY A 1 737 ? -3.077 -3.273 -27.557 1.00 70.50 737 GLY A CA 1
ATOM 5625 C C . GLY A 1 737 ? -2.940 -1.743 -27.496 1.00 70.50 737 GLY A C 1
ATOM 5626 O O . GLY A 1 737 ? -3.623 -1.048 -28.256 1.00 70.50 737 GLY A O 1
ATOM 5627 N N . PRO A 1 738 ? -2.090 -1.219 -26.593 1.00 69.62 738 PRO A N 1
ATOM 5628 C CA . PRO A 1 738 ? -1.483 -1.944 -25.475 1.00 69.62 738 PRO A CA 1
ATOM 5629 C C . PRO A 1 738 ? -2.497 -2.212 -24.355 1.00 69.62 738 PRO A C 1
ATOM 5631 O O . PRO A 1 738 ? -3.596 -1.657 -24.328 1.00 69.62 738 PRO A O 1
ATOM 5634 N N . ALA A 1 739 ? -2.117 -3.067 -23.406 1.00 76.38 739 ALA A N 1
ATOM 5635 C CA . ALA A 1 739 ? -2.861 -3.276 -22.164 1.00 76.38 739 ALA A CA 1
ATOM 5636 C C . ALA A 1 739 ? -1.889 -3.471 -20.989 1.00 76.38 739 ALA A C 1
ATOM 5638 O O . ALA A 1 739 ? -1.762 -4.578 -20.461 1.00 76.38 739 ALA A O 1
ATOM 5639 N N . ASN A 1 740 ? -1.201 -2.394 -20.596 1.00 88.94 740 ASN A N 1
ATOM 5640 C CA . ASN A 1 740 ? -0.360 -2.344 -19.393 1.00 88.94 740 ASN A CA 1
ATOM 5641 C C . ASN A 1 740 ? -1.199 -2.393 -18.094 1.00 88.94 740 ASN A C 1
ATOM 5643 O O . ASN A 1 740 ? -2.432 -2.384 -18.127 1.00 88.94 740 ASN A O 1
ATOM 5647 N N . LEU A 1 741 ? -0.538 -2.472 -16.936 1.00 92.50 741 LEU A N 1
ATOM 5648 C CA . LEU A 1 741 ? -1.217 -2.597 -15.642 1.00 92.50 741 LEU A CA 1
ATOM 5649 C C . LEU A 1 741 ? -2.104 -1.380 -15.331 1.00 92.50 741 LEU A C 1
ATOM 5651 O O . LEU A 1 741 ? -3.217 -1.538 -14.835 1.00 92.50 741 LEU A O 1
ATOM 5655 N N . GLU A 1 742 ? -1.644 -0.179 -15.669 1.00 91.62 742 GLU A N 1
ATOM 5656 C CA . GLU A 1 742 ? -2.313 1.089 -15.394 1.00 91.62 742 GLU A CA 1
ATOM 5657 C C . GLU A 1 742 ? -3.602 1.252 -16.213 1.00 91.62 742 GLU A C 1
ATOM 5659 O O . GLU A 1 742 ? -4.652 1.593 -15.667 1.00 91.62 742 GLU A O 1
ATOM 5664 N N . SER A 1 743 ? -3.556 0.946 -17.513 1.00 89.31 743 SER A N 1
ATOM 5665 C CA . SER A 1 743 ? -4.737 0.967 -18.389 1.00 89.31 743 SER A CA 1
ATOM 5666 C C . SER A 1 743 ? -5.756 -0.109 -18.011 1.00 89.31 743 SER A C 1
ATOM 5668 O O . SER A 1 743 ? -6.960 0.150 -18.054 1.00 89.31 743 SER A O 1
ATOM 5670 N N . ARG A 1 744 ? -5.307 -1.292 -17.564 1.00 91.38 744 ARG A N 1
ATOM 5671 C CA . ARG A 1 744 ? -6.194 -2.334 -17.018 1.00 91.38 744 ARG A CA 1
ATOM 5672 C C . ARG A 1 744 ? -6.831 -1.924 -15.696 1.00 91.38 744 ARG A C 1
ATOM 5674 O O . ARG A 1 744 ? -8.011 -2.203 -15.501 1.00 91.38 744 ARG A O 1
ATOM 5681 N N . ALA A 1 745 ? -6.086 -1.262 -14.810 1.00 92.62 745 ALA A N 1
ATOM 5682 C CA . ALA A 1 745 ? -6.626 -0.715 -13.570 1.00 92.62 745 ALA A CA 1
ATOM 5683 C C . ALA A 1 745 ? -7.723 0.316 -13.869 1.00 92.62 745 ALA A C 1
ATOM 5685 O O . ALA A 1 745 ? -8.850 0.156 -13.402 1.00 92.62 745 ALA A O 1
ATOM 5686 N N . ALA A 1 746 ? -7.439 1.290 -14.742 1.00 90.88 746 ALA A N 1
ATOM 5687 C CA . ALA A 1 746 ? -8.409 2.290 -15.183 1.00 90.88 746 ALA A CA 1
ATOM 5688 C C . ALA A 1 746 ? -9.665 1.651 -15.809 1.00 90.88 746 ALA A C 1
ATOM 5690 O O . ALA A 1 746 ? -10.783 1.976 -15.414 1.00 90.88 746 ALA A O 1
ATOM 5691 N N . ALA A 1 747 ? -9.497 0.676 -16.711 1.00 89.69 747 ALA A N 1
ATOM 5692 C CA . ALA A 1 747 ? -10.607 -0.047 -17.342 1.00 89.69 747 ALA A CA 1
ATOM 5693 C C . ALA A 1 747 ? -11.442 -0.900 -16.362 1.00 89.69 747 ALA A C 1
ATOM 5695 O O . ALA A 1 747 ? -12.594 -1.212 -16.657 1.00 89.69 747 ALA A O 1
ATOM 5696 N N . ARG A 1 748 ? -10.881 -1.279 -15.205 1.00 90.25 748 ARG A N 1
ATOM 5697 C CA . ARG A 1 748 ? -11.567 -2.007 -14.120 1.00 90.25 748 ARG A CA 1
ATOM 5698 C C . ARG A 1 748 ? -12.049 -1.089 -12.984 1.00 90.25 748 ARG A C 1
ATOM 5700 O O . ARG A 1 748 ? -12.519 -1.598 -11.971 1.00 90.25 748 ARG A O 1
ATOM 5707 N N . GLY A 1 749 ? -11.917 0.237 -13.113 1.00 90.38 749 GLY A N 1
ATOM 5708 C CA . GLY A 1 749 ? -12.267 1.194 -12.054 1.00 90.38 749 GLY A CA 1
ATOM 5709 C C . GLY A 1 749 ? -11.392 1.089 -10.796 1.00 90.38 749 GLY A C 1
ATOM 5710 O O . GLY A 1 749 ? -11.810 1.509 -9.719 1.00 90.38 749 GLY A O 1
ATOM 5711 N N . ILE A 1 750 ? -10.199 0.501 -10.908 1.00 91.69 750 ILE A N 1
ATOM 5712 C CA . ILE A 1 750 ? -9.262 0.298 -9.800 1.00 91.69 750 ILE A CA 1
ATOM 5713 C C . ILE A 1 750 ? -8.404 1.566 -9.651 1.00 91.69 750 ILE A C 1
ATOM 5715 O O . ILE A 1 750 ? -7.735 1.954 -10.613 1.00 91.69 750 ILE A O 1
ATOM 5719 N N . PRO A 1 751 ? -8.382 2.217 -8.472 1.00 88.56 751 PRO A N 1
ATOM 5720 C CA . PRO A 1 751 ? -7.558 3.399 -8.240 1.00 88.56 751 PRO A CA 1
ATOM 5721 C C . PRO A 1 751 ? -6.065 3.104 -8.418 1.00 88.56 751 PRO A C 1
ATOM 5723 O O . PRO A 1 751 ? -5.545 2.128 -7.874 1.00 88.56 751 PRO A O 1
ATOM 5726 N N . LEU A 1 752 ? -5.358 3.975 -9.141 1.00 88.50 752 LEU A N 1
ATOM 5727 C CA . LEU A 1 752 ? -3.902 3.898 -9.247 1.00 88.50 752 LEU A CA 1
ATOM 5728 C C . LEU A 1 752 ? -3.258 4.366 -7.929 1.00 88.50 752 LEU A C 1
ATOM 5730 O O . LEU A 1 752 ? -3.600 5.450 -7.448 1.00 88.50 752 LEU A O 1
ATOM 5734 N N . PRO A 1 753 ? -2.309 3.606 -7.349 1.00 80.94 753 PRO A N 1
ATOM 5735 C CA . PRO A 1 753 ? -1.512 4.086 -6.227 1.00 80.94 753 PRO A CA 1
ATOM 5736 C C . PRO A 1 753 ? -0.762 5.372 -6.594 1.00 80.94 753 PRO A C 1
ATOM 5738 O O . PRO A 1 753 ? -0.300 5.537 -7.723 1.00 80.94 753 PRO A O 1
ATOM 5741 N N . TYR A 1 754 ? -0.590 6.280 -5.635 1.00 80.94 754 TYR A N 1
ATOM 5742 C CA . TYR A 1 754 ? 0.227 7.468 -5.868 1.00 80.94 754 TYR A CA 1
ATOM 5743 C C . TYR A 1 754 ? 1.705 7.097 -6.039 1.00 80.94 754 TYR A C 1
ATOM 5745 O O . TYR A 1 754 ? 2.264 6.340 -5.243 1.00 80.94 754 TYR A O 1
ATOM 5753 N N . ARG A 1 755 ? 2.359 7.713 -7.026 1.00 79.94 755 ARG A N 1
ATOM 5754 C CA . ARG A 1 755 ? 3.804 7.645 -7.243 1.00 79.94 755 ARG A CA 1
ATOM 5755 C C . ARG A 1 755 ? 4.352 9.064 -7.375 1.00 79.94 755 ARG A C 1
ATOM 5757 O O . ARG A 1 755 ? 3.839 9.856 -8.161 1.00 79.94 755 ARG A O 1
ATOM 5764 N N . ALA A 1 756 ? 5.369 9.400 -6.584 1.00 78.44 756 ALA A N 1
ATOM 5765 C CA . ALA A 1 756 ? 5.954 10.738 -6.604 1.00 78.44 756 ALA A CA 1
ATOM 5766 C C . ALA A 1 756 ? 6.870 10.911 -7.825 1.00 78.44 756 ALA A C 1
ATOM 5768 O O . ALA A 1 756 ? 7.659 10.019 -8.135 1.00 78.44 756 ALA A O 1
ATOM 5769 N N . SER A 1 757 ? 6.824 12.079 -8.468 1.00 84.81 757 SER A N 1
ATOM 5770 C CA . SER A 1 757 ? 7.837 12.451 -9.458 1.00 84.81 757 SER A CA 1
ATOM 5771 C C . SER A 1 757 ? 9.167 12.796 -8.773 1.00 84.81 757 SER A C 1
ATOM 5773 O O . SER A 1 757 ? 9.211 13.346 -7.662 1.00 84.81 757 SER A O 1
ATOM 5775 N N . VAL A 1 758 ? 10.271 12.475 -9.444 1.00 89.00 758 VAL A N 1
ATOM 5776 C CA . VAL A 1 758 ? 11.624 12.915 -9.071 1.00 89.00 758 VAL A CA 1
ATOM 5777 C C . VAL A 1 758 ? 12.142 14.049 -9.958 1.00 89.00 758 VAL A C 1
ATOM 5779 O O . VAL A 1 758 ? 13.118 14.689 -9.580 1.00 89.00 758 VAL A O 1
ATOM 5782 N N . MET A 1 759 ? 11.472 14.352 -11.076 1.00 91.31 759 MET A N 1
ATOM 5783 C CA . MET A 1 759 ? 11.993 15.218 -12.145 1.00 91.31 759 MET A CA 1
ATOM 5784 C C . MET A 1 759 ? 12.442 16.600 -11.654 1.00 91.31 759 MET A C 1
ATOM 5786 O O . MET A 1 759 ? 13.580 16.986 -11.907 1.00 91.31 759 MET A O 1
ATOM 5790 N N . ASP A 1 760 ? 11.616 17.305 -10.875 1.00 90.62 760 ASP A N 1
ATOM 5791 C CA . ASP A 1 760 ? 11.957 18.644 -10.364 1.00 90.62 760 ASP A CA 1
ATOM 5792 C C . ASP A 1 760 ? 13.173 18.621 -9.420 1.00 90.62 760 ASP A C 1
ATOM 5794 O O . ASP A 1 760 ? 13.998 19.535 -9.419 1.00 90.62 760 ASP A O 1
ATOM 5798 N N . ARG A 1 761 ? 13.329 17.538 -8.642 1.00 91.75 761 ARG A N 1
ATOM 5799 C CA . ARG A 1 761 ? 14.495 17.334 -7.766 1.00 91.75 761 ARG A CA 1
ATOM 5800 C C . ARG A 1 761 ? 15.755 17.048 -8.584 1.00 91.75 761 ARG A C 1
ATOM 5802 O O . ARG A 1 761 ? 16.797 17.629 -8.301 1.00 91.75 761 ARG A O 1
ATOM 5809 N N . LEU A 1 762 ? 15.659 16.217 -9.624 1.00 94.56 762 LEU A N 1
ATOM 5810 C CA . LEU A 1 762 ? 16.771 15.939 -10.544 1.00 94.56 762 LEU A CA 1
ATOM 5811 C C . LEU A 1 762 ? 17.194 17.184 -11.342 1.00 94.56 762 LEU A C 1
ATOM 5813 O O . LEU A 1 762 ? 18.384 17.393 -11.582 1.00 94.56 762 LEU A O 1
ATOM 5817 N N . ALA A 1 763 ? 16.240 18.039 -11.716 1.00 91.75 763 ALA A N 1
ATOM 5818 C CA . ALA A 1 763 ? 16.514 19.307 -12.383 1.00 91.75 763 ALA A CA 1
ATOM 5819 C C . ALA A 1 763 ? 17.321 20.270 -11.492 1.00 91.75 763 ALA A C 1
ATOM 5821 O O . ALA A 1 763 ? 18.249 20.909 -11.983 1.00 91.75 763 ALA A O 1
ATOM 5822 N N . ALA A 1 764 ? 17.017 20.329 -10.190 1.00 93.44 764 ALA A N 1
ATOM 5823 C CA . ALA A 1 764 ? 17.693 21.208 -9.233 1.00 93.44 764 ALA A CA 1
ATOM 5824 C C . ALA A 1 764 ? 19.107 20.744 -8.822 1.00 93.44 764 ALA A C 1
ATOM 5826 O O . ALA A 1 764 ? 19.944 21.573 -8.462 1.00 93.44 764 ALA A O 1
ATOM 5827 N N . ILE A 1 765 ? 19.405 19.439 -8.860 1.00 94.94 765 ILE A N 1
ATOM 5828 C CA . ILE A 1 765 ? 20.722 18.921 -8.454 1.00 94.94 765 ILE A CA 1
ATOM 5829 C C . ILE A 1 765 ? 21.802 19.371 -9.447 1.00 94.94 765 ILE A C 1
ATOM 5831 O O . ILE A 1 765 ? 21.678 19.179 -10.659 1.00 94.94 765 ILE A O 1
ATOM 5835 N N . CYS A 1 766 ? 22.879 19.968 -8.929 1.00 92.00 766 CYS A N 1
ATOM 5836 C CA . CYS A 1 766 ? 23.985 20.513 -9.721 1.00 92.00 766 CYS A CA 1
ATOM 5837 C C . CYS A 1 766 ? 23.532 21.495 -10.824 1.00 92.00 766 CYS A C 1
ATOM 5839 O O . CYS A 1 766 ? 24.197 21.587 -11.863 1.00 92.00 766 CYS A O 1
ATOM 5841 N N . ALA A 1 767 ? 22.404 22.192 -10.629 1.00 86.25 767 ALA A N 1
ATOM 5842 C CA . ALA A 1 767 ? 21.938 23.286 -11.490 1.00 86.25 767 ALA A CA 1
ATOM 5843 C C . ALA A 1 767 ? 22.964 24.430 -11.531 1.00 86.25 767 ALA A C 1
ATOM 5845 O O . ALA A 1 767 ? 23.602 24.712 -10.491 1.00 86.25 767 ALA A O 1
#

Mean predicted aligned error: 11.87 Å

pLDDT: mean 84.05, std 24.64, range [22.08, 98.94]

InterPro domains:
  IPR002509 NodB homology domain [PF01522] (488-626)
  IPR008183 Aldose 1-/Glucose-6-phosphate 1-epimerase [PF01263] (149-480)
  IPR011013 Galactose mutarotase-like domain superfamily [SSF74650] (138-481)
  IPR011330 Glycoside hydrolase/deacetylase, beta/alpha-barrel [SSF88713] (479-726)
  IPR014718 Glycoside hydrolase-type carbohydrate-binding [G3DSA:2.70.98.10] (130-483)
  IPR018052 Aldose 1-epimerase, conserved site [PS00545] (309-318)
  IPR047215 Galactose mutarotase-like [cd09019] (150-481)

Solvent-accessible surface area (backbone atoms only — not comparable to full-atom values): 42896 Å² total; per-residue (Å²): 135,91,81,88,88,89,86,83,90,82,84,94,85,83,86,88,85,87,89,82,88,88,81,91,80,89,87,84,83,90,83,86,85,80,90,82,90,81,83,89,85,83,87,81,89,88,83,91,78,93,78,87,79,82,88,79,89,77,89,77,92,83,80,89,80,91,83,84,88,88,87,86,90,81,89,86,81,87,86,83,83,87,87,83,90,89,91,88,89,83,89,85,89,83,80,88,80,93,82,87,81,88,84,83,84,86,86,83,84,86,74,92,89,86,74,69,70,74,65,64,72,76,73,77,74,85,71,69,74,54,71,33,39,75,49,77,44,86,60,42,64,47,99,89,68,48,79,31,42,32,39,40,31,30,24,48,81,61,41,35,41,30,36,30,27,47,8,60,15,42,56,34,39,31,43,50,28,53,83,64,55,68,34,42,23,31,36,36,56,74,46,54,68,50,43,71,73,52,29,85,83,70,40,48,12,15,36,34,17,52,33,36,52,39,29,60,68,10,46,43,57,58,97,86,43,79,40,68,40,53,54,76,48,77,68,17,16,40,41,33,27,90,81,34,57,41,75,34,76,31,57,70,49,77,51,65,52,100,79,18,9,32,39,40,34,35,44,74,45,53,62,50,52,62,50,39,51,31,32,34,48,38,37,41,33,42,37,37,27,66,73,46,26,47,32,40,39,43,37,37,42,30,82,29,68,32,67,49,28,58,34,52,42,39,22,40,14,59,78,16,40,68,65,51,50,40,33,26,25,26,36,27,30,76,41,63,30,35,50,36,51,51,100,85,64,48,54,76,69,50,74,40,71,17,79,97,43,77,71,47,25,65,52,76,40,23,54,23,52,35,52,33,54,92,43,86,85,38,62,98,43,60,42,54,75,46,38,34,43,68,50,87,41,85,52,80,41,74,48,33,36,43,32,22,54,72,41,12,16,34,37,37,37,29,28,15,44,27,21,39,31,39,32,32,42,36,83,36,83,42,85,53,64,31,54,73,78,37,58,48,32,50,23,27,25,33,28,70,32,46,24,59,64,46,34,28,72,76,37,85,90,44,68,77,36,69,35,33,59,97,48,65,48,74,48,41,40,34,41,35,51,48,50,46,82,42,63,70,43,40,34,12,48,37,31,35,48,27,57,62,33,77,57,69,41,93,94,58,47,60,54,58,32,39,52,37,35,52,51,38,32,58,74,71,68,51,54,49,41,32,33,21,29,31,47,47,51,42,73,81,38,60,70,36,46,55,32,53,51,52,41,40,74,66,59,31,46,51,24,37,22,26,21,79,52,68,31,40,72,84,40,52,45,67,55,42,49,48,32,45,55,69,27,45,68,59,47,48,72,69,40,75,88,58,88,42,50,30,33,40,52,27,95,74,37,68,41,86,45,74,64,54,26,50,52,36,26,46,52,36,40,76,69,62,27,24,42,57,70,68,55,32,60,55,68,64,67,64,49,22,55,33,47,31,40,12,61,76,68,67,35,64,67,45,48,50,50,52,55,51,48,53,58,48,38,49,58,50,28,52,48,50,37,48,31,47,28,14,16,55,70,60,39,80,64,57,32,29,33,59,42,47,50,19,59,58,44,31,68,43,45,57,58,52,54,52,52,40,45,77,69,44,40,43,78,45,33,54,79,64,33,51,68,39,76,82,32,52,37,32,57,37,32,77,39,92,62,89,73,46,70,66,60,49,19,55,77,47,54,28,83,80,70,88,77,84,85,56,63,75,61,44,61,57,40,59,104

Nearest PDB structures (foldseek):
  1mmu-assembly1_A  TM=9.283E-01  e=8.148E-32  Lactococcus lactis
  1nsu-assembly1_B  TM=9.377E-01  e=4.024E-31  Lactococcus lactis
  1ns2-assembly1_B  TM=9.285E-01  e=2.492E-31  Lactococcus lactis
  1nsx-assembly1_B  TM=9.290E-01  e=5.841E-31  Lactococcus lactis
  1nsm-assembly1_B  TM=9.288E-01  e=1.523E-30  Lactococcus lactis